Protein 3LM8 (pdb70)

InterPro domains:
  IPR006282 Thiamin pyrophosphokinase [TIGR01378] (4-210)
  IPR006282 Thiamin pyrophosphokinase [cd07995] (4-212)
  IPR007371 Thiamin pyrophosphokinase, catalytic domain [PF04263] (21-128)
  IPR007373 Thiamin pyrophosphokinase, thiamin-binding domain [PF04265] (144-207)
  IPR007373 Thiamin pyrophosphokinase, thiamin-binding domain [SM00983] (142-208)
  IPR036371 Thiamin pyrophosphokinase, thiamin-binding domain superfamily [SSF63862] (133-212)
  IPR036759 Thiamin pyrophosphokinase, catalytic domain superfamily [G3DSA:3.40.50.10240] (1-214)
  IPR036759 Thiamin pyrophosphokinase, catalytic domain superfamily [SSF63999] (1-130)
  IPR053149 Thiamine pyrophosphokinase [PTHR41299] (1-214)

B-factor: mean 39.0, std 17.18, range [3.79, 166.18]

Structure (mmCIF, N/CA/C/O backbone):
data_3LM8
#
_entry.id   3LM8
#
_cell.length_a   48.943
_cell.length_b   62.153
_cell.length_c   84.161
_cell.angle_alpha   82.89
_cell.angle_beta   82.02
_cell.angle_gamma   87.61
#
_symmetry.space_group_name_H-M   'P 1'
#
loop_
_entity.id
_entity.type
_entity.pdbx_description
1 polymer 'Thiamine pyrophosphokinase'
2 non-polymer 3-(4-AMINO-2-METHYL-PYRIMIDIN-5-YLMETHYL)-5-(2-HYDROXY-ETHYL)-4-METHYL-THIAZOL-3-IUM
3 non-polymer 'PHOSPHATE ION'
4 non-polymer 'MAGNESIUM ION'
5 water water
#
loop_
_atom_site.group_PDB
_atom_site.id
_atom_site.type_symbol
_atom_site.label_atom_id
_atom_site.label_alt_id
_atom_site.label_comp_id
_atom_site.label_asym_id
_atom_site.label_entity_id
_atom_site.label_seq_id
_atom_site.pdbx_PDB_ins_code
_atom_site.Cartn_x
_atom_site.Cartn_y
_atom_site.Cartn_z
_atom_site.occupancy
_atom_site.B_iso_or_equiv
_atom_site.auth_seq_id
_atom_site.auth_comp_id
_atom_site.auth_asym_id
_atom_site.auth_atom_id
_atom_site.pdbx_PDB_model_num
ATOM 1 N N . LYS A 1 2 ? -5.891 10.145 -11.241 1.00 37.37 2 LYS A N 1
ATOM 2 C CA . LYS A 1 2 ? -6.656 8.875 -11.304 1.00 38.90 2 LYS A CA 1
ATOM 3 C C . LYS A 1 2 ? -6.115 7.886 -10.272 1.00 32.91 2 LYS A C 1
ATOM 4 O O . LYS A 1 2 ? -5.029 8.083 -9.705 1.00 23.20 2 LYS A O 1
ATOM 10 N N . THR A 1 3 ? -6.878 6.827 -10.022 1.00 28.69 3 THR A N 1
ATOM 11 C CA . THR A 1 3 ? -6.480 5.816 -9.051 1.00 24.79 3 THR A CA 1
ATOM 12 C C . THR A 1 3 ? -6.391 4.414 -9.627 1.00 19.42 3 THR A C 1
ATOM 13 O O . THR A 1 3 ? -7.183 4.029 -10.489 1.00 36.20 3 THR A O 1
ATOM 17 N N . ILE A 1 4 ? -5.425 3.646 -9.149 1.00 19.35 4 ILE A N 1
ATOM 18 C CA . ILE A 1 4 ? -5.304 2.270 -9.594 1.00 17.56 4 ILE A CA 1
ATOM 19 C C . ILE A 1 4 ? -5.355 1.368 -8.362 1.00 19.34 4 ILE A C 1
ATOM 20 O O . ILE A 1 4 ? -4.639 1.608 -7.389 1.00 19.47 4 ILE A O 1
ATOM 25 N N . ASN A 1 5 ? -6.240 0.370 -8.389 1.00 15.93 5 ASN A N 1
ATOM 26 C CA . ASN A 1 5 ? -6.364 -0.572 -7.278 1.00 19.72 5 ASN A CA 1
ATOM 27 C C . ASN A 1 5 ? -5.994 -1.964 -7.750 1.00 28.19 5 ASN A C 1
ATOM 28 O O . ASN A 1 5 ? -6.553 -2.474 -8.731 1.00 13.08 5 ASN A O 1
ATOM 33 N N . ILE A 1 6 ? -5.063 -2.576 -7.024 1.00 27.44 6 ILE A N 1
ATOM 34 C CA . ILE A 1 6 ? -4.573 -3.908 -7.328 1.00 18.16 6 ILE A CA 1
ATOM 35 C C . ILE A 1 6 ? -4.994 -4.853 -6.215 1.00 24.34 6 ILE A C 1
ATOM 36 O O . ILE A 1 6 ? -4.797 -4.559 -5.028 1.00 24.51 6 ILE A O 1
ATOM 41 N N . VAL A 1 7 ? -5.567 -5.990 -6.590 1.00 19.51 7 VAL A N 1
ATOM 42 C CA . VAL A 1 7 ? -5.982 -6.984 -5.605 1.00 16.20 7 VAL A CA 1
ATOM 43 C C . VAL A 1 7 ? -5.130 -8.239 -5.796 1.00 23.57 7 VAL A C 1
ATOM 44 O O . VAL A 1 7 ? -5.318 -8.992 -6.751 1.00 25.97 7 VAL A O 1
ATOM 48 N N . ALA A 1 8 ? -4.171 -8.434 -4.891 1.00 21.72 8 ALA A N 1
ATOM 49 C CA . ALA A 1 8 ? -3.280 -9.588 -4.939 1.00 19.73 8 ALA A CA 1
ATOM 50 C C . ALA A 1 8 ? -4.062 -10.806 -4.479 1.00 21.23 8 ALA A C 1
ATOM 51 O O . ALA A 1 8 ? -5.181 -10.667 -3.998 1.00 21.27 8 ALA A O 1
ATOM 53 N N . GLY A 1 9 ? -3.464 -11.988 -4.589 1.00 25.47 9 GLY A N 1
ATOM 54 C CA . GLY A 1 9 ? -4.169 -13.208 -4.230 1.00 31.77 9 GLY A CA 1
ATOM 55 C C . GLY A 1 9 ? -4.088 -13.741 -2.816 1.00 33.15 9 GLY A C 1
ATOM 56 O O . GLY A 1 9 ? -3.944 -14.952 -2.627 1.00 29.00 9 GLY A O 1
ATOM 57 N N . GLY A 1 10 ? -4.188 -12.856 -1.827 1.00 35.59 10 GLY A N 1
ATOM 58 C CA . GLY A 1 10 ? -4.142 -13.289 -0.441 1.00 36.87 10 GLY A CA 1
ATOM 59 C C . GLY A 1 10 ? -5.514 -13.787 -0.035 1.00 37.92 10 GLY A C 1
ATOM 60 O O . GLY A 1 10 ? -6.444 -13.701 -0.833 1.00 32.91 10 GLY A O 1
ATOM 61 N N . PRO A 1 11 ? -5.681 -14.335 1.178 1.00 40.28 11 PRO A N 1
ATOM 62 C CA . PRO A 1 11 ? -7.004 -14.819 1.596 1.00 28.63 11 PRO A CA 1
ATOM 63 C C . PRO A 1 11 ? -8.050 -13.698 1.634 1.00 28.60 11 PRO A C 1
ATOM 64 O O . PRO A 1 11 ? -7.792 -12.612 2.130 1.00 21.59 11 PRO A O 1
ATOM 68 N N . LYS A 1 12 ? -9.232 -13.977 1.096 1.00 27.91 12 LYS A N 1
ATOM 69 C CA . LYS A 1 12 ? -10.323 -13.007 1.023 1.00 31.26 12 LYS A CA 1
ATOM 70 C C . LYS A 1 12 ? -10.812 -12.417 2.342 1.00 36.00 12 LYS A C 1
ATOM 71 O O . LYS A 1 12 ? -11.297 -11.289 2.374 1.00 26.47 12 LYS A O 1
ATOM 77 N N . ASN A 1 13 ? -10.715 -13.186 3.420 1.00 44.62 13 ASN A N 1
ATOM 78 C CA . ASN A 1 13 ? -11.197 -12.726 4.723 1.00 41.33 13 ASN A CA 1
ATOM 79 C C . ASN A 1 13 ? -10.403 -11.572 5.329 1.00 38.34 13 ASN A C 1
ATOM 80 O O . ASN A 1 13 ? -10.901 -10.861 6.198 1.00 47.65 13 ASN A O 1
ATOM 85 N N . LEU A 1 14 ? -9.171 -11.385 4.875 1.00 23.65 14 LEU A N 1
ATOM 86 C CA . LEU A 1 14 ? -8.352 -10.299 5.391 1.00 25.07 14 LEU A CA 1
ATOM 87 C C . LEU A 1 14 ? -8.528 -9.045 4.545 1.00 28.91 14 LEU A C 1
ATOM 88 O O . LEU A 1 14 ? -7.972 -7.992 4.861 1.00 30.90 14 LEU A O 1
ATOM 93 N N . ILE A 1 15 ? -9.319 -9.167 3.480 1.00 32.33 15 ILE A N 1
ATOM 94 C CA . ILE A 1 15 ? -9.576 -8.068 2.551 1.00 27.39 15 ILE A CA 1
ATOM 95 C C . ILE A 1 15 ? -10.895 -7.340 2.833 1.00 24.64 15 ILE A C 1
ATOM 96 O O . ILE A 1 15 ? -11.921 -7.968 3.104 1.00 26.01 15 ILE A O 1
ATOM 101 N N . PRO A 1 16 ? -10.880 -5.995 2.762 1.00 20.07 16 PRO A N 1
ATOM 102 C CA . PRO A 1 16 ? -12.042 -5.133 3.005 1.00 19.88 16 PRO A CA 1
ATOM 103 C C . PRO A 1 16 ? -13.049 -5.198 1.882 1.00 22.18 16 PRO A C 1
ATOM 104 O O . PRO A 1 16 ? -12.849 -5.882 0.881 1.00 30.34 16 PRO A O 1
ATOM 108 N N . ASP A 1 17 ? -14.130 -4.456 2.057 1.00 18.31 17 ASP A N 1
ATOM 109 C CA . ASP A 1 17 ? -15.158 -4.352 1.043 1.00 26.06 17 ASP A CA 1
ATOM 110 C C . ASP A 1 17 ? -14.500 -3.542 -0.081 1.00 35.64 17 ASP A C 1
ATOM 111 O O . ASP A 1 17 ? -14.032 -2.413 0.129 1.00 35.69 17 ASP A O 1
ATOM 116 N N . LEU A 1 18 ? -14.429 -4.117 -1.270 1.00 40.17 18 LEU A N 1
ATOM 117 C CA . LEU A 1 18 ? -13.822 -3.395 -2.372 1.00 28.31 18 LEU A CA 1
ATOM 118 C C . LEU A 1 18 ? -14.853 -2.437 -2.983 1.00 26.08 18 LEU A C 1
ATOM 119 O O . LEU A 1 18 ? -14.515 -1.324 -3.386 1.00 31.61 18 LEU A O 1
ATOM 124 N N . THR A 1 19 ? -16.109 -2.882 -3.025 1.00 17.50 19 THR A N 1
ATOM 125 C CA . THR A 1 19 ? -17.223 -2.108 -3.571 1.00 23.57 19 THR A CA 1
ATOM 126 C C . THR A 1 19 ? -17.130 -0.606 -3.289 1.00 28.28 19 THR A C 1
ATOM 127 O O . THR A 1 19 ? -17.124 0.209 -4.217 1.00 26.00 19 THR A O 1
ATOM 131 N N . GLY A 1 20 ? -17.048 -0.250 -2.010 1.00 18.96 20 GLY A N 1
ATOM 132 C CA . GLY A 1 20 ? -16.977 1.150 -1.631 1.00 16.38 20 GLY A CA 1
ATOM 133 C C . GLY A 1 20 ? -15.755 1.892 -2.135 1.00 25.34 20 GLY A C 1
ATOM 134 O O . GLY A 1 20 ? -15.661 3.119 -2.000 1.00 23.00 20 GLY A O 1
ATOM 135 N N . TYR A 1 21 ? -14.818 1.150 -2.714 1.00 22.22 21 TYR A N 1
ATOM 136 C CA . TYR A 1 21 ? -13.596 1.732 -3.251 1.00 22.76 21 TYR A CA 1
ATOM 137 C C . TYR A 1 21 ? -13.746 1.982 -4.747 1.00 17.76 21 TYR A C 1
ATOM 138 O O . TYR A 1 21 ? -12.838 2.525 -5.392 1.00 25.72 21 TYR A O 1
ATOM 147 N N . THR A 1 22 ? -14.891 1.586 -5.297 1.00 13.82 22 THR A N 1
ATOM 148 C CA . THR A 1 22 ? -15.155 1.782 -6.723 1.00 25.96 22 THR A CA 1
ATOM 149 C C . THR A 1 22 ? -15.546 3.235 -6.996 1.00 41.07 22 THR A C 1
ATOM 150 O O . THR A 1 22 ? -16.336 3.832 -6.257 1.00 46.55 22 THR A O 1
ATOM 154 N N . ASP A 1 23 ? -14.983 3.793 -8.063 1.00 42.72 23 ASP A N 1
ATOM 155 C CA . ASP A 1 23 ? -15.245 5.174 -8.461 1.00 36.13 23 ASP A CA 1
ATOM 156 C C . ASP A 1 23 ? -14.896 5.329 -9.933 1.00 33.82 23 ASP A C 1
ATOM 157 O O . ASP A 1 23 ? -14.128 4.528 -10.475 1.00 31.85 23 ASP A O 1
ATOM 162 N N . GLU A 1 24 ? -15.435 6.369 -10.567 1.00 39.09 24 GLU A N 1
ATOM 163 C CA . GLU A 1 24 ? -15.199 6.616 -11.988 1.00 37.18 24 GLU A CA 1
ATOM 164 C C . GLU A 1 24 ? -13.733 6.861 -12.356 1.00 32.01 24 GLU A C 1
ATOM 165 O O . GLU A 1 24 ? -13.364 6.737 -13.520 1.00 34.25 24 GLU A O 1
ATOM 171 N N . HIS A 1 25 ? -12.899 7.211 -11.382 1.00 18.05 25 HIS A N 1
ATOM 172 C CA . HIS A 1 25 ? -11.481 7.446 -11.670 1.00 26.91 25 HIS A CA 1
ATOM 173 C C . HIS A 1 25 ? -10.578 6.442 -10.956 1.00 30.77 25 HIS A C 1
ATOM 174 O O . HIS A 1 25 ? -9.477 6.766 -10.502 1.00 27.99 25 HIS A O 1
ATOM 181 N N . THR A 1 26 ? -11.062 5.211 -10.876 1.00 28.18 26 THR A N 1
ATOM 182 C CA . THR A 1 26 ? -10.332 4.140 -10.233 1.00 29.43 26 THR A CA 1
ATOM 183 C C . THR A 1 26 ? -10.388 2.875 -11.095 1.00 33.17 26 THR A C 1
ATOM 184 O O . THR A 1 26 ? -11.440 2.245 -11.217 1.00 31.10 26 THR A O 1
ATOM 188 N N . LEU A 1 27 ? -9.259 2.525 -11.709 1.00 31.21 27 LEU A N 1
ATOM 189 C CA . LEU A 1 27 ? -9.161 1.315 -12.529 1.00 26.14 27 LEU A CA 1
ATOM 190 C C . LEU A 1 27 ? -8.732 0.170 -11.627 1.00 32.97 27 LEU A C 1
ATOM 191 O O . LEU A 1 27 ? -7.996 0.369 -10.644 1.00 24.49 27 LEU A O 1
ATOM 196 N N . TRP A 1 28 ? -9.177 -1.031 -11.968 1.00 22.62 28 TRP A N 1
ATOM 197 C CA . TRP A 1 28 ? -8.815 -2.208 -11.195 1.00 24.46 28 TRP A CA 1
ATOM 198 C C . TRP A 1 28 ? -8.013 -3.230 -11.998 1.00 36.43 28 TRP A C 1
ATOM 199 O O . TRP A 1 28 ? -8.153 -3.343 -13.218 1.00 42.29 28 TRP A O 1
ATOM 210 N N . ILE A 1 29 ? -7.162 -3.971 -11.301 1.00 38.73 29 ILE A N 1
ATOM 211 C CA . ILE A 1 29 ? -6.372 -5.015 -11.934 1.00 39.21 29 ILE A CA 1
ATOM 212 C C . ILE A 1 29 ? -6.274 -6.144 -10.930 1.00 38.84 29 ILE A C 1
ATOM 213 O O . ILE A 1 29 ? -6.176 -5.895 -9.730 1.00 29.04 29 ILE A O 1
ATOM 218 N N . GLY A 1 30 ? -6.329 -7.378 -11.426 1.00 33.08 30 GLY A N 1
ATOM 219 C CA . GLY A 1 30 ? -6.248 -8.535 -10.559 1.00 25.41 30 GLY A CA 1
ATOM 220 C C . GLY A 1 30 ? -4.924 -9.255 -10.685 1.00 19.32 30 GLY A C 1
ATOM 221 O O . GLY A 1 30 ? -4.358 -9.354 -11.776 1.00 14.74 30 GLY A O 1
ATOM 222 N N . VAL A 1 31 ? -4.431 -9.755 -9.557 1.00 17.52 31 VAL A N 1
ATOM 223 C CA . VAL A 1 31 ? -3.162 -10.474 -9.500 1.00 16.11 31 VAL A CA 1
ATOM 224 C C . VAL A 1 31 ? -3.429 -11.797 -8.803 1.00 26.83 31 VAL A C 1
ATOM 225 O O . VAL A 1 31 ? -3.960 -11.820 -7.703 1.00 25.74 31 VAL A O 1
ATOM 229 N N . ASP A 1 32 ? -3.080 -12.898 -9.455 1.00 22.44 32 ASP A N 1
ATOM 230 C CA . ASP A 1 32 ? -3.292 -14.222 -8.879 1.00 25.95 32 ASP A CA 1
ATOM 231 C C . ASP A 1 32 ? -4.756 -14.399 -8.510 1.00 29.10 32 ASP A C 1
ATOM 232 O O . ASP A 1 32 ? -5.622 -13.827 -9.158 1.00 38.01 32 ASP A O 1
ATOM 237 N N . LYS A 1 33 ? -5.021 -15.192 -7.469 1.00 23.98 33 LYS A N 1
ATOM 238 C CA . LYS A 1 33 ? -6.385 -15.444 -6.991 1.00 19.35 33 LYS A CA 1
ATOM 239 C C . LYS A 1 33 ? -7.155 -14.130 -6.893 1.00 22.42 33 LYS A C 1
ATOM 240 O O . LYS A 1 33 ? -8.390 -14.105 -6.956 1.00 20.61 33 LYS A O 1
ATOM 246 N N . GLY A 1 34 ? -6.401 -13.042 -6.747 1.00 15.12 34 GLY A N 1
ATOM 247 C CA . GLY A 1 34 ? -6.985 -11.723 -6.625 1.00 14.45 34 GLY A CA 1
ATOM 248 C C . GLY A 1 34 ? -7.990 -11.386 -7.697 1.00 16.78 34 GLY A C 1
ATOM 249 O O . GLY A 1 34 ? -9.036 -10.810 -7.397 1.00 24.23 34 GLY A O 1
ATOM 250 N N . THR A 1 35 ? -7.690 -11.712 -8.951 1.00 18.79 35 THR A N 1
ATOM 251 C CA . THR A 1 35 ? -8.655 -11.408 -9.991 1.00 27.40 35 THR A CA 1
ATOM 252 C C . THR A 1 35 ? -9.932 -12.203 -9.711 1.00 25.91 35 THR A C 1
ATOM 253 O O . THR A 1 35 ? -11.027 -11.738 -9.996 1.00 28.65 35 THR A O 1
ATOM 257 N N . VAL A 1 36 ? -9.792 -13.390 -9.128 1.00 21.17 36 VAL A N 1
ATOM 258 C CA . VAL A 1 36 ? -10.963 -14.190 -8.776 1.00 28.53 36 VAL A CA 1
ATOM 259 C C . VAL A 1 36 ? -11.773 -13.403 -7.736 1.00 35.59 36 VAL A C 1
ATOM 260 O O . VAL A 1 36 ? -12.993 -13.284 -7.842 1.00 32.69 36 VAL A O 1
ATOM 264 N N . THR A 1 37 ? -11.079 -12.863 -6.737 1.00 24.56 37 THR A N 1
ATOM 265 C CA . THR A 1 37 ? -11.708 -12.078 -5.682 1.00 18.94 37 THR A CA 1
ATOM 266 C C . THR A 1 37 ? -12.495 -10.908 -6.261 1.00 30.75 37 THR A C 1
ATOM 267 O O . THR A 1 37 ? -13.596 -10.579 -5.799 1.00 25.75 37 THR A O 1
ATOM 271 N N . LEU A 1 38 ? -11.920 -10.265 -7.269 1.00 31.81 38 LEU A N 1
ATOM 272 C CA . LEU A 1 38 ? -12.572 -9.126 -7.896 1.00 22.80 38 LEU A CA 1
ATOM 273 C C . LEU A 1 38 ? -13.920 -9.513 -8.508 1.00 31.23 38 LEU A C 1
ATOM 274 O O . LEU A 1 38 ? -14.913 -8.802 -8.364 1.00 42.40 38 LEU A O 1
ATOM 279 N N . LEU A 1 39 ? -13.945 -10.647 -9.194 1.00 34.38 39 LEU A N 1
ATOM 280 C CA . LEU A 1 39 ? -15.160 -11.117 -9.833 1.00 28.89 39 LEU A CA 1
ATOM 281 C C . LEU A 1 39 ? -16.248 -11.415 -8.825 1.00 23.46 39 LEU A C 1
ATOM 282 O O . LEU A 1 39 ? -17.413 -11.108 -9.062 1.00 29.88 39 LEU A O 1
ATOM 287 N N . ASP A 1 40 ? -15.874 -12.003 -7.695 1.00 16.27 40 ASP A N 1
ATOM 288 C CA . ASP A 1 40 ? -16.864 -12.317 -6.678 1.00 20.13 40 ASP A CA 1
ATOM 289 C C . ASP A 1 40 ? -17.529 -11.041 -6.186 1.00 18.28 40 ASP A C 1
ATOM 290 O O . ASP A 1 40 ? -18.740 -11.010 -5.973 1.00 32.44 40 ASP A O 1
ATOM 295 N N . ALA A 1 41 ? -16.737 -9.985 -6.023 1.00 26.42 41 ALA A N 1
ATOM 296 C CA . ALA A 1 41 ? -17.241 -8.701 -5.547 1.00 25.59 41 ALA A CA 1
ATOM 297 C C . ALA A 1 41 ? -18.038 -7.969 -6.611 1.00 23.91 41 ALA A C 1
ATOM 298 O O . ALA A 1 41 ? -18.824 -7.092 -6.296 1.00 23.73 41 ALA A O 1
ATOM 300 N N . GLY A 1 42 ? -17.826 -8.312 -7.873 1.00 21.24 42 GLY A N 1
ATOM 301 C CA . GLY A 1 42 ? -18.580 -7.663 -8.928 1.00 25.07 42 GLY A CA 1
ATOM 302 C C . GLY A 1 42 ? -17.761 -6.687 -9.727 1.00 36.15 42 GLY A C 1
ATOM 303 O O . GLY A 1 42 ? -18.281 -5.974 -10.580 1.00 44.28 42 GLY A O 1
ATOM 304 N N . ILE A 1 43 ? -16.468 -6.651 -9.438 1.00 37.66 43 ILE A N 1
ATOM 305 C CA . ILE A 1 43 ? -15.562 -5.762 -10.141 1.00 29.72 43 ILE A CA 1
ATOM 306 C C . ILE A 1 43 ? -14.795 -6.589 -11.157 1.00 32.17 43 ILE A C 1
ATOM 307 O O . ILE A 1 43 ? -14.343 -7.692 -10.854 1.00 29.64 43 ILE A O 1
ATOM 312 N N . ILE A 1 44 ? -14.667 -6.047 -12.363 1.00 38.14 44 ILE A N 1
ATOM 313 C CA . ILE A 1 44 ? -13.944 -6.700 -13.443 1.00 35.72 44 ILE A CA 1
ATOM 314 C C . ILE A 1 44 ? -12.609 -5.966 -13.625 1.00 27.58 44 ILE A C 1
ATOM 315 O O . ILE A 1 44 ? -12.566 -4.746 -13.741 1.00 31.21 44 ILE A O 1
ATOM 320 N N . PRO A 1 45 ? -11.501 -6.709 -13.642 1.00 24.79 45 PRO A N 1
ATOM 321 C CA . PRO A 1 45 ? -10.176 -6.106 -13.812 1.00 23.45 45 PRO A CA 1
ATOM 322 C C . PRO A 1 45 ? -10.005 -5.627 -15.259 1.00 33.09 45 PRO A C 1
ATOM 323 O O . PRO A 1 45 ? -10.617 -6.191 -16.163 1.00 34.49 45 PRO A O 1
ATOM 327 N N . VAL A 1 46 ? -9.189 -4.596 -15.486 1.00 32.40 46 VAL A N 1
ATOM 328 C CA . VAL A 1 46 ? -8.960 -4.127 -16.849 1.00 27.56 46 VAL A CA 1
ATOM 329 C C . VAL A 1 46 ? -7.879 -5.048 -17.384 1.00 26.71 46 VAL A C 1
ATOM 330 O O . VAL A 1 46 ? -7.898 -5.452 -18.547 1.00 34.90 46 VAL A O 1
ATOM 334 N N . GLU A 1 47 ? -6.938 -5.384 -16.509 1.00 36.29 47 GLU A N 1
ATOM 335 C CA . GLU A 1 47 ? -5.842 -6.282 -16.848 1.00 44.42 47 GLU A CA 1
ATOM 336 C C . GLU A 1 47 ? -5.746 -7.274 -15.688 1.00 38.71 47 GLU A C 1
ATOM 337 O O . GLU A 1 47 ? -6.406 -7.106 -14.664 1.00 37.97 47 GLU A O 1
ATOM 343 N N . ALA A 1 48 ? -4.927 -8.304 -15.857 1.00 31.49 48 ALA A N 1
ATOM 344 C CA . ALA A 1 48 ? -4.720 -9.313 -14.827 1.00 22.19 48 ALA A CA 1
ATOM 345 C C . ALA A 1 48 ? -3.301 -9.843 -14.983 1.00 26.77 48 ALA A C 1
ATOM 346 O O . ALA A 1 48 ? -2.843 -10.092 -16.098 1.00 30.86 48 ALA A O 1
ATOM 348 N N . PHE A 1 49 ? -2.607 -10.002 -13.862 1.00 25.30 49 PHE A N 1
ATOM 349 C CA . PHE A 1 49 ? -1.231 -10.489 -13.870 1.00 20.54 49 PHE A CA 1
ATOM 350 C C . PHE A 1 49 ? -1.050 -11.810 -13.114 1.00 31.13 49 PHE A C 1
ATOM 351 O O . PHE A 1 49 ? -1.707 -12.064 -12.100 1.00 43.60 49 PHE A O 1
ATOM 359 N N . GLY A 1 50 ? -0.140 -12.643 -13.607 1.00 24.80 50 GLY A N 1
ATOM 360 C CA . GLY A 1 50 ? 0.116 -13.921 -12.966 1.00 23.84 50 GLY A CA 1
ATOM 361 C C . GLY A 1 50 ? -0.313 -15.079 -13.838 1.00 24.18 50 GLY A C 1
ATOM 362 O O . GLY A 1 50 ? -0.667 -14.894 -15.003 1.00 33.87 50 GLY A O 1
ATOM 363 N N . ASP A 1 51 ? -0.268 -16.281 -13.282 1.00 15.60 51 ASP A N 1
ATOM 364 C CA . ASP A 1 51 ? -0.676 -17.469 -14.022 1.00 25.99 51 ASP A CA 1
ATOM 365 C C . ASP A 1 51 ? -1.876 -18.084 -13.325 1.00 18.77 51 ASP A C 1
ATOM 366 O O . ASP A 1 51 ? -2.402 -17.518 -12.363 1.00 17.32 51 ASP A O 1
ATOM 371 N N . PHE A 1 52 ? -2.294 -19.250 -13.787 1.00 22.21 52 PHE A N 1
ATOM 372 C CA . PHE A 1 52 ? -3.448 -19.897 -13.196 1.00 27.37 52 PHE A CA 1
ATOM 373 C C . PHE A 1 52 ? -3.130 -21.104 -12.333 1.00 32.67 52 PHE A C 1
ATOM 374 O O . PHE A 1 52 ? -4.050 -21.713 -11.795 1.00 37.77 52 PHE A O 1
ATOM 382 N N . ASP A 1 53 ? -1.858 -21.464 -12.172 1.00 26.55 53 ASP A N 1
ATOM 383 C CA . ASP A 1 53 ? -1.580 -22.661 -11.383 1.00 36.26 53 ASP A CA 1
ATOM 384 C C . ASP A 1 53 ? -2.095 -22.590 -9.962 1.00 33.72 53 ASP A C 1
ATOM 385 O O . ASP A 1 53 ? -2.064 -23.582 -9.235 1.00 40.40 53 ASP A O 1
ATOM 390 N N . SER A 1 54 ? -2.608 -21.428 -9.574 1.00 44.66 54 SER A N 1
ATOM 391 C CA . SER A 1 54 ? -3.151 -21.273 -8.227 1.00 47.34 54 SER A CA 1
ATOM 392 C C . SER A 1 54 ? -4.685 -21.198 -8.242 1.00 44.52 54 SER A C 1
ATOM 393 O O . SER A 1 54 ? -5.332 -21.429 -7.218 1.00 41.08 54 SER A O 1
ATOM 396 N N . ILE A 1 55 ? -5.265 -20.877 -9.398 1.00 41.93 55 ILE A N 1
ATOM 397 C CA . ILE A 1 55 ? -6.721 -20.803 -9.511 1.00 37.44 55 ILE A CA 1
ATOM 398 C C . ILE A 1 55 ? -7.293 -22.160 -9.937 1.00 28.73 55 ILE A C 1
ATOM 399 O O . ILE A 1 55 ? -6.613 -22.958 -10.581 1.00 41.81 55 ILE A O 1
ATOM 404 N N . THR A 1 56 ? -8.547 -22.408 -9.575 1.00 29.98 56 THR A N 1
ATOM 405 C CA . THR A 1 56 ? -9.207 -23.669 -9.898 1.00 38.55 56 THR A CA 1
ATOM 406 C C . THR A 1 56 ? -9.805 -23.789 -11.300 1.00 46.22 56 THR A C 1
ATOM 407 O O . THR A 1 56 ? -10.116 -22.796 -11.965 1.00 44.53 56 THR A O 1
ATOM 411 N N . GLU A 1 57 ? -9.946 -25.040 -11.728 1.00 58.06 57 GLU A N 1
ATOM 412 C CA . GLU A 1 57 ? -10.526 -25.400 -13.016 1.00 59.45 57 GLU A CA 1
ATOM 413 C C . GLU A 1 57 ? -11.782 -24.577 -13.268 1.00 52.25 57 GLU A C 1
ATOM 414 O O . GLU A 1 57 ? -11.860 -23.822 -14.238 1.00 43.18 57 GLU A O 1
ATOM 420 N N . GLN A 1 58 ? -12.763 -24.726 -12.386 1.00 51.83 58 GLN A N 1
ATOM 421 C CA . GLN A 1 58 ? -14.008 -23.986 -12.515 1.00 58.18 58 GLN A CA 1
ATOM 422 C C . GLN A 1 58 ? -13.694 -22.485 -12.498 1.00 48.75 58 GLN A C 1
ATOM 423 O O . GLN A 1 58 ? -14.118 -21.740 -13.381 1.00 51.46 58 GLN A O 1
ATOM 429 N N . GLU A 1 59 ? -12.931 -22.057 -11.496 1.00 35.46 59 GLU A N 1
ATOM 430 C CA . GLU A 1 59 ? -12.556 -20.653 -11.343 1.00 29.26 59 GLU A CA 1
ATOM 431 C C . GLU A 1 59 ? -12.065 -20.024 -12.637 1.00 33.08 59 GLU A C 1
ATOM 432 O O . GLU A 1 59 ? -12.341 -18.853 -12.903 1.00 36.50 59 GLU A O 1
ATOM 438 N N . ARG A 1 60 ? -11.343 -20.794 -13.443 1.00 33.78 60 ARG A N 1
ATOM 439 C CA . ARG A 1 60 ? -10.818 -20.270 -14.700 1.00 42.08 60 ARG A CA 1
ATOM 440 C C . ARG A 1 60 ? -11.987 -20.112 -15.669 1.00 46.08 60 ARG A C 1
ATOM 441 O O . ARG A 1 60 ? -12.141 -19.072 -16.323 1.00 40.32 60 ARG A O 1
ATOM 449 N N . ARG A 1 61 ? -12.820 -21.143 -15.751 1.00 52.16 61 ARG A N 1
ATOM 450 C CA . ARG A 1 61 ? -13.975 -21.085 -16.631 1.00 49.06 61 ARG A CA 1
ATOM 451 C C . ARG A 1 61 ? -14.837 -19.893 -16.248 1.00 48.41 61 ARG A C 1
ATOM 452 O O . ARG A 1 61 ? -15.234 -19.097 -17.100 1.00 52.39 61 ARG A O 1
ATOM 460 N N . ARG A 1 62 ? -15.116 -19.777 -14.955 1.00 39.79 62 ARG A N 1
ATOM 461 C CA . ARG A 1 62 ? -15.926 -18.688 -14.432 1.00 34.59 62 ARG A CA 1
ATOM 462 C C . ARG A 1 62 ? -15.349 -17.335 -14.840 1.00 38.50 62 ARG A C 1
ATOM 463 O O . ARG A 1 62 ? -16.092 -16.415 -15.178 1.00 35.87 62 ARG A O 1
ATOM 471 N N . ILE A 1 63 ? -14.025 -17.209 -14.820 1.00 32.23 63 ILE A N 1
ATOM 472 C CA . ILE A 1 63 ? -13.416 -15.949 -15.217 1.00 30.99 63 ILE A CA 1
ATOM 473 C C . ILE A 1 63 ? -13.668 -15.722 -16.701 1.00 32.63 63 ILE A C 1
ATOM 474 O O . ILE A 1 63 ? -14.167 -14.675 -17.098 1.00 38.56 63 ILE A O 1
ATOM 479 N N . GLU A 1 64 ? -13.332 -16.714 -17.517 1.00 39.36 64 GLU A N 1
ATOM 480 C CA . GLU A 1 64 ? -13.507 -16.602 -18.959 1.00 45.89 64 GLU A CA 1
ATOM 481 C C . GLU A 1 64 ? -14.935 -16.242 -19.360 1.00 43.53 64 GLU A C 1
ATOM 482 O O . GLU A 1 64 ? -15.152 -15.441 -20.266 1.00 41.12 64 GLU A O 1
ATOM 488 N N . LYS A 1 65 ? -15.910 -16.835 -18.686 1.00 40.23 65 LYS A N 1
ATOM 489 C CA . LYS A 1 65 ? -17.302 -16.552 -18.990 1.00 48.14 65 LYS A CA 1
ATOM 490 C C . LYS A 1 65 ? -17.610 -15.085 -18.694 1.00 48.08 65 LYS A C 1
ATOM 491 O O . LYS A 1 65 ? -18.271 -14.405 -19.476 1.00 45.66 65 LYS A O 1
ATOM 497 N N . ALA A 1 66 ? -17.110 -14.602 -17.562 1.00 45.22 66 ALA A N 1
ATOM 498 C CA . ALA A 1 66 ? -17.358 -13.237 -17.130 1.00 35.78 66 ALA A CA 1
ATOM 499 C C . ALA A 1 66 ? -16.432 -12.184 -17.712 1.00 36.88 66 ALA A C 1
ATOM 500 O O . ALA A 1 66 ? -16.745 -10.997 -17.656 1.00 40.93 66 ALA A O 1
ATOM 502 N N . ALA A 1 67 ? -15.297 -12.595 -18.269 1.00 43.02 67 ALA A N 1
ATOM 503 C CA . ALA A 1 67 ? -14.363 -11.630 -18.844 1.00 45.40 67 ALA A CA 1
ATOM 504 C C . ALA A 1 67 ? -13.566 -12.244 -19.979 1.00 43.08 67 ALA A C 1
ATOM 505 O O . ALA A 1 67 ? -12.383 -12.519 -19.833 1.00 36.15 67 ALA A O 1
ATOM 507 N N . PRO A 1 68 ? -14.204 -12.444 -21.138 1.00 46.35 68 PRO A N 1
ATOM 508 C CA . PRO A 1 68 ? -13.584 -13.031 -22.326 1.00 37.64 68 PRO A CA 1
ATOM 509 C C . PRO A 1 68 ? -12.298 -12.358 -22.779 1.00 28.84 68 PRO A C 1
ATOM 510 O O . PRO A 1 68 ? -11.281 -13.024 -22.978 1.00 36.25 68 PRO A O 1
ATOM 514 N N . ALA A 1 69 ? -12.350 -11.041 -22.944 1.00 27.17 69 ALA A N 1
ATOM 515 C CA . ALA A 1 69 ? -11.198 -10.288 -23.426 1.00 27.69 69 ALA A CA 1
ATOM 516 C C . ALA A 1 69 ? -10.216 -9.858 -22.344 1.00 21.94 69 ALA A C 1
ATOM 517 O O . ALA A 1 69 ? -9.392 -8.965 -22.557 1.00 26.48 69 ALA A O 1
ATOM 519 N N . LEU A 1 70 ? -10.308 -10.500 -21.189 1.00 26.84 70 LEU A N 1
ATOM 520 C CA . LEU A 1 70 ? -9.407 -10.204 -20.093 1.00 34.07 70 LEU A CA 1
ATOM 521 C C . LEU A 1 70 ? -7.997 -10.673 -20.433 1.00 36.34 70 LEU A C 1
ATOM 522 O O . LEU A 1 70 ? -7.735 -11.872 -20.511 1.00 31.20 70 LEU A O 1
ATOM 527 N N . HIS A 1 71 ? -7.083 -9.735 -20.647 1.00 34.28 71 HIS A N 1
ATOM 528 C CA . HIS A 1 71 ? -5.718 -10.126 -20.945 1.00 28.86 71 HIS A CA 1
ATOM 529 C C . HIS A 1 71 ? -4.972 -10.419 -19.646 1.00 38.55 71 HIS A C 1
ATOM 530 O O . HIS A 1 71 ? -5.131 -9.701 -18.664 1.00 25.59 71 HIS A O 1
ATOM 537 N N . VAL A 1 72 ? -4.144 -11.459 -19.657 1.00 41.19 72 VAL A N 1
ATOM 538 C CA . VAL A 1 72 ? -3.378 -11.848 -18.478 1.00 25.59 72 VAL A CA 1
ATOM 539 C C . VAL A 1 72 ? -1.879 -11.842 -18.760 1.00 37.25 72 VAL A C 1
ATOM 540 O O . VAL A 1 72 ? -1.406 -12.617 -19.594 1.00 47.55 72 VAL A O 1
ATOM 544 N N . TYR A 1 73 ? -1.139 -10.976 -18.066 1.00 33.72 73 TYR A N 1
ATOM 545 C CA . TYR A 1 73 ? 0.310 -10.887 -18.243 1.00 24.02 73 TYR A CA 1
ATOM 546 C C . TYR A 1 73 ? 1.007 -11.874 -17.319 1.00 18.76 73 TYR A C 1
ATOM 547 O O . TYR A 1 73 ? 0.800 -11.849 -16.113 1.00 12.90 73 TYR A O 1
ATOM 556 N N . GLN A 1 74 ? 1.855 -12.731 -17.876 1.00 32.21 74 GLN A N 1
ATOM 557 C CA . GLN A 1 74 ? 2.532 -13.716 -17.050 1.00 35.46 74 GLN A CA 1
ATOM 558 C C . GLN A 1 74 ? 3.827 -13.181 -16.470 1.00 33.06 74 GLN A C 1
ATOM 559 O O . GLN A 1 74 ? 4.434 -12.259 -17.023 1.00 40.63 74 GLN A O 1
ATOM 565 N N . ALA A 1 75 ? 4.237 -13.766 -15.348 1.00 38.86 75 ALA A N 1
ATOM 566 C CA . ALA A 1 75 ? 5.462 -13.374 -14.659 1.00 58.47 75 ALA A CA 1
ATOM 567 C C . ALA A 1 75 ? 6.661 -14.173 -15.169 1.00 61.33 75 ALA A C 1
ATOM 568 O O . ALA A 1 75 ? 6.505 -15.067 -16.002 1.00 63.17 75 ALA A O 1
ATOM 570 N N . GLU A 1 76 ? 7.851 -13.854 -14.658 1.00 72.69 76 GLU A N 1
ATOM 571 C CA . GLU A 1 76 ? 9.080 -14.539 -15.066 1.00 89.76 76 GLU A CA 1
ATOM 572 C C . GLU A 1 76 ? 9.740 -15.320 -13.922 1.00 92.64 76 GLU A C 1
ATOM 573 O O . GLU A 1 76 ? 10.956 -15.508 -13.927 1.00 95.30 76 GLU A O 1
ATOM 579 N N . LYS A 1 77 ? 8.940 -15.761 -12.951 1.00 89.60 77 LYS A N 1
ATOM 580 C CA . LYS A 1 77 ? 9.421 -16.532 -11.794 1.00 87.67 77 LYS A CA 1
ATOM 581 C C . LYS A 1 77 ? 10.512 -15.831 -10.986 1.00 79.61 77 LYS A C 1
ATOM 582 O O . LYS A 1 77 ? 10.892 -16.307 -9.913 1.00 81.71 77 LYS A O 1
ATOM 588 N N . ASP A 1 78 ? 11.021 -14.717 -11.506 1.00 66.36 78 ASP A N 1
ATOM 589 C CA . ASP A 1 78 ? 12.082 -13.970 -10.842 1.00 60.32 78 ASP A CA 1
ATOM 590 C C . ASP A 1 78 ? 11.525 -12.658 -10.315 1.00 69.29 78 ASP A C 1
ATOM 591 O O . ASP A 1 78 ? 12.197 -11.893 -9.617 1.00 69.09 78 ASP A O 1
ATOM 596 N N . GLN A 1 79 ? 10.272 -12.423 -10.665 1.00 74.68 79 GLN A N 1
ATOM 597 C CA . GLN A 1 79 ? 9.544 -11.239 -10.261 1.00 66.37 79 GLN A CA 1
ATOM 598 C C . GLN A 1 79 ? 8.194 -11.770 -9.823 1.00 59.52 79 GLN A C 1
ATOM 599 O O . GLN A 1 79 ? 7.642 -12.658 -10.471 1.00 63.38 79 GLN A O 1
ATOM 605 N N . THR A 1 80 ? 7.671 -11.258 -8.716 1.00 4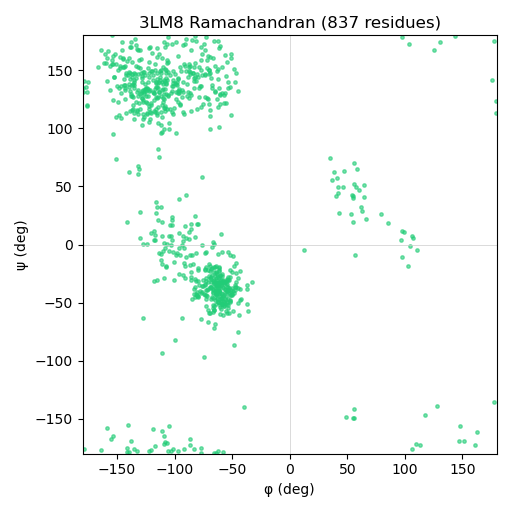9.68 80 THR A N 1
ATOM 606 C CA . THR A 1 80 ? 6.371 -11.709 -8.240 1.00 41.09 80 THR A CA 1
ATOM 607 C C . THR A 1 80 ? 5.284 -11.172 -9.171 1.00 36.53 80 THR A C 1
ATOM 608 O O . THR A 1 80 ? 5.501 -10.196 -9.895 1.00 29.26 80 THR A O 1
ATOM 612 N N . ASP A 1 81 ? 4.123 -11.819 -9.164 1.00 36.87 81 ASP A N 1
ATOM 613 C CA . ASP A 1 81 ? 3.012 -11.386 -10.000 1.00 31.52 81 ASP A CA 1
ATOM 614 C C . ASP A 1 81 ? 2.654 -9.960 -9.598 1.00 31.76 81 ASP A C 1
ATOM 615 O O . ASP A 1 81 ? 2.519 -9.071 -10.441 1.00 25.87 81 ASP A O 1
ATOM 620 N N . LEU A 1 82 ? 2.509 -9.764 -8.290 1.00 32.95 82 LEU A N 1
ATOM 621 C CA . LEU A 1 82 ? 2.175 -8.474 -7.713 1.00 37.69 82 LEU A CA 1
ATOM 622 C C . LEU A 1 82 ? 3.255 -7.470 -8.114 1.00 41.60 82 LEU A C 1
ATOM 623 O O . LEU A 1 82 ? 2.962 -6.391 -8.634 1.00 41.79 82 LEU A O 1
ATOM 628 N N . ASP A 1 83 ? 4.508 -7.845 -7.889 1.00 45.88 83 ASP A N 1
ATOM 629 C CA . ASP A 1 83 ? 5.631 -6.988 -8.224 1.00 42.21 83 ASP A CA 1
ATOM 630 C C . ASP A 1 83 ? 5.562 -6.522 -9.671 1.00 37.08 83 ASP A C 1
ATOM 631 O O . ASP A 1 83 ? 5.906 -5.380 -9.983 1.00 35.44 83 ASP A O 1
ATOM 636 N N . LEU A 1 84 ? 5.108 -7.408 -10.551 1.00 28.84 84 LEU A N 1
ATOM 637 C CA . LEU A 1 84 ? 4.997 -7.086 -11.969 1.00 36.37 84 LEU A CA 1
ATOM 638 C C . LEU A 1 84 ? 3.843 -6.136 -12.249 1.00 42.17 84 LEU A C 1
ATOM 639 O O . LEU A 1 84 ? 3.959 -5.233 -13.080 1.00 44.76 84 LEU A O 1
ATOM 644 N N . ALA A 1 85 ? 2.732 -6.358 -11.554 1.00 43.59 85 ALA A N 1
ATOM 645 C CA . ALA A 1 85 ? 1.538 -5.535 -11.703 1.00 33.47 85 ALA A CA 1
ATOM 646 C C . ALA A 1 85 ? 1.819 -4.096 -11.280 1.00 29.35 85 ALA A C 1
ATOM 647 O O . ALA A 1 85 ? 1.257 -3.151 -11.840 1.00 31.40 85 ALA A O 1
ATOM 649 N N . LEU A 1 86 ? 2.698 -3.936 -10.294 1.00 25.68 86 LEU A N 1
ATOM 650 C CA . LEU A 1 86 ? 3.045 -2.611 -9.802 1.00 33.13 86 LEU A CA 1
ATOM 651 C C . LEU A 1 86 ? 3.787 -1.768 -10.843 1.00 34.13 86 LEU A C 1
ATOM 652 O O . LEU A 1 86 ? 3.544 -0.566 -10.951 1.00 38.33 86 LEU A O 1
ATOM 657 N N . ASP A 1 87 ? 4.682 -2.388 -11.610 1.00 34.16 87 ASP A N 1
ATOM 658 C CA . ASP A 1 87 ? 5.407 -1.666 -12.658 1.00 40.64 87 ASP A CA 1
ATOM 659 C C . ASP A 1 87 ? 4.418 -1.120 -13.685 1.00 33.35 87 ASP A C 1
ATOM 660 O O . ASP A 1 87 ? 4.542 0.007 -14.154 1.00 33.88 87 ASP A O 1
ATOM 665 N N . TRP A 1 88 ? 3.442 -1.945 -14.042 1.00 24.64 88 TRP A N 1
ATOM 666 C CA . TRP A 1 88 ? 2.416 -1.569 -15.009 1.00 22.58 88 TRP A CA 1
ATOM 667 C C . TRP A 1 88 ? 1.649 -0.351 -14.504 1.00 44.29 88 TRP A C 1
ATOM 668 O O . TRP A 1 88 ? 1.338 0.567 -15.269 1.00 52.74 88 TRP A O 1
ATOM 679 N N . ALA A 1 89 ? 1.344 -0.357 -13.208 1.00 44.62 89 ALA A N 1
ATOM 680 C CA . ALA A 1 89 ? 0.604 0.733 -12.583 1.00 31.36 89 ALA A CA 1
ATOM 681 C C . ALA A 1 89 ? 1.446 2.004 -12.377 1.00 32.43 89 ALA A C 1
ATOM 682 O O . ALA A 1 89 ? 0.962 3.113 -12.626 1.00 30.84 89 ALA A O 1
ATOM 684 N N . LEU A 1 90 ? 2.692 1.850 -11.925 1.00 32.72 90 LEU A N 1
ATOM 685 C CA . LEU A 1 90 ? 3.561 3.011 -11.729 1.00 35.76 90 LEU A CA 1
ATOM 686 C C . LEU A 1 90 ? 3.762 3.689 -13.077 1.00 32.78 90 LEU A C 1
ATOM 687 O O . LEU A 1 90 ? 3.795 4.913 -13.179 1.00 31.92 90 LEU A O 1
ATOM 692 N N . GLU A 1 91 ? 3.875 2.890 -14.124 1.00 33.17 91 GLU A N 1
ATOM 693 C CA . GLU A 1 91 ? 4.054 3.451 -15.450 1.00 40.62 91 GLU A CA 1
ATOM 694 C C . GLU A 1 91 ? 2.861 4.362 -15.776 1.00 35.19 91 GLU A C 1
ATOM 695 O O . GLU A 1 91 ? 3.042 5.525 -16.149 1.00 31.61 91 GLU A O 1
ATOM 701 N N . LYS A 1 92 ? 1.643 3.852 -15.607 1.00 33.86 92 LYS A N 1
ATOM 702 C CA . LYS A 1 92 ? 0.448 4.651 -15.889 1.00 31.55 92 LYS A CA 1
ATOM 703 C C . LYS A 1 92 ? 0.485 5.993 -15.164 1.00 30.28 92 LYS A C 1
ATOM 704 O O . LYS A 1 92 ? -0.182 6.940 -15.566 1.00 26.25 92 LYS A O 1
ATOM 710 N N . GLN A 1 93 ? 1.265 6.071 -14.094 1.00 41.43 93 GLN A N 1
ATOM 711 C CA . GLN A 1 93 ? 1.376 7.302 -13.314 1.00 42.37 93 GLN A CA 1
ATOM 712 C C . GLN A 1 93 ? 0.047 7.830 -12.798 1.00 47.29 93 GLN A C 1
ATOM 713 O O . GLN A 1 93 ? -0.462 8.843 -13.274 1.00 52.43 93 GLN A O 1
ATOM 719 N N . PRO A 1 94 ? -0.550 7.126 -11.829 1.00 46.73 94 PRO A N 1
ATOM 720 C CA . PRO A 1 94 ? -1.824 7.546 -11.247 1.00 41.61 94 PRO A CA 1
ATOM 721 C C . PRO A 1 94 ? -1.419 8.281 -9.976 1.00 42.18 94 PRO A C 1
ATOM 722 O O . PRO A 1 94 ? -0.295 8.109 -9.504 1.00 59.64 94 PRO A O 1
ATOM 726 N N . ASP A 1 95 ? -2.306 9.090 -9.415 1.00 29.13 95 ASP A N 1
ATOM 727 C CA . ASP A 1 95 ? -1.962 9.820 -8.201 1.00 31.67 95 ASP A CA 1
ATOM 728 C C . ASP A 1 95 ? -1.854 8.872 -7.014 1.00 28.72 95 ASP A C 1
ATOM 729 O O . ASP A 1 95 ? -1.129 9.128 -6.053 1.00 38.08 95 ASP A O 1
ATOM 734 N N . ILE A 1 96 ? -2.576 7.761 -7.097 1.00 22.44 96 ILE A N 1
ATOM 735 C CA . ILE A 1 96 ? -2.603 6.809 -6.003 1.00 31.39 96 ILE A CA 1
ATOM 736 C C . ILE A 1 96 ? -2.733 5.360 -6.437 1.00 31.93 96 ILE A C 1
ATOM 737 O O . ILE A 1 96 ? -3.517 5.033 -7.319 1.00 35.30 96 ILE A O 1
ATOM 742 N N . ILE A 1 97 ? -1.949 4.495 -5.810 1.00 24.77 97 ILE A N 1
ATOM 743 C CA . ILE A 1 97 ? -2.051 3.077 -6.074 1.00 26.88 97 ILE A CA 1
ATOM 744 C C . ILE A 1 97 ? -2.480 2.503 -4.733 1.00 24.73 97 ILE A C 1
ATOM 745 O O . ILE A 1 97 ? -1.936 2.883 -3.697 1.00 22.99 97 ILE A O 1
ATOM 750 N N . GLN A 1 98 ? -3.475 1.624 -4.750 1.00 8.72 98 GLN A N 1
ATOM 751 C CA . GLN A 1 98 ? -3.949 0.984 -3.532 1.00 19.00 98 GLN A CA 1
ATOM 752 C C . GLN A 1 98 ? -3.972 -0.515 -3.770 1.00 23.68 98 GLN A C 1
ATOM 753 O O . GLN A 1 98 ? -4.571 -0.993 -4.732 1.00 20.16 98 GLN A O 1
ATOM 759 N N . ILE A 1 99 ? -3.304 -1.254 -2.891 1.00 21.14 99 ILE A N 1
ATOM 760 C CA . ILE A 1 99 ? -3.204 -2.700 -3.031 1.00 22.89 99 ILE A CA 1
ATOM 761 C C . ILE A 1 99 ? -3.894 -3.466 -1.915 1.00 20.30 99 ILE A C 1
ATOM 762 O O . ILE A 1 99 ? -3.744 -3.142 -0.731 1.00 24.15 99 ILE A O 1
ATOM 767 N N . PHE A 1 100 ? -4.631 -4.503 -2.306 1.00 13.36 100 PHE A N 1
ATOM 768 C CA . PHE A 1 100 ? -5.362 -5.342 -1.360 1.00 7.87 100 PHE A CA 1
ATOM 769 C C . PHE A 1 100 ? -4.907 -6.797 -1.491 1.00 18.71 100 PHE A C 1
ATOM 770 O O . PHE A 1 100 ? -4.196 -7.144 -2.443 1.00 23.83 100 PHE A O 1
ATOM 778 N N . GLY A 1 101 ? -5.336 -7.642 -0.550 1.00 20.61 101 GLY A N 1
ATOM 779 C CA . GLY A 1 101 ? -4.961 -9.049 -0.589 1.00 31.33 101 GLY A CA 1
ATOM 780 C C . GLY A 1 101 ? -3.466 -9.093 -0.407 1.00 37.40 101 GLY A C 1
ATOM 781 O O . GLY A 1 101 ? -2.748 -9.872 -1.041 1.00 37.80 101 GLY A O 1
ATOM 782 N N . ILE A 1 102 ? -3.015 -8.236 0.495 1.00 21.46 102 ILE A N 1
ATOM 783 C CA . ILE A 1 102 ? -1.615 -8.067 0.786 1.00 20.91 102 ILE A CA 1
ATOM 784 C C . ILE A 1 102 ? -1.142 -8.774 2.055 1.00 21.67 102 ILE A C 1
ATOM 785 O O . ILE A 1 102 ? 0.059 -8.817 2.361 1.00 15.48 102 ILE A O 1
ATOM 790 N N . THR A 1 103 ? -2.089 -9.333 2.796 1.00 26.02 103 THR A N 1
ATOM 791 C CA . THR A 1 103 ? -1.754 -10.051 4.016 1.00 16.04 103 THR A CA 1
ATOM 792 C C . THR A 1 103 ? -2.288 -11.463 3.888 1.00 17.01 103 THR A C 1
ATOM 793 O O . THR A 1 103 ? -3.182 -11.720 3.093 1.00 17.37 103 THR A O 1
ATOM 797 N N . GLY A 1 104 ? -1.712 -12.380 4.648 1.00 17.03 104 GLY A N 1
ATOM 798 C CA . GLY A 1 104 ? -2.144 -13.757 4.584 1.00 27.66 104 GLY A CA 1
ATOM 799 C C . GLY A 1 104 ? -1.360 -14.601 5.560 1.00 31.14 104 GLY A C 1
ATOM 800 O O . GLY A 1 104 ? -0.540 -14.078 6.328 1.00 27.95 104 GLY A O 1
ATOM 801 N N . GLY A 1 105 ? -1.617 -15.909 5.515 1.00 28.59 105 GLY A N 1
ATOM 802 C CA . GLY A 1 105 ? -0.957 -16.860 6.395 1.00 21.73 105 GLY A CA 1
ATOM 803 C C . GLY A 1 105 ? 0.554 -16.850 6.299 1.00 31.34 105 GLY A C 1
ATOM 804 O O . GLY A 1 105 ? 1.244 -16.895 7.322 1.00 34.72 105 GLY A O 1
ATOM 805 N N . ARG A 1 106 ? 1.078 -16.796 5.080 1.00 31.60 106 ARG A N 1
ATOM 806 C CA . ARG A 1 106 ? 2.517 -16.785 4.887 1.00 28.24 106 ARG A CA 1
ATOM 807 C C . ARG A 1 106 ? 3.062 -15.391 5.105 1.00 29.88 106 ARG A C 1
ATOM 808 O O . ARG A 1 106 ? 2.724 -14.470 4.378 1.00 34.64 106 ARG A O 1
ATOM 816 N N . ALA A 1 107 ? 3.907 -15.249 6.118 1.00 27.86 107 ALA A N 1
ATOM 817 C CA . ALA A 1 107 ? 4.503 -13.963 6.466 1.00 32.98 107 ALA A CA 1
ATOM 818 C C . ALA A 1 107 ? 5.353 -13.404 5.335 1.00 32.67 107 ALA A C 1
ATOM 819 O O . ALA A 1 107 ? 5.332 -12.195 5.068 1.00 31.46 107 ALA A O 1
ATOM 821 N N . ASP A 1 108 ? 6.106 -14.282 4.676 1.00 29.09 108 ASP A N 1
ATOM 822 C CA . ASP A 1 108 ? 6.952 -13.849 3.575 1.00 28.90 108 ASP A CA 1
ATOM 823 C C . ASP A 1 108 ? 6.134 -13.001 2.627 1.00 24.39 108 ASP A C 1
ATOM 824 O O . ASP A 1 108 ? 6.609 -11.983 2.127 1.00 31.46 108 ASP A O 1
ATOM 829 N N . HIS A 1 109 ? 4.893 -13.411 2.402 1.00 18.76 109 HIS A N 1
ATOM 830 C CA . HIS A 1 109 ? 4.009 -12.679 1.507 1.00 23.13 109 HIS A CA 1
ATOM 831 C C . HIS A 1 109 ? 3.949 -11.209 1.901 1.00 30.58 109 HIS A C 1
ATOM 832 O O . HIS A 1 109 ? 4.297 -10.338 1.112 1.00 34.34 109 HIS A O 1
ATOM 839 N N . PHE A 1 110 ? 3.525 -10.934 3.129 1.00 25.76 110 PHE A N 1
ATOM 840 C CA . PHE A 1 110 ? 3.430 -9.560 3.585 1.00 23.67 110 PHE A CA 1
ATOM 841 C C . PHE A 1 110 ? 4.798 -8.873 3.561 1.00 18.56 110 PHE A C 1
ATOM 842 O O . PHE A 1 110 ? 4.944 -7.814 2.952 1.00 30.16 110 PHE A O 1
ATOM 850 N N . LEU A 1 111 ? 5.800 -9.472 4.201 1.00 13.58 111 LEU A N 1
ATOM 851 C CA . LEU A 1 111 ? 7.130 -8.867 4.227 1.00 20.50 111 LEU A CA 1
ATOM 852 C C . LEU A 1 111 ? 7.560 -8.429 2.826 1.00 21.54 111 LEU A C 1
ATOM 853 O O . LEU A 1 111 ? 8.230 -7.405 2.651 1.00 24.55 111 LEU A O 1
ATOM 858 N N . GLY A 1 112 ? 7.188 -9.227 1.832 1.00 14.89 112 GLY A N 1
ATOM 859 C CA . GLY A 1 112 ? 7.535 -8.896 0.475 1.00 18.70 112 GLY A CA 1
ATOM 860 C C . GLY A 1 112 ? 6.820 -7.611 0.129 1.00 29.05 112 GLY A C 1
ATOM 861 O O . GLY A 1 112 ? 7.447 -6.561 -0.027 1.00 36.04 112 GLY A O 1
ATOM 862 N N . ASN A 1 113 ? 5.495 -7.685 0.042 1.00 23.67 113 ASN A N 1
ATOM 863 C CA . ASN A 1 113 ? 4.686 -6.521 -0.312 1.00 21.09 113 ASN A CA 1
ATOM 864 C C . ASN A 1 113 ? 5.229 -5.224 0.299 1.00 10.74 113 ASN A C 1
ATOM 865 O O . ASN A 1 113 ? 5.232 -4.176 -0.349 1.00 15.92 113 ASN A O 1
ATOM 870 N N . ILE A 1 114 ? 5.712 -5.310 1.535 1.00 11.24 114 ILE A N 1
ATOM 871 C CA . ILE A 1 114 ? 6.287 -4.156 2.222 1.00 14.14 114 ILE A CA 1
ATOM 872 C C . ILE A 1 114 ? 7.461 -3.566 1.435 1.00 27.21 114 ILE A C 1
ATOM 873 O O . ILE A 1 114 ? 7.579 -2.348 1.288 1.00 39.59 114 ILE A O 1
ATOM 878 N N . GLN A 1 115 ? 8.330 -4.429 0.927 1.00 28.53 115 GLN A N 1
ATOM 879 C CA . GLN A 1 115 ? 9.467 -3.961 0.148 1.00 29.14 115 GLN A CA 1
ATOM 880 C C . GLN A 1 115 ? 8.955 -3.228 -1.088 1.00 31.46 115 GLN A C 1
ATOM 881 O O . GLN A 1 115 ? 9.575 -2.272 -1.552 1.00 30.21 115 GLN A O 1
ATOM 887 N N . LEU A 1 116 ? 7.826 -3.682 -1.625 1.00 23.99 116 LEU A N 1
ATOM 888 C CA . LEU A 1 116 ? 7.236 -3.059 -2.808 1.00 22.67 116 LEU A CA 1
ATOM 889 C C . LEU A 1 116 ? 7.048 -1.557 -2.606 1.00 27.07 116 LEU A C 1
ATOM 890 O O . LEU A 1 116 ? 7.213 -0.777 -3.542 1.00 29.82 116 LEU A O 1
ATOM 895 N N . LEU A 1 117 ? 6.691 -1.158 -1.389 1.00 26.44 117 LEU A N 1
ATOM 896 C CA . LEU A 1 117 ? 6.476 0.251 -1.082 1.00 27.77 117 LEU A CA 1
ATOM 897 C C . LEU A 1 117 ? 7.736 1.097 -1.305 1.00 35.99 117 LEU A C 1
ATOM 898 O O . LEU A 1 117 ? 7.661 2.310 -1.566 1.00 30.33 117 LEU A O 1
ATOM 903 N N . TYR A 1 118 ? 8.887 0.443 -1.180 1.00 40.43 118 TYR A N 1
ATOM 904 C CA . TYR A 1 118 ? 10.174 1.092 -1.352 1.00 32.78 118 TYR A CA 1
ATOM 905 C C . TYR A 1 118 ? 10.299 1.592 -2.779 1.00 40.39 118 TYR A C 1
ATOM 906 O O . TYR A 1 118 ? 10.805 2.683 -3.023 1.00 53.06 118 TYR A O 1
ATOM 915 N N . LYS A 1 119 ? 9.821 0.783 -3.717 1.00 43.10 119 LYS A N 1
ATOM 916 C CA . LYS A 1 119 ? 9.862 1.110 -5.137 1.00 53.43 119 LYS A CA 1
ATOM 917 C C . LYS A 1 119 ? 8.985 2.324 -5.429 1.00 51.29 119 LYS A C 1
ATOM 918 O O . LYS A 1 119 ? 9.140 2.987 -6.450 1.00 60.67 119 LYS A O 1
ATOM 924 N N . GLY A 1 120 ? 8.065 2.614 -4.518 1.00 47.27 120 GLY A N 1
ATOM 925 C CA . GLY A 1 120 ? 7.171 3.741 -4.700 1.00 44.67 120 GLY A CA 1
ATOM 926 C C . GLY A 1 120 ? 7.752 5.084 -4.318 1.00 49.92 120 GLY A C 1
ATOM 927 O O . GLY A 1 120 ? 7.383 6.095 -4.910 1.00 56.33 120 GLY A O 1
ATOM 928 N N . VAL A 1 121 ? 8.642 5.112 -3.328 1.00 50.10 121 VAL A N 1
ATOM 929 C CA . VAL A 1 121 ? 9.255 6.369 -2.910 1.00 46.90 121 VAL A CA 1
ATOM 930 C C . VAL A 1 121 ? 10.250 6.795 -3.974 1.00 54.32 121 VAL A C 1
ATOM 931 O O . VAL A 1 121 ? 10.492 7.985 -4.173 1.00 58.70 121 VAL A O 1
ATOM 935 N N . LYS A 1 122 ? 10.813 5.810 -4.669 1.00 62.60 122 LYS A N 1
ATOM 936 C CA . LYS A 1 122 ? 11.777 6.074 -5.728 1.00 64.67 122 LYS A CA 1
ATOM 937 C C . LYS A 1 122 ? 11.078 6.820 -6.848 1.00 68.06 122 LYS A C 1
ATOM 938 O O . LYS A 1 122 ? 11.678 7.646 -7.533 1.00 70.22 122 LYS A O 1
ATOM 944 N N . THR A 1 123 ? 9.796 6.513 -7.013 1.00 66.96 123 THR A N 1
ATOM 945 C CA . THR A 1 123 ? 8.963 7.104 -8.054 1.00 62.17 123 THR A CA 1
ATOM 946 C C . THR A 1 123 ? 8.034 8.183 -7.506 1.00 61.51 123 THR A C 1
ATOM 947 O O . THR A 1 123 ? 7.170 8.686 -8.222 1.00 62.49 123 THR A O 1
ATOM 951 N N . ASN A 1 124 ? 8.208 8.532 -6.240 1.00 58.45 124 ASN A N 1
ATOM 952 C CA . ASN A 1 124 ? 7.355 9.529 -5.619 1.00 69.46 124 ASN A CA 1
ATOM 953 C C . ASN A 1 124 ? 5.897 9.412 -6.067 1.00 61.82 124 ASN A C 1
ATOM 954 O O . ASN A 1 124 ? 5.341 10.320 -6.685 1.00 54.82 124 ASN A O 1
ATOM 959 N N . ILE A 1 125 ? 5.293 8.271 -5.759 1.00 54.99 125 ILE A N 1
ATOM 960 C CA . ILE A 1 125 ? 3.894 8.017 -6.076 1.00 39.89 125 ILE A CA 1
ATOM 961 C C . ILE A 1 125 ? 3.269 7.361 -4.847 1.00 37.02 125 ILE A C 1
ATOM 962 O O . ILE A 1 125 ? 3.787 6.373 -4.334 1.00 42.02 125 ILE A O 1
ATOM 967 N N . LYS A 1 126 ? 2.162 7.917 -4.369 1.00 36.49 126 LYS A N 1
ATOM 968 C CA . LYS A 1 126 ? 1.493 7.364 -3.204 1.00 38.35 126 LYS A CA 1
ATOM 969 C C . LYS A 1 126 ? 1.045 5.930 -3.456 1.00 35.72 126 LYS A C 1
ATOM 970 O O . LYS A 1 126 ? 0.281 5.647 -4.390 1.00 25.40 126 LYS A O 1
ATOM 976 N N . ILE A 1 127 ? 1.550 5.028 -2.619 1.00 37.74 127 ILE A N 1
ATOM 977 C CA . ILE A 1 127 ? 1.230 3.607 -2.692 1.00 28.77 127 ILE A CA 1
ATOM 978 C C . ILE A 1 127 ? 0.775 3.179 -1.306 1.00 27.32 127 ILE A C 1
ATOM 979 O O . ILE A 1 127 ? 1.571 3.091 -0.375 1.00 29.78 127 ILE A O 1
ATOM 984 N N . ARG A 1 128 ? -0.512 2.923 -1.163 1.00 25.12 128 ARG A N 1
ATOM 985 C CA . ARG A 1 128 ? -1.064 2.533 0.131 1.00 23.45 128 ARG A CA 1
ATOM 986 C C . ARG A 1 128 ? -1.439 1.062 0.117 1.00 25.56 128 ARG A C 1
ATOM 987 O O . ARG A 1 128 ? -2.048 0.600 -0.842 1.00 26.62 128 ARG A O 1
ATOM 995 N N . LEU A 1 129 ? -1.060 0.319 1.154 1.00 31.48 129 LEU A N 1
ATOM 996 C CA . LEU A 1 129 ? -1.420 -1.104 1.217 1.00 30.07 129 LEU A CA 1
ATOM 997 C C . LEU A 1 129 ? -2.626 -1.180 2.127 1.00 34.17 129 LEU A C 1
ATOM 998 O O . LEU A 1 129 ? -2.662 -0.508 3.150 1.00 42.42 129 LEU A O 1
ATOM 1003 N N . ILE A 1 130 ? -3.610 -1.997 1.770 1.00 27.02 130 ILE A N 1
ATOM 1004 C CA . ILE A 1 130 ? -4.817 -2.093 2.589 1.00 22.43 130 ILE A CA 1
ATOM 1005 C C . ILE A 1 130 ? -5.377 -3.491 2.833 1.00 27.75 130 ILE A C 1
ATOM 1006 O O . ILE A 1 130 ? -5.456 -4.317 1.918 1.00 33.89 130 ILE A O 1
ATOM 1011 N N . ASP A 1 131 ? -5.786 -3.733 4.075 1.00 29.15 131 ASP A N 1
ATOM 1012 C CA . ASP A 1 131 ? -6.406 -4.993 4.461 1.00 27.71 131 ASP A CA 1
ATOM 1013 C C . ASP A 1 131 ? -7.541 -4.687 5.446 1.00 28.07 131 ASP A C 1
ATOM 1014 O O . ASP A 1 131 ? -7.830 -3.521 5.739 1.00 28.57 131 ASP A O 1
ATOM 1019 N N . LYS A 1 132 ? -8.195 -5.734 5.931 1.00 32.72 132 LYS A N 1
ATOM 1020 C CA . LYS A 1 132 ? -9.314 -5.598 6.856 1.00 26.01 132 LYS A CA 1
ATOM 1021 C C . LYS A 1 132 ? -9.084 -4.629 8.030 1.00 25.96 132 LYS A C 1
ATOM 1022 O O . LYS A 1 132 ? -10.023 -3.991 8.497 1.00 30.18 132 LYS A O 1
ATOM 1028 N N . GLN A 1 133 ? -7.857 -4.513 8.523 1.00 25.70 133 GLN A N 1
ATOM 1029 C CA . GLN A 1 133 ? -7.641 -3.597 9.636 1.00 18.38 133 GLN A CA 1
ATOM 1030 C C . GLN A 1 133 ? -6.359 -2.784 9.626 1.00 25.67 133 GLN A C 1
ATOM 1031 O O . GLN A 1 133 ? -5.953 -2.258 10.663 1.00 31.96 133 GLN A O 1
ATOM 1037 N N . ASN A 1 134 ? -5.738 -2.653 8.456 1.00 28.31 134 ASN A N 1
ATOM 1038 C CA . ASN A 1 134 ? -4.506 -1.883 8.367 1.00 22.44 134 ASN A CA 1
ATOM 1039 C C . ASN A 1 134 ? -4.332 -1.095 7.069 1.00 20.28 134 ASN A C 1
ATOM 1040 O O . ASN A 1 134 ? -4.861 -1.467 6.021 1.00 20.12 134 ASN A O 1
ATOM 1045 N N . HIS A 1 135 ? -3.584 0.002 7.171 1.00 10.79 135 HIS A N 1
ATOM 1046 C CA . HIS A 1 135 ? -3.255 0.860 6.044 1.00 21.74 135 HIS A CA 1
ATOM 1047 C C . HIS A 1 135 ? -1.769 1.142 6.196 1.00 21.88 135 HIS A C 1
ATOM 1048 O O . HIS A 1 135 ? -1.338 1.799 7.139 1.00 24.22 135 HIS A O 1
ATOM 1055 N N . ILE A 1 136 ? -0.976 0.633 5.273 1.00 13.90 136 ILE A N 1
ATOM 1056 C CA . ILE A 1 136 ? 0.455 0.841 5.357 1.00 15.81 136 ILE A CA 1
ATOM 1057 C C . ILE A 1 136 ? 0.908 1.802 4.281 1.00 14.16 136 ILE A C 1
ATOM 1058 O O . ILE A 1 136 ? 0.417 1.753 3.149 1.00 17.70 136 ILE A O 1
ATOM 1063 N N . GLN A 1 137 ? 1.845 2.674 4.637 1.00 14.48 137 GLN A N 1
ATOM 1064 C CA . GLN A 1 137 ? 2.369 3.652 3.693 1.00 9.01 137 GLN A CA 1
ATOM 1065 C C . GLN A 1 137 ? 3.761 4.085 4.109 1.00 16.30 137 GLN A C 1
ATOM 1066 O O . GLN A 1 137 ? 4.060 4.229 5.295 1.00 27.98 137 GLN A O 1
ATOM 1080 N N . PHE A 1 139 ? 6.998 6.868 3.618 1.00 27.06 139 PHE A N 1
ATOM 1081 C CA . PHE A 1 139 ? 7.238 8.249 3.232 1.00 33.77 139 PHE A CA 1
ATOM 1082 C C . PHE A 1 139 ? 8.699 8.646 3.243 1.00 28.96 139 PHE A C 1
ATOM 1083 O O . PHE A 1 139 ? 9.483 8.225 4.110 1.00 32.50 139 PHE A O 1
ATOM 1091 N N . PRO A 1 140 ? 9.092 9.446 2.251 1.00 27.31 140 PRO A N 1
ATOM 1092 C CA . PRO A 1 140 ? 10.474 9.924 2.171 1.00 31.87 140 PRO A CA 1
ATOM 1093 C C . PRO A 1 140 ? 10.482 11.164 3.073 1.00 31.78 140 PRO A C 1
ATOM 1094 O O . PRO A 1 140 ? 9.443 11.551 3.612 1.00 17.84 140 PRO A O 1
ATOM 1098 N N . PRO A 1 141 ? 11.647 11.788 3.275 1.00 35.02 141 PRO A N 1
ATOM 1099 C CA . PRO A 1 141 ? 11.620 12.977 4.133 1.00 30.72 141 PRO A CA 1
ATOM 1100 C C . PRO A 1 141 ? 10.615 14.025 3.626 1.00 33.59 141 PRO A C 1
ATOM 1101 O O . PRO A 1 141 ? 10.410 14.179 2.426 1.00 38.48 141 PRO A O 1
ATOM 1105 N N . GLY A 1 142 ? 9.975 14.731 4.548 1.00 40.06 142 GLY A N 1
ATOM 1106 C CA . GLY A 1 142 ? 8.996 15.727 4.161 1.00 34.17 142 GLY A CA 1
ATOM 1107 C C . GLY A 1 142 ? 8.120 16.064 5.349 1.00 36.06 142 GLY A C 1
ATOM 1108 O O . GLY A 1 142 ? 8.504 15.791 6.482 1.00 38.40 142 GLY A O 1
ATOM 1109 N N . GLU A 1 143 ? 6.953 16.649 5.097 1.00 40.16 143 GLU A N 1
ATOM 1110 C CA . GLU A 1 143 ? 6.026 17.016 6.160 1.00 38.09 143 GLU A CA 1
ATOM 1111 C C . GLU A 1 143 ? 4.615 16.607 5.735 1.00 34.40 143 GLU A C 1
ATOM 1112 O O . GLU A 1 143 ? 4.075 17.142 4.770 1.00 28.39 143 GLU A O 1
ATOM 1118 N N . TYR A 1 144 ? 4.004 15.689 6.479 1.00 35.77 144 TYR A N 1
ATOM 1119 C CA . TYR A 1 144 ? 2.681 15.182 6.115 1.00 33.71 144 TYR A CA 1
ATOM 1120 C C . TYR A 1 144 ? 1.560 15.349 7.150 1.00 30.91 144 TYR A C 1
ATOM 1121 O O . TYR A 1 144 ? 1.789 15.301 8.362 1.00 34.66 144 TYR A O 1
ATOM 1130 N N . ASP A 1 145 ? 0.341 15.530 6.642 1.00 25.99 145 ASP A N 1
ATOM 1131 C CA . ASP A 1 145 ? -0.857 15.692 7.467 1.00 35.84 145 ASP A CA 1
ATOM 1132 C C . ASP A 1 145 ? -1.719 14.436 7.379 1.00 36.07 145 ASP A C 1
ATOM 1133 O O . ASP A 1 145 ? -1.749 13.774 6.344 1.00 36.24 145 ASP A O 1
ATOM 1138 N N . ILE A 1 146 ? -2.416 14.110 8.466 1.00 37.46 146 ILE A N 1
ATOM 1139 C CA . ILE A 1 146 ? -3.345 12.976 8.483 1.00 24.75 146 ILE A CA 1
ATOM 1140 C C . ILE A 1 146 ? -4.596 13.441 9.202 1.00 30.15 146 ILE A C 1
ATOM 1141 O O . ILE A 1 146 ? -4.566 14.388 9.981 1.00 37.52 146 ILE A O 1
ATOM 1146 N N . GLU A 1 147 ? -5.700 12.765 8.929 1.00 32.06 147 GLU A N 1
ATOM 1147 C CA . GLU A 1 147 ? -6.976 13.086 9.549 1.00 31.95 147 GLU A CA 1
ATOM 1148 C C . GLU A 1 147 ? -7.289 11.935 10.506 1.00 20.79 147 GLU A C 1
ATOM 1149 O O . GLU A 1 147 ? -6.811 10.822 10.308 1.00 20.44 147 GLU A O 1
ATOM 1155 N N . LYS A 1 148 ? -8.054 12.207 11.555 1.00 28.37 148 LYS A N 1
ATOM 1156 C CA . LYS A 1 148 ? -8.406 11.160 12.499 1.00 46.88 148 LYS A CA 1
ATOM 1157 C C . LYS A 1 148 ? -9.216 10.119 11.752 1.00 43.41 148 LYS A C 1
ATOM 1158 O O . LYS A 1 148 ? -10.014 10.458 10.883 1.00 35.99 148 LYS A O 1
ATOM 1164 N N . ASP A 1 149 ? -9.005 8.851 12.076 1.00 48.97 149 ASP A N 1
ATOM 1165 C CA . ASP A 1 149 ? -9.748 7.795 11.412 1.00 48.41 149 ASP A CA 1
ATOM 1166 C C . ASP A 1 149 ? -10.764 7.198 12.372 1.00 45.55 149 ASP A C 1
ATOM 1167 O O . ASP A 1 149 ? -10.408 6.593 13.387 1.00 45.93 149 ASP A O 1
ATOM 1172 N N . GLU A 1 150 ? -12.035 7.379 12.036 1.00 35.96 150 GLU A N 1
ATOM 1173 C CA . GLU A 1 150 ? -13.127 6.888 12.860 1.00 46.20 150 GLU A CA 1
ATOM 1174 C C . GLU A 1 150 ? -13.144 5.384 13.114 1.00 45.68 150 GLU A C 1
ATOM 1175 O O . GLU A 1 150 ? -13.698 4.945 14.115 1.00 46.03 150 GLU A O 1
ATOM 1181 N N . ASN A 1 151 ? -12.547 4.589 12.231 1.00 42.48 151 ASN A N 1
ATOM 1182 C CA . ASN A 1 151 ? -12.569 3.138 12.426 1.00 47.51 151 ASN A CA 1
ATOM 1183 C C . ASN A 1 151 ? -11.263 2.495 12.852 1.00 44.51 151 ASN A C 1
ATOM 1184 O O . ASN A 1 151 ? -11.260 1.369 13.355 1.00 46.77 151 ASN A O 1
ATOM 1189 N N . LYS A 1 152 ? -10.160 3.200 12.646 1.00 39.25 152 LYS A N 1
ATOM 1190 C CA . LYS A 1 152 ? -8.847 2.699 13.027 1.00 32.59 152 LYS A CA 1
ATOM 1191 C C . LYS A 1 152 ? -8.230 3.804 13.862 1.00 27.26 152 LYS A C 1
ATOM 1192 O O . LYS A 1 152 ? -7.921 4.866 13.331 1.00 32.79 152 LYS A O 1
ATOM 1198 N N . ARG A 1 153 ? -8.040 3.549 15.157 1.00 28.99 153 ARG A N 1
ATOM 1199 C CA . ARG A 1 153 ? -7.513 4.562 16.073 1.00 34.13 153 ARG A CA 1
ATOM 1200 C C . ARG A 1 153 ? -6.015 4.617 16.301 1.00 30.14 153 ARG A C 1
ATOM 1201 O O . ARG A 1 153 ? -5.504 5.609 16.831 1.00 21.68 153 ARG A O 1
ATOM 1209 N N . TYR A 1 154 ? -5.310 3.559 15.924 1.00 25.34 154 TYR A N 1
ATOM 1210 C CA . TYR A 1 154 ? -3.867 3.533 16.125 1.00 15.40 154 TYR A CA 1
ATOM 1211 C C . TYR A 1 154 ? -3.093 3.907 14.876 1.00 19.62 154 TYR A C 1
ATOM 1212 O O . TYR A 1 154 ? -3.450 3.530 13.763 1.00 28.51 154 TYR A O 1
ATOM 1221 N N . ILE A 1 155 ? -2.036 4.681 15.087 1.00 9.48 155 ILE A N 1
ATOM 1222 C CA . ILE A 1 155 ? -1.168 5.158 14.022 1.00 5.66 155 ILE A CA 1
ATOM 1223 C C . ILE A 1 155 ? 0.230 4.870 14.519 1.00 25.60 155 ILE A C 1
ATOM 1224 O O . ILE A 1 155 ? 0.654 5.483 15.490 1.00 17.75 155 ILE A O 1
ATOM 1229 N N . SER A 1 156 ? 0.934 3.945 13.872 1.00 27.36 156 SER A N 1
ATOM 1230 C CA . SER A 1 156 ? 2.293 3.602 14.272 1.00 13.96 156 SER A CA 1
ATOM 1231 C C . SER A 1 156 ? 3.301 4.046 13.220 1.00 28.12 156 SER A C 1
ATOM 1232 O O . SER A 1 156 ? 2.993 4.095 12.034 1.00 34.62 156 SER A O 1
ATOM 1235 N N . PHE A 1 157 ? 4.511 4.368 13.655 1.00 25.25 157 PHE A N 1
ATOM 1236 C CA . PHE A 1 157 ? 5.561 4.791 12.731 1.00 24.07 157 PHE A CA 1
ATOM 1237 C C . PHE A 1 157 ? 6.762 3.883 12.917 1.00 27.57 157 PHE A C 1
ATOM 1238 O O . PHE A 1 157 ? 7.164 3.597 14.041 1.00 21.90 157 PHE A O 1
ATOM 1246 N N . ILE A 1 158 ? 7.339 3.424 11.815 1.00 27.90 158 ILE A N 1
ATOM 1247 C CA . ILE A 1 158 ? 8.495 2.548 11.904 1.00 32.27 158 ILE A CA 1
ATOM 1248 C C . ILE A 1 158 ? 9.561 2.920 10.889 1.00 33.76 158 ILE A C 1
ATOM 1249 O O . ILE A 1 158 ? 9.282 3.047 9.697 1.00 39.03 158 ILE A O 1
ATOM 1254 N N . PRO A 1 159 ? 10.802 3.107 11.355 1.00 32.92 159 PRO A N 1
ATOM 1255 C CA . PRO A 1 159 ? 11.931 3.468 10.487 1.00 40.09 159 PRO A CA 1
ATOM 1256 C C . PRO A 1 159 ? 12.159 2.335 9.496 1.00 40.11 159 PRO A C 1
ATOM 1257 O O . PRO A 1 159 ? 11.903 1.177 9.828 1.00 47.71 159 PRO A O 1
ATOM 1261 N N . PHE A 1 160 ? 12.642 2.654 8.295 1.00 43.40 160 PHE A N 1
ATOM 1262 C CA . PHE A 1 160 ? 12.884 1.616 7.296 1.00 52.61 160 PHE A CA 1
ATOM 1263 C C . PHE A 1 160 ? 14.351 1.346 6.960 1.00 54.94 160 PHE A C 1
ATOM 1264 O O . PHE A 1 160 ? 15.001 0.548 7.627 1.00 56.94 160 PHE A O 1
ATOM 1272 N N . SER A 1 161 ? 14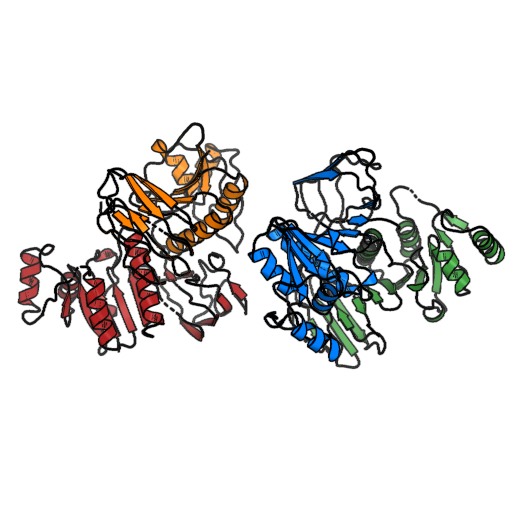.879 1.998 5.932 1.00 58.75 161 SER A N 1
ATOM 1273 C CA . SER A 1 161 ? 16.269 1.754 5.542 1.00 60.81 161 SER A CA 1
ATOM 1274 C C . SER A 1 161 ? 17.306 2.157 6.598 1.00 61.14 161 SER A C 1
ATOM 1275 O O . SER A 1 161 ? 18.182 1.361 6.945 1.00 63.43 161 SER A O 1
ATOM 1278 N N . GLU A 1 162 ? 17.212 3.384 7.105 1.00 56.51 162 GLU A N 1
ATOM 1279 C CA . GLU A 1 162 ? 18.156 3.863 8.110 1.00 57.76 162 GLU A CA 1
ATOM 1280 C C . GLU A 1 162 ? 17.441 4.635 9.211 1.00 49.59 162 GLU A C 1
ATOM 1281 O O . GLU A 1 162 ? 16.211 4.627 9.291 1.00 42.62 162 GLU A O 1
ATOM 1287 N N . ASP A 1 163 ? 18.222 5.306 10.055 1.00 42.17 163 ASP A N 1
ATOM 1288 C CA . ASP A 1 163 ? 17.663 6.103 11.143 1.00 43.64 163 ASP A CA 1
ATOM 1289 C C . ASP A 1 163 ? 16.784 7.250 10.631 1.00 52.26 163 ASP A C 1
ATOM 1290 O O . ASP A 1 163 ? 16.990 7.775 9.533 1.00 55.85 163 ASP A O 1
ATOM 1295 N N . ILE A 1 164 ? 15.799 7.636 11.437 1.00 48.78 164 ILE A N 1
ATOM 1296 C CA . ILE A 1 164 ? 14.917 8.738 11.074 1.00 48.62 164 ILE A CA 1
ATOM 1297 C C . ILE A 1 164 ? 15.442 9.967 11.806 1.00 39.90 164 ILE A C 1
ATOM 1298 O O . ILE A 1 164 ? 15.697 9.911 13.010 1.00 39.34 164 ILE A O 1
ATOM 1303 N N . HIS A 1 165 ? 15.603 11.070 11.081 1.00 39.15 165 HIS A N 1
ATOM 1304 C CA . HIS A 1 165 ? 16.136 12.297 11.667 1.00 39.30 165 HIS A CA 1
ATOM 1305 C C . HIS A 1 165 ? 15.148 13.432 11.806 1.00 39.07 165 HIS A C 1
ATOM 1306 O O . HIS A 1 165 ? 14.413 13.747 10.875 1.00 45.15 165 HIS A O 1
ATOM 1313 N N . GLU A 1 166 ? 15.158 14.047 12.984 1.00 37.42 166 GLU A N 1
ATOM 1314 C CA . GLU A 1 166 ? 14.291 15.178 13.302 1.00 31.20 166 GLU A CA 1
ATOM 1315 C C . GLU A 1 166 ? 12.797 14.910 13.101 1.00 32.55 166 GLU A C 1
ATOM 1316 O O . GLU A 1 166 ? 12.100 15.681 12.439 1.00 37.99 166 GLU A O 1
ATOM 1322 N N . LEU A 1 167 ? 12.315 13.818 13.690 1.00 29.71 167 LEU A N 1
ATOM 1323 C CA . LEU A 1 167 ? 10.911 13.443 13.592 1.00 27.83 167 LEU A CA 1
ATOM 1324 C C . LEU A 1 167 ? 10.080 14.275 14.553 1.00 34.86 167 LEU A C 1
ATOM 1325 O O . LEU A 1 167 ? 10.371 14.330 15.749 1.00 43.74 167 LEU A O 1
ATOM 1330 N N . THR A 1 168 ? 9.045 14.916 14.025 1.00 35.37 168 THR A N 1
ATOM 1331 C CA . THR A 1 168 ? 8.153 15.737 14.828 1.00 39.77 168 THR A CA 1
ATOM 1332 C C . THR A 1 168 ? 6.719 15.271 14.653 1.00 37.91 168 THR A C 1
ATOM 1333 O O . THR A 1 168 ? 6.255 15.060 13.534 1.00 32.86 168 THR A O 1
ATOM 1337 N N . LEU A 1 169 ? 6.022 15.108 15.767 1.00 36.17 169 LEU A N 1
ATOM 1338 C CA . LEU A 1 169 ? 4.634 14.664 15.743 1.00 37.25 169 LEU A CA 1
ATOM 1339 C C . LEU A 1 169 ? 3.745 15.695 16.433 1.00 44.40 169 LEU A C 1
ATOM 1340 O O . LEU A 1 169 ? 4.044 16.147 17.537 1.00 45.85 169 LEU A O 1
ATOM 1345 N N . THR A 1 170 ? 2.647 16.058 15.785 1.00 34.57 170 THR A N 1
ATOM 1346 C CA . THR A 1 170 ? 1.741 17.050 16.340 1.00 29.93 170 THR A CA 1
ATOM 1347 C C . THR A 1 170 ? 0.298 16.652 16.140 1.00 23.62 170 THR A C 1
ATOM 1348 O O . THR A 1 170 ? -0.121 16.374 15.018 1.00 21.17 170 THR A O 1
ATOM 1352 N N . GLY A 1 171 ? -0.465 16.657 17.229 1.00 20.22 171 GLY A N 1
ATOM 1353 C CA . GLY A 1 171 ? -1.863 16.268 17.171 1.00 27.54 171 GLY A CA 1
ATOM 1354 C C . GLY A 1 171 ? -1.945 14.820 17.612 1.00 26.70 171 GLY A C 1
ATOM 1355 O O . GLY A 1 171 ? -2.973 14.148 17.467 1.00 28.75 171 GLY A O 1
ATOM 1356 N N . PHE A 1 172 ? -0.840 14.339 18.168 1.00 14.14 172 PHE A N 1
ATOM 1357 C CA . PHE A 1 172 ? -0.750 12.961 18.621 1.00 29.08 172 PHE A CA 1
ATOM 1358 C C . PHE A 1 172 ? -0.759 12.821 20.143 1.00 37.32 172 PHE A C 1
ATOM 1359 O O . PHE A 1 172 ? -0.300 13.705 20.872 1.00 39.43 172 PHE A O 1
ATOM 1367 N N . LYS A 1 173 ? -1.287 11.695 20.611 1.00 30.13 173 LYS A N 1
ATOM 1368 C CA . LYS A 1 173 ? -1.338 11.413 22.033 1.00 24.45 173 LYS A CA 1
ATOM 1369 C C . LYS A 1 173 ? 0.084 11.441 22.577 1.00 30.41 173 LYS A C 1
ATOM 1370 O O . LYS A 1 173 ? 0.320 11.920 23.678 1.00 26.68 173 LYS A O 1
ATOM 1376 N N . TYR A 1 174 ? 1.028 10.938 21.781 1.00 37.86 174 TYR A N 1
ATOM 1377 C CA . TYR A 1 174 ? 2.440 10.880 22.164 1.00 24.06 174 TYR A CA 1
ATOM 1378 C C . TYR A 1 174 ? 3.306 11.785 21.287 1.00 21.89 174 TYR A C 1
ATOM 1379 O O . TYR A 1 174 ? 3.933 11.329 20.340 1.00 31.14 174 TYR A O 1
ATOM 1388 N N . PRO A 1 175 ? 3.359 13.083 21.610 1.00 26.42 175 PRO A N 1
ATOM 1389 C CA . PRO A 1 175 ? 4.143 14.073 20.863 1.00 35.45 175 PRO A CA 1
ATOM 1390 C C . PRO A 1 175 ? 5.629 13.746 20.745 1.00 34.05 175 PRO A C 1
ATOM 1391 O O . PRO A 1 175 ? 6.167 12.929 21.495 1.00 29.56 175 PRO A O 1
ATOM 1395 N N . LEU A 1 176 ? 6.276 14.422 19.800 1.00 24.45 176 LEU A N 1
ATOM 1396 C CA . LEU A 1 176 ? 7.696 14.252 19.512 1.00 17.41 176 LEU A CA 1
ATOM 1397 C C . LEU A 1 176 ? 8.191 15.534 18.846 1.00 13.77 176 LEU A C 1
ATOM 1398 O O . LEU A 1 176 ? 7.551 16.034 17.920 1.00 34.88 176 LEU A O 1
ATOM 1403 N N . ASN A 1 177 ? 9.322 16.069 19.301 1.00 18.76 177 ASN A N 1
ATOM 1404 C CA . ASN A 1 177 ? 9.858 17.303 18.704 1.00 30.64 177 ASN A CA 1
ATOM 1405 C C . ASN A 1 177 ? 11.294 17.128 18.210 1.00 35.76 177 ASN A C 1
ATOM 1406 O O . ASN A 1 177 ? 12.211 16.949 19.014 1.00 38.49 177 ASN A O 1
ATOM 1411 N N . ASN A 1 178 ? 11.477 17.194 16.888 1.00 50.13 178 ASN A N 1
ATOM 1412 C CA . ASN A 1 178 ? 12.792 17.031 16.245 1.00 59.68 178 ASN A CA 1
ATOM 1413 C C . ASN A 1 178 ? 13.592 15.898 16.884 1.00 54.03 178 ASN A C 1
ATOM 1414 O O . ASN A 1 178 ? 14.768 16.041 17.234 1.00 54.25 178 ASN A O 1
ATOM 1419 N N . CYS A 1 179 ? 12.914 14.762 17.002 1.00 48.20 179 CYS A N 1
ATOM 1420 C CA . CYS A 1 179 ? 13.438 13.547 17.604 1.00 37.20 179 CYS A CA 1
ATOM 1421 C C . CYS A 1 179 ? 14.207 12.689 16.592 1.00 35.94 179 CYS A C 1
ATOM 1422 O O . CYS A 1 179 ? 13.883 12.665 15.405 1.00 42.54 179 CYS A O 1
ATOM 1425 N N . HIS A 1 180 ? 15.238 12.002 17.073 1.00 28.46 180 HIS A N 1
ATOM 1426 C CA . HIS A 1 180 ? 16.043 11.109 16.240 1.00 33.94 180 HIS A CA 1
ATOM 1427 C C . HIS A 1 180 ? 15.606 9.676 16.543 1.00 38.20 180 HIS A C 1
ATOM 1428 O O . HIS A 1 180 ? 15.803 9.188 17.657 1.00 37.09 180 HIS A O 1
ATOM 1435 N N . ILE A 1 181 ? 15.007 9.009 15.562 1.00 42.63 181 ILE A N 1
ATOM 1436 C CA . ILE A 1 181 ? 14.548 7.638 15.757 1.00 46.61 181 ILE A CA 1
ATOM 1437 C C . ILE A 1 181 ? 15.552 6.680 15.135 1.00 46.18 181 ILE A C 1
ATOM 1438 O O . ILE A 1 181 ? 15.793 6.703 13.925 1.00 41.94 181 ILE A O 1
ATOM 1443 N N . THR A 1 182 ? 16.143 5.843 15.977 1.00 51.11 182 THR A N 1
ATOM 1444 C CA . THR A 1 182 ? 17.131 4.883 15.517 1.00 50.12 182 THR A CA 1
ATOM 1445 C C . THR A 1 182 ? 16.464 3.652 14.908 1.00 55.38 182 THR A C 1
ATOM 1446 O O . THR A 1 182 ? 15.385 3.241 15.331 1.00 54.33 182 THR A O 1
ATOM 1450 N N . LEU A 1 183 ? 17.118 3.073 13.908 1.00 49.47 183 LEU A N 1
ATOM 1451 C CA . LEU A 1 183 ? 16.609 1.899 13.210 1.00 30.40 183 LEU A CA 1
ATOM 1452 C C . LEU A 1 183 ? 16.322 0.713 14.132 1.00 29.72 183 LEU A C 1
ATOM 1453 O O . LEU A 1 183 ? 17.165 0.322 14.940 1.00 36.29 183 LEU A O 1
ATOM 1458 N N . GLY A 1 184 ? 15.131 0.137 13.996 1.00 35.92 184 GLY A N 1
ATOM 1459 C CA . GLY A 1 184 ? 14.766 -1.008 14.814 1.00 45.46 184 GLY A CA 1
ATOM 1460 C C . GLY A 1 184 ? 13.934 -0.644 16.027 1.00 43.36 184 GLY A C 1
ATOM 1461 O O . GLY A 1 184 ? 13.383 -1.516 16.701 1.00 34.86 184 GLY A O 1
ATOM 1462 N N . SER A 1 185 ? 13.852 0.654 16.296 1.00 42.52 185 SER A N 1
ATOM 1463 C CA . SER A 1 185 ? 13.097 1.194 17.421 1.00 36.78 185 SER A CA 1
ATOM 1464 C C . SER A 1 185 ? 11.588 1.014 17.294 1.00 33.99 185 SER A C 1
ATOM 1465 O O . SER A 1 185 ? 11.018 1.269 16.231 1.00 24.06 185 SER A O 1
ATOM 1468 N N . THR A 1 186 ? 10.937 0.587 18.375 1.00 39.52 186 THR A N 1
ATOM 1469 C CA . THR A 1 186 ? 9.488 0.427 18.338 1.00 43.88 186 THR A CA 1
ATOM 1470 C C . THR A 1 186 ? 8.828 1.410 19.297 1.00 41.90 186 THR A C 1
ATOM 1471 O O . THR A 1 186 ? 7.781 1.126 19.884 1.00 42.80 186 THR A O 1
ATOM 1475 N N . LEU A 1 187 ? 9.457 2.572 19.448 1.00 40.71 187 LEU A N 1
ATOM 1476 C CA . LEU A 1 187 ? 8.939 3.625 20.311 1.00 40.27 187 LEU A CA 1
ATOM 1477 C C . LEU A 1 187 ? 7.722 4.280 19.682 1.00 38.48 187 LEU A C 1
ATOM 1478 O O . LEU A 1 187 ? 6.719 4.541 20.363 1.00 37.72 187 LEU A O 1
ATOM 1483 N N . CYS A 1 188 ? 7.822 4.540 18.380 1.00 27.03 188 CYS A N 1
ATOM 1484 C CA . CYS A 1 188 ? 6.757 5.210 17.645 1.00 24.83 188 CYS A CA 1
ATOM 1485 C C . CYS A 1 188 ? 5.596 4.326 17.183 1.00 26.71 188 CYS A C 1
ATOM 1486 O O . CYS A 1 188 ? 4.889 4.650 16.227 1.00 40.26 188 CYS A O 1
ATOM 1489 N N . ILE A 1 189 ? 5.390 3.215 17.878 1.00 18.21 189 ILE A N 1
ATOM 1490 C CA . ILE A 1 189 ? 4.302 2.304 17.557 1.00 19.41 189 ILE A CA 1
ATOM 1491 C C . ILE A 1 189 ? 3.178 2.557 18.542 1.00 26.87 189 ILE A C 1
ATOM 1492 O O . ILE A 1 189 ? 3.416 2.947 19.683 1.00 22.62 189 ILE A O 1
ATOM 1497 N N . SER A 1 190 ? 1.952 2.346 18.082 1.00 33.75 190 SER A N 1
ATOM 1498 C CA . SER A 1 190 ? 0.775 2.532 18.914 1.00 29.64 190 SER A CA 1
ATOM 1499 C C . SER A 1 190 ? 0.535 3.972 19.373 1.00 36.43 190 SER A C 1
ATOM 1500 O O . SER A 1 190 ? 0.350 4.233 20.566 1.00 44.12 190 SER A O 1
ATOM 1503 N N . ASN A 1 191 ? 0.546 4.905 18.426 1.00 35.47 191 ASN A N 1
ATOM 1504 C CA . ASN A 1 191 ? 0.284 6.302 18.749 1.00 28.50 191 ASN A CA 1
ATOM 1505 C C . ASN A 1 191 ? -1.183 6.523 18.394 1.00 28.09 191 ASN A C 1
ATOM 1506 O O . ASN A 1 191 ? -1.842 5.638 17.851 1.00 26.69 191 ASN A O 1
ATOM 1511 N N . GLU A 1 192 ? -1.695 7.699 18.709 1.00 31.83 192 GLU A N 1
ATOM 1512 C CA . GLU A 1 192 ? -3.082 8.025 18.418 1.00 26.36 192 GLU A CA 1
ATOM 1513 C C . GLU A 1 192 ? -3.173 9.504 18.113 1.00 20.84 192 GLU A C 1
ATOM 1514 O O . GLU A 1 192 ? -2.274 10.276 18.453 1.00 25.34 192 GLU A O 1
ATOM 1520 N N . LEU A 1 193 ? -4.257 9.900 17.461 1.00 28.28 193 LEU A N 1
ATOM 1521 C CA . LEU A 1 193 ? -4.463 11.308 17.150 1.00 35.08 193 LEU A CA 1
ATOM 1522 C C . LEU A 1 193 ? -5.369 11.878 18.255 1.00 33.73 193 LEU A C 1
ATOM 1523 O O . LEU A 1 193 ? -6.362 11.248 18.627 1.00 26.03 193 LEU A O 1
ATOM 1528 N N . ILE A 1 194 ? -5.025 13.038 18.809 1.00 28.35 194 ILE A N 1
ATOM 1529 C CA . ILE A 1 194 ? -5.885 13.617 19.840 1.00 29.01 194 ILE A CA 1
ATOM 1530 C C . ILE A 1 194 ? -6.681 14.787 19.280 1.00 37.39 194 ILE A C 1
ATOM 1531 O O . ILE A 1 194 ? -7.550 15.346 19.944 1.00 38.04 194 ILE A O 1
ATOM 1536 N N . HIS A 1 195 ? -6.381 15.145 18.041 1.00 36.42 195 HIS A N 1
ATOM 1537 C CA . HIS A 1 195 ? -7.065 16.244 17.378 1.00 35.79 195 HIS A CA 1
ATOM 1538 C C . HIS A 1 195 ? -7.706 15.724 16.092 1.00 35.06 195 HIS A C 1
ATOM 1539 O O . HIS A 1 195 ? -7.635 14.529 15.795 1.00 30.70 195 HIS A O 1
ATOM 1546 N N . SER A 1 196 ? -8.331 16.619 15.333 1.00 26.63 196 SER A N 1
ATOM 1547 C CA . SER A 1 196 ? -8.962 16.232 14.081 1.00 30.47 196 SER A CA 1
ATOM 1548 C C . SER A 1 196 ? -7.886 16.025 13.003 1.00 34.90 196 SER A C 1
ATOM 1549 O O . SER A 1 196 ? -8.025 15.154 12.142 1.00 24.89 196 SER A O 1
ATOM 1552 N N . ARG A 1 197 ? -6.828 16.836 13.045 1.00 32.55 197 ARG A N 1
ATOM 1553 C CA . ARG A 1 197 ? -5.716 16.708 12.095 1.00 22.63 197 ARG A CA 1
ATOM 1554 C C . ARG A 1 197 ? -4.402 16.563 12.854 1.00 32.59 197 ARG A C 1
ATOM 1555 O O . ARG A 1 197 ? -4.211 17.142 13.927 1.00 37.33 197 ARG A O 1
ATOM 1563 N N . GLY A 1 198 ? -3.495 15.781 12.293 1.00 23.89 198 GLY A N 1
ATOM 1564 C CA . GLY A 1 198 ? -2.210 15.591 12.923 1.00 16.56 198 GLY A CA 1
ATOM 1565 C C . GLY A 1 198 ? -1.109 15.787 11.901 1.00 19.78 198 GLY A C 1
ATOM 1566 O O . GLY A 1 198 ? -1.297 15.572 10.699 1.00 23.53 198 GLY A O 1
ATOM 1567 N N . THR A 1 199 ? 0.057 16.194 12.375 1.00 20.35 199 THR A N 1
ATOM 1568 C CA . THR A 1 199 ? 1.174 16.403 11.477 1.00 23.98 199 THR A CA 1
ATOM 1569 C C . THR A 1 199 ? 2.398 15.642 11.975 1.00 26.56 199 THR A C 1
ATOM 1570 O O . THR A 1 199 ? 2.580 15.422 13.174 1.00 34.19 199 THR A O 1
ATOM 1574 N N . PHE A 1 200 ? 3.216 15.206 11.033 1.00 25.06 200 PHE A N 1
ATOM 1575 C CA . PHE A 1 200 ? 4.446 14.523 11.366 1.00 28.20 200 PHE A CA 1
ATOM 1576 C C . PHE A 1 200 ? 5.421 14.903 10.268 1.00 23.19 200 PHE A C 1
ATOM 1577 O O . PHE A 1 200 ? 5.015 15.220 9.152 1.00 29.28 200 PHE A O 1
ATOM 1585 N N . SER A 1 201 ? 6.702 14.915 10.596 1.00 18.89 201 SER A N 1
ATOM 1586 C CA . SER A 1 201 ? 7.724 15.270 9.629 1.00 23.13 201 SER A CA 1
ATOM 1587 C C . SER A 1 201 ? 9.108 14.893 10.142 1.00 31.10 201 SER A C 1
ATOM 1588 O O . SER A 1 201 ? 9.350 14.806 11.348 1.00 30.60 201 SER A O 1
ATOM 1591 N N . PHE A 1 202 ? 10.004 14.648 9.199 1.00 43.70 202 PHE A N 1
ATOM 1592 C CA . PHE A 1 202 ? 11.373 14.255 9.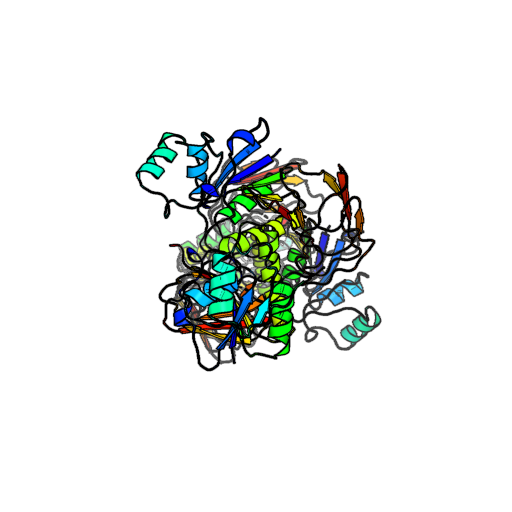490 1.00 41.68 202 PHE A CA 1
ATOM 1593 C C . PHE A 1 202 ? 12.215 14.676 8.287 1.00 38.06 202 PHE A C 1
ATOM 1594 O O . PHE A 1 202 ? 11.705 14.807 7.170 1.00 39.53 202 PHE A O 1
ATOM 1602 N N . VAL A 1 203 ? 13.503 14.886 8.508 1.00 31.76 203 VAL A N 1
ATOM 1603 C CA . VAL A 1 203 ? 14.362 15.339 7.429 1.00 35.22 203 VAL A CA 1
ATOM 1604 C C . VAL A 1 203 ? 15.152 14.282 6.661 1.00 32.20 203 VAL A C 1
ATOM 1605 O O . VAL A 1 203 ? 15.489 14.493 5.495 1.00 40.05 203 VAL A O 1
ATOM 1609 N N . LYS A 1 204 ? 15.434 13.149 7.298 1.00 32.04 204 LYS A N 1
ATOM 1610 C CA . LYS A 1 204 ? 16.204 12.096 6.650 1.00 33.22 204 LYS A CA 1
ATOM 1611 C C . LYS A 1 204 ? 15.690 10.684 6.962 1.00 35.56 204 LYS A C 1
ATOM 1612 O O . LYS A 1 204 ? 15.214 10.413 8.068 1.00 44.79 204 LYS A O 1
ATOM 1618 N N . GLY A 1 205 ? 15.799 9.787 5.981 1.00 35.31 205 GLY A N 1
ATOM 1619 C CA . GLY A 1 205 ? 15.345 8.418 6.167 1.00 25.73 205 GLY A CA 1
ATOM 1620 C C . GLY A 1 205 ? 14.048 8.041 5.461 1.00 29.80 205 GLY A C 1
ATOM 1621 O O . GLY A 1 205 ? 13.459 8.820 4.708 1.00 20.78 205 GLY A O 1
ATOM 1622 N N . ILE A 1 206 ? 13.604 6.816 5.710 1.00 49.07 206 ILE A N 1
ATOM 1623 C CA . ILE A 1 206 ? 12.378 6.289 5.122 1.00 50.34 206 ILE A CA 1
ATOM 1624 C C . ILE A 1 206 ? 11.479 5.883 6.271 1.00 43.47 206 ILE A C 1
ATOM 1625 O O . ILE A 1 206 ? 11.838 5.032 7.079 1.00 37.54 206 ILE A O 1
ATOM 1630 N N . LEU A 1 207 ? 10.308 6.495 6.350 1.00 46.63 207 LEU A N 1
ATOM 1631 C CA . LEU A 1 207 ? 9.393 6.186 7.434 1.00 40.72 207 LEU A CA 1
ATOM 1632 C C . LEU A 1 207 ? 8.199 5.360 6.964 1.00 37.54 207 LEU A C 1
ATOM 1633 O O . LEU A 1 207 ? 7.679 5.566 5.862 1.00 40.03 207 LEU A O 1
ATOM 1638 N N . ILE A 1 208 ? 7.778 4.415 7.799 1.00 33.61 208 ILE A N 1
ATOM 1639 C CA . ILE A 1 208 ? 6.627 3.577 7.481 1.00 24.11 208 ILE A CA 1
ATOM 1640 C C . ILE A 1 208 ? 5.518 4.014 8.418 1.00 26.21 208 ILE A C 1
ATOM 1641 O O . ILE A 1 208 ? 5.782 4.362 9.569 1.00 30.81 208 ILE A O 1
ATOM 1654 N N . ILE A 1 210 ? 1.785 2.770 9.875 1.00 29.11 210 ILE A N 1
ATOM 1655 C CA . ILE A 1 210 ? 0.750 1.762 9.969 1.00 31.65 210 ILE A CA 1
ATOM 1656 C C . ILE A 1 210 ? -0.420 2.342 10.749 1.00 31.68 210 ILE A C 1
ATOM 1657 O O . ILE A 1 210 ? -0.273 2.761 11.897 1.00 42.41 210 ILE A O 1
ATOM 1662 N N . ARG A 1 211 ? -1.577 2.394 10.110 1.00 25.61 211 ARG A N 1
ATOM 1663 C CA . ARG A 1 211 ? -2.773 2.872 10.774 1.00 20.90 211 ARG A CA 1
ATOM 1664 C C . ARG A 1 211 ? -3.576 1.583 10.929 1.00 31.72 211 ARG A C 1
ATOM 1665 O O . ARG A 1 211 ? -3.778 0.845 9.958 1.00 35.87 211 ARG A O 1
ATOM 1673 N N . SER A 1 212 ? -3.978 1.282 12.162 1.00 37.25 212 SER A N 1
ATOM 1674 C CA . SER A 1 212 ? -4.703 0.052 12.430 1.00 31.40 212 SER A CA 1
ATOM 1675 C C . SER A 1 212 ? -5.840 0.126 13.433 1.00 36.32 212 SER A C 1
ATOM 1676 O O . SER A 1 212 ? -6.192 1.196 13.934 1.00 35.13 212 SER A O 1
ATOM 1679 N N . THR A 1 213 ? -6.409 -1.037 13.723 1.00 36.67 213 THR A N 1
ATOM 1680 C CA . THR A 1 213 ? -7.522 -1.137 14.648 1.00 33.65 213 THR A CA 1
ATOM 1681 C C . THR A 1 213 ? -7.500 -2.503 15.309 1.00 41.22 213 THR A C 1
ATOM 1682 O O . THR A 1 213 ? -6.813 -3.407 14.844 1.00 42.68 213 THR A O 1
ATOM 1686 N N . ASP A 1 214 ? -8.240 -2.652 16.401 1.00 51.71 214 ASP A N 1
ATOM 1687 C CA . ASP A 1 214 ? -8.310 -3.935 17.095 1.00 49.56 214 ASP A CA 1
ATOM 1688 C C . ASP A 1 214 ? -9.636 -4.615 16.802 1.00 54.48 214 ASP A C 1
ATOM 1689 O O . ASP A 1 214 ? -9.950 -5.646 17.391 1.00 59.75 214 ASP A O 1
ATOM 1694 N N . LEU A 1 215 ? -10.403 -4.029 15.885 1.00 52.95 215 LEU A N 1
ATOM 1695 C CA . LEU A 1 215 ? -11.713 -4.546 15.495 1.00 63.68 215 LEU A CA 1
ATOM 1696 C C . LEU A 1 215 ? -12.753 -4.243 16.570 1.00 83.20 215 LEU A C 1
ATOM 1697 O O . LEU A 1 215 ? -13.753 -3.560 16.244 1.00 39.05 215 LEU A O 1
ATOM 1702 N N . LYS B 1 2 ? 5.881 31.407 -13.908 1.00 10.30 2 LYS B N 1
ATOM 1703 C CA . LYS B 1 2 ? 7.297 31.358 -13.412 1.00 29.30 2 LYS B CA 1
ATOM 1704 C C . LYS B 1 2 ? 8.164 30.422 -14.270 1.00 29.07 2 LYS B C 1
ATOM 1705 O O . LYS B 1 2 ? 7.749 29.317 -14.639 1.00 26.92 2 LYS B O 1
ATOM 1711 N N . THR B 1 3 ? 9.377 30.877 -14.568 1.00 32.28 3 THR B N 1
ATOM 1712 C CA . THR B 1 3 ? 10.294 30.129 -15.409 1.00 32.79 3 THR B CA 1
ATOM 1713 C C . THR B 1 3 ? 11.559 29.671 -14.694 1.00 40.21 3 THR B C 1
ATOM 1714 O O . THR B 1 3 ? 12.114 30.374 -13.852 1.00 43.94 3 THR B O 1
ATOM 1718 N N . ILE B 1 4 ? 12.005 28.474 -15.042 1.00 43.12 4 ILE B N 1
ATOM 1719 C CA . ILE B 1 4 ? 13.225 27.922 -14.483 1.00 40.02 4 ILE B CA 1
ATOM 1720 C C . ILE B 1 4 ? 14.135 27.571 -15.651 1.00 39.82 4 ILE B C 1
ATOM 1721 O O . ILE B 1 4 ? 13.829 26.679 -16.444 1.00 40.36 4 ILE B O 1
ATOM 1726 N N . ASN B 1 5 ? 15.240 28.300 -15.762 1.00 33.39 5 ASN B N 1
ATOM 1727 C CA . ASN B 1 5 ? 16.202 28.067 -16.823 1.00 30.48 5 ASN B CA 1
ATOM 1728 C C . ASN B 1 5 ? 17.328 27.201 -16.306 1.00 26.26 5 ASN B C 1
ATOM 1729 O O . ASN B 1 5 ? 17.861 27.448 -15.235 1.00 32.49 5 ASN B O 1
ATOM 1734 N N . ILE B 1 6 ? 17.672 26.174 -17.071 1.00 27.38 6 ILE B N 1
ATOM 1735 C CA . ILE B 1 6 ? 18.778 25.293 -16.728 1.00 29.82 6 ILE B CA 1
ATOM 1736 C C . ILE B 1 6 ? 19.806 25.515 -17.824 1.00 28.77 6 ILE B C 1
ATOM 1737 O O . ILE B 1 6 ? 19.461 25.566 -19.010 1.00 32.77 6 ILE B O 1
ATOM 1742 N N . VAL B 1 7 ? 21.062 25.668 -17.430 1.00 20.74 7 VAL B N 1
ATOM 1743 C CA . VAL B 1 7 ? 22.138 25.845 -18.392 1.00 20.72 7 VAL B CA 1
ATOM 1744 C C . VAL B 1 7 ? 23.070 24.674 -18.130 1.00 21.56 7 VAL B C 1
ATOM 1745 O O . VAL B 1 7 ? 23.655 24.571 -17.046 1.00 18.14 7 VAL B O 1
ATOM 1749 N N . ALA B 1 8 ? 23.170 23.767 -19.099 1.00 23.34 8 ALA B N 1
ATOM 1750 C CA . ALA B 1 8 ? 24.039 22.604 -18.957 1.00 23.11 8 ALA B CA 1
ATOM 1751 C C . ALA B 1 8 ? 25.452 22.952 -19.407 1.00 21.25 8 ALA B C 1
ATOM 1752 O O . ALA B 1 8 ? 25.767 24.121 -19.615 1.00 15.57 8 ALA B O 1
ATOM 1754 N N . GLY B 1 9 ? 26.295 21.940 -19.582 1.00 29.98 9 GLY B N 1
ATOM 1755 C CA . GLY B 1 9 ? 27.672 22.205 -19.965 1.00 21.98 9 GLY B CA 1
ATOM 1756 C C . GLY B 1 9 ? 28.059 22.139 -21.428 1.00 32.37 9 GLY B C 1
ATOM 1757 O O . GLY B 1 9 ? 29.148 21.671 -21.753 1.00 31.05 9 GLY B O 1
ATOM 1758 N N . GLY B 1 10 ? 27.197 22.616 -22.317 1.00 44.92 10 GLY B N 1
ATOM 1759 C CA . GLY B 1 10 ? 27.540 22.593 -23.729 1.00 47.19 10 GLY B CA 1
ATOM 1760 C C . GLY B 1 10 ? 28.515 23.695 -24.122 1.00 46.18 10 GLY B C 1
ATOM 1761 O O . GLY B 1 10 ? 28.802 24.594 -23.328 1.00 41.07 10 GLY B O 1
ATOM 1762 N N . PRO B 1 11 ? 29.062 23.649 -25.343 1.00 46.37 11 PRO B N 1
ATOM 1763 C CA . PRO B 1 11 ? 29.998 24.690 -25.769 1.00 30.16 11 PRO B CA 1
ATOM 1764 C C . PRO B 1 11 ? 29.310 26.043 -25.695 1.00 33.52 11 PRO B C 1
ATOM 1765 O O . PRO B 1 11 ? 28.213 26.224 -26.210 1.00 33.21 11 PRO B O 1
ATOM 1769 N N . LYS B 1 12 ? 29.975 26.990 -25.058 1.00 42.80 12 LYS B N 1
ATOM 1770 C CA . LYS B 1 12 ? 29.462 28.338 -24.873 1.00 39.06 12 LYS B CA 1
ATOM 1771 C C . LYS B 1 12 ? 29.045 29.068 -26.166 1.00 41.03 12 LYS B C 1
ATOM 1772 O O . LYS B 1 12 ? 28.130 29.889 -26.134 1.00 37.46 12 LYS B O 1
ATOM 1778 N N . ASN B 1 13 ? 29.686 28.772 -27.297 1.00 39.52 13 ASN B N 1
ATOM 1779 C CA . ASN B 1 13 ? 29.345 29.453 -28.562 1.00 41.61 13 ASN B CA 1
ATOM 1780 C C . ASN B 1 13 ? 27.973 29.131 -29.188 1.00 43.39 13 ASN B C 1
ATOM 1781 O O . ASN B 1 13 ? 27.403 29.965 -29.886 1.00 44.05 13 ASN B O 1
ATOM 1786 N N . LEU B 1 14 ? 27.449 27.933 -28.948 1.00 38.27 14 LEU B N 1
ATOM 1787 C CA . LEU B 1 14 ? 26.145 27.538 -29.487 1.00 36.55 14 LEU B CA 1
ATOM 1788 C C . LEU B 1 14 ? 25.001 28.080 -28.628 1.00 41.72 14 LEU B C 1
ATOM 1789 O O . LEU B 1 14 ? 23.831 27.971 -28.991 1.00 36.71 14 LEU B O 1
ATOM 1794 N N . ILE B 1 15 ? 25.364 28.671 -27.492 1.00 43.69 15 ILE B N 1
ATOM 1795 C CA . ILE B 1 15 ? 24.420 29.230 -26.521 1.00 33.60 15 ILE B CA 1
ATOM 1796 C C . ILE B 1 15 ? 24.112 30.724 -26.717 1.00 36.95 15 ILE B C 1
ATOM 1797 O O . ILE B 1 15 ? 25.026 31.544 -26.860 1.00 47.50 15 ILE B O 1
ATOM 1802 N N . PRO B 1 16 ? 22.818 31.096 -26.721 1.00 38.42 16 PRO B N 1
ATOM 1803 C CA . PRO B 1 16 ? 22.444 32.504 -26.897 1.00 42.52 16 PRO B CA 1
ATOM 1804 C C . PRO B 1 16 ? 22.794 33.318 -25.655 1.00 42.79 16 PRO B C 1
ATOM 1805 O O . PRO B 1 16 ? 23.014 32.756 -24.581 1.00 36.79 16 PRO B O 1
ATOM 1809 N N . ASP B 1 17 ? 22.843 34.638 -25.803 1.00 37.74 17 ASP B N 1
ATOM 1810 C CA . ASP B 1 17 ? 23.160 35.516 -24.682 1.00 35.38 17 ASP B CA 1
ATOM 1811 C C . ASP B 1 17 ? 22.130 35.406 -23.552 1.00 35.14 17 ASP B C 1
ATOM 1812 O O . ASP B 1 17 ? 21.038 35.975 -23.615 1.00 25.09 17 ASP B O 1
ATOM 1817 N N . LEU B 1 18 ? 22.495 34.672 -22.511 1.00 40.10 18 LEU B N 1
ATOM 1818 C CA . LEU B 1 18 ? 21.604 34.460 -21.381 1.00 38.68 18 LEU B CA 1
ATOM 1819 C C . LEU B 1 18 ? 21.040 35.750 -20.775 1.00 38.05 18 LEU B C 1
ATOM 1820 O O . LEU B 1 18 ? 19.917 35.764 -20.256 1.00 33.16 18 LEU B O 1
ATOM 1825 N N . THR B 1 19 ? 21.813 36.831 -20.848 1.00 40.50 19 THR B N 1
ATOM 1826 C CA . THR B 1 19 ? 21.403 38.110 -20.272 1.00 44.34 19 THR B CA 1
ATOM 1827 C C . THR B 1 19 ? 19.990 38.572 -20.661 1.00 41.88 19 THR B C 1
ATOM 1828 O O . THR B 1 19 ? 19.269 39.144 -19.841 1.00 38.75 19 THR B O 1
ATOM 1832 N N . GLY B 1 20 ? 19.587 38.317 -21.902 1.00 30.06 20 GLY B N 1
ATOM 1833 C CA . GLY B 1 20 ? 18.270 38.745 -22.336 1.00 24.80 20 GLY B CA 1
ATOM 1834 C C . GLY B 1 20 ? 17.145 37.783 -22.012 1.00 36.26 20 GLY B C 1
ATOM 1835 O O . GLY B 1 20 ? 16.040 37.921 -22.539 1.00 50.42 20 GLY B O 1
ATOM 1836 N N . TYR B 1 21 ? 17.420 36.807 -21.152 1.00 33.07 21 TYR B N 1
ATOM 1837 C CA . TYR B 1 21 ? 16.422 35.812 -20.755 1.00 27.79 21 TYR B CA 1
ATOM 1838 C C . TYR B 1 21 ? 16.149 35.920 -19.257 1.00 33.62 21 TYR B C 1
ATOM 1839 O O . TYR B 1 21 ? 15.409 35.106 -18.691 1.00 37.70 21 TYR B O 1
ATOM 1848 N N . THR B 1 22 ? 16.769 36.909 -18.614 1.00 24.96 22 THR B N 1
ATOM 1849 C CA . THR B 1 22 ? 16.595 37.110 -17.182 1.00 34.72 22 THR B CA 1
ATOM 1850 C C . THR B 1 22 ? 15.330 37.918 -16.945 1.00 36.38 22 THR B C 1
ATOM 1851 O O . THR B 1 22 ? 14.962 38.763 -17.757 1.00 29.63 22 THR B O 1
ATOM 1855 N N . ASP B 1 23 ? 14.666 37.654 -15.830 1.00 47.38 23 ASP B N 1
ATOM 1856 C CA . ASP B 1 23 ? 13.445 38.364 -15.502 1.00 51.42 23 ASP B CA 1
ATOM 1857 C C . ASP B 1 23 ? 13.103 38.181 -14.037 1.00 49.80 23 ASP B C 1
ATOM 1858 O O . ASP B 1 23 ? 13.666 37.320 -13.360 1.00 44.28 23 ASP B O 1
ATOM 1863 N N . GLU B 1 24 ? 12.166 38.996 -13.565 1.00 53.96 24 GLU B N 1
ATOM 1864 C CA . GLU B 1 24 ? 11.713 38.962 -12.181 1.00 48.90 24 GLU B CA 1
ATOM 1865 C C . GLU B 1 24 ? 11.209 37.577 -11.779 1.00 42.15 24 GLU B C 1
ATOM 1866 O O . GLU B 1 24 ? 11.349 37.179 -10.625 1.00 39.75 24 GLU B O 1
ATOM 1872 N N . HIS B 1 25 ? 10.632 36.845 -12.731 1.00 37.60 25 HIS B N 1
ATOM 1873 C CA . HIS B 1 25 ? 10.097 35.519 -12.444 1.00 41.99 25 HIS B CA 1
ATOM 1874 C C . HIS B 1 25 ? 10.872 34.386 -13.105 1.00 41.80 25 HIS B C 1
ATOM 1875 O O . HIS B 1 25 ? 10.294 33.351 -13.457 1.00 38.76 25 HIS B O 1
ATOM 1882 N N . THR B 1 26 ? 12.179 34.580 -13.258 1.00 39.17 26 THR B N 1
ATOM 1883 C CA . THR B 1 26 ? 13.033 33.572 -13.871 1.00 30.83 26 THR B CA 1
ATOM 1884 C C . THR B 1 26 ? 14.243 33.204 -13.008 1.00 40.75 26 THR B C 1
ATOM 1885 O O . THR B 1 26 ? 15.168 34.003 -12.836 1.00 51.06 26 THR B O 1
ATOM 1889 N N . LEU B 1 27 ? 14.216 31.988 -12.466 1.00 32.80 27 LEU B N 1
ATOM 1890 C CA . LEU B 1 27 ? 15.299 31.464 -11.641 1.00 39.29 27 LEU B CA 1
ATOM 1891 C C . LEU B 1 27 ? 16.269 30.705 -12.546 1.00 41.02 27 LEU B C 1
ATOM 1892 O O . LEU B 1 27 ? 15.882 30.218 -13.611 1.00 40.94 27 LEU B O 1
ATOM 1897 N N . TRP B 1 28 ? 17.525 30.600 -12.121 1.00 31.90 28 TRP B N 1
ATOM 1898 C CA . TRP B 1 28 ? 18.530 29.893 -12.907 1.00 17.07 28 TRP B CA 1
ATOM 1899 C C . TRP B 1 28 ? 19.290 28.849 -12.087 1.00 26.25 28 TRP B C 1
ATOM 1900 O O . TRP B 1 28 ? 19.771 29.135 -10.984 1.00 35.88 28 TRP B O 1
ATOM 1911 N N . ILE B 1 29 ? 19.379 27.631 -12.610 1.00 31.02 29 ILE B N 1
ATOM 1912 C CA . ILE B 1 29 ? 20.149 26.598 -11.940 1.00 33.50 29 ILE B CA 1
ATOM 1913 C C . ILE B 1 29 ? 21.175 26.149 -12.965 1.00 29.45 29 ILE B C 1
ATOM 1914 O O . ILE B 1 29 ? 20.855 25.944 -14.139 1.00 28.81 29 ILE B O 1
ATOM 1919 N N . GLY B 1 30 ? 22.418 26.036 -12.520 1.00 34.80 30 GLY B N 1
ATOM 1920 C CA . GLY B 1 30 ? 23.484 25.642 -13.414 1.00 29.41 30 GLY B CA 1
ATOM 1921 C C . GLY B 1 30 ? 23.746 24.160 -13.383 1.00 17.80 30 GLY B C 1
ATOM 1922 O O . GLY B 1 30 ? 23.555 23.504 -12.358 1.00 9.11 30 GLY B O 1
ATOM 1923 N N . VAL B 1 31 ? 24.189 23.626 -14.512 1.00 16.02 31 VAL B N 1
ATOM 1924 C CA . VAL B 1 31 ? 24.479 22.210 -14.590 1.00 23.10 31 VAL B CA 1
ATOM 1925 C C . VAL B 1 31 ? 25.841 21.986 -15.205 1.00 23.97 31 VAL B C 1
ATOM 1926 O O . VAL B 1 31 ? 26.106 22.409 -16.334 1.00 18.47 31 VAL B O 1
ATOM 1930 N N . ASP B 1 32 ? 26.702 21.315 -14.447 1.00 28.33 32 ASP B N 1
ATOM 1931 C CA . ASP B 1 32 ? 28.058 21.020 -14.888 1.00 28.50 32 ASP B CA 1
ATOM 1932 C C . ASP B 1 32 ? 28.730 22.323 -15.284 1.00 21.41 32 ASP B C 1
ATOM 1933 O O . ASP B 1 32 ? 28.411 23.369 -14.746 1.00 26.64 32 ASP B O 1
ATOM 1938 N N . LYS B 1 33 ? 29.646 22.275 -16.238 1.00 32.31 33 LYS B N 1
ATOM 1939 C CA . LYS B 1 33 ? 30.347 23.490 -16.653 1.00 34.39 33 LYS B CA 1
ATOM 1940 C C . LYS B 1 33 ? 29.407 24.686 -16.875 1.00 30.73 33 LYS B C 1
ATOM 1941 O O . LYS B 1 33 ? 29.857 25.835 -16.910 1.00 34.94 33 LYS B O 1
ATOM 1947 N N . GLY B 1 34 ? 28.107 24.405 -16.996 1.00 22.69 34 GLY B N 1
ATOM 1948 C CA . GLY B 1 34 ? 27.111 25.445 -17.212 1.00 25.37 34 GLY B CA 1
ATOM 1949 C C . GLY B 1 34 ? 27.077 26.528 -16.142 1.00 37.52 34 GLY B C 1
ATOM 1950 O O . GLY B 1 34 ? 26.848 27.704 -16.449 1.00 41.86 34 GLY B O 1
ATOM 1951 N N . THR B 1 35 ? 27.294 26.136 -14.886 1.00 39.46 35 THR B N 1
ATOM 1952 C CA . THR B 1 35 ? 27.301 27.086 -13.779 1.00 35.40 35 THR B CA 1
ATOM 1953 C C . THR B 1 35 ? 28.464 28.082 -13.970 1.00 40.24 35 THR B C 1
ATOM 1954 O O . THR B 1 35 ? 28.482 29.178 -13.396 1.00 40.95 35 THR B O 1
ATOM 1958 N N . VAL B 1 36 ? 29.426 27.703 -14.803 1.00 43.89 36 VAL B N 1
ATOM 1959 C CA . VAL B 1 36 ? 30.551 28.579 -15.095 1.00 35.70 36 VAL B CA 1
ATOM 1960 C C . VAL B 1 36 ? 30.092 29.558 -16.167 1.00 32.21 36 VAL B C 1
ATOM 1961 O O . VAL B 1 36 ? 30.351 30.761 -16.085 1.00 27.76 36 VAL B O 1
ATOM 1965 N N . THR B 1 37 ? 29.412 29.025 -17.178 1.00 29.74 37 THR B N 1
ATOM 1966 C CA . THR B 1 37 ? 28.885 29.842 -18.257 1.00 26.30 37 THR B CA 1
ATOM 1967 C C . THR B 1 37 ? 28.013 30.954 -17.669 1.00 28.13 37 THR B C 1
ATOM 1968 O O . THR B 1 37 ? 28.166 32.127 -18.014 1.00 25.80 37 THR B O 1
ATOM 1972 N N . LEU B 1 38 ? 27.096 30.576 -16.783 1.00 31.09 38 LEU B N 1
ATOM 1973 C CA . LEU B 1 38 ? 26.204 31.532 -16.136 1.00 31.01 38 LEU B CA 1
ATOM 1974 C C . LEU B 1 38 ? 27.003 32.673 -15.508 1.00 31.53 38 LEU B C 1
ATOM 1975 O O . LEU B 1 38 ? 26.678 33.850 -15.687 1.00 26.55 38 LEU B O 1
ATOM 1980 N N . LEU B 1 39 ? 28.045 32.301 -14.767 1.00 42.72 39 LEU B N 1
ATOM 1981 C CA . LEU B 1 39 ? 28.918 33.255 -14.092 1.00 39.80 39 LEU B CA 1
ATOM 1982 C C . LEU B 1 39 ? 29.486 34.276 -15.079 1.00 42.81 39 LEU B C 1
ATOM 1983 O O . LEU B 1 39 ? 29.590 35.461 -14.758 1.00 41.69 39 LEU B O 1
ATOM 1988 N N . ASP B 1 40 ? 29.862 33.814 -16.272 1.00 42.68 40 ASP B N 1
ATOM 1989 C CA . ASP B 1 40 ? 30.406 34.704 -17.298 1.00 41.92 40 ASP B CA 1
ATOM 1990 C C . ASP B 1 40 ? 29.359 35.720 -17.733 1.00 40.92 40 ASP B C 1
ATOM 1991 O O . ASP B 1 40 ? 29.684 36.858 -18.056 1.00 50.73 40 ASP B O 1
ATOM 1996 N N . ALA B 1 41 ? 28.102 35.292 -17.742 1.00 41.75 41 ALA B N 1
ATOM 1997 C CA . ALA B 1 41 ? 26.990 36.149 -18.123 1.00 43.77 41 ALA B CA 1
ATOM 1998 C C . ALA B 1 41 ? 26.482 36.918 -16.905 1.00 44.61 41 ALA B C 1
ATOM 1999 O O . ALA B 1 41 ? 25.420 37.537 -16.942 1.00 49.14 41 ALA B O 1
ATOM 2001 N N . GLY B 1 42 ? 27.247 36.862 -15.822 1.00 44.30 42 GLY B N 1
ATOM 2002 C CA . GLY B 1 42 ? 26.876 37.570 -14.613 1.00 36.47 42 GLY B CA 1
ATOM 2003 C C . GLY B 1 42 ? 25.627 37.084 -13.905 1.00 41.61 42 GLY B C 1
ATOM 2004 O O . GLY B 1 42 ? 25.022 37.841 -13.146 1.00 43.92 42 GLY B O 1
ATOM 2005 N N . ILE B 1 43 ? 25.238 35.835 -14.143 1.00 36.78 43 ILE B N 1
ATOM 2006 C CA . ILE B 1 43 ? 24.056 35.264 -13.499 1.00 24.68 43 ILE B CA 1
ATOM 2007 C C . ILE B 1 43 ? 24.497 34.224 -12.472 1.00 33.38 43 ILE B C 1
ATOM 2008 O O . ILE B 1 43 ? 25.299 33.346 -12.793 1.00 43.74 43 ILE B O 1
ATOM 2013 N N . ILE B 1 44 ? 23.986 34.324 -11.243 1.00 30.38 44 ILE B N 1
ATOM 2014 C CA . ILE B 1 44 ? 24.331 33.371 -10.184 1.00 29.59 44 ILE B CA 1
ATOM 2015 C C . ILE B 1 44 ? 23.196 32.352 -10.024 1.00 34.73 44 ILE B C 1
ATOM 2016 O O . ILE B 1 44 ? 22.104 32.683 -9.564 1.00 31.76 44 ILE B O 1
ATOM 2021 N N . PRO B 1 45 ? 23.454 31.086 -10.380 1.00 31.67 45 PRO B N 1
ATOM 2022 C CA . PRO B 1 45 ? 22.401 30.073 -10.259 1.00 21.63 45 PRO B CA 1
ATOM 2023 C C . PRO B 1 45 ? 21.894 29.940 -8.842 1.00 30.04 45 PRO B C 1
ATOM 2024 O O . PRO B 1 45 ? 22.619 30.215 -7.892 1.00 37.43 45 PRO B O 1
ATOM 2028 N N . VAL B 1 46 ? 20.644 29.525 -8.698 1.00 30.85 46 VAL B N 1
ATOM 2029 C CA . VAL B 1 46 ? 20.095 29.334 -7.368 1.00 34.94 46 VAL B CA 1
ATOM 2030 C C . VAL B 1 46 ? 20.599 27.987 -6.859 1.00 34.00 46 VAL B C 1
ATOM 2031 O O . VAL B 1 46 ? 20.803 27.797 -5.666 1.00 32.31 46 VAL B O 1
ATOM 2035 N N . GLU B 1 47 ? 20.806 27.059 -7.787 1.00 41.83 47 GLU B N 1
ATOM 2036 C CA . GLU B 1 47 ? 21.300 25.721 -7.474 1.00 32.30 47 GLU B CA 1
ATOM 2037 C C . GLU B 1 47 ? 22.197 25.283 -8.638 1.00 33.15 47 GLU B C 1
ATOM 2038 O O . GLU B 1 47 ? 22.195 25.909 -9.694 1.00 27.70 47 GLU B O 1
ATOM 2044 N N . ALA B 1 48 ? 22.958 24.209 -8.434 1.00 34.18 48 ALA B N 1
ATOM 2045 C CA . ALA B 1 48 ? 23.848 23.662 -9.460 1.00 19.36 48 ALA B CA 1
ATOM 2046 C C . ALA B 1 48 ? 23.919 22.146 -9.298 1.00 28.77 48 ALA B C 1
ATOM 2047 O O . ALA B 1 48 ? 23.722 21.617 -8.196 1.00 32.63 48 ALA B O 1
ATOM 2049 N N . PHE B 1 49 ? 24.200 21.441 -10.388 1.00 25.99 49 PHE B N 1
ATOM 2050 C CA . PHE B 1 49 ? 24.270 19.991 -10.315 1.00 22.88 49 PHE B CA 1
ATOM 2051 C C . PHE B 1 49 ? 25.468 19.382 -11.046 1.00 29.99 49 PHE B C 1
ATOM 2052 O O . PHE B 1 49 ? 25.836 19.810 -12.150 1.00 23.06 49 PHE B O 1
ATOM 2060 N N . GLY B 1 50 ? 26.060 18.369 -10.420 1.00 39.20 50 GLY B N 1
ATOM 2061 C CA . GLY B 1 50 ? 27.204 17.692 -11.001 1.00 41.96 50 GLY B CA 1
ATOM 2062 C C . GLY B 1 50 ? 28.467 17.807 -10.172 1.00 34.36 50 GLY B C 1
ATOM 2063 O O . GLY B 1 50 ? 28.430 17.847 -8.943 1.00 34.98 50 GLY B O 1
ATOM 2064 N N . ASP B 1 51 ? 29.597 17.857 -10.860 1.00 29.67 51 ASP B N 1
ATOM 2065 C CA . ASP B 1 51 ? 30.888 17.965 -10.203 1.00 34.36 51 ASP B CA 1
ATOM 2066 C C . ASP B 1 51 ? 31.797 18.919 -10.967 1.00 40.87 51 ASP B C 1
ATOM 2067 O O . ASP B 1 51 ? 31.403 19.500 -11.978 1.00 47.54 51 ASP B O 1
ATOM 2072 N N . PHE B 1 52 ? 33.019 19.065 -10.477 1.00 44.12 52 PHE B N 1
ATOM 2073 C CA . PHE B 1 52 ? 33.996 19.955 -11.084 1.00 42.95 52 PHE B CA 1
ATOM 2074 C C . PHE B 1 52 ? 35.036 19.186 -11.881 1.00 39.88 52 PHE B C 1
ATOM 2075 O O . PHE B 1 52 ? 36.096 19.721 -12.199 1.00 44.95 52 PHE B O 1
ATOM 2083 N N . ASP B 1 53 ? 34.736 17.929 -12.194 1.00 35.89 53 ASP B N 1
ATOM 2084 C CA . ASP B 1 53 ? 35.668 17.106 -12.946 1.00 33.64 53 ASP B CA 1
ATOM 2085 C C . ASP B 1 53 ? 36.103 17.846 -14.187 1.00 37.84 53 ASP B C 1
ATOM 2086 O O . ASP B 1 53 ? 37.271 17.796 -14.574 1.00 40.38 53 ASP B O 1
ATOM 2091 N N . SER B 1 54 ? 35.156 18.544 -14.801 1.00 37.90 54 SER B N 1
ATOM 2092 C CA . SER B 1 54 ? 35.426 19.287 -16.022 1.00 36.35 54 SER B CA 1
ATOM 2093 C C . SER B 1 54 ? 35.578 20.793 -15.806 1.00 32.90 54 SER B C 1
ATOM 2094 O O . SER B 1 54 ? 35.390 21.587 -16.735 1.00 37.50 54 SER B O 1
ATOM 2097 N N . ILE B 1 55 ? 35.925 21.176 -14.581 1.00 35.16 55 ILE B N 1
ATOM 2098 C CA . ILE B 1 55 ? 36.113 22.579 -14.237 1.00 37.97 55 ILE B CA 1
ATOM 2099 C C . ILE B 1 55 ? 37.489 22.781 -13.604 1.00 32.35 55 ILE B C 1
ATOM 2100 O O . ILE B 1 55 ? 37.866 22.067 -12.675 1.00 43.56 55 ILE B O 1
ATOM 2105 N N . THR B 1 56 ? 38.230 23.760 -14.117 1.00 34.06 56 THR B N 1
ATOM 2106 C CA . THR B 1 56 ? 39.582 24.077 -13.634 1.00 34.06 56 THR B CA 1
ATOM 2107 C C . THR B 1 56 ? 39.630 24.530 -12.167 1.00 47.15 56 THR B C 1
ATOM 2108 O O . THR B 1 56 ? 38.606 24.576 -11.484 1.00 50.18 56 THR B O 1
ATOM 2112 N N . GLU B 1 57 ? 40.828 24.870 -11.692 1.00 49.44 57 GLU B N 1
ATOM 2113 C CA . GLU B 1 57 ? 40.995 25.325 -10.320 1.00 53.18 57 GLU B CA 1
ATOM 2114 C C . GLU B 1 57 ? 40.602 26.795 -10.196 1.00 45.94 57 GLU B C 1
ATOM 2115 O O . GLU B 1 57 ? 39.909 27.178 -9.252 1.00 47.87 57 GLU B O 1
ATOM 2121 N N . GLN B 1 58 ? 41.041 27.623 -11.142 1.00 35.20 58 GLN B N 1
ATOM 2122 C CA . GLN B 1 58 ? 40.701 29.043 -11.092 1.00 39.99 58 GLN B CA 1
ATOM 2123 C C . GLN B 1 58 ? 39.190 29.168 -11.177 1.00 34.57 58 GLN B C 1
ATOM 2124 O O . GLN B 1 58 ? 38.584 30.041 -10.550 1.00 29.18 58 GLN B O 1
ATOM 2130 N N . GLU B 1 59 ? 38.585 28.277 -11.955 1.00 33.11 59 GLU B N 1
ATOM 2131 C CA . GLU B 1 59 ? 37.141 28.270 -12.133 1.00 38.77 59 GLU B CA 1
ATOM 2132 C C . GLU B 1 59 ? 36.420 27.914 -10.842 1.00 33.78 59 GLU B C 1
ATOM 2133 O O . GLU B 1 59 ? 35.462 28.585 -10.460 1.00 35.64 59 GLU B O 1
ATOM 2139 N N . ARG B 1 60 ? 36.888 26.869 -10.164 1.00 21.54 60 ARG B N 1
ATOM 2140 C CA . ARG B 1 60 ? 36.262 26.438 -8.919 1.00 23.07 60 ARG B CA 1
ATOM 2141 C C . ARG B 1 60 ? 36.438 27.504 -7.846 1.00 29.88 60 ARG B C 1
ATOM 2142 O O . ARG B 1 60 ? 35.678 27.561 -6.881 1.00 27.38 60 ARG B O 1
ATOM 2150 N N . ARG B 1 61 ? 37.459 28.336 -8.015 1.00 45.86 61 ARG B N 1
ATOM 2151 C CA . ARG B 1 61 ? 37.731 29.400 -7.063 1.00 44.54 61 ARG B CA 1
ATOM 2152 C C . ARG B 1 61 ? 36.738 30.505 -7.343 1.00 47.03 61 ARG B C 1
ATOM 2153 O O . ARG B 1 61 ? 36.195 31.120 -6.423 1.00 47.56 61 ARG B O 1
ATOM 2161 N N . ARG B 1 62 ? 36.498 30.748 -8.626 1.00 42.80 62 ARG B N 1
ATOM 2162 C CA . ARG B 1 62 ? 35.555 31.779 -9.029 1.00 34.68 62 ARG B CA 1
ATOM 2163 C C . ARG B 1 62 ? 34.139 31.474 -8.541 1.00 37.08 62 ARG B C 1
ATOM 2164 O O . ARG B 1 62 ? 33.480 32.340 -7.951 1.00 29.84 62 ARG B O 1
ATOM 2172 N N . ILE B 1 63 ? 33.665 30.251 -8.776 1.00 28.35 63 ILE B N 1
ATOM 2173 C CA . ILE B 1 63 ? 32.319 29.898 -8.336 1.00 34.29 63 ILE B CA 1
ATOM 2174 C C . ILE B 1 63 ? 32.178 30.045 -6.821 1.00 44.45 63 ILE B C 1
ATOM 2175 O O . ILE B 1 63 ? 31.216 30.642 -6.344 1.00 60.94 63 ILE B O 1
ATOM 2180 N N . GLU B 1 64 ? 33.142 29.518 -6.072 1.00 42.40 64 GLU B N 1
ATOM 2181 C CA . GLU B 1 64 ? 33.123 29.597 -4.610 1.00 47.34 64 GLU B CA 1
ATOM 2182 C C . GLU B 1 64 ? 33.348 31.020 -4.100 1.00 42.35 64 GLU B C 1
ATOM 2183 O O . GLU B 1 64 ? 32.959 31.357 -2.980 1.00 45.58 64 GLU B O 1
ATOM 2189 N N . LYS B 1 65 ? 33.969 31.853 -4.930 1.00 32.20 65 LYS B N 1
ATOM 2190 C CA . LYS B 1 65 ? 34.230 33.238 -4.568 1.00 34.81 65 LYS B CA 1
ATOM 2191 C C . LYS B 1 65 ? 32.986 34.091 -4.808 1.00 37.68 65 LYS B C 1
ATOM 2192 O O . LYS B 1 65 ? 32.635 34.925 -3.976 1.00 47.37 65 LYS B O 1
ATOM 2198 N N . ALA B 1 66 ? 32.311 33.866 -5.933 1.00 23.90 66 ALA B N 1
ATOM 2199 C CA . ALA B 1 66 ? 31.098 34.618 -6.275 1.00 24.08 66 ALA B CA 1
ATOM 2200 C C . ALA B 1 66 ? 29.826 34.026 -5.660 1.00 36.23 66 ALA B C 1
ATOM 2201 O O . ALA B 1 66 ? 28.857 34.744 -5.407 1.00 38.78 66 ALA B O 1
ATOM 2203 N N . ALA B 1 67 ? 29.825 32.718 -5.424 1.00 33.35 67 ALA B N 1
ATOM 2204 C CA . ALA B 1 67 ? 28.655 32.062 -4.853 1.00 30.84 67 ALA B CA 1
ATOM 2205 C C . ALA B 1 67 ? 29.014 31.163 -3.669 1.00 33.87 67 ALA B C 1
ATOM 2206 O O . ALA B 1 67 ? 28.821 29.948 -3.714 1.00 40.70 67 ALA B O 1
ATOM 2208 N N . PRO B 1 68 ? 29.507 31.767 -2.578 1.00 36.33 68 PRO B N 1
ATOM 2209 C CA . PRO B 1 68 ? 29.921 31.098 -1.334 1.00 30.62 68 PRO B CA 1
ATOM 2210 C C . PRO B 1 68 ? 28.910 30.085 -0.809 1.00 44.69 68 PRO B C 1
ATOM 2211 O O . PRO B 1 68 ? 29.282 29.055 -0.236 1.00 46.70 68 PRO B O 1
ATOM 2215 N N . ALA B 1 69 ? 27.630 30.389 -1.011 1.00 48.85 69 ALA B N 1
ATOM 2216 C CA . ALA B 1 69 ? 26.554 29.535 -0.528 1.00 38.70 69 ALA B CA 1
ATOM 2217 C C . ALA B 1 69 ? 25.911 28.683 -1.597 1.00 28.93 69 ALA B C 1
ATOM 2218 O O . ALA B 1 69 ? 24.977 27.929 -1.298 1.00 32.41 69 ALA B O 1
ATOM 2220 N N . LEU B 1 70 ? 26.378 28.800 -2.837 1.00 26.40 70 LEU B N 1
ATOM 2221 C CA . LEU B 1 70 ? 25.779 27.999 -3.892 1.00 37.82 70 LEU B CA 1
ATOM 2222 C C . LEU B 1 70 ? 25.809 26.547 -3.455 1.00 26.36 70 LEU B C 1
ATOM 2223 O O . LEU B 1 70 ? 26.816 26.074 -2.944 1.00 22.17 70 LEU B O 1
ATOM 2228 N N . HIS B 1 71 ? 24.709 25.834 -3.628 1.00 32.56 71 HIS B N 1
ATOM 2229 C CA . HIS B 1 71 ? 24.731 24.442 -3.237 1.00 28.19 71 HIS B CA 1
ATOM 2230 C C . HIS B 1 71 ? 24.903 23.556 -4.467 1.00 30.57 71 HIS B C 1
ATOM 2231 O O . HIS B 1 71 ? 24.278 23.778 -5.510 1.00 28.56 71 HIS B O 1
ATOM 2238 N N . VAL B 1 72 ? 25.766 22.557 -4.351 1.00 28.77 72 VAL B N 1
ATOM 2239 C CA . VAL B 1 72 ? 26.006 21.659 -5.465 1.00 27.50 72 VAL B CA 1
ATOM 2240 C C . VAL B 1 72 ? 25.565 20.247 -5.149 1.00 35.80 72 VAL B C 1
ATOM 2241 O O . VAL B 1 72 ? 26.153 19.600 -4.285 1.00 42.39 72 VAL B O 1
ATOM 2245 N N . TYR B 1 73 ? 24.530 19.771 -5.836 1.00 34.44 73 TYR B N 1
ATOM 2246 C CA . TYR B 1 73 ? 24.058 18.406 -5.617 1.00 37.89 73 TYR B CA 1
ATOM 2247 C C . TYR B 1 73 ? 24.921 17.473 -6.457 1.00 47.46 73 TYR B C 1
ATOM 2248 O O . TYR B 1 73 ? 25.336 17.828 -7.561 1.00 42.33 73 TYR B O 1
ATOM 2257 N N . GLN B 1 74 ? 25.208 16.291 -5.920 1.00 56.41 74 GLN B N 1
ATOM 2258 C CA . GLN B 1 74 ? 26.022 15.316 -6.632 1.00 56.90 74 GLN B CA 1
ATOM 2259 C C . GLN B 1 74 ? 25.150 14.437 -7.501 1.00 60.31 74 GLN B C 1
ATOM 2260 O O . GLN B 1 74 ? 24.130 13.908 -7.049 1.00 55.78 74 GLN B O 1
ATOM 2266 N N . ALA B 1 75 ? 25.546 14.292 -8.757 1.00 65.30 75 ALA B N 1
ATOM 2267 C CA . ALA B 1 75 ? 24.804 13.449 -9.675 1.00 69.46 75 ALA B CA 1
ATOM 2268 C C . ALA B 1 75 ? 25.343 12.035 -9.503 1.00 62.43 75 ALA B C 1
ATOM 2269 O O . ALA B 1 75 ? 26.561 11.825 -9.519 1.00 39.91 75 ALA B O 1
ATOM 2271 N N . GLU B 1 76 ? 24.445 11.071 -9.319 1.00 70.97 76 GLU B N 1
ATOM 2272 C CA . GLU B 1 76 ? 24.863 9.683 -9.158 1.00 73.96 76 GLU B CA 1
ATOM 2273 C C . GLU B 1 76 ? 25.505 9.159 -10.441 1.00 61.45 76 GLU B C 1
ATOM 2274 O O . GLU B 1 76 ? 25.635 9.873 -11.441 1.00 36.93 76 GLU B O 1
ATOM 2280 N N . LYS B 1 77 ? 25.908 7.899 -10.404 1.00 73.27 77 LYS B N 1
ATOM 2281 C CA . LYS B 1 77 ? 26.529 7.273 -11.560 1.00 76.34 77 LYS B CA 1
ATOM 2282 C C . LYS B 1 77 ? 25.463 6.840 -12.565 1.00 69.42 77 LYS B C 1
ATOM 2283 O O . LYS B 1 77 ? 25.756 6.697 -13.751 1.00 63.39 77 LYS B O 1
ATOM 2289 N N . ASP B 1 78 ? 24.226 6.659 -12.099 1.00 60.14 78 ASP B N 1
ATOM 2290 C CA . ASP B 1 78 ? 23.149 6.208 -12.975 1.00 51.46 78 ASP B CA 1
ATOM 2291 C C . ASP B 1 78 ? 22.316 7.256 -13.696 1.00 56.04 78 ASP B C 1
ATOM 2292 O O . ASP B 1 78 ? 21.333 6.916 -14.358 1.00 58.30 78 ASP B O 1
ATOM 2297 N N . GLN B 1 79 ? 22.690 8.525 -13.584 1.00 57.01 79 GLN B N 1
ATOM 2298 C CA . GLN B 1 79 ? 21.933 9.559 -14.274 1.00 48.54 79 GLN B CA 1
ATOM 2299 C C . GLN B 1 79 ? 22.737 10.817 -14.545 1.00 34.42 79 GLN B C 1
ATOM 2300 O O . GLN B 1 79 ? 23.698 11.126 -13.836 1.00 44.01 79 GLN B O 1
ATOM 2306 N N . THR B 1 80 ? 22.325 11.531 -15.588 1.00 23.30 80 THR B N 1
ATOM 2307 C CA . THR B 1 80 ? 22.961 12.775 -16.003 1.00 44.12 80 THR B CA 1
ATOM 2308 C C . THR B 1 80 ? 22.702 13.895 -15.000 1.00 39.48 80 THR B C 1
ATOM 2309 O O . THR B 1 80 ? 21.669 13.909 -14.322 1.00 39.69 80 THR B O 1
ATOM 2313 N N . ASP B 1 81 ? 23.657 14.821 -14.921 1.00 34.55 81 ASP B N 1
ATOM 2314 C CA . ASP B 1 81 ? 23.585 15.966 -14.023 1.00 37.92 81 ASP B CA 1
ATOM 2315 C C . ASP B 1 81 ? 22.282 16.699 -14.290 1.00 39.17 81 ASP B C 1
ATOM 2316 O O . ASP B 1 81 ? 21.515 17.003 -13.377 1.00 37.47 81 ASP B O 1
ATOM 2321 N N . LEU B 1 82 ? 22.064 16.983 -15.567 1.00 32.18 82 LEU B N 1
ATOM 2322 C CA . LEU B 1 82 ? 20.890 17.680 -16.039 1.00 27.79 82 LEU B CA 1
ATOM 2323 C C . LEU B 1 82 ? 19.623 16.955 -15.587 1.00 34.45 82 LEU B C 1
ATOM 2324 O O . LEU B 1 82 ? 18.765 17.540 -14.919 1.00 42.23 82 LEU B O 1
ATOM 2329 N N . ASP B 1 83 ? 19.509 15.683 -15.962 1.00 29.90 83 ASP B N 1
ATOM 2330 C CA . ASP B 1 83 ? 18.349 14.885 -15.598 1.00 31.60 83 ASP B CA 1
ATOM 2331 C C . ASP B 1 83 ? 17.997 15.101 -14.139 1.00 36.75 83 ASP B C 1
ATOM 2332 O O . ASP B 1 83 ? 16.817 15.150 -13.790 1.00 44.50 83 ASP B O 1
ATOM 2337 N N . LEU B 1 84 ? 19.008 15.237 -13.283 1.00 32.70 84 LEU B N 1
ATOM 2338 C CA . LEU B 1 84 ? 18.733 15.485 -11.871 1.00 40.51 84 LEU B CA 1
ATOM 2339 C C . LEU B 1 84 ? 18.222 16.921 -11.699 1.00 38.50 84 LEU B C 1
ATOM 2340 O O . LEU B 1 84 ? 17.316 17.181 -10.902 1.00 43.00 84 LEU B O 1
ATOM 2345 N N . ALA B 1 85 ? 18.814 17.851 -12.442 1.00 26.15 85 ALA B N 1
ATOM 2346 C CA . ALA B 1 85 ? 18.400 19.241 -12.362 1.00 27.09 85 ALA B CA 1
ATOM 2347 C C . ALA B 1 85 ? 16.957 19.323 -12.859 1.00 25.87 85 ALA B C 1
ATOM 2348 O O . ALA B 1 85 ? 16.138 20.057 -12.305 1.00 30.66 85 ALA B O 1
ATOM 2350 N N . LEU B 1 86 ? 16.652 18.552 -13.899 1.00 23.11 86 LEU B N 1
ATOM 2351 C CA . LEU B 1 86 ? 15.310 18.539 -14.458 1.00 34.43 86 LEU B CA 1
ATOM 2352 C C . LEU B 1 86 ? 14.313 18.122 -13.377 1.00 34.14 86 LEU B C 1
ATOM 2353 O O . LEU B 1 86 ? 13.232 18.709 -13.255 1.00 36.13 86 LEU B O 1
ATOM 2358 N N . ASP B 1 87 ? 14.688 17.105 -12.597 1.00 33.55 87 ASP B N 1
ATOM 2359 C CA . ASP B 1 87 ? 13.851 16.604 -11.508 1.00 31.42 87 ASP B CA 1
ATOM 2360 C C . ASP B 1 87 ? 13.540 17.742 -10.543 1.00 25.31 87 ASP B C 1
ATOM 2361 O O . ASP B 1 87 ? 12.390 17.972 -10.175 1.00 30.13 87 ASP B O 1
ATOM 2366 N N . TRP B 1 88 ? 14.584 18.456 -10.147 1.00 35.57 88 TRP B N 1
ATOM 2367 C CA . TRP B 1 88 ? 14.471 19.574 -9.222 1.00 41.00 88 TRP B CA 1
ATOM 2368 C C . TRP B 1 88 ? 13.470 20.607 -9.743 1.00 41.82 88 TRP B C 1
ATOM 2369 O O . TRP B 1 88 ? 12.594 21.064 -9.004 1.00 40.79 88 TRP B O 1
ATOM 2380 N N . ALA B 1 89 ? 13.609 20.964 -11.019 1.00 34.61 89 ALA B N 1
ATOM 2381 C CA . ALA B 1 89 ? 12.739 21.944 -11.660 1.00 32.92 89 ALA B CA 1
ATOM 2382 C C . ALA B 1 89 ? 11.322 21.416 -11.830 1.00 31.06 89 ALA B C 1
ATOM 2383 O O . ALA B 1 89 ? 10.357 22.169 -11.709 1.00 25.09 89 ALA B O 1
ATOM 2385 N N . LEU B 1 90 ? 11.184 20.129 -12.117 1.00 37.95 90 LEU B N 1
ATOM 2386 C CA . LEU B 1 90 ? 9.852 19.565 -12.283 1.00 43.78 90 LEU B CA 1
ATOM 2387 C C . LEU B 1 90 ? 9.069 19.595 -10.969 1.00 45.95 90 LEU B C 1
ATOM 2388 O O . LEU B 1 90 ? 7.852 19.793 -10.965 1.00 33.12 90 LEU B O 1
ATOM 2393 N N . GLU B 1 91 ? 9.772 19.417 -9.855 1.00 52.13 91 GLU B N 1
ATOM 2394 C CA . GLU B 1 91 ? 9.142 19.424 -8.536 1.00 48.29 91 GLU B CA 1
ATOM 2395 C C . GLU B 1 91 ? 8.537 20.794 -8.204 1.00 36.60 91 GLU B C 1
ATOM 2396 O O . GLU B 1 91 ? 7.426 20.884 -7.677 1.00 41.12 91 GLU B O 1
ATOM 2402 N N . LYS B 1 92 ? 9.268 21.860 -8.516 1.00 36.72 92 LYS B N 1
ATOM 2403 C CA . LYS B 1 92 ? 8.784 23.207 -8.250 1.00 30.14 92 LYS B CA 1
ATOM 2404 C C . LYS B 1 92 ? 7.573 23.547 -9.129 1.00 32.49 92 LYS B C 1
ATOM 2405 O O . LYS B 1 92 ? 6.989 24.625 -9.025 1.00 31.22 92 LYS B O 1
ATOM 2411 N N . GLN B 1 93 ? 7.206 22.603 -9.989 1.00 40.28 93 GLN B N 1
ATOM 2412 C CA . GLN B 1 93 ? 6.071 22.742 -10.897 1.00 41.75 93 GLN B CA 1
ATOM 2413 C C . GLN B 1 93 ? 5.923 24.098 -11.573 1.00 48.34 93 GLN B C 1
ATOM 2414 O O . GLN B 1 93 ? 4.816 24.633 -11.650 1.00 63.72 93 GLN B O 1
ATOM 2420 N N . PRO B 1 94 ? 7.028 24.671 -12.081 1.00 35.96 94 PRO B N 1
ATOM 2421 C CA . PRO B 1 94 ? 6.952 25.973 -12.750 1.00 26.72 94 PRO B CA 1
ATOM 2422 C C . PRO B 1 94 ? 6.055 25.886 -13.984 1.00 29.24 94 PRO B C 1
ATOM 2423 O O . PRO B 1 94 ? 5.584 24.800 -14.340 1.00 36.38 94 PRO B O 1
ATOM 2427 N N . ASP B 1 95 ? 5.811 27.022 -14.631 1.00 30.13 95 ASP B N 1
ATOM 2428 C CA . ASP B 1 95 ? 4.968 27.030 -15.822 1.00 42.78 95 ASP B CA 1
ATOM 2429 C C . ASP B 1 95 ? 5.788 26.581 -17.018 1.00 35.28 95 ASP B C 1
ATOM 2430 O O . ASP B 1 95 ? 5.334 25.775 -17.832 1.00 47.56 95 ASP B O 1
ATOM 2435 N N . ILE B 1 96 ? 7.010 27.088 -17.109 1.00 29.19 96 ILE B N 1
ATOM 2436 C CA . ILE B 1 96 ? 7.888 26.727 -18.202 1.00 36.33 96 ILE B CA 1
ATOM 2437 C C . ILE B 1 96 ? 9.332 26.525 -17.751 1.00 40.06 96 ILE B C 1
ATOM 2438 O O . ILE B 1 96 ? 9.853 27.291 -16.934 1.00 41.66 96 ILE B O 1
ATOM 2443 N N . ILE B 1 97 ? 9.962 25.476 -18.283 1.00 28.12 97 ILE B N 1
ATOM 2444 C CA . ILE B 1 97 ? 11.358 25.166 -17.984 1.00 32.75 97 ILE B CA 1
ATOM 2445 C C . ILE B 1 97 ? 12.154 25.253 -19.280 1.00 36.99 97 ILE B C 1
ATOM 2446 O O . ILE B 1 97 ? 11.767 24.663 -20.294 1.00 37.11 97 ILE B O 1
ATOM 2451 N N . GLN B 1 98 ? 13.271 25.975 -19.235 1.00 34.27 98 GLN B N 1
ATOM 2452 C CA . GLN B 1 98 ? 14.130 26.130 -20.398 1.00 30.31 98 GLN B CA 1
ATOM 2453 C C . GLN B 1 98 ? 15.534 25.581 -20.116 1.00 35.95 98 GLN B C 1
ATOM 2454 O O . GLN B 1 98 ? 15.990 25.590 -18.964 1.00 40.37 98 GLN B O 1
ATOM 2460 N N . ILE B 1 99 ? 16.196 25.080 -21.165 1.00 27.13 99 ILE B N 1
ATOM 2461 C CA . ILE B 1 99 ? 17.536 24.499 -21.051 1.00 25.35 99 ILE B CA 1
ATOM 2462 C C . ILE B 1 99 ? 18.493 24.936 -22.174 1.00 21.31 99 ILE B C 1
ATOM 2463 O O . ILE B 1 99 ? 18.239 24.680 -23.353 1.00 18.22 99 ILE B O 1
ATOM 2468 N N . PHE B 1 100 ? 19.596 25.583 -21.805 1.00 16.99 100 PHE B N 1
ATOM 2469 C CA . PHE B 1 100 ? 20.590 26.033 -22.779 1.00 30.00 100 PHE B CA 1
ATOM 2470 C C . PHE B 1 100 ? 21.826 25.119 -22.689 1.00 31.48 100 PHE B C 1
ATOM 2471 O O . PHE B 1 100 ? 21.850 24.211 -21.856 1.00 33.21 100 PHE B O 1
ATOM 2479 N N . GLY B 1 101 ? 22.840 25.360 -23.530 1.00 29.38 101 GLY B N 1
ATOM 2480 C CA . GLY B 1 101 ? 24.055 24.543 -23.514 1.00 32.18 101 GLY B CA 1
ATOM 2481 C C . GLY B 1 101 ? 23.718 23.073 -23.677 1.00 26.75 101 GLY B C 1
ATOM 2482 O O . GLY B 1 101 ? 24.312 22.181 -23.075 1.00 25.66 101 GLY B O 1
ATOM 2483 N N . ILE B 1 102 ? 22.762 22.831 -24.551 1.00 15.99 102 ILE B N 1
ATOM 2484 C CA . ILE B 1 102 ? 22.241 21.502 -24.776 1.00 23.38 102 ILE B CA 1
ATOM 2485 C C . ILE B 1 102 ? 22.681 20.930 -26.136 1.00 36.19 102 ILE B C 1
ATOM 2486 O O . ILE B 1 102 ? 22.375 19.782 -26.484 1.00 31.32 102 ILE B O 1
ATOM 2491 N N . THR B 1 103 ? 23.407 21.754 -26.889 1.00 40.63 103 THR B N 1
ATOM 2492 C CA . THR B 1 103 ? 23.927 21.395 -28.203 1.00 34.45 103 THR B CA 1
ATOM 2493 C C . THR B 1 103 ? 25.440 21.350 -28.073 1.00 34.73 103 THR B C 1
ATOM 2494 O O . THR B 1 103 ? 25.992 21.864 -27.099 1.00 35.19 103 THR B O 1
ATOM 2498 N N . GLY B 1 104 ? 26.112 20.738 -29.044 1.00 41.89 104 GLY B N 1
ATOM 2499 C CA . GLY B 1 104 ? 27.557 20.665 -28.977 1.00 47.15 104 GLY B CA 1
ATOM 2500 C C . GLY B 1 104 ? 28.184 19.431 -29.590 1.00 59.25 104 GLY B C 1
ATOM 2501 O O . GLY B 1 104 ? 27.607 18.768 -30.454 1.00 61.19 104 GLY B O 1
ATOM 2502 N N . GLY B 1 105 ? 29.384 19.122 -29.117 1.00 63.33 105 GLY B N 1
ATOM 2503 C CA . GLY B 1 105 ? 30.129 17.990 -29.631 1.00 61.34 105 GLY B CA 1
ATOM 2504 C C . GLY B 1 105 ? 29.436 16.649 -29.762 1.00 52.19 105 GLY B C 1
ATOM 2505 O O . GLY B 1 105 ? 28.916 16.309 -30.824 1.00 46.19 105 GLY B O 1
ATOM 2506 N N . ARG B 1 106 ? 29.439 15.884 -28.676 1.00 39.22 106 ARG B N 1
ATOM 2507 C CA . ARG B 1 106 ? 28.863 14.543 -28.667 1.00 30.04 106 ARG B CA 1
ATOM 2508 C C . ARG B 1 106 ? 27.369 14.471 -28.948 1.00 30.64 106 ARG B C 1
ATOM 2509 O O . ARG B 1 106 ? 26.551 15.015 -28.215 1.00 32.77 106 ARG B O 1
ATOM 2517 N N . ALA B 1 107 ? 27.028 13.786 -30.031 1.00 29.70 107 ALA B N 1
ATOM 2518 C CA . ALA B 1 107 ? 25.644 13.618 -30.440 1.00 29.60 107 ALA B CA 1
ATOM 2519 C C . ALA B 1 107 ? 24.829 12.896 -29.374 1.00 33.68 107 ALA B C 1
ATOM 2520 O O . ALA B 1 107 ? 23.627 13.137 -29.230 1.00 30.19 107 ALA B O 1
ATOM 2522 N N . ASP B 1 108 ? 25.472 12.010 -28.623 1.00 27.47 108 ASP B N 1
ATOM 2523 C CA . ASP B 1 108 ? 24.739 11.296 -27.593 1.00 30.68 108 ASP B CA 1
ATOM 2524 C C . ASP B 1 108 ? 24.250 12.254 -26.513 1.00 28.01 108 ASP B C 1
ATOM 2525 O O . ASP B 1 108 ? 23.245 11.997 -25.858 1.00 26.19 108 ASP B O 1
ATOM 2530 N N . HIS B 1 109 ? 24.953 13.362 -26.324 1.00 24.13 109 HIS B N 1
ATOM 2531 C CA . HIS B 1 109 ? 24.521 14.327 -25.326 1.00 30.78 109 HIS B CA 1
ATOM 2532 C C . HIS B 1 109 ? 23.255 15.025 -25.795 1.00 26.95 109 HIS B C 1
ATOM 2533 O O . HIS B 1 109 ? 22.240 14.990 -25.104 1.00 25.80 109 HIS B O 1
ATOM 2540 N N . PHE B 1 110 ? 23.307 15.642 -26.972 1.00 27.67 110 PHE B N 1
ATOM 2541 C CA . PHE B 1 110 ? 22.143 16.329 -27.538 1.00 27.34 110 PHE B CA 1
ATOM 2542 C C . PHE B 1 110 ? 20.954 15.381 -27.642 1.00 32.86 110 PHE B C 1
ATOM 2543 O O . PHE B 1 110 ? 19.835 15.725 -27.271 1.00 43.36 110 PHE B O 1
ATOM 2551 N N . LEU B 1 111 ? 21.216 14.187 -28.160 1.00 28.06 111 LEU B N 1
ATOM 2552 C CA . LEU B 1 111 ? 20.198 13.166 -28.348 1.00 19.75 111 LEU B CA 1
ATOM 2553 C C . LEU B 1 111 ? 19.674 12.725 -26.993 1.00 26.03 111 LEU B C 1
ATOM 2554 O O . LEU B 1 111 ? 18.480 12.472 -26.831 1.00 16.72 111 LEU B O 1
ATOM 2559 N N . GLY B 1 112 ? 20.576 12.652 -26.019 1.00 34.23 112 GLY B N 1
ATOM 2560 C CA . GLY B 1 112 ? 20.192 12.241 -24.685 1.00 28.89 112 GLY B CA 1
ATOM 2561 C C . GLY B 1 112 ? 19.328 13.297 -24.047 1.00 33.79 112 GLY B C 1
ATOM 2562 O O . GLY B 1 112 ? 18.438 12.999 -23.255 1.00 44.59 112 GLY B O 1
ATOM 2563 N N . ASN B 1 113 ? 19.594 14.547 -24.392 1.00 36.42 113 ASN B N 1
ATOM 2564 C CA . ASN B 1 113 ? 18.816 15.646 -23.850 1.00 32.65 113 ASN B CA 1
ATOM 2565 C C . ASN B 1 113 ? 17.385 15.571 -24.399 1.00 38.71 113 ASN B C 1
ATOM 2566 O O . ASN B 1 113 ? 16.419 15.706 -23.651 1.00 46.99 113 ASN B O 1
ATOM 2571 N N . ILE B 1 114 ? 17.253 15.342 -25.703 1.00 28.51 114 ILE B N 1
ATOM 2572 C CA . ILE B 1 114 ? 15.944 15.232 -26.337 1.00 22.84 114 ILE B CA 1
ATOM 2573 C C . ILE B 1 114 ? 15.024 14.297 -25.544 1.00 25.54 114 ILE B C 1
ATOM 2574 O O . ILE B 1 114 ? 13.828 14.563 -25.399 1.00 32.64 114 ILE B O 1
ATOM 2579 N N . GLN B 1 115 ? 15.590 13.207 -25.030 1.00 29.54 115 GLN B N 1
ATOM 2580 C CA . GLN B 1 115 ? 14.825 12.234 -24.245 1.00 33.57 115 GLN B CA 1
ATOM 2581 C C . GLN B 1 115 ? 14.231 12.835 -22.973 1.00 36.45 115 GLN B C 1
ATOM 2582 O O . GLN B 1 115 ? 13.191 12.381 -22.498 1.00 38.97 115 GLN B O 1
ATOM 2588 N N . LEU B 1 116 ? 14.894 13.848 -22.424 1.00 23.45 116 LEU B N 1
ATOM 2589 C CA . LEU B 1 116 ? 14.424 14.504 -21.214 1.00 22.93 116 LEU B CA 1
ATOM 2590 C C . LEU B 1 116 ? 13.134 15.266 -21.448 1.00 30.16 116 LEU B C 1
ATOM 2591 O O . LEU B 1 116 ? 12.367 15.474 -20.520 1.00 34.39 116 LEU B O 1
ATOM 2596 N N . LEU B 1 117 ? 12.895 15.696 -22.682 1.00 35.69 117 LEU B N 1
ATOM 2597 C CA . LEU B 1 117 ? 11.669 16.421 -22.991 1.00 30.74 117 LEU B CA 1
ATOM 2598 C C . LEU B 1 117 ? 10.488 15.487 -22.773 1.00 33.53 117 LEU B C 1
ATOM 2599 O O . LEU B 1 117 ? 9.363 15.938 -22.550 1.00 32.00 117 LEU B O 1
ATOM 2604 N N . TYR B 1 118 ? 10.759 14.185 -22.843 1.00 26.26 118 TYR B N 1
ATOM 2605 C CA . TYR B 1 118 ? 9.736 13.159 -22.659 1.00 30.25 118 TYR B CA 1
ATOM 2606 C C . TYR B 1 118 ? 9.138 13.202 -21.259 1.00 43.95 118 TYR B C 1
ATOM 2607 O O . TYR B 1 118 ? 7.950 12.951 -21.077 1.00 45.37 118 TYR B O 1
ATOM 2616 N N . LYS B 1 119 ? 9.970 13.516 -20.275 1.00 45.28 119 LYS B N 1
ATOM 2617 C CA . LYS B 1 119 ? 9.528 13.611 -18.888 1.00 50.13 119 LYS B CA 1
ATOM 2618 C C . LYS B 1 119 ? 8.589 14.807 -18.690 1.00 52.90 119 LYS B C 1
ATOM 2619 O O . LYS B 1 119 ? 7.817 14.853 -17.734 1.00 59.23 119 LYS B O 1
ATOM 2625 N N . GLY B 1 120 ? 8.665 15.775 -19.596 1.00 50.70 120 GLY B N 1
ATOM 2626 C CA . GLY B 1 120 ? 7.822 16.952 -19.492 1.00 47.13 120 GLY B CA 1
ATOM 2627 C C . GLY B 1 120 ? 6.365 16.685 -19.817 1.00 46.66 120 GLY B C 1
ATOM 2628 O O . GLY B 1 120 ? 5.470 17.150 -19.113 1.00 49.68 120 GLY B O 1
ATOM 2629 N N . VAL B 1 121 ? 6.120 15.938 -20.887 1.00 43.26 121 VAL B N 1
ATOM 2630 C CA . VAL B 1 121 ? 4.758 15.632 -21.282 1.00 47.69 121 VAL B CA 1
ATOM 2631 C C . VAL B 1 121 ? 4.093 14.833 -20.168 1.00 55.22 121 VAL B C 1
ATOM 2632 O O . VAL B 1 121 ? 2.892 14.967 -19.921 1.00 58.11 121 VAL B O 1
ATOM 2636 N N . LYS B 1 122 ? 4.895 14.018 -19.486 1.00 58.83 122 LYS B N 1
ATOM 2637 C CA . LYS B 1 122 ? 4.417 13.172 -18.396 1.00 62.68 122 LYS B CA 1
ATOM 2638 C C . LYS B 1 122 ? 3.956 13.972 -17.182 1.00 63.25 122 LYS B C 1
ATOM 2639 O O . LYS B 1 122 ? 2.967 13.619 -16.538 1.00 62.98 122 LYS B O 1
ATOM 2645 N N . THR B 1 123 ? 4.672 15.049 -16.873 1.00 62.48 123 THR B N 1
ATOM 2646 C CA . THR B 1 123 ? 4.319 15.894 -15.739 1.00 55.72 123 THR B CA 1
ATOM 2647 C C . THR B 1 123 ? 3.606 17.158 -16.218 1.00 55.49 123 THR B C 1
ATOM 2648 O O . THR B 1 123 ? 3.553 18.159 -15.507 1.00 61.02 123 THR B O 1
ATOM 2652 N N . ASN B 1 124 ? 3.057 17.095 -17.428 1.00 49.18 124 ASN B N 1
ATOM 2653 C CA . ASN B 1 124 ? 2.330 18.208 -18.036 1.00 46.24 124 ASN B CA 1
ATOM 2654 C C . ASN B 1 124 ? 2.976 19.574 -17.794 1.00 40.62 124 ASN B C 1
ATOM 2655 O O . ASN B 1 124 ? 2.290 20.563 -17.523 1.00 46.65 124 ASN B O 1
ATOM 2660 N N . ILE B 1 125 ? 4.300 19.630 -17.892 1.00 33.58 125 ILE B N 1
ATOM 2661 C CA . ILE B 1 125 ? 5.017 20.887 -17.694 1.00 39.22 125 ILE B CA 1
ATOM 2662 C C . ILE B 1 125 ? 5.814 21.251 -18.948 1.00 38.86 125 ILE B C 1
ATOM 2663 O O . ILE B 1 125 ? 6.655 20.475 -19.394 1.00 37.53 125 ILE B O 1
ATOM 2668 N N . LYS B 1 126 ? 5.539 22.428 -19.512 1.00 38.98 126 LYS B N 1
ATOM 2669 C CA . LYS B 1 126 ? 6.220 22.901 -20.719 1.00 37.60 126 LYS B CA 1
ATOM 2670 C C . LYS B 1 126 ? 7.744 22.973 -20.607 1.00 38.32 126 LYS B C 1
ATOM 2671 O O . LYS B 1 126 ? 8.274 23.666 -19.739 1.00 43.83 126 LYS B O 1
ATOM 2677 N N . ILE B 1 127 ? 8.438 22.255 -21.493 1.00 32.10 127 ILE B N 1
ATOM 2678 C CA . ILE B 1 127 ? 9.898 22.236 -21.513 1.00 25.53 127 ILE B CA 1
ATOM 2679 C C . ILE B 1 127 ? 10.415 22.611 -22.895 1.00 32.49 127 ILE B C 1
ATOM 2680 O O . ILE B 1 127 ? 9.949 22.083 -23.905 1.00 29.11 127 ILE B O 1
ATOM 2685 N N . ARG B 1 128 ? 11.393 23.510 -22.940 1.00 33.98 128 ARG B N 1
ATOM 2686 C CA . ARG B 1 128 ? 11.931 23.967 -24.215 1.00 36.05 128 ARG B CA 1
ATOM 2687 C C . ARG B 1 128 ? 13.453 23.996 -24.313 1.00 39.74 128 ARG B C 1
ATOM 2688 O O . ARG B 1 128 ? 14.110 24.754 -23.605 1.00 49.34 128 ARG B O 1
ATOM 2696 N N . LEU B 1 129 ? 14.012 23.179 -25.198 1.00 36.56 129 LEU B N 1
ATOM 2697 C CA . LEU B 1 129 ? 15.457 23.165 -25.394 1.00 25.13 129 LEU B CA 1
ATOM 2698 C C . LEU B 1 129 ? 15.812 24.385 -26.237 1.00 21.92 129 LEU B C 1
ATOM 2699 O O . LEU B 1 129 ? 15.123 24.687 -27.212 1.00 29.94 129 LEU B O 1
ATOM 2704 N N . ILE B 1 130 ? 16.879 25.091 -25.871 1.00 17.66 130 ILE B N 1
ATOM 2705 C CA . ILE B 1 130 ? 17.247 26.279 -26.617 1.00 19.40 130 ILE B CA 1
ATOM 2706 C C . ILE B 1 130 ? 18.727 26.405 -26.919 1.00 24.70 130 ILE B C 1
ATOM 2707 O O . ILE B 1 130 ? 19.581 26.193 -26.056 1.00 32.74 130 ILE B O 1
ATOM 2712 N N . ASP B 1 131 ? 19.007 26.763 -28.167 1.00 17.22 131 ASP B N 1
ATOM 2713 C CA . ASP B 1 131 ? 20.361 26.966 -28.673 1.00 28.64 131 ASP B CA 1
ATOM 2714 C C . ASP B 1 131 ? 20.297 28.157 -29.650 1.00 26.90 131 ASP B C 1
ATOM 2715 O O . ASP B 1 131 ? 19.234 28.434 -30.213 1.00 21.48 131 ASP B O 1
ATOM 2720 N N . LYS B 1 132 ? 21.409 28.873 -29.829 1.00 23.19 132 LYS B N 1
ATOM 2721 C CA . LYS B 1 132 ? 21.453 30.024 -30.741 1.00 29.97 132 LYS B CA 1
ATOM 2722 C C . LYS B 1 132 ? 20.559 29.930 -31.988 1.00 39.13 132 LYS B C 1
ATOM 2723 O O . LYS B 1 132 ? 20.072 30.951 -32.479 1.00 40.55 132 LYS B O 1
ATOM 2729 N N . GLN B 1 133 ? 20.347 28.726 -32.516 1.00 33.65 133 GLN B N 1
ATOM 2730 C CA . GLN B 1 133 ? 19.500 28.603 -33.700 1.00 36.66 133 GLN B CA 1
ATOM 2731 C C . GLN B 1 133 ? 18.350 27.614 -33.641 1.00 27.96 133 GLN B C 1
ATOM 2732 O O . GLN B 1 133 ? 17.612 27.483 -34.611 1.00 28.47 133 GLN B O 1
ATOM 2738 N N . ASN B 1 134 ? 18.173 26.929 -32.518 1.00 13.90 134 ASN B N 1
ATOM 2739 C CA . ASN B 1 134 ? 17.079 25.967 -32.423 1.00 8.42 134 ASN B CA 1
ATOM 2740 C C . ASN B 1 134 ? 16.274 26.082 -31.129 1.00 19.03 134 ASN B C 1
ATOM 2741 O O . ASN B 1 134 ? 16.775 26.528 -30.094 1.00 25.39 134 ASN B O 1
ATOM 2746 N N . HIS B 1 135 ? 15.016 25.659 -31.219 1.00 22.07 135 HIS B N 1
ATOM 2747 C CA . HIS B 1 135 ? 14.080 25.615 -30.097 1.00 27.19 135 HIS B CA 1
ATOM 2748 C C . HIS B 1 135 ? 13.462 24.238 -30.242 1.00 35.92 135 HIS B C 1
ATOM 2749 O O . HIS B 1 135 ? 12.901 23.930 -31.293 1.00 44.22 135 HIS B O 1
ATOM 2756 N N . ILE B 1 136 ? 13.562 23.396 -29.225 1.00 28.43 136 ILE B N 1
ATOM 2757 C CA . ILE B 1 136 ? 12.933 22.088 -29.343 1.00 25.43 136 ILE B CA 1
ATOM 2758 C C . ILE B 1 136 ? 11.909 21.887 -28.227 1.00 23.18 136 ILE B C 1
ATOM 2759 O O . ILE B 1 136 ? 12.181 22.177 -27.061 1.00 29.98 136 ILE B O 1
ATOM 2764 N N . GLN B 1 137 ? 10.726 21.411 -28.597 1.00 12.54 137 GLN B N 1
ATOM 2765 C CA . GLN B 1 137 ? 9.657 21.127 -27.633 1.00 25.16 137 GLN B CA 1
ATOM 2766 C C . GLN B 1 137 ? 8.941 19.856 -28.032 1.00 27.89 137 GLN B C 1
ATOM 2767 O O . GLN B 1 137 ? 9.027 19.406 -29.176 1.00 31.07 137 GLN B O 1
ATOM 2781 N N . PHE B 1 139 ? 5.044 17.804 -27.588 1.00 37.23 139 PHE B N 1
ATOM 2782 C CA . PHE B 1 139 ? 3.664 18.066 -27.211 1.00 33.15 139 PHE B CA 1
ATOM 2783 C C . PHE B 1 139 ? 2.780 16.846 -27.274 1.00 29.32 139 PHE B C 1
ATOM 2784 O O . PHE B 1 139 ? 2.795 16.115 -28.261 1.00 31.62 139 PHE B O 1
ATOM 2792 N N . PRO B 1 140 ? 2.006 16.601 -26.210 1.00 34.32 140 PRO B N 1
ATOM 2793 C CA . PRO B 1 140 ? 1.096 15.451 -26.186 1.00 29.66 140 PRO B CA 1
ATOM 2794 C C . PRO B 1 140 ? -0.100 15.880 -27.052 1.00 26.24 140 PRO B C 1
ATOM 2795 O O . PRO B 1 140 ? -0.127 16.998 -27.569 1.00 30.86 140 PRO B O 1
ATOM 2799 N N . PRO B 1 141 ? -1.110 15.018 -27.208 1.00 21.12 141 PRO B N 1
ATOM 2800 C CA . PRO B 1 141 ? -2.258 15.418 -28.031 1.00 25.08 141 PRO B CA 1
ATOM 2801 C C . PRO B 1 141 ? -2.798 16.782 -27.601 1.00 33.88 141 PRO B C 1
ATOM 2802 O O . PRO B 1 141 ? -2.481 17.265 -26.515 1.00 31.01 141 PRO B O 1
ATOM 2806 N N . GLY B 1 142 ? -3.610 17.396 -28.455 1.00 35.90 142 GLY B N 1
ATOM 2807 C CA . GLY B 1 142 ? -4.164 18.703 -28.145 1.00 22.45 142 GLY B CA 1
ATOM 2808 C C . GLY B 1 142 ? -3.982 19.686 -29.285 1.00 33.36 142 GLY B C 1
ATOM 2809 O O . GLY B 1 142 ? -3.338 19.372 -30.279 1.00 41.97 142 GLY B O 1
ATOM 2810 N N . GLU B 1 143 ? -4.555 20.879 -29.143 1.00 31.13 143 GLU B N 1
ATOM 2811 C CA . GLU B 1 143 ? -4.447 21.914 -30.172 1.00 31.17 143 GLU B CA 1
ATOM 2812 C C . GLU B 1 143 ? -3.576 23.068 -29.672 1.00 37.27 143 GLU B C 1
ATOM 2813 O O . GLU B 1 143 ? -3.751 23.550 -28.557 1.00 41.82 143 GLU B O 1
ATOM 2819 N N . TYR B 1 144 ? -2.643 23.509 -30.509 1.00 26.70 144 TYR B N 1
ATOM 2820 C CA . TYR B 1 144 ? -1.730 24.570 -30.125 1.00 30.18 144 TYR B CA 1
ATOM 2821 C C . TYR B 1 144 ? -1.561 25.721 -31.129 1.00 33.34 144 TYR B C 1
ATOM 2822 O O . TYR B 1 144 ? -1.622 25.533 -32.350 1.00 32.14 144 TYR B O 1
ATOM 2831 N N . ASP B 1 145 ? -1.341 26.919 -30.601 1.00 26.22 145 ASP B N 1
ATOM 2832 C CA . ASP B 1 145 ? -1.121 28.084 -31.442 1.00 29.11 145 ASP B CA 1
ATOM 2833 C C . ASP B 1 145 ? 0.356 28.402 -31.380 1.00 27.84 145 ASP B C 1
ATOM 2834 O O . ASP B 1 145 ? 1.010 28.125 -30.377 1.00 29.78 145 ASP B O 1
ATOM 2839 N N . ILE B 1 146 ? 0.878 28.946 -32.472 1.00 33.54 146 ILE B N 1
ATOM 2840 C CA . ILE B 1 146 ? 2.278 29.346 -32.561 1.00 36.79 146 ILE B CA 1
ATOM 2841 C C . ILE B 1 146 ? 2.277 30.658 -33.312 1.00 32.54 146 ILE B C 1
ATOM 2842 O O . ILE B 1 146 ? 1.315 30.974 -34.006 1.00 26.30 146 ILE B O 1
ATOM 2847 N N . GLU B 1 147 ? 3.346 31.425 -33.181 1.00 28.76 147 GLU B N 1
ATOM 2848 C CA . GLU B 1 147 ? 3.409 32.702 -33.862 1.00 40.50 147 GLU B CA 1
ATOM 2849 C C . GLU B 1 147 ? 4.710 32.805 -34.647 1.00 44.02 147 GLU B C 1
ATOM 2850 O O . GLU B 1 147 ? 5.749 32.351 -34.181 1.00 31.61 147 GLU B O 1
ATOM 2856 N N . LYS B 1 148 ? 4.644 33.371 -35.852 1.00 48.50 148 LYS B N 1
ATOM 2857 C CA . LYS B 1 148 ? 5.837 33.499 -36.681 1.00 51.46 148 LYS B CA 1
ATOM 2858 C C . LYS B 1 148 ? 6.998 34.053 -35.868 1.00 45.38 148 LYS B C 1
ATOM 2859 O O . LYS B 1 148 ? 6.820 34.937 -35.032 1.00 32.05 148 LYS B O 1
ATOM 2865 N N . ASP B 1 149 ? 8.186 33.510 -36.112 1.00 54.60 149 ASP B N 1
ATOM 2866 C CA . ASP B 1 149 ? 9.381 33.939 -35.404 1.00 46.30 149 ASP B CA 1
ATOM 2867 C C . ASP B 1 149 ? 10.302 34.643 -36.393 1.00 42.12 149 ASP B C 1
ATOM 2868 O O . ASP B 1 149 ? 10.969 34.000 -37.204 1.00 37.35 149 ASP B O 1
ATOM 2873 N N . GLU B 1 150 ? 10.325 35.971 -36.325 1.00 47.55 150 GLU B N 1
ATOM 2874 C CA . GLU B 1 150 ? 11.148 36.783 -37.214 1.00 50.11 150 GLU B CA 1
ATOM 2875 C C . GLU B 1 150 ? 12.582 36.281 -37.299 1.00 49.75 150 GLU B C 1
ATOM 2876 O O . GLU B 1 150 ? 13.304 36.612 -38.238 1.00 52.78 150 GLU B O 1
ATOM 2882 N N . ASN B 1 151 ? 12.986 35.473 -36.325 1.00 46.76 151 ASN B N 1
ATOM 2883 C CA . ASN B 1 151 ? 14.349 34.955 -36.276 1.00 46.12 151 ASN B CA 1
ATOM 2884 C C . ASN B 1 151 ? 14.500 33.451 -36.525 1.00 50.38 151 ASN B C 1
ATOM 2885 O O . ASN B 1 151 ? 15.594 32.905 -36.379 1.00 60.66 151 ASN B O 1
ATOM 2890 N N . LYS B 1 152 ? 13.411 32.787 -36.903 1.00 35.72 152 LYS B N 1
ATOM 2891 C CA . LYS B 1 152 ? 13.430 31.349 -37.163 1.00 29.03 152 LYS B CA 1
ATOM 2892 C C . LYS B 1 152 ? 12.333 30.994 -38.143 1.00 32.27 152 LYS B C 1
ATOM 2893 O O . LYS B 1 152 ? 11.183 30.781 -37.758 1.00 31.47 152 LYS B O 1
ATOM 2899 N N . ARG B 1 153 ? 12.708 30.926 -39.410 1.00 36.72 153 ARG B N 1
ATOM 2900 C CA . ARG B 1 153 ? 11.789 30.604 -40.485 1.00 37.77 153 ARG B CA 1
ATOM 2901 C C . ARG B 1 153 ? 11.145 29.222 -40.369 1.00 44.32 153 ARG B C 1
ATOM 2902 O O . ARG B 1 153 ? 9.922 29.085 -40.466 1.00 44.36 153 ARG B O 1
ATOM 2910 N N . TYR B 1 154 ? 11.969 28.206 -40.140 1.00 37.67 154 TYR B N 1
ATOM 2911 C CA . TYR B 1 154 ? 11.486 26.830 -40.098 1.00 29.36 154 TYR B CA 1
ATOM 2912 C C . TYR B 1 154 ? 10.835 26.271 -38.843 1.00 29.82 154 TYR B C 1
ATOM 2913 O O . TYR B 1 154 ? 11.250 26.523 -37.710 1.00 27.84 154 TYR B O 1
ATOM 2922 N N . ILE B 1 155 ? 9.801 25.480 -39.084 1.00 26.45 155 ILE B N 1
ATOM 2923 C CA . ILE B 1 155 ? 9.052 24.828 -38.027 1.00 22.22 155 ILE B CA 1
ATOM 2924 C C . ILE B 1 155 ? 8.976 23.369 -38.458 1.00 24.34 155 ILE B C 1
ATOM 2925 O O . ILE B 1 155 ? 8.403 23.045 -39.494 1.00 32.01 155 ILE B O 1
ATOM 2930 N N . SER B 1 156 ? 9.572 22.485 -37.676 1.00 30.31 156 SER B N 1
ATOM 2931 C CA . SER B 1 156 ? 9.562 21.081 -38.032 1.00 30.95 156 SER B CA 1
ATOM 2932 C C . SER B 1 156 ? 8.826 20.205 -37.036 1.00 29.25 156 SER B C 1
ATOM 2933 O O . SER B 1 156 ? 8.942 20.383 -35.826 1.00 31.29 156 SER B O 1
ATOM 2936 N N . PHE B 1 157 ? 8.068 19.253 -37.564 1.00 26.76 157 PHE B N 1
ATOM 2937 C CA . PHE B 1 157 ? 7.313 18.328 -36.741 1.00 28.64 157 PHE B CA 1
ATOM 2938 C C . PHE B 1 157 ? 7.809 16.913 -37.009 1.00 48.86 157 PHE B C 1
ATOM 2939 O O . PHE B 1 157 ? 7.823 16.451 -38.150 1.00 59.71 157 PHE B O 1
ATOM 2947 N N . ILE B 1 158 ? 8.218 16.233 -35.946 1.00 50.06 158 ILE B N 1
ATOM 2948 C CA . ILE B 1 158 ? 8.711 14.874 -36.044 1.00 40.95 158 ILE B CA 1
ATOM 2949 C C . ILE B 1 158 ? 8.023 14.047 -34.980 1.00 39.74 158 ILE B C 1
ATOM 2950 O O . ILE B 1 158 ? 7.946 14.460 -33.827 1.00 45.64 158 ILE B O 1
ATOM 2955 N N . PRO B 1 159 ? 7.523 12.878 -35.369 1.00 38.47 159 PRO B N 1
ATOM 2956 C CA . PRO B 1 159 ? 6.833 11.986 -34.432 1.00 35.85 159 PRO B CA 1
ATOM 2957 C C . PRO B 1 159 ? 7.808 11.299 -33.482 1.00 39.81 159 PRO B C 1
ATOM 2958 O O . PRO B 1 159 ? 8.770 10.675 -33.930 1.00 31.11 159 PRO B O 1
ATOM 2962 N N . PHE B 1 160 ? 7.556 11.416 -32.182 1.00 50.10 160 PHE B N 1
ATOM 2963 C CA . PHE B 1 160 ? 8.416 10.803 -31.177 1.00 56.39 160 PHE B CA 1
ATOM 2964 C C . PHE B 1 160 ? 8.204 9.294 -31.115 1.00 66.97 160 PHE B C 1
ATOM 2965 O O . PHE B 1 160 ? 8.542 8.572 -32.053 1.00 72.22 160 PHE B O 1
ATOM 2973 N N . SER B 1 161 ? 7.429 8.860 -30.246 1.00 67.92 161 SER B N 1
ATOM 2974 C CA . SER B 1 161 ? 7.460 7.471 -30.230 1.00 72.34 161 SER B CA 1
ATOM 2975 C C . SER B 1 161 ? 6.637 6.672 -31.090 1.00 66.39 161 SER B C 1
ATOM 2976 O O . SER B 1 161 ? 6.929 5.627 -31.149 1.00 62.19 161 SER B O 1
ATOM 2979 N N . GLU B 1 162 ? 5.685 7.184 -31.815 1.00 61.72 162 GLU B N 1
ATOM 2980 C CA . GLU B 1 162 ? 4.544 6.488 -32.238 1.00 59.25 162 GLU B CA 1
ATOM 2981 C C . GLU B 1 162 ? 3.980 7.296 -33.312 1.00 50.80 162 GLU B C 1
ATOM 2982 O O . GLU B 1 162 ? 4.503 8.237 -33.638 1.00 57.29 162 GLU B O 1
ATOM 2988 N N . ASP B 1 163 ? 2.881 6.953 -33.878 1.00 37.18 163 ASP B N 1
ATOM 2989 C CA . ASP B 1 163 ? 2.435 7.667 -34.931 1.00 40.46 163 ASP B CA 1
ATOM 2990 C C . ASP B 1 163 ? 1.695 8.747 -34.376 1.00 42.78 163 ASP B C 1
ATOM 2991 O O . ASP B 1 163 ? 1.540 8.791 -33.392 1.00 43.50 163 ASP B O 1
ATOM 2996 N N . ILE B 1 164 ? 1.339 9.723 -35.082 1.00 42.15 164 ILE B N 1
ATOM 2997 C CA . ILE B 1 164 ? 0.538 10.727 -34.610 1.00 42.11 164 ILE B CA 1
ATOM 2998 C C . ILE B 1 164 ? -0.608 10.842 -35.478 1.00 48.31 164 ILE B C 1
ATOM 2999 O O . ILE B 1 164 ? -0.493 10.756 -36.546 1.00 53.85 164 ILE B O 1
ATOM 3004 N N . HIS B 1 165 ? -1.774 10.946 -34.900 1.00 42.14 165 HIS B N 1
ATOM 3005 C CA . HIS B 1 165 ? -2.993 10.850 -35.555 1.00 33.38 165 HIS B CA 1
ATOM 3006 C C . HIS B 1 165 ? -3.569 12.080 -35.606 1.00 35.80 165 HIS B C 1
ATOM 3007 O O . HIS B 1 165 ? -3.425 12.784 -34.790 1.00 32.43 165 HIS B O 1
ATOM 3014 N N . GLU B 1 166 ? -4.331 12.220 -36.636 1.00 32.79 166 GLU B N 1
ATOM 3015 C CA . GLU B 1 166 ? -5.065 13.290 -37.027 1.00 22.13 166 GLU B CA 1
ATOM 3016 C C . GLU B 1 166 ? -4.420 14.546 -36.873 1.00 23.36 166 GLU B C 1
ATOM 3017 O O . GLU B 1 166 ? -4.884 15.294 -36.353 1.00 24.03 166 GLU B O 1
ATOM 3023 N N . LEU B 1 167 ? -3.302 14.767 -37.435 1.00 29.44 167 LEU B N 1
ATOM 3024 C CA . LEU B 1 167 ? -2.565 16.043 -37.528 1.00 30.24 167 LEU B CA 1
ATOM 3025 C C . LEU B 1 167 ? -2.934 17.086 -38.446 1.00 29.67 167 LEU B C 1
ATOM 3026 O O . LEU B 1 167 ? -2.941 17.031 -39.503 1.00 33.53 167 LEU B O 1
ATOM 3031 N N . THR B 1 168 ? -3.254 18.135 -37.904 1.00 31.68 168 THR B N 1
ATOM 3032 C CA . THR B 1 168 ? -3.781 19.230 -38.709 1.00 20.04 168 THR B CA 1
ATOM 3033 C C . THR B 1 168 ? -3.024 20.529 -38.451 1.00 30.10 168 THR B C 1
ATOM 3034 O O . THR B 1 168 ? -2.952 21.003 -37.318 1.00 31.43 168 THR B O 1
ATOM 3038 N N . LEU B 1 169 ? -2.462 21.100 -39.512 1.00 29.80 169 LEU B N 1
ATOM 3039 C CA . LEU B 1 169 ? -1.724 22.352 -39.410 1.00 32.74 169 LEU B CA 1
ATOM 3040 C C . LEU B 1 169 ? -2.526 23.405 -40.170 1.00 43.24 169 LEU B C 1
ATOM 3041 O O . LEU B 1 169 ? -3.218 23.084 -41.138 1.00 45.56 169 LEU B O 1
ATOM 3046 N N . THR B 1 170 ? -2.436 24.654 -39.721 1.00 41.73 170 THR B N 1
ATOM 3047 C CA . THR B 1 170 ? -3.147 25.769 -40.339 1.00 30.55 170 THR B CA 1
ATOM 3048 C C . THR B 1 170 ? -2.263 26.993 -40.263 1.00 25.64 170 THR B C 1
ATOM 3049 O O . THR B 1 170 ? -1.653 27.254 -39.230 1.00 22.57 170 THR B O 1
ATOM 3053 N N . GLY B 1 171 ? -2.205 27.756 -41.344 1.00 28.01 171 GLY B N 1
ATOM 3054 C CA . GLY B 1 171 ? -1.382 28.951 -41.338 1.00 27.46 171 GLY B CA 1
ATOM 3055 C C . GLY B 1 171 ? 0.049 28.618 -41.701 1.00 24.44 171 GLY B C 1
ATOM 3056 O O . GLY B 1 171 ? 0.982 29.388 -41.449 1.00 19.89 171 GLY B O 1
ATOM 3057 N N . PHE B 1 172 ? 0.216 27.453 -42.310 1.00 28.84 172 PHE B N 1
ATOM 3058 C CA . PHE B 1 172 ? 1.525 26.993 -42.727 1.00 27.87 172 PHE B CA 1
ATOM 3059 C C . PHE B 1 172 ? 1.661 26.967 -44.246 1.00 24.51 172 PHE B C 1
ATOM 3060 O O . PHE B 1 172 ? 0.667 26.971 -44.972 1.00 26.82 172 PHE B O 1
ATOM 3068 N N . LYS B 1 173 ? 2.908 26.958 -44.706 1.00 26.48 173 LYS B N 1
ATOM 3069 C CA . LYS B 1 173 ? 3.222 26.904 -46.123 1.00 35.37 173 LYS B CA 1
ATOM 3070 C C . LYS B 1 173 ? 2.703 25.572 -46.655 1.00 34.22 173 LYS B C 1
ATOM 3071 O O . LYS B 1 173 ? 2.114 25.506 -47.733 1.00 40.92 173 LYS B O 1
ATOM 3077 N N . TYR B 1 174 ? 2.921 24.517 -45.879 1.00 24.50 174 TYR B N 1
ATOM 3078 C CA . TYR B 1 174 ? 2.475 23.182 -46.259 1.00 32.21 174 TYR B CA 1
ATOM 3079 C C . TYR B 1 174 ? 1.358 22.739 -45.328 1.00 33.01 174 TYR B C 1
ATOM 3080 O O . TYR B 1 174 ? 1.612 22.231 -44.234 1.00 33.71 174 TYR B O 1
ATOM 3089 N N . PRO B 1 175 ? 0.101 22.939 -45.749 1.00 31.32 175 PRO B N 1
ATOM 3090 C CA . PRO B 1 175 ? -1.070 22.566 -44.958 1.00 34.86 175 PRO B CA 1
ATOM 3091 C C . PRO B 1 175 ? -1.103 21.098 -44.608 1.00 36.14 175 PRO B C 1
ATOM 3092 O O . PRO B 1 175 ? -0.200 20.341 -44.962 1.00 51.65 175 PRO B O 1
ATOM 3096 N N . LEU B 1 176 ? -2.162 20.699 -43.915 1.00 26.76 176 LEU B N 1
ATOM 3097 C CA . LEU B 1 176 ? -2.321 19.313 -43.516 1.00 16.45 176 LEU B CA 1
ATOM 3098 C C . LEU B 1 176 ? -3.626 19.236 -42.741 1.00 17.50 176 LEU B C 1
ATOM 3099 O O . LEU B 1 176 ? -3.817 19.954 -41.756 1.00 31.36 176 LEU B O 1
ATOM 3104 N N . A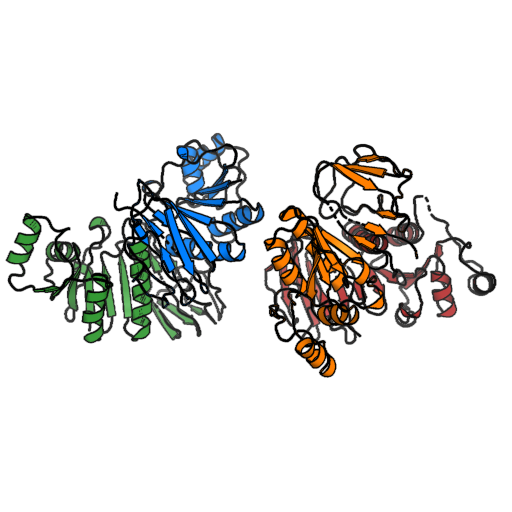SN B 1 177 ? -4.535 18.376 -43.191 1.00 24.36 177 ASN B N 1
ATOM 3105 C CA . ASN B 1 177 ? -5.813 18.260 -42.514 1.00 29.02 177 ASN B CA 1
ATOM 3106 C C . ASN B 1 177 ? -6.118 16.849 -42.027 1.00 37.57 177 ASN B C 1
ATOM 3107 O O . ASN B 1 177 ? -6.452 15.970 -42.820 1.00 27.35 177 ASN B O 1
ATOM 3112 N N . ASN B 1 178 ? -5.996 16.654 -40.712 1.00 39.51 178 ASN B N 1
ATOM 3113 C CA . ASN B 1 178 ? -6.253 15.368 -40.054 1.00 44.76 178 ASN B CA 1
ATOM 3114 C C . ASN B 1 178 ? -5.439 14.257 -40.692 1.00 45.99 178 ASN B C 1
ATOM 3115 O O . ASN B 1 178 ? -5.952 13.148 -40.903 1.00 43.57 178 ASN B O 1
ATOM 3120 N N . CYS B 1 179 ? -4.170 14.552 -40.984 1.00 37.75 179 CYS B N 1
ATOM 3121 C CA . CYS B 1 179 ? -3.288 13.583 -41.631 1.00 27.10 179 CYS B CA 1
ATOM 3122 C C . CYS B 1 179 ? -2.625 12.596 -40.684 1.00 31.85 179 CYS B C 1
ATOM 3123 O O . CYS B 1 179 ? -2.323 12.914 -39.536 1.00 34.33 179 CYS B O 1
ATOM 3126 N N . HIS B 1 180 ? -2.401 11.386 -41.177 1.00 26.76 180 HIS B N 1
ATOM 3127 C CA . HIS B 1 180 ? -1.754 10.372 -40.365 1.00 24.45 180 HIS B CA 1
ATOM 3128 C C . HIS B 1 180 ? -0.263 10.364 -40.677 1.00 26.81 180 HIS B C 1
ATOM 3129 O O . HIS B 1 180 ? 0.130 10.163 -41.821 1.00 31.80 180 HIS B O 1
ATOM 3136 N N . ILE B 1 181 ? 0.558 10.604 -39.659 1.00 30.55 181 ILE B N 1
ATOM 3137 C CA . ILE B 1 181 ? 2.006 10.601 -39.821 1.00 27.18 181 ILE B CA 1
ATOM 3138 C C . ILE B 1 181 ? 2.538 9.395 -39.057 1.00 31.92 181 ILE B C 1
ATOM 3139 O O . ILE B 1 181 ? 2.450 9.339 -37.828 1.00 29.83 181 ILE B O 1
ATOM 3144 N N . THR B 1 182 ? 3.088 8.427 -39.780 1.00 38.95 182 THR B N 1
ATOM 3145 C CA . THR B 1 182 ? 3.618 7.224 -39.145 1.00 42.34 182 THR B CA 1
ATOM 3146 C C . THR B 1 182 ? 5.083 7.400 -38.713 1.00 38.35 182 THR B C 1
ATOM 3147 O O . THR B 1 182 ? 5.841 8.141 -39.346 1.00 34.71 182 THR B O 1
ATOM 3151 N N . LEU B 1 183 ? 5.462 6.712 -37.634 1.00 42.95 183 LEU B N 1
ATOM 3152 C CA . LEU B 1 183 ? 6.814 6.788 -37.073 1.00 43.30 183 LEU B CA 1
ATOM 3153 C C . LEU B 1 183 ? 7.930 6.704 -38.104 1.00 42.96 183 LEU B C 1
ATOM 3154 O O . LEU B 1 183 ? 7.924 5.825 -38.961 1.00 47.24 183 LEU B O 1
ATOM 3159 N N . GLY B 1 184 ? 8.888 7.624 -38.007 1.00 38.28 184 GLY B N 1
ATOM 3160 C CA . GLY B 1 184 ? 10.013 7.636 -38.928 1.00 37.11 184 GLY B CA 1
ATOM 3161 C C . GLY B 1 184 ? 9.900 8.696 -40.007 1.00 37.75 184 GLY B C 1
ATOM 3162 O O . GLY B 1 184 ? 10.890 9.063 -40.640 1.00 35.81 184 GLY B O 1
ATOM 3163 N N . SER B 1 185 ? 8.687 9.192 -40.213 1.00 38.47 185 SER B N 1
ATOM 3164 C CA . SER B 1 185 ? 8.419 10.210 -41.226 1.00 36.43 185 SER B CA 1
ATOM 3165 C C . SER B 1 185 ? 9.300 11.455 -41.127 1.00 31.56 185 SER B C 1
ATOM 3166 O O . SER B 1 185 ? 9.600 11.935 -40.034 1.00 42.66 185 SER B O 1
ATOM 3169 N N . THR B 1 186 ? 9.729 11.967 -42.275 1.00 32.53 186 THR B N 1
ATOM 3170 C CA . THR B 1 186 ? 10.544 13.185 -42.303 1.00 35.65 186 THR B CA 1
ATOM 3171 C C . THR B 1 186 ? 9.766 14.203 -43.126 1.00 32.77 186 THR B C 1
ATOM 3172 O O . THR B 1 186 ? 10.271 15.269 -43.477 1.00 33.17 186 THR B O 1
ATOM 3176 N N . LEU B 1 187 ? 8.520 13.836 -43.416 1.00 32.42 187 LEU B N 1
ATOM 3177 C CA . LEU B 1 187 ? 7.578 14.636 -44.194 1.00 30.72 187 LEU B CA 1
ATOM 3178 C C . LEU B 1 187 ? 7.371 16.058 -43.696 1.00 32.04 187 LEU B C 1
ATOM 3179 O O . LEU B 1 187 ? 7.522 17.025 -44.452 1.00 26.18 187 LEU B O 1
ATOM 3184 N N . CYS B 1 188 ? 7.014 16.158 -42.418 1.00 28.47 188 CYS B N 1
ATOM 3185 C CA . CYS B 1 188 ? 6.712 17.421 -41.773 1.00 32.59 188 CYS B CA 1
ATOM 3186 C C . CYS B 1 188 ? 7.891 18.265 -41.323 1.00 33.45 188 CYS B C 1
ATOM 3187 O O . CYS B 1 188 ? 7.722 19.164 -40.499 1.00 30.18 188 CYS B O 1
ATOM 3190 N N . ILE B 1 189 ? 9.078 17.980 -41.851 1.00 34.87 189 ILE B N 1
ATOM 3191 C CA . ILE B 1 189 ? 10.273 18.761 -41.519 1.00 25.75 189 ILE B CA 1
ATOM 3192 C C . ILE B 1 189 ? 10.380 19.959 -42.460 1.00 29.45 189 ILE B C 1
ATOM 3193 O O . ILE B 1 189 ? 9.900 19.922 -43.594 1.00 29.40 189 ILE B O 1
ATOM 3198 N N . SER B 1 190 ? 11.019 21.018 -41.975 1.00 37.20 190 SER B N 1
ATOM 3199 C CA . SER B 1 190 ? 11.233 22.233 -42.751 1.00 36.24 190 SER B CA 1
ATOM 3200 C C . SER B 1 190 ? 9.980 22.990 -43.177 1.00 37.94 190 SER B C 1
ATOM 3201 O O . SER B 1 190 ? 9.979 23.662 -44.205 1.00 47.18 190 SER B O 1
ATOM 3204 N N . ASN B 1 191 ? 8.909 22.887 -42.402 1.00 34.39 191 ASN B N 1
ATOM 3205 C CA . ASN B 1 191 ? 7.705 23.625 -42.751 1.00 32.55 191 ASN B CA 1
ATOM 3206 C C . ASN B 1 191 ? 7.965 25.069 -42.357 1.00 35.99 191 ASN B C 1
ATOM 3207 O O . ASN B 1 191 ? 8.898 25.364 -41.601 1.00 38.99 191 ASN B O 1
ATOM 3212 N N . GLU B 1 192 ? 7.150 25.971 -42.884 1.00 38.93 192 GLU B N 1
ATOM 3213 C CA . GLU B 1 192 ? 7.287 27.385 -42.575 1.00 37.87 192 GLU B CA 1
ATOM 3214 C C . GLU B 1 192 ? 5.913 27.892 -42.182 1.00 49.59 192 GLU B C 1
ATOM 3215 O O . GLU B 1 192 ? 4.911 27.206 -42.377 1.00 57.35 192 GLU B O 1
ATOM 3221 N N . LEU B 1 193 ? 5.867 29.089 -41.618 1.00 47.63 193 LEU B N 1
ATOM 3222 C CA . LEU B 1 193 ? 4.598 29.678 -41.219 1.00 42.10 193 LEU B CA 1
ATOM 3223 C C . LEU B 1 193 ? 4.304 30.763 -42.252 1.00 32.69 193 LEU B C 1
ATOM 3224 O O . LEU B 1 193 ? 5.166 31.605 -42.531 1.00 22.01 193 LEU B O 1
ATOM 3229 N N . ILE B 1 194 ? 3.109 30.731 -42.838 1.00 27.44 194 ILE B N 1
ATOM 3230 C CA . ILE B 1 194 ? 2.756 31.728 -43.840 1.00 32.10 194 ILE B CA 1
ATOM 3231 C C . ILE B 1 194 ? 2.041 32.927 -43.246 1.00 35.72 194 ILE B C 1
ATOM 3232 O O . ILE B 1 194 ? 2.091 34.015 -43.808 1.00 50.42 194 ILE B O 1
ATOM 3237 N N . HIS B 1 195 ? 1.374 32.732 -42.117 1.00 27.34 195 HIS B N 1
ATOM 3238 C CA . HIS B 1 195 ? 0.683 33.840 -41.467 1.00 35.20 195 HIS B CA 1
ATOM 3239 C C . HIS B 1 195 ? 1.418 34.231 -40.186 1.00 36.98 195 HIS B C 1
ATOM 3240 O O . HIS B 1 195 ? 2.378 33.569 -39.792 1.00 26.56 195 HIS B O 1
ATOM 3247 N N . SER B 1 196 ? 0.971 35.314 -39.552 1.00 42.05 196 SER B N 1
ATOM 3248 C CA . SER B 1 196 ? 1.592 35.807 -38.324 1.00 39.98 196 SER B CA 1
ATOM 3249 C C . SER B 1 196 ? 1.445 34.784 -37.205 1.00 32.26 196 SER B C 1
ATOM 3250 O O . SER B 1 196 ? 2.293 34.675 -36.316 1.00 33.17 196 SER B O 1
ATOM 3253 N N . ARG B 1 197 ? 0.358 34.032 -37.263 1.00 22.84 197 ARG B N 1
ATOM 3254 C CA . ARG B 1 197 ? 0.095 33.017 -36.268 1.00 27.50 197 ARG B CA 1
ATOM 3255 C C . ARG B 1 197 ? -0.545 31.823 -36.949 1.00 31.16 197 ARG B C 1
ATOM 3256 O O . ARG B 1 197 ? -1.443 31.972 -37.769 1.00 31.72 197 ARG B O 1
ATOM 3264 N N . GLY B 1 198 ? -0.067 30.636 -36.623 1.00 29.28 198 GLY B N 1
ATOM 3265 C CA . GLY B 1 198 ? -0.642 29.439 -37.203 1.00 26.92 198 GLY B CA 1
ATOM 3266 C C . GLY B 1 198 ? -1.189 28.607 -36.065 1.00 30.06 198 GLY B C 1
ATOM 3267 O O . GLY B 1 198 ? -1.445 29.124 -34.979 1.00 42.90 198 GLY B O 1
ATOM 3268 N N . THR B 1 199 ? -1.368 27.317 -36.298 1.00 27.77 199 THR B N 1
ATOM 3269 C CA . THR B 1 199 ? -1.879 26.435 -35.255 1.00 33.56 199 THR B CA 1
ATOM 3270 C C . THR B 1 199 ? -1.931 24.987 -35.706 1.00 26.98 199 THR B C 1
ATOM 3271 O O . THR B 1 199 ? -2.350 24.690 -36.821 1.00 26.13 199 THR B O 1
ATOM 3275 N N . PHE B 1 200 ? -1.486 24.093 -34.832 1.00 23.16 200 PHE B N 1
ATOM 3276 C CA . PHE B 1 200 ? -1.501 22.675 -35.122 1.00 21.26 200 PHE B CA 1
ATOM 3277 C C . PHE B 1 200 ? -2.308 21.904 -34.077 1.00 28.64 200 PHE B C 1
ATOM 3278 O O . PHE B 1 200 ? -2.686 22.455 -33.046 1.00 39.71 200 PHE B O 1
ATOM 3286 N N . SER B 1 201 ? -2.586 20.634 -34.356 1.00 31.89 201 SER B N 1
ATOM 3287 C CA . SER B 1 201 ? -3.346 19.799 -33.428 1.00 28.79 201 SER B CA 1
ATOM 3288 C C . SER B 1 201 ? -3.434 18.369 -33.924 1.00 26.78 201 SER B C 1
ATOM 3289 O O . SER B 1 201 ? -3.611 18.125 -35.118 1.00 26.86 201 SER B O 1
ATOM 3292 N N . PHE B 1 202 ? -3.312 17.430 -32.993 1.00 33.78 202 PHE B N 1
ATOM 3293 C CA . PHE B 1 202 ? -3.384 16.006 -33.299 1.00 37.56 202 PHE B CA 1
ATOM 3294 C C . PHE B 1 202 ? -4.069 15.306 -32.134 1.00 35.75 202 PHE B C 1
ATOM 3295 O O . PHE B 1 202 ? -4.102 15.832 -31.021 1.00 44.83 202 PHE B O 1
ATOM 3303 N N . VAL B 1 203 ? -4.604 14.117 -32.379 1.00 29.21 203 VAL B N 1
ATOM 3304 C CA . VAL B 1 203 ? -5.331 13.415 -31.325 1.00 35.54 203 VAL B CA 1
ATOM 3305 C C . VAL B 1 203 ? -4.618 12.294 -30.572 1.00 33.59 203 VAL B C 1
ATOM 3306 O O . VAL B 1 203 ? -5.092 11.876 -29.517 1.00 35.33 203 VAL B O 1
ATOM 3310 N N . LYS B 1 204 ? -3.494 11.804 -31.088 1.00 26.00 204 LYS B N 1
ATOM 3311 C CA . LYS B 1 204 ? -2.779 10.741 -30.384 1.00 23.74 204 LYS B CA 1
ATOM 3312 C C . LYS B 1 204 ? -1.297 10.601 -30.755 1.00 28.42 204 LYS B C 1
ATOM 3313 O O . LYS B 1 204 ? -0.921 10.732 -31.921 1.00 27.43 204 LYS B O 1
ATOM 3319 N N . GLY B 1 205 ? -0.466 10.323 -29.749 1.00 30.20 205 GLY B N 1
ATOM 3320 C CA . GLY B 1 205 ? 0.968 10.183 -29.963 1.00 22.27 205 GLY B CA 1
ATOM 3321 C C . GLY B 1 205 ? 1.723 11.410 -29.483 1.00 30.40 205 GLY B C 1
ATOM 3322 O O . GLY B 1 205 ? 1.119 12.409 -29.103 1.00 25.69 205 GLY B O 1
ATOM 3323 N N . ILE B 1 206 ? 3.047 11.357 -29.486 1.00 38.11 206 ILE B N 1
ATOM 3324 C CA . ILE B 1 206 ? 3.808 12.518 -29.042 1.00 34.65 206 ILE B CA 1
ATOM 3325 C C . ILE B 1 206 ? 4.475 13.209 -30.211 1.00 32.57 206 ILE B C 1
ATOM 3326 O O . ILE B 1 206 ? 5.012 12.563 -31.105 1.00 44.62 206 ILE B O 1
ATOM 3331 N N . LEU B 1 207 ? 4.437 14.533 -30.203 1.00 30.80 207 LEU B N 1
ATOM 3332 C CA . LEU B 1 207 ? 5.026 15.310 -31.282 1.00 24.43 207 LEU B CA 1
ATOM 3333 C C . LEU B 1 207 ? 6.210 16.137 -30.806 1.00 19.84 207 LEU B C 1
ATOM 3334 O O . LEU B 1 207 ? 6.184 16.707 -29.717 1.00 21.04 207 LEU B O 1
ATOM 3339 N N . ILE B 1 208 ? 7.257 16.189 -31.615 1.00 15.70 208 ILE B N 1
ATOM 3340 C CA . ILE B 1 208 ? 8.437 16.984 -31.286 1.00 22.82 208 ILE B CA 1
ATOM 3341 C C . ILE B 1 208 ? 8.421 18.147 -32.259 1.00 21.74 208 ILE B C 1
ATOM 3342 O O . ILE B 1 208 ? 8.235 17.952 -33.453 1.00 21.51 208 ILE B O 1
ATOM 3355 N N . ILE B 1 210 ? 10.517 21.478 -33.779 1.00 27.40 210 ILE B N 1
ATOM 3356 C CA . ILE B 1 210 ? 11.790 22.157 -33.841 1.00 31.60 210 ILE B CA 1
ATOM 3357 C C . ILE B 1 210 ? 11.595 23.453 -34.597 1.00 28.17 210 ILE B C 1
ATOM 3358 O O . ILE B 1 210 ? 11.178 23.446 -35.754 1.00 41.14 210 ILE B O 1
ATOM 3363 N N . ARG B 1 211 ? 11.864 24.568 -33.941 1.00 18.55 211 ARG B N 1
ATOM 3364 C CA . ARG B 1 211 ? 11.774 25.851 -34.619 1.00 24.30 211 ARG B CA 1
ATOM 3365 C C . ARG B 1 211 ? 13.232 26.167 -34.898 1.00 28.89 211 ARG B C 1
ATOM 3366 O O . ARG B 1 211 ? 14.089 26.016 -34.016 1.00 24.47 211 ARG B O 1
ATOM 3374 N N . SER B 1 212 ? 13.534 26.563 -36.128 1.00 28.28 212 SER B N 1
ATOM 3375 C CA . SER B 1 212 ? 14.921 26.841 -36.461 1.00 35.79 212 SER B CA 1
ATOM 3376 C C . SER B 1 212 ? 15.182 27.821 -37.596 1.00 32.91 212 SER B C 1
ATOM 3377 O O . SER B 1 212 ? 14.262 28.354 -38.220 1.00 32.90 212 SER B O 1
ATOM 3380 N N . THR B 1 213 ? 16.467 28.036 -37.851 1.00 36.02 213 THR B N 1
ATOM 3381 C CA . THR B 1 213 ? 16.932 28.952 -38.880 1.00 41.64 213 THR B CA 1
ATOM 3382 C C . THR B 1 213 ? 18.200 28.409 -39.533 1.00 48.93 213 THR B C 1
ATOM 3383 O O . THR B 1 213 ? 18.884 27.551 -38.973 1.00 41.85 213 THR B O 1
ATOM 3387 N N . ASP B 1 214 ? 18.514 28.910 -40.721 1.00 55.34 214 ASP B N 1
ATOM 3388 C CA . ASP B 1 214 ? 19.710 28.469 -41.420 1.00 58.40 214 ASP B CA 1
ATOM 3389 C C . ASP B 1 214 ? 20.941 29.118 -40.818 1.00 55.54 214 ASP B C 1
ATOM 3390 O O . ASP B 1 214 ? 21.962 28.458 -40.633 1.00 55.56 214 ASP B O 1
ATOM 3395 N N . LEU B 1 215 ? 20.823 30.409 -40.510 1.00 59.96 215 LEU B N 1
ATOM 3396 C CA . LEU B 1 215 ? 21.906 31.218 -39.940 1.00 64.66 215 LEU B CA 1
ATOM 3397 C C . LEU B 1 215 ? 22.632 31.922 -41.087 1.00 69.10 215 LEU B C 1
ATOM 3398 O O . LEU B 1 215 ? 22.415 33.142 -41.264 1.00 39.05 215 LEU B O 1
ATOM 3403 N N . LYS C 1 2 ? 20.138 -21.297 28.165 1.00 47.33 2 LYS C N 1
ATOM 3404 C CA . LYS C 1 2 ? 20.471 -21.866 26.828 1.00 48.75 2 LYS C CA 1
ATOM 3405 C C . LYS C 1 2 ? 19.327 -21.628 25.829 1.00 51.25 2 LYS C C 1
ATOM 3406 O O . LYS C 1 2 ? 19.562 -21.285 24.672 1.00 59.59 2 LYS C O 1
ATOM 3412 N N . THR C 1 3 ? 18.090 -21.790 26.281 1.00 40.54 3 THR C N 1
ATOM 3413 C CA . THR C 1 3 ? 16.934 -21.572 25.420 1.00 42.25 3 THR C CA 1
ATOM 3414 C C . THR C 1 3 ? 15.764 -20.913 26.160 1.00 34.97 3 THR C C 1
ATOM 3415 O O . THR C 1 3 ? 15.163 -21.513 27.066 1.00 23.02 3 THR C O 1
ATOM 3419 N N . ILE C 1 4 ? 15.450 -19.677 25.771 1.00 36.25 4 ILE C N 1
ATOM 3420 C CA . ILE C 1 4 ? 14.349 -18.937 26.383 1.00 31.38 4 ILE C CA 1
ATOM 3421 C C . ILE C 1 4 ? 13.243 -18.664 25.381 1.00 36.40 4 ILE C C 1
ATOM 3422 O O . ILE C 1 4 ? 13.486 -18.099 24.313 1.00 34.52 4 ILE C O 1
ATOM 3427 N N . ASN C 1 5 ? 12.027 -19.061 25.738 1.00 35.39 5 ASN C N 1
ATOM 3428 C CA . ASN C 1 5 ? 10.871 -18.853 24.880 1.00 20.78 5 ASN C CA 1
ATOM 3429 C C . ASN C 1 5 ? 9.922 -17.800 25.424 1.00 31.50 5 ASN C C 1
ATOM 3430 O O . ASN C 1 5 ? 9.684 -17.727 26.633 1.00 31.20 5 ASN C O 1
ATOM 3435 N N . ILE C 1 6 ? 9.375 -16.992 24.521 1.00 29.55 6 ILE C N 1
ATOM 3436 C CA . ILE C 1 6 ? 8.449 -15.941 24.910 1.00 22.43 6 ILE C CA 1
ATOM 3437 C C . ILE C 1 6 ? 7.118 -16.062 24.157 1.00 17.92 6 ILE C C 1
ATOM 3438 O O . ILE C 1 6 ? 7.080 -16.158 22.933 1.00 22.28 6 ILE C O 1
ATOM 3443 N N . VAL C 1 7 ? 6.029 -16.071 24.906 1.00 23.43 7 VAL C N 1
ATOM 3444 C CA . VAL C 1 7 ? 4.706 -16.161 24.318 1.00 19.79 7 VAL C CA 1
ATOM 3445 C C . VAL C 1 7 ? 3.982 -14.854 24.621 1.00 22.84 7 VAL C C 1
ATOM 3446 O O . VAL C 1 7 ? 3.758 -14.510 25.780 1.00 24.78 7 VAL C O 1
ATOM 3450 N N . ALA C 1 8 ? 3.618 -14.128 23.571 1.00 18.39 8 ALA C N 1
ATOM 3451 C CA . ALA C 1 8 ? 2.951 -12.843 23.727 1.00 18.63 8 ALA C CA 1
ATOM 3452 C C . ALA C 1 8 ? 1.449 -12.876 23.471 1.00 25.48 8 ALA C C 1
ATOM 3453 O O . ALA C 1 8 ? 0.869 -13.932 23.187 1.00 29.34 8 ALA C O 1
ATOM 3455 N N . GLY C 1 9 ? 0.836 -11.697 23.559 1.00 22.67 9 GLY C N 1
ATOM 3456 C CA . GLY C 1 9 ? -0.604 -11.566 23.405 1.00 31.57 9 GLY C CA 1
ATOM 3457 C C . GLY C 1 9 ? -1.283 -11.861 22.080 1.00 33.79 9 GLY C C 1
ATOM 3458 O O . GLY C 1 9 ? -2.501 -11.741 21.978 1.00 39.47 9 GLY C O 1
ATOM 3459 N N . GLY C 1 10 ? -0.527 -12.246 21.064 1.00 28.61 10 GLY C N 1
ATOM 3460 C CA . GLY C 1 10 ? -1.157 -12.520 19.787 1.00 30.30 10 GLY C CA 1
ATOM 3461 C C . GLY C 1 10 ? -2.342 -13.467 19.891 1.00 28.54 10 GLY C C 1
ATOM 3462 O O . GLY C 1 10 ? -2.481 -14.173 20.886 1.00 35.34 10 GLY C O 1
ATOM 3463 N N . PRO C 1 11 ? -3.233 -13.479 18.885 1.00 23.74 11 PRO C N 1
ATOM 3464 C CA . PRO C 1 11 ? -4.412 -14.349 18.848 1.00 17.68 11 PRO C CA 1
ATOM 3465 C C . PRO C 1 11 ? -3.990 -15.797 19.092 1.00 27.56 11 PRO C C 1
ATOM 3466 O O . PRO C 1 11 ? -3.019 -16.280 18.511 1.00 33.35 11 PRO C O 1
ATOM 3470 N N . LYS C 1 12 ? -4.741 -16.490 19.939 1.00 34.23 12 LYS C N 1
ATOM 3471 C CA . LYS C 1 12 ? -4.434 -17.870 20.293 1.00 36.96 12 LYS C CA 1
ATOM 3472 C C . LYS C 1 12 ? -4.500 -18.896 19.168 1.00 37.03 12 LYS C C 1
ATOM 3473 O O . LYS C 1 12 ? -3.796 -19.910 19.209 1.00 37.06 12 LYS C O 1
ATOM 3479 N N . ASN C 1 13 ? -5.345 -18.659 18.170 1.00 34.52 13 ASN C N 1
ATOM 3480 C CA . ASN C 1 13 ? -5.454 -19.629 17.090 1.00 37.25 13 ASN C CA 1
ATOM 3481 C C . ASN C 1 13 ? -4.230 -19.613 16.187 1.00 35.43 13 ASN C C 1
ATOM 3482 O O . ASN C 1 13 ? -3.967 -20.575 15.482 1.00 33.25 13 ASN C O 1
ATOM 3487 N N . LEU C 1 14 ? -3.466 -18.531 16.231 1.00 34.40 14 LEU C N 1
ATOM 3488 C CA . LEU C 1 14 ? -2.268 -18.415 15.402 1.00 35.59 14 LEU C CA 1
ATOM 3489 C C . LEU C 1 14 ? -1.028 -19.060 16.023 1.00 39.24 14 LEU C C 1
ATOM 3490 O O . LEU C 1 14 ? 0.003 -19.193 15.364 1.00 26.13 14 LEU C O 1
ATOM 3495 N N . ILE C 1 15 ? -1.128 -19.464 17.285 1.00 47.93 15 ILE C N 1
ATOM 3496 C CA . ILE C 1 15 ? 0.000 -20.081 17.980 1.00 40.04 15 ILE C CA 1
ATOM 3497 C C . ILE C 1 15 ? -0.027 -21.606 17.896 1.00 37.53 15 ILE C C 1
ATOM 3498 O O . ILE C 1 15 ? -1.055 -22.237 18.133 1.00 35.66 15 ILE C O 1
ATOM 3503 N N . PRO C 1 16 ? 1.115 -22.216 17.556 1.00 36.42 16 PRO C N 1
ATOM 3504 C CA . PRO C 1 16 ? 1.223 -23.672 17.446 1.00 24.47 16 PRO C CA 1
ATOM 3505 C C . PRO C 1 16 ? 1.305 -24.294 18.836 1.00 34.12 16 PRO C C 1
ATOM 3506 O O . PRO C 1 16 ? 1.669 -23.625 19.797 1.00 47.00 16 PRO C O 1
ATOM 3510 N N . ASP C 1 17 ? 0.974 -25.572 18.947 1.00 28.57 17 ASP C N 1
ATOM 3511 C CA . ASP C 1 17 ? 1.065 -26.249 20.230 1.00 25.89 17 ASP C CA 1
ATOM 3512 C C . ASP C 1 17 ? 2.458 -26.013 20.818 1.00 32.84 17 ASP C C 1
ATOM 3513 O O . ASP C 1 17 ? 3.468 -26.508 20.306 1.00 28.68 17 ASP C O 1
ATOM 3518 N N . LEU C 1 18 ? 2.501 -25.241 21.894 1.00 32.29 18 LEU C N 1
ATOM 3519 C CA . LEU C 1 18 ? 3.753 -24.916 22.552 1.00 32.26 18 LEU C CA 1
ATOM 3520 C C . LEU C 1 18 ? 4.489 -26.126 23.099 1.00 34.07 18 LEU C C 1
ATOM 3521 O O . LEU C 1 18 ? 5.693 -26.059 23.350 1.00 37.60 18 LEU C O 1
ATOM 3526 N N . THR C 1 19 ? 3.765 -27.223 23.294 1.00 37.37 19 THR C N 1
ATOM 3527 C CA . THR C 1 19 ? 4.354 -28.444 23.833 1.00 50.85 19 THR C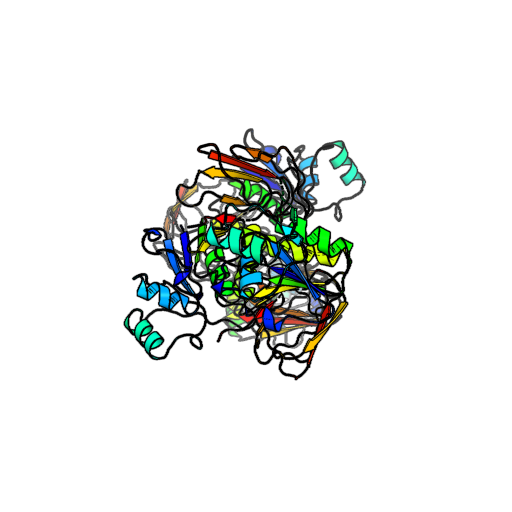 CA 1
ATOM 3528 C C . THR C 1 19 ? 5.483 -28.950 22.955 1.00 50.79 19 THR C C 1
ATOM 3529 O O . THR C 1 19 ? 6.457 -29.517 23.449 1.00 35.84 19 THR C O 1
ATOM 3533 N N . GLY C 1 20 ? 5.349 -28.724 21.653 1.00 55.19 20 GLY C N 1
ATOM 3534 C CA . GLY C 1 20 ? 6.350 -29.176 20.705 1.00 54.50 20 GLY C CA 1
ATOM 3535 C C . GLY C 1 20 ? 7.635 -28.371 20.632 1.00 53.32 20 GLY C C 1
ATOM 3536 O O . GLY C 1 20 ? 8.527 -28.699 19.851 1.00 56.14 20 GLY C O 1
ATOM 3537 N N . TYR C 1 21 ? 7.743 -27.319 21.434 1.00 45.40 21 TYR C N 1
ATOM 3538 C CA . TYR C 1 21 ? 8.945 -26.497 21.423 1.00 41.13 21 TYR C CA 1
ATOM 3539 C C . TYR C 1 21 ? 9.620 -26.538 22.787 1.00 47.65 21 TYR C C 1
ATOM 3540 O O . TYR C 1 21 ? 10.626 -25.867 23.015 1.00 52.53 21 TYR C O 1
ATOM 3549 N N . THR C 1 22 ? 9.057 -27.346 23.683 1.00 50.85 22 THR C N 1
ATOM 3550 C CA . THR C 1 22 ? 9.580 -27.504 25.036 1.00 62.17 22 THR C CA 1
ATOM 3551 C C . THR C 1 22 ? 10.954 -28.155 25.017 1.00 62.84 22 THR C C 1
ATOM 3552 O O . THR C 1 22 ? 11.429 -28.585 23.969 1.00 55.79 22 THR C O 1
ATOM 3556 N N . ASP C 1 23 ? 11.579 -28.257 26.186 1.00 64.72 23 ASP C N 1
ATOM 3557 C CA . ASP C 1 23 ? 12.912 -28.835 26.280 1.00 63.04 23 ASP C CA 1
ATOM 3558 C C . ASP C 1 23 ? 13.410 -28.773 27.726 1.00 64.85 23 ASP C C 1
ATOM 3559 O O . ASP C 1 23 ? 12.742 -28.212 28.593 1.00 60.18 23 ASP C O 1
ATOM 3564 N N . GLU C 1 24 ? 14.577 -29.357 27.984 1.00 71.21 24 GLU C N 1
ATOM 3565 C CA . GLU C 1 24 ? 15.157 -29.355 29.326 1.00 71.02 24 GLU C CA 1
ATOM 3566 C C . GLU C 1 24 ? 15.644 -27.953 29.669 1.00 82.31 24 GLU C C 1
ATOM 3567 O O . GLU C 1 24 ? 15.103 -27.297 30.561 1.00 87.90 24 GLU C O 1
ATOM 3573 N N . HIS C 1 25 ? 16.670 -27.504 28.952 1.00 84.45 25 HIS C N 1
ATOM 3574 C CA . HIS C 1 25 ? 17.240 -26.175 29.160 1.00 85.29 25 HIS C CA 1
ATOM 3575 C C . HIS C 1 25 ? 16.305 -25.147 28.521 1.00 71.76 25 HIS C C 1
ATOM 3576 O O . HIS C 1 25 ? 16.717 -24.386 27.644 1.00 70.13 25 HIS C O 1
ATOM 3583 N N . THR C 1 26 ? 15.048 -25.126 28.954 1.00 56.46 26 THR C N 1
ATOM 3584 C CA . THR C 1 26 ? 14.096 -24.185 28.383 1.00 50.31 26 THR C CA 1
ATOM 3585 C C . THR C 1 26 ? 13.152 -23.521 29.378 1.00 46.18 26 THR C C 1
ATOM 3586 O O . THR C 1 26 ? 12.311 -24.170 29.992 1.00 43.73 26 THR C O 1
ATOM 3590 N N . LEU C 1 27 ? 13.304 -22.208 29.517 1.00 51.06 27 LEU C N 1
ATOM 3591 C CA . LEU C 1 27 ? 12.482 -21.409 30.416 1.00 43.15 27 LEU C CA 1
ATOM 3592 C C . LEU C 1 27 ? 11.479 -20.655 29.562 1.00 33.22 27 LEU C C 1
ATOM 3593 O O . LEU C 1 27 ? 11.795 -20.259 28.444 1.00 25.70 27 LEU C O 1
ATOM 3598 N N . TRP C 1 28 ? 10.279 -20.447 30.091 1.00 28.77 28 TRP C N 1
ATOM 3599 C CA . TRP C 1 28 ? 9.232 -19.730 29.365 1.00 27.17 28 TRP C CA 1
ATOM 3600 C C . TRP C 1 28 ? 8.823 -18.425 30.049 1.00 33.04 28 TRP C C 1
ATOM 3601 O O . TRP C 1 28 ? 8.725 -18.354 31.282 1.00 29.93 28 TRP C O 1
ATOM 3612 N N . ILE C 1 29 ? 8.590 -17.385 29.259 1.00 28.45 29 ILE C N 1
ATOM 3613 C CA . ILE C 1 29 ? 8.135 -16.144 29.851 1.00 26.44 29 ILE C CA 1
ATOM 3614 C C . ILE C 1 29 ? 6.899 -15.742 29.090 1.00 25.28 29 ILE C C 1
ATOM 3615 O O . ILE C 1 29 ? 6.788 -16.000 27.903 1.00 26.53 29 ILE C O 1
ATOM 3620 N N . GLY C 1 30 ? 5.948 -15.150 29.798 1.00 32.46 30 GLY C N 1
ATOM 3621 C CA . GLY C 1 30 ? 4.706 -14.738 29.178 1.00 37.44 30 GLY C CA 1
ATOM 3622 C C . GLY C 1 30 ? 4.620 -13.238 29.006 1.00 37.31 30 GLY C C 1
ATOM 3623 O O . GLY C 1 30 ? 5.281 -12.479 29.719 1.00 39.49 30 GLY C O 1
ATOM 3624 N N . VAL C 1 31 ? 3.801 -12.819 28.048 1.00 31.51 31 VAL C N 1
ATOM 3625 C CA . VAL C 1 31 ? 3.605 -11.413 27.754 1.00 27.49 31 VAL C CA 1
ATOM 3626 C C . VAL C 1 31 ? 2.133 -11.238 27.401 1.00 37.16 31 VAL C C 1
ATOM 3627 O O . VAL C 1 31 ? 1.624 -11.925 26.520 1.00 33.52 31 VAL C O 1
ATOM 3631 N N . ASP C 1 32 ? 1.455 -10.329 28.097 1.00 36.36 32 ASP C N 1
ATOM 3632 C CA . ASP C 1 32 ? 0.032 -10.082 27.870 1.00 35.99 32 ASP C CA 1
ATOM 3633 C C . ASP C 1 32 ? -0.731 -11.385 28.024 1.00 26.72 32 ASP C C 1
ATOM 3634 O O . ASP C 1 32 ? -0.416 -12.187 28.902 1.00 35.52 32 ASP C O 1
ATOM 3639 N N . LYS C 1 33 ? -1.731 -11.581 27.163 1.00 21.14 33 LYS C N 1
ATOM 3640 C CA . LYS C 1 33 ? -2.564 -12.780 27.163 1.00 28.59 33 LYS C CA 1
ATOM 3641 C C . LYS C 1 33 ? -1.638 -13.981 27.083 1.00 32.15 33 LYS C C 1
ATOM 3642 O O . LYS C 1 33 ? -1.957 -15.077 27.549 1.00 23.11 33 LYS C O 1
ATOM 3648 N N . GLY C 1 34 ? -0.484 -13.749 26.472 1.00 29.58 34 GLY C N 1
ATOM 3649 C CA . GLY C 1 34 ? 0.496 -14.798 26.296 1.00 22.54 34 GLY C CA 1
ATOM 3650 C C . GLY C 1 34 ? 0.643 -15.780 27.433 1.00 23.43 34 GLY C C 1
ATOM 3651 O O . GLY C 1 34 ? 0.614 -16.996 27.211 1.00 32.55 34 GLY C O 1
ATOM 3652 N N . THR C 1 35 ? 0.816 -15.272 28.648 1.00 15.45 35 THR C N 1
ATOM 3653 C CA . THR C 1 35 ? 0.976 -16.166 29.784 1.00 33.79 35 THR C CA 1
ATOM 3654 C C . THR C 1 35 ? -0.223 -17.123 29.921 1.00 41.61 35 THR C C 1
ATOM 3655 O O . THR C 1 35 ? -0.060 -18.272 30.334 1.00 48.50 35 THR C O 1
ATOM 3659 N N . VAL C 1 36 ? -1.415 -16.659 29.545 1.00 34.30 36 VAL C N 1
ATOM 3660 C CA . VAL C 1 36 ? -2.617 -17.495 29.592 1.00 28.28 36 VAL C CA 1
ATOM 3661 C C . VAL C 1 36 ? -2.443 -18.664 28.623 1.00 25.83 36 VAL C C 1
ATOM 3662 O O . VAL C 1 36 ? -2.725 -19.817 28.949 1.00 31.21 36 VAL C O 1
ATOM 3666 N N . THR C 1 37 ? -1.986 -18.350 27.420 1.00 18.94 37 THR C N 1
ATOM 3667 C CA . THR C 1 37 ? -1.768 -19.365 26.401 1.00 19.91 37 THR C CA 1
ATOM 3668 C C . THR C 1 37 ? -0.816 -20.431 26.947 1.00 22.23 37 THR C C 1
ATOM 3669 O O . THR C 1 37 ? -0.994 -21.619 26.690 1.00 28.28 37 THR C O 1
ATOM 3673 N N . LEU C 1 38 ? 0.181 -19.996 27.715 1.00 25.37 38 LEU C N 1
ATOM 3674 C CA . LEU C 1 38 ? 1.151 -20.903 28.324 1.00 25.22 38 LEU C CA 1
ATOM 3675 C C . LEU C 1 38 ? 0.434 -21.911 29.203 1.00 36.01 38 LEU C C 1
ATOM 3676 O O . LEU C 1 38 ? 0.513 -23.123 28.982 1.00 46.90 38 LEU C O 1
ATOM 3681 N N . LEU C 1 39 ? -0.261 -21.403 30.212 1.00 30.99 39 LEU C N 1
ATOM 3682 C CA . LEU C 1 39 ? -1.010 -22.262 31.109 1.00 31.91 39 LEU C CA 1
ATOM 3683 C C . LEU C 1 39 ? -1.964 -23.136 30.304 1.00 38.48 39 LEU C C 1
ATOM 3684 O O . LEU C 1 39 ? -2.280 -24.250 30.714 1.00 41.18 39 LEU C O 1
ATOM 3689 N N . ASP C 1 40 ? -2.419 -22.634 29.161 1.00 33.55 40 ASP C N 1
ATOM 3690 C CA . ASP C 1 40 ? -3.318 -23.405 28.312 1.00 27.54 40 ASP C CA 1
ATOM 3691 C C . ASP C 1 40 ? -2.561 -24.607 27.792 1.00 30.86 40 ASP C C 1
ATOM 3692 O O . ASP C 1 40 ? -3.136 -25.668 27.553 1.00 36.57 40 ASP C O 1
ATOM 3697 N N . ALA C 1 41 ? -1.258 -24.432 27.631 1.00 34.41 41 ALA C N 1
ATOM 3698 C CA . ALA C 1 41 ? -0.400 -25.491 27.135 1.00 35.95 41 ALA C CA 1
ATOM 3699 C C . ALA C 1 41 ? 0.084 -26.396 28.265 1.00 39.43 41 ALA C C 1
ATOM 3700 O O . ALA C 1 41 ? 0.541 -27.517 28.024 1.00 48.11 41 ALA C O 1
ATOM 3702 N N . GLY C 1 42 ? -0.022 -25.906 29.497 1.00 31.54 42 GLY C N 1
ATOM 3703 C CA . GLY C 1 42 ? 0.421 -26.681 30.641 1.00 25.65 42 GLY C CA 1
ATOM 3704 C C . GLY C 1 42 ? 1.801 -26.250 31.116 1.00 28.93 42 GLY C C 1
ATOM 3705 O O . GLY C 1 42 ? 2.422 -26.914 31.948 1.00 24.36 42 GLY C O 1
ATOM 3706 N N . ILE C 1 43 ? 2.287 -25.132 30.590 1.00 34.39 43 ILE C N 1
ATOM 3707 C CA . ILE C 1 43 ? 3.595 -24.624 30.977 1.00 32.72 43 ILE C CA 1
ATOM 3708 C C . ILE C 1 43 ? 3.461 -23.497 31.998 1.00 35.57 43 ILE C C 1
ATOM 3709 O O . ILE C 1 43 ? 2.499 -22.730 31.969 1.00 42.40 43 ILE C O 1
ATOM 3714 N N . ILE C 1 44 ? 4.422 -23.406 32.910 1.00 28.05 44 ILE C N 1
ATOM 3715 C CA . ILE C 1 44 ? 4.410 -22.356 33.928 1.00 23.05 44 ILE C CA 1
ATOM 3716 C C . ILE C 1 44 ? 5.524 -21.383 33.584 1.00 23.24 44 ILE C C 1
ATOM 3717 O O . ILE C 1 44 ? 6.697 -21.761 33.578 1.00 31.83 44 ILE C O 1
ATOM 3722 N N . PRO C 1 45 ? 5.183 -20.121 33.292 1.00 27.28 45 PRO C N 1
ATOM 3723 C CA . PRO C 1 45 ? 6.244 -19.162 32.959 1.00 26.13 45 PRO C CA 1
ATOM 3724 C C . PRO C 1 45 ? 7.139 -18.890 34.151 1.00 25.58 45 PRO C C 1
ATOM 3725 O O . PRO C 1 45 ? 6.755 -19.138 35.287 1.00 29.77 45 PRO C O 1
ATOM 3729 N N . VAL C 1 46 ? 8.332 -18.377 33.891 1.00 33.89 46 VAL C N 1
ATOM 3730 C CA . VAL C 1 46 ? 9.271 -18.065 34.959 1.00 39.66 46 VAL C CA 1
ATOM 3731 C C . VAL C 1 46 ? 9.067 -16.618 35.406 1.00 46.72 46 VAL C C 1
ATOM 3732 O O . VAL C 1 46 ? 9.312 -16.267 36.559 1.00 53.03 46 VAL C O 1
ATOM 3736 N N . GLU C 1 47 ? 8.610 -15.786 34.480 1.00 45.72 47 GLU C N 1
ATOM 3737 C CA . GLU C 1 47 ? 8.337 -14.380 34.743 1.00 37.53 47 GLU C CA 1
ATOM 3738 C C . GLU C 1 47 ? 7.284 -14.018 33.725 1.00 40.03 47 GLU C C 1
ATOM 3739 O O . GLU C 1 47 ? 7.185 -14.664 32.682 1.00 36.90 47 GLU C O 1
ATOM 3745 N N . ALA C 1 48 ? 6.497 -12.993 34.018 1.00 32.82 48 ALA C N 1
ATOM 3746 C CA . ALA C 1 48 ? 5.462 -12.565 33.093 1.00 16.10 48 ALA C CA 1
ATOM 3747 C C . ALA C 1 48 ? 5.580 -11.066 32.870 1.00 32.25 48 ALA C C 1
ATOM 3748 O O . ALA C 1 48 ? 6.189 -10.356 33.674 1.00 34.00 48 ALA C O 1
ATOM 3750 N N . PHE C 1 49 ? 5.008 -10.583 31.776 1.00 30.62 49 PHE C N 1
ATOM 3751 C CA . PHE C 1 49 ? 5.081 -9.166 31.468 1.00 30.16 49 PHE C CA 1
ATOM 3752 C C . PHE C 1 49 ? 3.771 -8.607 30.929 1.00 40.10 49 PHE C C 1
ATOM 3753 O O . PHE C 1 49 ? 3.023 -9.295 30.236 1.00 43.95 49 PHE C O 1
ATOM 3761 N N . GLY C 1 50 ? 3.508 -7.345 31.246 1.00 41.61 50 GLY C N 1
ATOM 3762 C CA . GLY C 1 50 ? 2.293 -6.702 30.779 1.00 39.05 50 GLY C CA 1
ATOM 3763 C C . GLY C 1 50 ? 1.306 -6.463 31.901 1.00 37.61 50 GLY C C 1
ATOM 3764 O O . GLY C 1 50 ? 1.630 -6.641 33.074 1.00 45.29 50 GLY C O 1
ATOM 3765 N N . ASP C 1 51 ? 0.102 -6.036 31.545 1.00 41.46 51 ASP C N 1
ATOM 3766 C CA . ASP C 1 51 ? -0.932 -5.805 32.538 1.00 48.40 51 ASP C CA 1
ATOM 3767 C C . ASP C 1 51 ? -1.936 -6.955 32.445 1.00 61.89 51 ASP C C 1
ATOM 3768 O O . ASP C 1 51 ? -1.590 -8.044 31.976 1.00 65.84 51 ASP C O 1
ATOM 3773 N N . PHE C 1 52 ? -3.170 -6.725 32.882 1.00 74.37 52 PHE C N 1
ATOM 3774 C CA . PHE C 1 52 ? -4.185 -7.775 32.854 1.00 81.86 52 PHE C CA 1
ATOM 3775 C C . PHE C 1 52 ? -5.416 -7.330 32.075 1.00 80.62 52 PHE C C 1
ATOM 3776 O O . PHE C 1 52 ? -6.383 -8.078 31.945 1.00 81.79 52 PHE C O 1
ATOM 3784 N N . ASP C 1 53 ? -5.370 -6.108 31.559 1.00 77.79 53 ASP C N 1
ATOM 3785 C CA . ASP C 1 53 ? -6.481 -5.542 30.805 1.00 80.10 53 ASP C CA 1
ATOM 3786 C C . ASP C 1 53 ? -6.998 -6.474 29.718 1.00 76.68 53 ASP C C 1
ATOM 3787 O O . ASP C 1 53 ? -8.042 -6.224 29.115 1.00 73.27 53 ASP C O 1
ATOM 3792 N N . SER C 1 54 ? -6.262 -7.550 29.471 1.00 70.57 54 SER C N 1
ATOM 3793 C CA . SER C 1 54 ? -6.644 -8.515 28.456 1.00 67.73 54 SER C CA 1
ATOM 3794 C C . SER C 1 54 ? -7.061 -9.821 29.107 1.00 58.41 54 SER C C 1
ATOM 3795 O O . SER C 1 54 ? -7.701 -10.657 28.482 1.00 44.52 54 SER C O 1
ATOM 3798 N N . ILE C 1 55 ? -6.696 -9.989 30.371 1.00 60.64 55 ILE C N 1
ATOM 3799 C CA . ILE C 1 55 ? -7.016 -11.204 31.110 1.00 64.37 55 ILE C CA 1
ATOM 3800 C C . ILE C 1 55 ? -8.367 -11.114 31.818 1.00 65.65 55 ILE C C 1
ATOM 3801 O O . ILE C 1 55 ? -8.637 -10.169 32.556 1.00 62.25 55 ILE C O 1
ATOM 3806 N N . THR C 1 56 ? -9.219 -12.103 31.589 1.00 65.00 56 THR C N 1
ATOM 3807 C CA . THR C 1 56 ? -10.525 -12.108 32.219 1.00 64.41 56 THR C CA 1
ATOM 3808 C C . THR C 1 56 ? -10.403 -12.543 33.671 1.00 70.81 56 THR C C 1
ATOM 3809 O O . THR C 1 56 ? -9.299 -12.753 34.176 1.00 71.23 56 THR C O 1
ATOM 3813 N N . GLU C 1 57 ? -11.548 -12.679 34.332 1.00 70.69 57 GLU C N 1
ATOM 3814 C CA . GLU C 1 57 ? -11.604 -13.074 35.735 1.00 70.19 57 GLU C CA 1
ATOM 3815 C C . GLU C 1 57 ? -11.103 -14.500 35.978 1.00 58.69 57 GLU C C 1
ATOM 3816 O O . GLU C 1 57 ? -10.188 -14.707 36.778 1.00 57.59 57 GLU C O 1
ATOM 3822 N N . GLN C 1 58 ? -11.701 -15.481 35.300 1.00 46.44 58 GLN C N 1
ATOM 3823 C CA . GLN C 1 58 ? -11.281 -16.870 35.471 1.00 55.70 58 GLN C CA 1
ATOM 3824 C C . GLN C 1 58 ? -9.796 -17.009 35.195 1.00 62.65 58 GLN C C 1
ATOM 3825 O O . GLN C 1 58 ? -9.075 -17.675 35.931 1.00 69.38 58 GLN C O 1
ATOM 3831 N N . GLU C 1 59 ? -9.348 -16.377 34.120 1.00 56.71 59 GLU C N 1
ATOM 3832 C CA . GLU C 1 59 ? -7.947 -16.433 33.732 1.00 59.65 59 GLU C CA 1
ATOM 3833 C C . GLU C 1 59 ? -6.992 -15.960 34.828 1.00 45.94 59 GLU C C 1
ATOM 3834 O O . GLU C 1 59 ? -6.040 -16.655 35.158 1.00 48.99 59 GLU C O 1
ATOM 3840 N N . ARG C 1 60 ? -7.253 -14.782 35.387 1.00 48.56 60 ARG C N 1
ATOM 3841 C CA . ARG C 1 60 ? -6.413 -14.224 36.446 1.00 41.00 60 ARG C CA 1
ATOM 3842 C C . ARG C 1 60 ? -6.358 -15.184 37.627 1.00 44.91 60 ARG C C 1
ATOM 3843 O O . ARG C 1 60 ? -5.356 -15.247 38.336 1.00 52.81 60 ARG C O 1
ATOM 3851 N N . ARG C 1 61 ? -7.440 -15.930 37.832 1.00 44.65 61 ARG C N 1
ATOM 3852 C CA . ARG C 1 61 ? -7.505 -16.909 38.915 1.00 46.48 61 ARG C CA 1
ATOM 3853 C C . ARG C 1 61 ? -6.640 -18.134 38.599 1.00 45.33 61 ARG C C 1
ATOM 3854 O O . ARG C 1 61 ? -5.803 -18.532 39.409 1.00 54.38 61 ARG C O 1
ATOM 3862 N N . ARG C 1 62 ? -6.850 -18.734 37.427 1.00 40.73 62 ARG C N 1
ATOM 3863 C CA . ARG C 1 62 ? -6.091 -19.914 37.020 1.00 38.59 62 ARG C CA 1
ATOM 3864 C C . ARG C 1 62 ? -4.598 -19.655 37.181 1.00 44.28 62 ARG C C 1
ATOM 3865 O O . ARG C 1 62 ? -3.843 -20.521 37.628 1.00 44.23 62 ARG C O 1
ATOM 3873 N N . ILE C 1 63 ? -4.187 -18.449 36.806 1.00 42.07 63 ILE C N 1
ATOM 3874 C CA . ILE C 1 63 ? -2.800 -18.023 36.897 1.00 43.72 63 ILE C CA 1
ATOM 3875 C C . ILE C 1 63 ? -2.330 -18.061 38.354 1.00 54.31 63 ILE C C 1
ATOM 3876 O O . ILE C 1 63 ? -1.310 -18.674 38.678 1.00 53.02 63 ILE C O 1
ATOM 3881 N N . GLU C 1 64 ? -3.092 -17.414 39.231 1.00 57.99 64 GLU C N 1
ATOM 3882 C CA . GLU C 1 64 ? -2.755 -17.370 40.647 1.00 58.10 64 GLU C CA 1
ATOM 3883 C C . GLU C 1 64 ? -2.756 -18.766 41.245 1.00 50.35 64 GLU C C 1
ATOM 3884 O O . GLU C 1 64 ? -2.035 -19.037 42.208 1.00 47.00 64 GLU C O 1
ATOM 3890 N N . LYS C 1 65 ? -3.557 -19.657 40.672 1.00 46.60 65 LYS C N 1
ATOM 3891 C CA . LYS C 1 65 ? -3.644 -21.011 41.197 1.00 52.05 65 LYS C CA 1
ATOM 3892 C C . LYS C 1 65 ? -2.492 -21.886 40.736 1.00 47.20 65 LYS C C 1
ATOM 3893 O O . LYS C 1 65 ? -1.937 -22.655 41.521 1.00 49.93 65 LYS C O 1
ATOM 3899 N N . ALA C 1 66 ? -2.127 -21.750 39.468 1.00 36.50 66 ALA C N 1
ATOM 3900 C CA . ALA C 1 66 ? -1.051 -22.538 38.881 1.00 35.39 66 ALA C CA 1
ATOM 3901 C C . ALA C 1 66 ? 0.344 -21.945 39.097 1.00 38.03 66 ALA C C 1
ATOM 3902 O O . ALA C 1 66 ? 1.346 -22.662 39.042 1.00 47.67 66 ALA C O 1
ATOM 3904 N N . ALA C 1 67 ? 0.412 -20.638 39.327 1.00 32.12 67 ALA C N 1
ATOM 3905 C CA . ALA C 1 67 ? 1.692 -19.981 39.561 1.00 31.91 67 ALA C CA 1
ATOM 3906 C C . ALA C 1 67 ? 1.536 -18.951 40.679 1.00 33.80 67 ALA C C 1
ATOM 3907 O O . ALA C 1 67 ? 1.729 -17.743 40.481 1.00 28.20 67 ALA C O 1
ATOM 3909 N N . PRO C 1 68 ? 1.189 -19.433 41.882 1.00 38.65 68 PRO C N 1
ATOM 3910 C CA . PRO C 1 68 ? 0.994 -18.594 43.063 1.00 34.85 68 PRO C CA 1
ATOM 3911 C C . PRO C 1 68 ? 2.065 -17.527 43.222 1.00 32.95 68 PRO C C 1
ATOM 3912 O O . PRO C 1 68 ? 1.761 -16.396 43.599 1.00 32.01 68 PRO C O 1
ATOM 3916 N N . ALA C 1 69 ? 3.308 -17.888 42.910 1.00 17.74 69 ALA C N 1
ATOM 3917 C CA . ALA C 1 69 ? 4.433 -16.974 43.096 1.00 15.83 69 ALA C CA 1
ATOM 3918 C C . ALA C 1 69 ? 4.977 -16.286 41.849 1.00 32.46 69 ALA C C 1
ATOM 3919 O O . ALA C 1 69 ? 6.095 -15.756 41.853 1.00 33.44 69 ALA C O 1
ATOM 3921 N N . LEU C 1 70 ? 4.186 -16.295 40.783 1.00 36.16 70 LEU C N 1
ATOM 3922 C CA . LEU C 1 70 ? 4.579 -15.635 39.554 1.00 27.68 70 LEU C CA 1
ATOM 3923 C C . LEU C 1 70 ? 4.527 -14.119 39.748 1.00 28.11 70 LEU C C 1
ATOM 3924 O O . LEU C 1 70 ? 3.505 -13.565 40.158 1.00 30.50 70 LEU C O 1
ATOM 3929 N N . HIS C 1 71 ? 5.636 -13.447 39.476 1.00 27.65 71 HIS C N 1
ATOM 3930 C CA . HIS C 1 71 ? 5.651 -11.996 39.588 1.00 27.53 71 HIS C CA 1
ATOM 3931 C C . HIS C 1 71 ? 5.367 -11.470 38.185 1.00 40.14 71 HIS C C 1
ATOM 3932 O O . HIS C 1 71 ? 5.670 -12.139 37.196 1.00 54.41 71 HIS C O 1
ATOM 3939 N N . VAL C 1 72 ? 4.786 -10.279 38.093 1.00 40.61 72 VAL C N 1
ATOM 3940 C CA . VAL C 1 72 ? 4.482 -9.693 36.797 1.00 32.71 72 VAL C CA 1
ATOM 3941 C C . VAL C 1 72 ? 5.100 -8.312 36.708 1.00 35.66 72 VAL C C 1
ATOM 3942 O O . VAL C 1 72 ? 4.993 -7.515 37.641 1.00 47.23 72 VAL C O 1
ATOM 3946 N N . TYR C 1 73 ? 5.752 -8.030 35.588 1.00 31.71 73 TYR C N 1
ATOM 3947 C CA . TYR C 1 73 ? 6.384 -6.729 35.399 1.00 32.52 73 TYR C CA 1
ATOM 3948 C C . TYR C 1 73 ? 5.569 -5.945 34.396 1.00 35.06 73 TYR C C 1
ATOM 3949 O O . TYR C 1 73 ? 5.093 -6.513 33.419 1.00 29.03 73 TYR C O 1
ATOM 3958 N N . GLN C 1 74 ? 5.383 -4.652 34.634 1.00 41.84 74 GLN C N 1
ATOM 3959 C CA . GLN C 1 74 ? 4.625 -3.848 33.688 1.00 42.34 74 GLN C CA 1
ATOM 3960 C C . GLN C 1 74 ? 5.509 -2.785 33.059 1.00 51.71 74 GLN C C 1
ATOM 3961 O O . GLN C 1 74 ? 6.581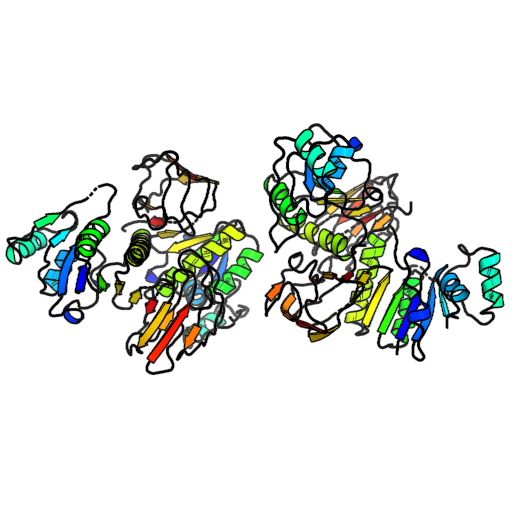 -2.475 33.580 1.00 47.47 74 GLN C O 1
ATOM 3967 N N . ALA C 1 75 ? 5.057 -2.255 31.924 1.00 62.36 75 ALA C N 1
ATOM 3968 C CA . ALA C 1 75 ? 5.772 -1.228 31.166 1.00 66.69 75 ALA C CA 1
ATOM 3969 C C . ALA C 1 75 ? 6.434 -0.163 32.038 1.00 65.93 75 ALA C C 1
ATOM 3970 O O . ALA C 1 75 ? 7.378 0.511 31.614 1.00 64.88 75 ALA C O 1
ATOM 3972 N N . LYS C 1 77 ? 5.221 2.082 29.394 1.00 47.59 77 LYS C N 1
ATOM 3973 C CA . LYS C 1 77 ? 5.950 3.323 29.166 1.00 58.51 77 LYS C CA 1
ATOM 3974 C C . LYS C 1 77 ? 6.315 3.440 27.695 1.00 61.16 77 LYS C C 1
ATOM 3975 O O . LYS C 1 77 ? 5.504 3.132 26.817 1.00 59.16 77 LYS C O 1
ATOM 3981 N N . ASP C 1 78 ? 7.532 3.900 27.426 1.00 61.23 78 ASP C N 1
ATOM 3982 C CA . ASP C 1 78 ? 7.988 4.022 26.052 1.00 65.24 78 ASP C CA 1
ATOM 3983 C C . ASP C 1 78 ? 8.478 2.655 25.589 1.00 66.58 78 ASP C C 1
ATOM 3984 O O . ASP C 1 78 ? 9.034 2.519 24.497 1.00 57.98 78 ASP C O 1
ATOM 3989 N N . GLN C 1 79 ? 8.265 1.649 26.439 1.00 71.19 79 GLN C N 1
ATOM 3990 C CA . GLN C 1 79 ? 8.657 0.272 26.147 1.00 69.21 79 GLN C CA 1
ATOM 3991 C C . GLN C 1 79 ? 7.452 -0.636 25.983 1.00 70.63 79 GLN C C 1
ATOM 3992 O O . GLN C 1 79 ? 6.479 -0.534 26.727 1.00 72.31 79 GLN C O 1
ATOM 3998 N N . THR C 1 80 ? 7.521 -1.532 25.008 1.00 69.56 80 THR C N 1
ATOM 3999 C CA . THR C 1 80 ? 6.438 -2.478 24.783 1.00 62.98 80 THR C CA 1
ATOM 4000 C C . THR C 1 80 ? 6.700 -3.672 25.698 1.00 53.60 80 THR C C 1
ATOM 4001 O O . THR C 1 80 ? 7.853 -4.003 25.987 1.00 45.24 80 THR C O 1
ATOM 4005 N N . ASP C 1 81 ? 5.631 -4.308 26.161 1.00 49.39 81 ASP C N 1
ATOM 4006 C CA . ASP C 1 81 ? 5.755 -5.460 27.043 1.00 54.11 81 ASP C CA 1
ATOM 4007 C C . ASP C 1 81 ? 6.723 -6.498 26.473 1.00 56.22 81 ASP C C 1
ATOM 4008 O O . ASP C 1 81 ? 7.564 -7.041 27.195 1.00 56.67 81 ASP C O 1
ATOM 4013 N N . LEU C 1 82 ? 6.619 -6.763 25.176 1.00 47.29 82 LEU C N 1
ATOM 4014 C CA . LEU C 1 82 ? 7.495 -7.737 24.553 1.00 33.86 82 LEU C CA 1
ATOM 4015 C C . LEU C 1 82 ? 8.959 -7.362 24.731 1.00 31.95 82 LEU C C 1
ATOM 4016 O O . LEU C 1 82 ? 9.764 -8.180 25.176 1.00 41.94 82 LEU C O 1
ATOM 4021 N N . ASP C 1 83 ? 9.302 -6.124 24.387 1.00 24.58 83 ASP C N 1
ATOM 4022 C CA . ASP C 1 83 ? 10.684 -5.658 24.486 1.00 33.66 83 ASP C CA 1
ATOM 4023 C C . ASP C 1 83 ? 11.233 -5.736 25.919 1.00 36.61 83 ASP C C 1
ATOM 4024 O O . ASP C 1 83 ? 12.418 -6.028 26.134 1.00 34.88 83 ASP C O 1
ATOM 4029 N N . LEU C 1 84 ? 10.370 -5.489 26.899 1.00 46.50 84 LEU C N 1
ATOM 4030 C CA . LEU C 1 84 ? 10.772 -5.570 28.299 1.00 43.62 84 LEU C CA 1
ATOM 4031 C C . LEU C 1 84 ? 11.053 -7.035 28.647 1.00 47.13 84 LEU C C 1
ATOM 4032 O O . LEU C 1 84 ? 11.850 -7.339 29.530 1.00 49.89 84 LEU C O 1
ATOM 4037 N N . ALA C 1 85 ? 10.385 -7.941 27.943 1.00 40.93 85 ALA C N 1
ATOM 4038 C CA . ALA C 1 85 ? 10.570 -9.362 28.165 1.00 38.60 85 ALA C CA 1
ATOM 4039 C C . ALA C 1 85 ? 11.801 -9.840 27.402 1.00 44.27 85 ALA C C 1
ATOM 4040 O O . ALA C 1 85 ? 12.479 -10.787 27.807 1.00 40.22 85 ALA C O 1
ATOM 4042 N N . LEU C 1 86 ? 12.086 -9.174 26.291 1.00 46.64 86 LEU C N 1
ATOM 4043 C CA . LEU C 1 86 ? 13.230 -9.528 25.467 1.00 47.60 86 LEU C CA 1
ATOM 4044 C C . LEU C 1 86 ? 14.536 -9.141 26.166 1.00 45.85 86 LEU C C 1
ATOM 4045 O O . LEU C 1 86 ? 15.524 -9.865 26.086 1.00 33.92 86 LEU C O 1
ATOM 4050 N N . ASP C 1 87 ? 14.544 -7.998 26.846 1.00 53.46 87 ASP C N 1
ATOM 4051 C CA . ASP C 1 87 ? 15.746 -7.560 27.556 1.00 58.43 87 ASP C CA 1
ATOM 4052 C C . ASP C 1 87 ? 16.121 -8.552 28.660 1.00 58.89 87 ASP C C 1
ATOM 4053 O O . ASP C 1 87 ? 17.273 -8.976 28.764 1.00 61.15 87 ASP C O 1
ATOM 4058 N N . TRP C 1 88 ? 15.134 -8.911 29.478 1.00 55.92 88 TRP C N 1
ATOM 4059 C CA . TRP C 1 88 ? 15.305 -9.862 30.576 1.00 50.63 88 TRP C CA 1
ATOM 4060 C C . TRP C 1 88 ? 15.934 -11.141 30.038 1.00 50.49 88 TRP C C 1
ATOM 4061 O O . TRP C 1 88 ? 16.816 -11.730 30.663 1.00 52.65 88 TRP C O 1
ATOM 4072 N N . ALA C 1 89 ? 15.461 -11.559 28.869 1.00 44.65 89 ALA C N 1
ATOM 4073 C CA . ALA C 1 89 ? 15.950 -12.763 28.214 1.00 39.57 89 ALA C CA 1
ATOM 4074 C C . ALA C 1 89 ? 17.348 -12.580 27.612 1.00 36.33 89 ALA C C 1
ATOM 4075 O O . ALA C 1 89 ? 18.151 -13.514 27.598 1.00 37.72 89 ALA C O 1
ATOM 4077 N N . LEU C 1 90 ? 17.640 -11.382 27.118 1.00 31.55 90 LEU C N 1
ATOM 4078 C CA . LEU C 1 90 ? 18.946 -11.109 26.521 1.00 37.59 90 LEU C CA 1
ATOM 4079 C C . LEU C 1 90 ? 20.062 -11.005 27.567 1.00 44.59 90 LEU C C 1
ATOM 4080 O O . LEU C 1 90 ? 21.214 -11.357 27.292 1.00 44.79 90 LEU C O 1
ATOM 4085 N N . GLU C 1 91 ? 19.720 -10.527 28.761 1.00 48.43 91 GLU C N 1
ATOM 4086 C CA . GLU C 1 91 ? 20.701 -10.394 29.832 1.00 53.39 91 GLU C CA 1
ATOM 4087 C C . GLU C 1 91 ? 21.254 -11.766 30.171 1.00 52.04 91 GLU C C 1
ATOM 4088 O O . GLU C 1 91 ? 22.451 -11.930 30.414 1.00 57.65 91 GLU C O 1
ATOM 4094 N N . LYS C 1 92 ? 20.363 -12.747 30.192 1.00 46.52 92 LYS C N 1
ATOM 4095 C CA . LYS C 1 92 ? 20.730 -14.115 30.504 1.00 53.24 92 LYS C CA 1
ATOM 4096 C C . LYS C 1 92 ? 21.507 -14.751 29.357 1.00 49.95 92 LYS C C 1
ATOM 4097 O O . LYS C 1 92 ? 22.015 -15.869 29.468 1.00 43.46 92 LYS C O 1
ATOM 4103 N N . GLN C 1 93 ? 21.590 -14.019 28.255 1.00 49.09 93 GLN C N 1
ATOM 4104 C CA . GLN C 1 93 ? 22.319 -14.461 27.078 1.00 50.58 93 GLN C CA 1
ATOM 4105 C C . GLN C 1 93 ? 22.264 -15.953 26.795 1.00 49.61 93 GLN C C 1
ATOM 4106 O O . GLN C 1 93 ? 23.230 -16.673 27.025 1.00 52.58 93 GLN C O 1
ATOM 4112 N N . PRO C 1 94 ? 21.121 -16.437 26.299 1.00 47.52 94 PRO C N 1
ATOM 4113 C CA . PRO C 1 94 ? 20.949 -17.856 25.975 1.00 47.28 94 PRO C CA 1
ATOM 4114 C C . PRO C 1 94 ? 21.436 -18.108 24.544 1.00 43.22 94 PRO C C 1
ATOM 4115 O O . PRO C 1 94 ? 22.006 -17.215 23.922 1.00 43.76 94 PRO C O 1
ATOM 4119 N N . ASP C 1 95 ? 21.213 -19.312 24.024 1.00 40.16 95 ASP C N 1
ATOM 4120 C CA . ASP C 1 95 ? 21.629 -19.646 22.660 1.00 50.66 95 ASP C CA 1
ATOM 4121 C C . ASP C 1 95 ? 20.636 -19.120 21.602 1.00 47.22 95 ASP C C 1
ATOM 4122 O O . ASP C 1 95 ? 21.037 -18.560 20.569 1.00 38.97 95 ASP C O 1
ATOM 4127 N N . ILE C 1 96 ? 19.346 -19.313 21.868 1.00 42.82 96 ILE C N 1
ATOM 4128 C CA . ILE C 1 96 ? 18.284 -18.853 20.982 1.00 42.99 96 ILE C CA 1
ATOM 4129 C C . ILE C 1 96 ? 17.156 -18.251 21.796 1.00 45.17 96 ILE C C 1
ATOM 4130 O O . ILE C 1 96 ? 17.123 -18.361 23.014 1.00 42.54 96 ILE C O 1
ATOM 4135 N N . ILE C 1 97 ? 16.224 -17.615 21.106 1.00 44.41 97 ILE C N 1
ATOM 4136 C CA . ILE C 1 97 ? 15.073 -17.024 21.758 1.00 36.90 97 ILE C CA 1
ATOM 4137 C C . ILE C 1 97 ? 13.917 -17.145 20.797 1.00 34.26 97 ILE C C 1
ATOM 4138 O O . ILE C 1 97 ? 13.882 -16.462 19.771 1.00 35.34 97 ILE C O 1
ATOM 4143 N N . GLN C 1 98 ? 12.979 -18.026 21.119 1.00 23.61 98 GLN C N 1
ATOM 4144 C CA . GLN C 1 98 ? 11.815 -18.209 20.268 1.00 26.51 98 GLN C CA 1
ATOM 4145 C C . GLN C 1 98 ? 10.655 -17.370 20.814 1.00 28.12 98 GLN C C 1
ATOM 4146 O O . GLN C 1 98 ? 10.365 -17.401 22.014 1.00 34.05 98 GLN C O 1
ATOM 4152 N N . ILE C 1 99 ? 10.000 -16.620 19.931 1.00 20.02 99 ILE C N 1
ATOM 4153 C CA . ILE C 1 99 ? 8.876 -15.775 20.324 1.00 23.60 99 ILE C CA 1
ATOM 4154 C C . ILE C 1 99 ? 7.582 -16.189 19.629 1.00 19.57 99 ILE C C 1
ATOM 4155 O O . ILE C 1 99 ? 7.471 -16.074 18.411 1.00 22.89 99 ILE C O 1
ATOM 4160 N N . PHE C 1 100 ? 6.603 -16.652 20.404 1.00 11.03 100 PHE C N 1
ATOM 4161 C CA . PHE C 1 100 ? 5.298 -17.056 19.848 1.00 16.12 100 PHE C CA 1
ATOM 4162 C C . PHE C 1 100 ? 4.252 -15.964 20.111 1.00 24.02 100 PHE C C 1
ATOM 4163 O O . PHE C 1 100 ? 4.512 -15.003 20.846 1.00 22.47 100 PHE C O 1
ATOM 4171 N N . GLY C 1 101 ? 3.070 -16.138 19.514 1.00 27.85 101 GLY C N 1
ATOM 4172 C CA . GLY C 1 101 ? 1.984 -15.182 19.666 1.00 29.22 101 GLY C CA 1
ATOM 4173 C C . GLY C 1 101 ? 2.508 -13.848 19.201 1.00 24.17 101 GLY C C 1
ATOM 4174 O O . GLY C 1 101 ? 2.358 -12.835 19.875 1.00 21.77 101 GLY C O 1
ATOM 4175 N N . ILE C 1 102 ? 3.108 -13.855 18.020 1.00 25.79 102 ILE C N 1
ATOM 4176 C CA . ILE C 1 102 ? 3.722 -12.657 17.475 1.00 31.92 102 ILE C CA 1
ATOM 4177 C C . ILE C 1 102 ? 3.148 -12.115 16.157 1.00 32.63 102 ILE C C 1
ATOM 4178 O O . ILE C 1 102 ? 3.739 -11.235 15.516 1.00 22.30 102 ILE C O 1
ATOM 4183 N N . THR C 1 103 ? 1.993 -12.644 15.769 1.00 31.34 103 THR C N 1
ATOM 4184 C CA . THR C 1 103 ? 1.317 -12.225 14.552 1.00 24.86 103 THR C CA 1
ATOM 4185 C C . THR C 1 103 ? -0.162 -12.222 14.878 1.00 31.57 103 THR C C 1
ATOM 4186 O O . THR C 1 103 ? -0.587 -12.892 15.821 1.00 34.90 103 THR C O 1
ATOM 4190 N N . GLY C 1 104 ? -0.936 -11.466 14.105 1.00 35.36 104 GLY C N 1
ATOM 4191 C CA . GLY C 1 104 ? -2.364 -11.381 14.336 1.00 44.00 104 GLY C CA 1
ATOM 4192 C C . GLY C 1 104 ? -3.007 -10.417 13.362 1.00 45.59 104 GLY C C 1
ATOM 4193 O O . GLY C 1 104 ? -2.707 -10.445 12.170 1.00 34.83 104 GLY C O 1
ATOM 4194 N N . GLY C 1 105 ? -3.889 -9.560 13.867 1.00 44.50 105 GLY C N 1
ATOM 4195 C CA . GLY C 1 105 ? -4.562 -8.600 13.013 1.00 25.00 105 GLY C CA 1
ATOM 4196 C C . GLY C 1 105 ? -3.742 -7.346 12.807 1.00 30.33 105 GLY C C 1
ATOM 4197 O O . GLY C 1 105 ? -3.575 -6.890 11.681 1.00 38.45 105 GLY C O 1
ATOM 4198 N N . ARG C 1 106 ? -3.209 -6.795 13.888 1.00 33.23 106 ARG C N 1
ATOM 4199 C CA . ARG C 1 106 ? -2.423 -5.563 13.803 1.00 29.51 106 ARG C CA 1
ATOM 4200 C C . ARG C 1 106 ? -1.076 -5.708 13.105 1.00 23.73 106 ARG C C 1
ATOM 4201 O O . ARG C 1 106 ? -0.183 -6.407 13.575 1.00 32.89 106 ARG C O 1
ATOM 4209 N N . ALA C 1 107 ? -0.935 -5.029 11.976 1.00 23.39 107 ALA C N 1
ATOM 4210 C CA . ALA C 1 107 ? 0.297 -5.078 11.215 1.00 22.69 107 ALA C CA 1
ATOM 4211 C C . ALA C 1 107 ? 1.424 -4.360 11.951 1.00 34.96 107 ALA C C 1
ATOM 4212 O O . ALA C 1 107 ? 2.573 -4.796 11.907 1.00 45.97 107 ALA C O 1
ATOM 4214 N N . ASP C 1 108 ? 1.105 -3.260 12.625 1.00 38.59 108 ASP C N 1
ATOM 4215 C CA . ASP C 1 108 ? 2.143 -2.534 13.344 1.00 35.39 108 ASP C CA 1
ATOM 4216 C C . ASP C 1 108 ? 2.789 -3.381 14.447 1.00 31.44 108 ASP C C 1
ATOM 4217 O O . ASP C 1 108 ? 3.919 -3.127 14.862 1.00 31.23 108 ASP C O 1
ATOM 4222 N N . HIS C 1 109 ? 2.082 -4.398 14.915 1.00 24.04 109 HIS C N 1
ATOM 4223 C CA . HIS C 1 109 ? 2.646 -5.250 15.941 1.00 20.79 109 HIS C CA 1
ATOM 4224 C C . HIS C 1 109 ? 3.594 -6.241 15.275 1.00 23.31 109 HIS C C 1
ATOM 4225 O O . HIS C 1 109 ? 4.723 -6.457 15.737 1.00 22.59 109 HIS C O 1
ATOM 4232 N N . PHE C 1 110 ? 3.137 -6.830 14.172 1.00 22.83 110 PHE C N 1
ATOM 4233 C CA . PHE C 1 110 ? 3.962 -7.775 13.446 1.00 24.31 110 PHE C CA 1
ATOM 4234 C C . PHE C 1 110 ? 5.263 -7.082 13.058 1.00 25.60 110 PHE C C 1
ATOM 4235 O O . PHE C 1 110 ? 6.346 -7.586 13.345 1.00 27.45 110 PHE C O 1
ATOM 4243 N N . LEU C 1 111 ? 5.154 -5.923 12.414 1.00 14.51 111 LEU C N 1
ATOM 4244 C CA . LEU C 1 111 ? 6.331 -5.195 11.981 1.00 20.68 111 LEU C CA 1
ATOM 4245 C C . LEU C 1 111 ? 7.179 -4.824 13.169 1.00 20.44 111 LEU C C 1
ATOM 4246 O O . LEU C 1 111 ? 8.410 -4.794 13.083 1.00 24.67 111 LEU C O 1
ATOM 4251 N N . GLY C 1 112 ? 6.518 -4.561 14.286 1.00 8.42 112 GLY C N 1
ATOM 4252 C CA . GLY C 1 112 ? 7.240 -4.198 15.489 1.00 18.03 112 GLY C CA 1
ATOM 4253 C C . GLY C 1 112 ? 8.049 -5.381 15.973 1.00 22.47 112 GLY C C 1
ATOM 4254 O O . GLY C 1 112 ? 9.205 -5.247 16.392 1.00 23.21 112 GLY C O 1
ATOM 4255 N N . ASN C 1 113 ? 7.434 -6.556 15.901 1.00 24.00 113 ASN C N 1
ATOM 4256 C CA . ASN C 1 113 ? 8.087 -7.781 16.327 1.00 28.92 113 ASN C CA 1
ATOM 4257 C C . ASN C 1 113 ? 9.278 -8.139 15.433 1.00 34.27 113 ASN C C 1
ATOM 4258 O O . ASN C 1 113 ? 10.257 -8.721 15.896 1.00 42.02 113 ASN C O 1
ATOM 4263 N N . ILE C 1 114 ? 9.197 -7.781 14.157 1.00 34.18 114 ILE C N 1
ATOM 4264 C CA . ILE C 1 114 ? 10.274 -8.064 13.215 1.00 35.00 114 ILE C CA 1
ATOM 4265 C C . ILE C 1 114 ? 11.455 -7.194 13.623 1.00 40.69 114 ILE C C 1
ATOM 4266 O O . ILE C 1 114 ? 12.607 -7.621 13.535 1.00 48.52 114 ILE C O 1
ATOM 4271 N N . GLN C 1 115 ? 11.153 -5.980 14.084 1.00 33.17 115 GLN C N 1
ATOM 4272 C CA . GLN C 1 115 ? 12.181 -5.030 14.516 1.00 26.28 115 GLN C CA 1
ATOM 4273 C C . GLN C 1 115 ? 12.990 -5.604 15.673 1.00 29.76 115 GLN C C 1
ATOM 4274 O O . GLN C 1 115 ? 14.147 -5.231 15.886 1.00 38.42 115 GLN C O 1
ATOM 4280 N N . LEU C 1 116 ? 12.372 -6.498 16.433 1.00 22.17 116 LEU C N 1
ATOM 4281 C CA . LEU C 1 116 ? 13.053 -7.105 17.566 1.00 29.43 116 LEU C CA 1
ATOM 4282 C C . LEU C 1 116 ? 14.127 -8.073 17.084 1.00 29.46 116 LEU C C 1
ATOM 4283 O O . LEU C 1 116 ? 15.075 -8.369 17.800 1.00 30.75 116 LEU C O 1
ATOM 4288 N N . LEU C 1 117 ? 13.986 -8.556 15.858 1.00 27.15 117 LEU C N 1
ATOM 4289 C CA . LEU C 1 117 ? 14.969 -9.480 15.325 1.00 22.83 117 LEU C CA 1
ATOM 4290 C C . LEU C 1 117 ? 16.302 -8.758 15.084 1.00 26.88 117 LEU C C 1
ATOM 4291 O O . LEU C 1 117 ? 17.385 -9.323 15.290 1.00 35.90 117 LEU C O 1
ATOM 4296 N N . TYR C 1 118 ? 16.213 -7.503 14.655 1.00 26.01 118 TYR C N 1
ATOM 4297 C CA . TYR C 1 118 ? 17.393 -6.686 14.389 1.00 22.02 118 TYR C CA 1
ATOM 4298 C C . TYR C 1 118 ? 18.146 -6.499 15.701 1.00 27.65 118 TYR C C 1
ATOM 4299 O O . TYR C 1 118 ? 19.380 -6.450 15.735 1.00 31.67 118 TYR C O 1
ATOM 4308 N N . LYS C 1 119 ? 17.375 -6.396 16.778 1.00 31.95 119 LYS C N 1
ATOM 4309 C CA . LYS C 1 119 ? 17.914 -6.200 18.115 1.00 41.44 119 LYS C CA 1
ATOM 4310 C C . LYS C 1 119 ? 18.796 -7.385 18.499 1.00 42.52 119 LYS C C 1
ATOM 4311 O O . LYS C 1 119 ? 19.859 -7.215 19.108 1.00 42.87 119 LYS C O 1
ATOM 4317 N N . GLY C 1 120 ? 18.357 -8.581 18.118 1.00 39.74 120 GLY C N 1
ATOM 4318 C CA . GLY C 1 120 ? 19.111 -9.782 18.425 1.00 36.24 120 GLY C CA 1
ATOM 4319 C C . GLY C 1 120 ? 20.423 -9.906 17.678 1.00 37.93 120 GLY C C 1
ATOM 4320 O O . GLY C 1 120 ? 21.360 -10.526 18.180 1.00 42.11 120 GLY C O 1
ATOM 4321 N N . VAL C 1 121 ? 20.499 -9.335 16.477 1.00 32.85 121 VAL C N 1
ATOM 4322 C CA . VAL C 1 121 ? 21.731 -9.407 15.701 1.00 36.23 121 VAL C CA 1
ATOM 4323 C C . VAL C 1 121 ? 22.737 -8.474 16.350 1.00 37.56 121 VAL C C 1
ATOM 4324 O O . VAL C 1 121 ? 23.948 -8.618 16.185 1.00 34.12 121 VAL C O 1
ATOM 4328 N N . LYS C 1 122 ? 22.212 -7.522 17.107 1.00 45.74 122 LYS C N 1
ATOM 4329 C CA . LYS C 1 122 ? 23.023 -6.545 17.817 1.00 50.43 122 LYS C CA 1
ATOM 4330 C C . LYS C 1 122 ? 23.800 -7.189 18.959 1.00 57.55 122 LYS C C 1
ATOM 4331 O O . LYS C 1 122 ? 24.780 -6.626 19.447 1.00 63.06 122 LYS C O 1
ATOM 4337 N N . THR C 1 123 ? 23.360 -8.370 19.379 1.00 54.18 123 THR C N 1
ATOM 4338 C CA . THR C 1 123 ? 23.985 -9.066 20.497 1.00 54.66 123 THR C CA 1
ATOM 4339 C C . THR C 1 123 ? 24.328 -10.532 20.220 1.00 57.54 123 THR C C 1
ATOM 4340 O O . THR C 1 123 ? 24.383 -11.351 21.137 1.00 64.41 123 THR C O 1
ATOM 4344 N N . ASN C 1 124 ? 24.574 -10.851 18.958 1.00 50.67 124 ASN C N 1
ATOM 4345 C CA . ASN C 1 124 ? 24.909 -12.211 18.549 1.00 50.04 124 ASN C CA 1
ATOM 4346 C C . ASN C 1 124 ? 24.055 -13.296 19.228 1.00 52.91 124 ASN C C 1
ATOM 4347 O O . ASN C 1 124 ? 24.498 -14.441 19.392 1.00 52.34 124 ASN C O 1
ATOM 4352 N N . ILE C 1 125 ? 22.836 -12.938 19.625 1.00 42.69 125 ILE C N 1
ATOM 4353 C CA . ILE C 1 125 ? 21.937 -13.907 20.239 1.00 42.54 125 ILE C CA 1
ATOM 4354 C C . ILE C 1 125 ? 20.812 -14.162 19.246 1.00 47.23 125 ILE C C 1
ATOM 4355 O O . ILE C 1 125 ? 20.120 -13.233 18.831 1.00 48.56 125 ILE C O 1
ATOM 4360 N N . LYS C 1 126 ? 20.639 -15.422 18.857 1.00 48.73 126 LYS C N 1
ATOM 4361 C CA . LYS C 1 126 ? 19.599 -15.789 17.900 1.00 40.88 126 LYS C CA 1
ATOM 4362 C C . LYS C 1 126 ? 18.204 -15.543 18.445 1.00 44.02 126 LYS C C 1
ATOM 4363 O O . LYS C 1 126 ? 17.888 -15.927 19.570 1.00 56.49 126 LYS C O 1
ATOM 4369 N N . ILE C 1 127 ? 17.381 -14.885 17.637 1.00 35.86 127 ILE C N 1
ATOM 4370 C CA . ILE C 1 127 ? 15.998 -14.596 17.984 1.00 34.03 127 ILE C CA 1
ATOM 4371 C C . ILE C 1 127 ? 15.166 -15.080 16.805 1.00 31.66 127 ILE C C 1
ATOM 4372 O O . ILE C 1 127 ? 15.421 -14.682 15.663 1.00 34.55 127 ILE C O 1
ATOM 4377 N N . ARG C 1 128 ? 14.180 -15.934 17.074 1.00 28.14 128 ARG C N 1
ATOM 4378 C CA . ARG C 1 128 ? 13.333 -16.483 16.015 1.00 28.20 128 ARG C CA 1
ATOM 4379 C C . ARG C 1 128 ? 11.845 -16.394 16.338 1.00 31.48 128 ARG C C 1
ATOM 4380 O O . ARG C 1 128 ? 11.411 -16.843 17.400 1.00 31.13 128 ARG C O 1
ATOM 4388 N N . LEU C 1 129 ? 11.067 -15.827 15.415 1.00 25.19 129 LEU C N 1
ATOM 4389 C CA . LEU C 1 129 ? 9.622 -15.689 15.596 1.00 18.10 129 LEU C CA 1
ATOM 4390 C C . LEU C 1 129 ? 8.935 -16.947 15.073 1.00 19.46 129 LEU C C 1
ATOM 4391 O O . LEU C 1 129 ? 9.364 -17.518 14.072 1.00 24.49 129 LEU C O 1
ATOM 4396 N N . ILE C 1 130 ? 7.864 -17.371 15.734 1.00 16.88 130 ILE C N 1
ATOM 4397 C CA . ILE C 1 130 ? 7.181 -18.608 15.333 1.00 22.94 130 ILE C CA 1
ATOM 4398 C C . ILE C 1 130 ? 5.657 -18.549 15.296 1.00 24.89 130 ILE C C 1
ATOM 4399 O O . ILE C 1 130 ? 5.026 -17.997 16.186 1.00 27.22 130 ILE C O 1
ATOM 4404 N N . ASP C 1 131 ? 5.082 -19.146 14.259 1.00 34.64 131 ASP C N 1
ATOM 4405 C CA . ASP C 1 131 ? 3.639 -19.181 14.066 1.00 27.43 131 ASP C CA 1
ATOM 4406 C C . ASP C 1 131 ? 3.243 -20.568 13.598 1.00 33.53 131 ASP C C 1
ATOM 4407 O O . ASP C 1 131 ? 4.098 -21.413 13.336 1.00 52.12 131 ASP C O 1
ATOM 4412 N N . LYS C 1 132 ? 1.943 -20.799 13.486 1.00 24.08 132 LYS C N 1
ATOM 4413 C CA . LYS C 1 132 ? 1.441 -22.086 13.018 1.00 15.16 132 LYS C CA 1
ATOM 4414 C C . LYS C 1 132 ? 2.115 -22.379 11.680 1.00 20.30 132 LYS C C 1
ATOM 4415 O O . LYS C 1 132 ? 2.610 -23.471 11.458 1.00 19.05 132 LYS C O 1
ATOM 4421 N N . GLN C 1 133 ? 2.147 -21.396 10.790 1.00 24.68 133 GLN C N 1
ATOM 4422 C CA . GLN C 1 133 ? 2.766 -21.614 9.494 1.00 31.76 133 GLN C CA 1
ATOM 4423 C C . GLN C 1 133 ? 4.026 -20.805 9.207 1.00 35.58 133 GLN C C 1
ATOM 4424 O O . GLN C 1 133 ? 4.406 -20.652 8.047 1.00 45.79 133 GLN C O 1
ATOM 4430 N N . ASN C 1 134 ? 4.702 -20.319 10.248 1.00 28.63 134 ASN C N 1
ATOM 4431 C CA . ASN C 1 134 ? 5.906 -19.513 10.025 1.00 29.35 134 ASN C CA 1
ATOM 4432 C C . ASN C 1 134 ? 7.018 -19.556 11.064 1.00 32.53 134 ASN C C 1
ATOM 4433 O O . ASN C 1 134 ? 6.791 -19.720 12.259 1.00 30.12 134 ASN C O 1
ATOM 4438 N N . HIS C 1 135 ? 8.231 -19.366 10.564 1.00 32.66 135 HIS C N 1
ATOM 4439 C CA . HIS C 1 135 ? 9.447 -19.288 11.361 1.00 23.99 135 HIS C CA 1
ATOM 4440 C C . HIS C 1 135 ? 10.163 -18.120 10.698 1.00 14.01 135 HIS C C 1
ATOM 4441 O O . HIS C 1 135 ? 10.495 -18.181 9.515 1.00 22.09 135 HIS C O 1
ATOM 4448 N N . ILE C 1 136 ? 10.352 -17.037 11.437 1.00 17.26 136 ILE C N 1
ATOM 4449 C CA . ILE C 1 136 ? 11.006 -15.860 10.879 1.00 19.41 136 ILE C CA 1
ATOM 4450 C C . ILE C 1 136 ? 12.304 -15.627 11.636 1.00 27.90 136 ILE C C 1
ATOM 4451 O O . ILE C 1 136 ? 12.326 -15.725 12.868 1.00 35.11 136 ILE C O 1
ATOM 4456 N N . GLN C 1 137 ? 13.384 -15.347 10.909 1.00 20.93 137 GLN C N 1
ATOM 4457 C CA . GLN C 1 137 ? 14.673 -15.095 11.552 1.00 15.51 137 GLN C CA 1
ATOM 4458 C C . GLN C 1 137 ? 15.588 -14.199 10.721 1.00 15.84 137 GLN C C 1
ATOM 4459 O O . GLN C 1 137 ? 15.509 -14.175 9.493 1.00 36.45 137 GLN C O 1
ATOM 4473 N N . PHE C 1 139 ? 19.687 -12.632 9.984 1.00 34.35 139 PHE C N 1
ATOM 4474 C CA . PHE C 1 139 ? 21.080 -13.049 10.026 1.00 26.35 139 PHE C CA 1
ATOM 4475 C C . PHE C 1 139 ? 21.998 -11.953 9.529 1.00 21.16 139 PHE C C 1
ATOM 4476 O O . PHE C 1 139 ? 21.664 -11.230 8.581 1.00 27.66 139 PHE C O 1
ATOM 4484 N N . PRO C 1 140 ? 23.164 -11.808 10.180 1.00 20.18 140 PRO C N 1
ATOM 4485 C CA . PRO C 1 140 ? 24.184 -10.816 9.816 1.00 23.28 140 PRO C CA 1
ATOM 4486 C C . PRO C 1 140 ? 25.061 -11.596 8.830 1.00 29.79 140 PRO C C 1
ATOM 4487 O O . PRO C 1 140 ? 24.895 -12.803 8.669 1.00 24.49 140 PRO C O 1
ATOM 4491 N N . PRO C 1 141 ? 26.010 -10.932 8.173 1.00 29.93 141 PRO C N 1
ATOM 4492 C CA . PRO C 1 141 ? 26.838 -11.692 7.237 1.00 22.89 141 PRO C CA 1
ATOM 4493 C C . PRO C 1 141 ? 27.378 -12.975 7.859 1.00 27.20 141 PRO C C 1
ATOM 4494 O O . PRO C 1 141 ? 27.584 -13.054 9.060 1.00 30.51 141 PRO C O 1
ATOM 4498 N N . GLY C 1 142 ? 27.600 -13.976 7.018 1.00 37.24 142 GLY C N 1
ATOM 4499 C CA . GLY C 1 142 ? 28.123 -15.246 7.478 1.00 30.86 142 GLY C CA 1
ATOM 4500 C C . GLY C 1 142 ? 27.643 -16.366 6.577 1.00 31.33 142 GLY C C 1
ATOM 4501 O O . GLY C 1 142 ? 27.098 -16.122 5.494 1.00 30.93 142 GLY C O 1
ATOM 4502 N N . GLU C 1 143 ? 27.864 -17.603 7.004 1.00 27.25 143 GLU C N 1
ATOM 4503 C CA . GLU C 1 143 ? 27.402 -18.739 6.230 1.00 30.04 143 GLU C CA 1
ATOM 4504 C C . GLU C 1 143 ? 26.566 -19.569 7.185 1.00 27.34 143 GLU C C 1
ATOM 4505 O O . GLU C 1 143 ? 26.928 -19.747 8.352 1.00 42.25 143 GLU C O 1
ATOM 4511 N N . TYR C 1 144 ? 25.439 -20.069 6.692 1.00 19.61 144 TYR C N 1
ATOM 4512 C CA . TYR C 1 144 ? 24.532 -20.838 7.530 1.00 20.27 144 TYR C CA 1
ATOM 4513 C C . TYR C 1 144 ? 23.958 -22.032 6.813 1.00 19.74 144 TYR C C 1
ATOM 4514 O O . TYR C 1 144 ? 23.740 -22.013 5.596 1.00 20.18 144 TYR C O 1
ATOM 4523 N N . ASP C 1 145 ? 23.698 -23.069 7.596 1.00 21.07 145 ASP C N 1
ATOM 4524 C CA . ASP C 1 145 ? 23.144 -24.306 7.087 1.00 29.00 145 ASP C CA 1
ATOM 4525 C C . ASP C 1 145 ? 21.719 -24.475 7.575 1.00 37.22 145 ASP C C 1
ATOM 4526 O O . ASP C 1 145 ? 21.409 -24.138 8.716 1.00 42.05 145 ASP C O 1
ATOM 4531 N N . ILE C 1 146 ? 20.840 -24.957 6.705 1.00 44.40 146 ILE C N 1
ATOM 4532 C CA . ILE C 1 146 ? 19.472 -25.226 7.124 1.00 43.71 146 ILE C CA 1
ATOM 4533 C C . ILE C 1 146 ? 19.148 -26.623 6.653 1.00 38.48 146 ILE C C 1
ATOM 4534 O O . ILE C 1 146 ? 19.808 -27.149 5.759 1.00 34.76 146 ILE C O 1
ATOM 4539 N N . GLU C 1 147 ? 18.149 -27.231 7.273 1.00 42.55 147 GLU C N 1
ATOM 4540 C CA . GLU C 1 147 ? 17.746 -28.582 6.927 1.00 41.38 147 GLU C CA 1
ATOM 4541 C C . GLU C 1 147 ? 16.334 -28.516 6.367 1.00 37.63 147 GLU C C 1
ATOM 4542 O O . GLU C 1 147 ? 15.544 -27.669 6.770 1.00 37.21 147 GLU C O 1
ATOM 4548 N N . LYS C 1 148 ? 16.022 -29.395 5.425 1.00 31.57 148 LYS C N 1
ATOM 4549 C CA . LYS C 1 148 ? 14.698 -29.407 4.821 1.00 35.85 148 LYS C CA 1
ATOM 4550 C C . LYS C 1 148 ? 13.667 -29.663 5.897 1.00 33.93 148 LYS C C 1
ATOM 4551 O O . LYS C 1 148 ? 13.810 -30.595 6.681 1.00 35.84 148 LYS C O 1
ATOM 4557 N N . ASP C 1 149 ? 12.644 -28.814 5.939 1.00 42.66 149 ASP C N 1
ATOM 4558 C CA . ASP C 1 149 ? 11.560 -28.923 6.914 1.00 50.71 149 ASP C CA 1
ATOM 4559 C C . ASP C 1 149 ? 10.321 -29.469 6.194 1.00 52.20 149 ASP C C 1
ATOM 4560 O O . ASP C 1 149 ? 9.596 -28.736 5.518 1.00 50.24 149 ASP C O 1
ATOM 4565 N N . GLU C 1 150 ? 10.099 -30.770 6.346 1.00 46.53 150 GLU C N 1
ATOM 4566 C CA . GLU C 1 150 ? 8.982 -31.457 5.710 1.00 44.02 150 GLU C CA 1
ATOM 4567 C C . GLU C 1 150 ? 7.661 -30.713 5.816 1.00 45.70 150 GLU C C 1
ATOM 4568 O O . GLU C 1 150 ? 6.799 -30.842 4.942 1.00 37.95 150 GLU C O 1
ATOM 4574 N N . ASN C 1 151 ? 7.504 -29.932 6.882 1.00 50.59 151 ASN C N 1
ATOM 4575 C CA . ASN C 1 151 ? 6.272 -29.183 7.106 1.00 48.19 151 ASN C CA 1
ATOM 4576 C C . ASN C 1 151 ? 6.344 -27.729 6.658 1.00 51.68 151 ASN C C 1
ATOM 4577 O O . ASN C 1 151 ? 5.331 -27.024 6.669 1.00 49.84 151 ASN C O 1
ATOM 4582 N N . LYS C 1 152 ? 7.534 -27.278 6.266 1.00 50.22 152 LYS C N 1
ATOM 4583 C CA . LYS C 1 152 ? 7.703 -25.902 5.802 1.00 38.38 152 LYS C CA 1
ATOM 4584 C C . LYS C 1 152 ? 8.483 -25.806 4.499 1.00 34.94 152 LYS C C 1
ATOM 4585 O O . LYS C 1 152 ? 9.603 -25.286 4.445 1.00 40.55 152 LYS C O 1
ATOM 4591 N N . ARG C 1 153 ? 7.851 -26.317 3.452 1.00 32.72 153 ARG C N 1
ATOM 4592 C CA . ARG C 1 153 ? 8.381 -26.327 2.096 1.00 33.66 153 ARG C CA 1
ATOM 4593 C C . ARG C 1 153 ? 9.056 -25.033 1.630 1.00 29.47 153 ARG C C 1
ATOM 4594 O O . ARG C 1 153 ? 10.161 -25.062 1.090 1.00 25.78 153 ARG C O 1
ATOM 4602 N N . TYR C 1 154 ? 8.400 -23.899 1.845 1.00 29.39 154 TYR C N 1
ATOM 4603 C CA . TYR C 1 154 ? 8.936 -22.622 1.381 1.00 22.29 154 TYR C CA 1
ATOM 4604 C C . TYR C 1 154 ? 10.048 -21.980 2.209 1.00 20.67 154 TYR C C 1
ATOM 4605 O O . TYR C 1 154 ? 10.155 -22.194 3.414 1.00 36.95 154 TYR C O 1
ATOM 4614 N N . ILE C 1 155 ? 10.879 -21.193 1.534 1.00 13.97 155 ILE C N 1
ATOM 4615 C CA . ILE C 1 155 ? 11.984 -20.490 2.178 1.00 21.38 155 ILE C CA 1
ATOM 4616 C C . ILE C 1 155 ? 12.284 -19.182 1.421 1.00 24.05 155 ILE C C 1
ATOM 4617 O O . ILE C 1 155 ? 12.790 -19.201 0.302 1.00 25.02 155 ILE C O 1
ATOM 4622 N N . SER C 1 156 ? 11.966 -18.052 2.051 1.00 26.86 156 SER C N 1
ATOM 4623 C CA . SER C 1 156 ? 12.167 -16.743 1.443 1.00 25.36 156 SER C CA 1
ATOM 4624 C C . SER C 1 156 ? 13.254 -15.917 2.109 1.00 21.98 156 SER C C 1
ATOM 4625 O O . SER C 1 156 ? 13.456 -16.017 3.317 1.00 31.65 156 SER C O 1
ATOM 4628 N N . PHE C 1 157 ? 13.952 -15.101 1.319 1.00 12.71 157 PHE C N 1
ATOM 4629 C CA . PHE C 1 157 ? 15.008 -14.208 1.848 1.00 10.95 157 PHE C CA 1
ATOM 4630 C C . PHE C 1 157 ? 14.692 -12.788 1.460 1.00 21.99 157 PHE C C 1
ATOM 4631 O O . PHE C 1 157 ? 14.566 -12.469 0.285 1.00 30.30 157 PHE C O 1
ATOM 4639 N N . ILE C 1 158 ? 14.557 -11.934 2.459 1.00 26.09 158 ILE C N 1
ATOM 4640 C CA . ILE C 1 158 ? 14.249 -10.538 2.220 1.00 18.69 158 ILE C CA 1
ATOM 4641 C C . ILE C 1 158 ? 15.267 -9.667 2.913 1.00 16.06 158 ILE C C 1
ATOM 4642 O O . ILE C 1 158 ? 15.569 -9.876 4.083 1.00 24.00 158 ILE C O 1
ATOM 4647 N N . PRO C 1 159 ? 15.823 -8.680 2.200 1.00 22.41 159 PRO C N 1
ATOM 4648 C CA . PRO C 1 159 ? 16.814 -7.795 2.831 1.00 24.24 159 PRO C CA 1
ATOM 4649 C C . PRO C 1 159 ? 16.077 -6.933 3.854 1.00 38.22 159 PRO C C 1
ATOM 4650 O O . PRO C 1 159 ? 14.911 -6.582 3.656 1.00 30.54 159 PRO C O 1
ATOM 4654 N N . PHE C 1 160 ? 16.753 -6.581 4.937 1.00 36.19 160 PHE C N 1
ATOM 4655 C CA . PHE C 1 160 ? 16.126 -5.775 5.970 1.00 30.49 160 PHE C CA 1
ATOM 4656 C C . PHE C 1 160 ? 16.353 -4.264 5.834 1.00 43.11 160 PHE C C 1
ATOM 4657 O O . PHE C 1 160 ? 15.396 -3.514 5.631 1.00 40.89 160 PHE C O 1
ATOM 4665 N N . SER C 1 161 ? 17.607 -3.819 5.926 1.00 47.65 161 SER C N 1
ATOM 4666 C CA . SER C 1 161 ? 17.915 -2.385 5.854 1.00 43.03 161 SER C CA 1
ATOM 4667 C C . SER C 1 161 ? 18.747 -1.935 4.666 1.00 40.21 161 SER C C 1
ATOM 4668 O O . SER C 1 161 ? 18.618 -0.803 4.221 1.00 33.50 161 SER C O 1
ATOM 4671 N N . GLU C 1 162 ? 19.613 -2.807 4.167 1.00 42.21 162 GLU C N 1
ATOM 4672 C CA . GLU C 1 162 ? 20.456 -2.449 3.034 1.00 42.54 162 GLU C CA 1
ATOM 4673 C C . GLU C 1 162 ? 20.473 -3.575 2.019 1.00 40.31 162 GLU C C 1
ATOM 4674 O O . GLU C 1 162 ? 19.774 -4.574 2.183 1.00 44.61 162 GLU C O 1
ATOM 4680 N N . ASP C 1 163 ? 21.268 -3.413 0.967 1.00 29.84 163 ASP C N 1
ATOM 4681 C CA . ASP C 1 163 ? 21.374 -4.445 -0.054 1.00 36.60 163 ASP C CA 1
ATOM 4682 C C . ASP C 1 163 ? 22.097 -5.642 0.543 1.00 31.87 163 ASP C C 1
ATOM 4683 O O . ASP C 1 163 ? 22.775 -5.541 1.557 1.00 27.12 163 ASP C O 1
ATOM 4688 N N . ILE C 1 164 ? 21.947 -6.783 -0.101 1.00 26.25 164 ILE C N 1
ATOM 4689 C CA . ILE C 1 164 ? 22.602 -7.992 0.355 1.00 28.39 164 ILE C CA 1
ATOM 4690 C C . ILE C 1 164 ? 23.712 -8.292 -0.640 1.00 28.48 164 ILE C C 1
ATOM 4691 O O . ILE C 1 164 ? 23.458 -8.502 -1.823 1.00 39.61 164 ILE C O 1
ATOM 4696 N N . HIS C 1 165 ? 24.946 -8.303 -0.159 1.00 13.49 165 HIS C N 1
ATOM 4697 C CA . HIS C 1 165 ? 26.084 -8.583 -1.020 1.00 17.64 165 HIS C CA 1
ATOM 4698 C C . HIS C 1 165 ? 26.505 -10.036 -1.060 1.00 26.55 165 HIS C C 1
ATOM 4699 O O . HIS C 1 165 ? 26.520 -10.727 -0.034 1.00 26.76 165 HIS C O 1
ATOM 4706 N N . GLU C 1 166 ? 26.846 -10.482 -2.266 1.00 31.60 166 GLU C N 1
ATOM 4707 C CA . GLU C 1 166 ? 27.294 -11.846 -2.523 1.00 26.88 166 GLU C CA 1
ATOM 4708 C C . GLU C 1 166 ? 26.459 -12.946 -1.877 1.00 22.64 166 GLU C C 1
ATOM 4709 O O . GLU C 1 166 ? 27.011 -13.834 -1.223 1.00 26.33 166 GLU C O 1
ATOM 4715 N N . LEU C 1 167 ? 25.138 -12.895 -2.044 1.00 24.02 167 LEU C N 1
ATOM 4716 C CA . LEU C 1 167 ? 24.288 -13.941 -1.487 1.00 21.50 167 LEU C CA 1
ATOM 4717 C C . LEU C 1 167 ? 24.497 -15.189 -2.318 1.00 27.23 167 LEU C C 1
ATOM 4718 O O . LEU C 1 167 ? 24.355 -15.163 -3.545 1.00 24.83 167 LEU C O 1
ATOM 4723 N N . THR C 1 168 ? 24.833 -16.281 -1.642 1.00 32.10 168 THR C N 1
ATOM 4724 C CA . THR C 1 168 ? 25.061 -17.560 -2.302 1.00 23.90 168 THR C CA 1
ATOM 4725 C C . THR C 1 168 ? 24.128 -18.605 -1.708 1.00 18.73 168 THR C C 1
ATOM 4726 O O . THR C 1 168 ? 23.879 -18.640 -0.507 1.00 30.54 168 THR C O 1
ATOM 4730 N N . LEU C 1 169 ? 23.586 -19.452 -2.553 1.00 26.73 169 LEU C N 1
ATOM 4731 C CA . LEU C 1 169 ? 22.682 -20.470 -2.056 1.00 30.04 169 LEU C CA 1
ATOM 4732 C C . LEU C 1 169 ? 23.111 -21.808 -2.591 1.00 33.52 169 LEU C C 1
ATOM 4733 O O . LEU C 1 169 ? 23.655 -21.908 -3.685 1.00 45.91 169 LEU C O 1
ATOM 4738 N N . THR C 1 170 ? 22.882 -22.840 -1.802 1.00 28.83 170 THR C N 1
ATOM 4739 C CA . THR C 1 170 ? 23.249 -24.170 -2.222 1.00 18.95 170 THR C CA 1
ATOM 4740 C C . THR C 1 170 ? 22.186 -25.147 -1.738 1.00 21.96 170 THR C C 1
ATOM 4741 O O . THR C 1 170 ? 21.693 -25.042 -0.605 1.00 22.25 170 THR C O 1
ATOM 4745 N N . GLY C 1 171 ? 21.823 -26.076 -2.620 1.00 21.75 171 GLY C N 1
ATOM 4746 C CA . GLY C 1 171 ? 20.818 -27.074 -2.301 1.00 25.94 171 GLY C CA 1
ATOM 4747 C C . GLY C 1 171 ? 19.429 -26.494 -2.421 1.00 27.11 171 GLY C C 1
ATOM 4748 O O . GLY C 1 171 ? 18.495 -26.958 -1.761 1.00 29.08 171 GLY C O 1
ATOM 4749 N N . PHE C 1 172 ? 19.291 -25.468 -3.254 1.00 15.14 172 PHE C N 1
ATOM 4750 C CA . PHE C 1 172 ? 17.993 -24.832 -3.452 1.00 30.35 172 PHE C CA 1
ATOM 4751 C C . PHE C 1 172 ? 17.509 -24.981 -4.891 1.00 37.04 172 PHE C C 1
ATOM 4752 O O . PHE C 1 172 ? 18.310 -25.149 -5.823 1.00 40.35 172 PHE C O 1
ATOM 4760 N N . LYS C 1 173 ? 16.189 -24.917 -5.052 1.00 33.61 173 LYS C N 1
ATOM 4761 C CA . LYS C 1 173 ? 15.540 -25.020 -6.349 1.00 28.72 173 LYS C CA 1
ATOM 4762 C C . LYS C 1 173 ? 15.900 -23.823 -7.210 1.00 32.26 173 LYS C C 1
ATOM 4763 O O . LYS C 1 173 ? 16.013 -23.944 -8.423 1.00 41.50 173 LYS C O 1
ATOM 4769 N N . TYR C 1 174 ? 16.083 -22.668 -6.580 1.00 38.31 174 TYR C N 1
ATOM 4770 C CA . TYR C 1 174 ? 16.449 -21.448 -7.296 1.00 35.33 174 TYR C CA 1
ATOM 4771 C C . TYR C 1 174 ? 17.854 -21.016 -6.882 1.00 36.27 174 TYR C C 1
ATOM 4772 O O . TYR C 1 174 ? 18.022 -20.075 -6.118 1.00 37.70 174 TYR C O 1
ATOM 4781 N N . PRO C 1 175 ? 18.882 -21.712 -7.390 1.00 47.22 175 PRO C N 1
ATOM 4782 C CA . PRO C 1 175 ? 20.300 -21.457 -7.114 1.00 45.01 175 PRO C CA 1
ATOM 4783 C C . PRO C 1 175 ? 20.697 -19.995 -7.214 1.00 33.91 175 PRO C C 1
ATOM 4784 O O . PRO C 1 175 ? 20.154 -19.247 -8.022 1.00 38.75 175 PRO C O 1
ATOM 4788 N N . LEU C 1 176 ? 21.664 -19.597 -6.398 1.00 21.65 176 LEU C N 1
ATOM 4789 C CA . LEU C 1 176 ? 22.143 -18.221 -6.405 1.00 24.60 176 LEU C CA 1
ATOM 4790 C C . LEU C 1 176 ? 23.650 -18.218 -6.090 1.00 28.22 176 LEU C C 1
ATOM 4791 O O . LEU C 1 176 ? 24.094 -18.852 -5.121 1.00 23.35 176 LEU C O 1
ATOM 4796 N N . ASN C 1 177 ? 24.446 -17.516 -6.893 1.00 31.65 177 ASN C N 1
ATOM 4797 C CA . ASN C 1 177 ? 25.887 -17.508 -6.633 1.00 25.01 177 ASN C CA 1
ATOM 4798 C C . ASN C 1 177 ? 26.545 -16.128 -6.540 1.00 22.18 177 ASN C C 1
ATOM 4799 O O . ASN C 1 177 ? 26.807 -15.477 -7.551 1.00 20.45 177 ASN C O 1
ATOM 4804 N N . ASN C 1 178 ? 26.830 -15.698 -5.314 1.00 24.89 178 ASN C N 1
ATOM 4805 C CA . ASN C 1 178 ? 27.453 -14.397 -5.090 1.00 26.67 178 ASN C CA 1
ATOM 4806 C C . ASN C 1 178 ? 26.612 -13.311 -5.750 1.00 34.87 178 ASN C C 1
ATOM 4807 O O . ASN C 1 178 ? 27.131 -12.381 -6.366 1.00 34.27 178 ASN C O 1
ATOM 4812 N N . CYS C 1 179 ? 25.299 -13.439 -5.614 1.00 41.62 179 CYS C N 1
ATOM 4813 C CA . CYS C 1 179 ? 24.397 -12.472 -6.203 1.00 35.06 179 CYS C CA 1
ATOM 4814 C C . CYS C 1 179 ? 24.240 -11.270 -5.290 1.00 30.80 179 CYS C C 1
ATOM 4815 O O . CYS C 1 179 ? 24.396 -11.367 -4.076 1.00 36.44 179 CYS C O 1
ATOM 4818 N N . HIS C 1 180 ? 23.941 -10.131 -5.894 1.00 26.69 180 HIS C N 1
ATOM 4819 C CA . HIS C 1 180 ? 23.761 -8.891 -5.161 1.00 28.93 180 HIS C CA 1
ATOM 4820 C C . HIS C 1 180 ? 22.265 -8.575 -5.097 1.00 19.88 180 HIS C C 1
ATOM 4821 O O . HIS C 1 180 ? 21.689 -8.149 -6.084 1.00 23.23 180 HIS C O 1
ATOM 4828 N N . ILE C 1 181 ? 21.644 -8.783 -3.940 1.00 24.17 181 ILE C N 1
ATOM 4829 C CA . ILE C 1 181 ? 20.210 -8.532 -3.775 1.00 24.15 181 ILE C CA 1
ATOM 4830 C C . ILE C 1 181 ? 19.916 -7.119 -3.260 1.00 20.23 181 ILE C C 1
ATOM 4831 O O . ILE C 1 181 ? 20.251 -6.783 -2.131 1.00 30.02 181 ILE C O 1
ATOM 4836 N N . THR C 1 182 ? 19.272 -6.301 -4.085 1.00 16.50 182 THR C N 1
ATOM 4837 C CA . THR C 1 182 ? 18.932 -4.926 -3.690 1.00 27.30 182 THR C CA 1
ATOM 4838 C C . THR C 1 182 ? 17.735 -4.855 -2.742 1.00 28.40 182 THR C C 1
ATOM 4839 O O . THR C 1 182 ? 16.833 -5.697 -2.801 1.00 20.82 182 THR C O 1
ATOM 4843 N N . LEU C 1 183 ? 17.733 -3.837 -1.884 1.00 36.83 183 LEU C N 1
ATOM 4844 C CA . LEU C 1 183 ? 16.649 -3.596 -0.928 1.00 30.15 183 LEU C CA 1
ATOM 4845 C C . LEU C 1 183 ? 15.387 -3.302 -1.732 1.00 38.36 183 LEU C C 1
ATOM 4846 O O . LEU C 1 183 ? 15.373 -2.402 -2.582 1.00 41.76 183 LEU C O 1
ATOM 4851 N N . GLY C 1 184 ? 14.329 -4.060 -1.471 1.00 29.11 184 GLY C N 1
ATOM 4852 C CA . GLY C 1 184 ? 13.113 -3.841 -2.212 1.00 24.80 184 GLY C CA 1
ATOM 4853 C C . GLY C 1 184 ? 12.940 -4.936 -3.238 1.00 39.05 184 GLY C C 1
ATOM 4854 O O . GLY C 1 184 ? 11.951 -4.964 -3.985 1.00 45.76 184 GLY C O 1
ATOM 4855 N N . SER C 1 185 ? 13.904 -5.848 -3.284 1.00 38.37 185 SER C N 1
ATOM 4856 C CA . SER C 1 185 ? 13.817 -6.955 -4.225 1.00 41.33 185 SER C CA 1
ATOM 4857 C C . SER C 1 185 ? 12.942 -8.067 -3.673 1.00 34.84 185 SER C C 1
ATOM 4858 O O . SER C 1 185 ? 12.932 -8.332 -2.468 1.00 31.00 185 SER C O 1
ATOM 4861 N N . THR C 1 186 ? 12.198 -8.711 -4.561 1.00 34.73 186 THR C N 1
ATOM 4862 C CA . THR C 1 186 ? 11.353 -9.818 -4.164 1.00 35.45 186 THR C CA 1
ATOM 4863 C C . THR C 1 186 ? 11.888 -11.044 -4.895 1.00 21.84 186 THR C C 1
ATOM 4864 O O . THR C 1 186 ? 11.282 -12.114 -4.869 1.00 20.51 186 THR C O 1
ATOM 4868 N N . LEU C 1 187 ? 13.034 -10.885 -5.543 1.00 26.94 187 LEU C N 1
ATOM 4869 C CA . LEU C 1 187 ? 13.624 -11.983 -6.278 1.00 28.78 187 LEU C CA 1
ATOM 4870 C C . LEU C 1 187 ? 13.733 -13.274 -5.480 1.00 21.70 187 LEU C C 1
ATOM 4871 O O . LEU C 1 187 ? 13.441 -14.343 -6.006 1.00 14.61 187 LEU C O 1
ATOM 4876 N N . CYS C 1 188 ? 14.149 -13.171 -4.220 1.00 25.48 188 CYS C N 1
ATOM 4877 C CA . CYS C 1 188 ? 14.357 -14.347 -3.378 1.00 30.96 188 CYS C CA 1
ATOM 4878 C C . CYS C 1 188 ? 13.193 -14.835 -2.533 1.00 28.19 188 CYS C C 1
ATOM 4879 O O . CYS C 1 188 ? 13.392 -15.606 -1.596 1.00 27.23 188 CYS C O 1
ATOM 4882 N N . ILE C 1 189 ? 11.986 -14.393 -2.837 1.00 30.55 189 ILE C N 1
ATOM 4883 C CA . ILE C 1 189 ? 10.852 -14.864 -2.067 1.00 26.17 189 ILE C CA 1
ATOM 4884 C C . ILE C 1 189 ? 10.423 -16.249 -2.543 1.00 19.69 189 ILE C C 1
ATOM 4885 O O . ILE C 1 189 ? 10.489 -16.546 -3.728 1.00 15.12 189 ILE C O 1
ATOM 4890 N N . SER C 1 190 ? 9.995 -17.072 -1.589 1.00 18.03 190 SER C N 1
ATOM 4891 C CA . SER C 1 190 ? 9.531 -18.455 -1.777 1.00 21.62 190 SER C CA 1
ATOM 4892 C C . SER C 1 190 ? 10.396 -19.364 -2.643 1.00 26.90 190 SER C C 1
ATOM 4893 O O . SER C 1 190 ? 9.999 -19.849 -3.706 1.00 18.23 190 SER C O 1
ATOM 4896 N N . ASN C 1 191 ? 11.602 -19.588 -2.150 1.00 33.08 191 ASN C N 1
ATOM 4897 C CA . ASN C 1 191 ? 12.543 -20.470 -2.795 1.00 31.01 191 ASN C CA 1
ATOM 4898 C C . ASN C 1 191 ? 12.227 -21.782 -2.084 1.00 26.36 191 ASN C C 1
ATOM 4899 O O . ASN C 1 191 ? 11.446 -21.798 -1.135 1.00 41.73 191 ASN C O 1
ATOM 4904 N N . GLU C 1 192 ? 12.805 -22.878 -2.552 1.00 21.23 192 GLU C N 1
ATOM 4905 C CA . GLU C 1 192 ? 12.586 -24.180 -1.927 1.00 17.88 192 GLU C CA 1
ATOM 4906 C C . GLU C 1 192 ? 13.928 -24.863 -1.739 1.00 20.84 192 GLU C C 1
ATOM 4907 O O . GLU C 1 192 ? 14.942 -24.405 -2.259 1.00 36.53 192 GLU C O 1
ATOM 4913 N N . LEU C 1 193 ? 13.936 -25.946 -0.979 1.00 20.64 193 LEU C N 1
ATOM 4914 C CA . LEU C 1 193 ? 15.161 -26.683 -0.731 1.00 26.55 193 LEU C CA 1
ATOM 4915 C C . LEU C 1 193 ? 15.049 -27.965 -1.561 1.00 33.02 193 LEU C C 1
ATOM 4916 O O . LEU C 1 193 ? 14.140 -28.763 -1.330 1.00 39.76 193 LEU C O 1
ATOM 4921 N N . ILE C 1 194 ? 15.925 -28.162 -2.546 1.00 31.91 194 ILE C N 1
ATOM 4922 C CA . ILE C 1 194 ? 15.826 -29.384 -3.342 1.00 39.01 194 ILE C CA 1
ATOM 4923 C C . ILE C 1 194 ? 16.648 -30.531 -2.777 1.00 44.81 194 ILE C C 1
ATOM 4924 O O . ILE C 1 194 ? 16.511 -31.669 -3.218 1.00 52.14 194 ILE C O 1
ATOM 4929 N N . HIS C 1 195 ? 17.497 -30.236 -1.799 1.00 39.19 195 HIS C N 1
ATOM 4930 C CA . HIS C 1 195 ? 18.291 -31.274 -1.156 1.00 31.04 195 HIS C CA 1
ATOM 4931 C C . HIS C 1 195 ? 17.876 -31.398 0.298 1.00 31.92 195 HIS C C 1
ATOM 4932 O O . HIS C 1 195 ? 17.153 -30.553 0.818 1.00 33.88 195 HIS C O 1
ATOM 4939 N N . SER C 1 196 ? 18.346 -32.455 0.952 1.00 38.06 196 SER C N 1
ATOM 4940 C CA . SER C 1 196 ? 18.018 -32.707 2.351 1.00 35.62 196 SER C CA 1
ATOM 4941 C C . SER C 1 196 ? 18.576 -31.614 3.238 1.00 28.12 196 SER C C 1
ATOM 4942 O O . SER C 1 196 ? 18.094 -31.391 4.343 1.00 17.77 196 SER C O 1
ATOM 4945 N N . ARG C 1 197 ? 19.615 -30.950 2.754 1.00 28.93 197 ARG C N 1
ATOM 4946 C CA . ARG C 1 197 ? 20.245 -29.890 3.517 1.00 25.53 197 ARG C CA 1
ATOM 4947 C C . ARG C 1 197 ? 20.652 -28.790 2.564 1.00 23.33 197 ARG C C 1
ATOM 4948 O O . ARG C 1 197 ? 20.979 -29.057 1.405 1.00 30.50 197 ARG C O 1
ATOM 4956 N N . GLY C 1 198 ? 20.608 -27.551 3.031 1.00 32.75 198 GLY C N 1
ATOM 4957 C CA . GLY C 1 198 ? 20.991 -26.445 2.171 1.00 26.19 198 GLY C CA 1
ATOM 4958 C C . GLY C 1 198 ? 21.895 -25.478 2.904 1.00 24.42 198 GLY C C 1
ATOM 4959 O O . GLY C 1 198 ? 22.184 -25.663 4.093 1.00 23.07 198 GLY C O 1
ATOM 4960 N N . THR C 1 199 ? 22.371 -24.452 2.208 1.00 22.28 199 THR C N 1
ATOM 4961 C CA . THR C 1 199 ? 23.218 -23.469 2.868 1.00 31.44 199 THR C CA 1
ATOM 4962 C C . THR C 1 199 ? 23.076 -22.139 2.167 1.00 28.41 199 THR C C 1
ATOM 4963 O O . THR C 1 199 ? 22.931 -22.095 0.946 1.00 21.16 199 THR C O 1
ATOM 4967 N N . PHE C 1 200 ? 23.117 -21.067 2.954 1.00 27.16 200 PHE C N 1
ATOM 4968 C CA . PHE C 1 200 ? 23.070 -19.713 2.432 1.00 27.04 200 PHE C CA 1
ATOM 4969 C C . PHE C 1 200 ? 24.148 -18.888 3.130 1.00 27.26 200 PHE C C 1
ATOM 4970 O O . PHE C 1 200 ? 24.466 -19.123 4.296 1.00 34.27 200 PHE C O 1
ATOM 4978 N N . SER C 1 201 ? 24.712 -17.931 2.398 1.00 20.97 201 SER C N 1
ATOM 4979 C CA . SER C 1 201 ? 25.749 -17.046 2.919 1.00 20.60 201 SER C CA 1
ATOM 4980 C C . SER C 1 201 ? 25.720 -15.748 2.142 1.00 18.92 201 SER C C 1
ATOM 4981 O O . SER C 1 201 ? 25.224 -15.692 1.013 1.00 20.50 201 SER C O 1
ATOM 4984 N N . PHE C 1 202 ? 26.270 -14.706 2.746 1.00 31.42 202 PHE C N 1
ATOM 4985 C CA . PHE C 1 202 ? 26.364 -13.397 2.117 1.00 29.84 202 PHE C CA 1
ATOM 4986 C C . PHE C 1 202 ? 27.454 -12.668 2.877 1.00 25.86 202 PHE C C 1
ATOM 4987 O O . PHE C 1 202 ? 27.836 -13.083 3.972 1.00 29.07 202 PHE C O 1
ATOM 4995 N N . VAL C 1 203 ? 27.962 -11.584 2.314 1.00 19.54 203 VAL C N 1
ATOM 4996 C CA . VAL C 1 203 ? 29.042 -10.891 2.987 1.00 16.68 203 VAL C CA 1
ATOM 4997 C C . VAL C 1 203 ? 28.694 -9.513 3.479 1.00 32.64 203 VAL C C 1
ATOM 4998 O O . VAL C 1 203 ? 29.493 -8.885 4.175 1.00 39.03 203 VAL C O 1
ATOM 5002 N N . LYS C 1 204 ? 27.507 -9.038 3.124 1.00 33.54 204 LYS C N 1
ATOM 5003 C CA . LYS C 1 204 ? 27.099 -7.709 3.548 1.00 35.81 204 LYS C CA 1
ATOM 5004 C C . LYS C 1 204 ? 25.590 -7.584 3.653 1.00 43.96 204 LYS C C 1
ATOM 5005 O O . LYS C 1 204 ? 24.848 -8.165 2.859 1.00 37.48 204 LYS C O 1
ATOM 5011 N N . GLY C 1 205 ? 25.147 -6.815 4.643 1.00 49.11 205 GLY C N 1
ATOM 5012 C CA . GLY C 1 205 ? 23.727 -6.618 4.854 1.00 35.89 205 GLY C CA 1
ATOM 5013 C C . GLY C 1 205 ? 23.161 -7.539 5.919 1.00 29.83 205 GLY C C 1
ATOM 5014 O O . GLY C 1 205 ? 23.858 -8.366 6.504 1.00 29.51 205 GLY C O 1
ATOM 5015 N N . ILE C 1 206 ? 21.875 -7.380 6.174 1.00 34.48 206 ILE C N 1
ATOM 5016 C CA . ILE C 1 206 ? 21.174 -8.173 7.163 1.00 41.82 206 ILE C CA 1
ATOM 5017 C C . ILE C 1 206 ? 20.053 -8.900 6.431 1.00 39.90 206 ILE C C 1
ATOM 5018 O O . ILE C 1 206 ? 19.175 -8.277 5.813 1.00 25.91 206 ILE C O 1
ATOM 5023 N N . LEU C 1 207 ? 20.094 -10.227 6.486 1.00 22.58 207 LEU C N 1
ATOM 5024 C CA . LEU C 1 207 ? 19.095 -11.023 5.785 1.00 26.80 207 LEU C CA 1
ATOM 5025 C C . LEU C 1 207 ? 17.997 -11.572 6.668 1.00 19.18 207 LEU C C 1
ATOM 5026 O O . LEU C 1 207 ? 18.227 -12.022 7.783 1.00 16.31 207 LEU C O 1
ATOM 5031 N N . ILE C 1 208 ? 16.782 -11.535 6.163 1.00 22.44 208 ILE C N 1
ATOM 5032 C CA . ILE C 1 208 ? 15.673 -12.068 6.924 1.00 15.04 208 ILE C CA 1
ATOM 5033 C C . ILE C 1 208 ? 15.260 -13.350 6.256 1.00 11.57 208 ILE C C 1
ATOM 5034 O O . ILE C 1 208 ? 15.139 -13.419 5.032 1.00 24.46 208 ILE C O 1
ATOM 5047 N N . ILE C 1 210 ? 12.360 -16.304 6.145 1.00 18.53 210 ILE C N 1
ATOM 5048 C CA . ILE C 1 210 ? 11.015 -16.706 6.534 1.00 13.05 210 ILE C CA 1
ATOM 5049 C C . ILE C 1 210 ? 10.806 -18.089 5.967 1.00 24.62 210 ILE C C 1
ATOM 5050 O O . ILE C 1 210 ? 10.802 -18.263 4.752 1.00 27.30 210 ILE C O 1
ATOM 5055 N N . ARG C 1 211 ? 10.691 -19.078 6.837 1.00 21.98 211 ARG C N 1
ATOM 5056 C CA . ARG C 1 211 ? 10.401 -20.428 6.382 1.00 24.03 211 ARG C CA 1
ATOM 5057 C C . ARG C 1 211 ? 8.899 -20.496 6.618 1.00 27.12 211 ARG C C 1
ATOM 5058 O O . ARG C 1 211 ? 8.421 -20.209 7.721 1.00 22.10 211 ARG C O 1
ATOM 5066 N N . SER C 1 212 ? 8.153 -20.833 5.575 1.00 22.88 212 SER C N 1
ATOM 5067 C CA . SER C 1 212 ? 6.698 -20.891 5.679 1.00 20.33 212 SER C CA 1
ATOM 5068 C C . SER C 1 212 ? 6.087 -22.069 4.961 1.00 24.19 212 SER C C 1
ATOM 5069 O O . SER C 1 212 ? 6.759 -22.768 4.203 1.00 24.10 212 SER C O 1
ATOM 5072 N N . THR C 1 213 ? 4.795 -22.270 5.200 1.00 39.24 213 THR C N 1
ATOM 5073 C CA . THR C 1 213 ? 4.039 -23.347 4.572 1.00 39.37 213 THR C CA 1
ATOM 5074 C C . THR C 1 213 ? 2.721 -22.811 4.032 1.00 59.80 213 THR C C 1
ATOM 5075 O O . THR C 1 213 ? 2.445 -21.617 4.114 1.00 60.09 213 THR C O 1
ATOM 5079 N N . ASP C 1 214 ? 1.904 -23.700 3.481 1.00 79.69 214 ASP C N 1
ATOM 5080 C CA . ASP C 1 214 ? 0.619 -23.302 2.935 1.00 89.07 214 ASP C CA 1
ATOM 5081 C C . ASP C 1 214 ? -0.477 -24.173 3.523 1.00 92.87 214 ASP C C 1
ATOM 5082 O O . ASP C 1 214 ? -1.359 -23.684 4.226 1.00 100.57 214 ASP C O 1
ATOM 5087 N N . LEU C 1 215 ? -0.400 -25.469 3.226 1.00 92.76 215 LEU C N 1
ATOM 5088 C CA . LEU C 1 215 ? -1.372 -26.458 3.692 1.00 99.20 215 LEU C CA 1
ATOM 5089 C C . LEU C 1 215 ? -2.805 -25.915 3.628 1.00 106.25 215 LEU C C 1
ATOM 5090 O O . LEU C 1 215 ? -3.519 -25.980 4.652 1.00 39.05 215 LEU C O 1
ATOM 5095 N N . LYS D 1 2 ? 29.221 -5.511 -49.159 1.00 48.99 2 LYS D N 1
ATOM 5096 C CA . LYS D 1 2 ? 29.122 -4.355 -50.100 1.00 55.77 2 LYS D CA 1
ATOM 5097 C C . LYS D 1 2 ? 28.743 -3.084 -49.338 1.00 51.51 2 LYS D C 1
ATOM 5098 O O . LYS D 1 2 ? 27.790 -3.074 -48.556 1.00 41.85 2 LYS D O 1
ATOM 5104 N N . THR D 1 3 ? 29.475 -2.006 -49.599 1.00 42.60 3 THR D N 1
ATOM 5105 C CA . THR D 1 3 ? 29.258 -0.755 -48.890 1.00 38.81 3 THR D CA 1
ATOM 5106 C C . THR D 1 3 ? 29.073 0.483 -49.751 1.00 41.10 3 THR D C 1
ATOM 5107 O O . THR D 1 3 ? 29.861 0.737 -50.659 1.00 39.48 3 THR D O 1
ATOM 5111 N N . ILE D 1 4 ? 28.041 1.265 -49.446 1.00 40.16 4 ILE D N 1
ATOM 5112 C CA . ILE D 1 4 ? 27.810 2.506 -50.168 1.00 35.51 4 ILE D CA 1
ATOM 5113 C C . ILE D 1 4 ? 27.954 3.709 -49.238 1.00 31.36 4 ILE D C 1
ATOM 5114 O O . ILE D 1 4 ? 27.148 3.918 -48.335 1.00 34.16 4 ILE D O 1
ATOM 5119 N N . ASN D 1 5 ? 29.002 4.489 -49.478 1.00 24.44 5 ASN D N 1
ATOM 5120 C CA . ASN D 1 5 ? 29.295 5.673 -48.697 1.00 22.67 5 ASN D CA 1
ATOM 5121 C C . ASN D 1 5 ? 28.738 6.911 -49.376 1.00 26.74 5 ASN D C 1
ATOM 5122 O O . ASN D 1 5 ? 28.964 7.120 -50.570 1.00 28.13 5 ASN D O 1
ATOM 5127 N N . ILE D 1 6 ? 28.019 7.729 -48.611 1.00 27.55 6 ILE D N 1
ATOM 5128 C CA . ILE D 1 6 ? 27.433 8.965 -49.134 1.00 25.33 6 ILE D CA 1
ATOM 5129 C C . ILE D 1 6 ? 28.034 10.189 -48.450 1.00 25.13 6 ILE D C 1
ATOM 5130 O O . ILE D 1 6 ? 27.877 10.376 -47.249 1.00 31.38 6 ILE D O 1
ATOM 5135 N N . VAL D 1 7 ? 28.718 11.021 -49.220 1.00 16.88 7 VAL D N 1
ATOM 5136 C CA . VAL D 1 7 ? 29.317 12.230 -48.672 1.00 17.36 7 VAL D CA 1
ATOM 5137 C C . VAL D 1 7 ? 28.493 13.462 -49.069 1.00 26.48 7 VAL D C 1
ATOM 5138 O O . VAL D 1 7 ? 28.365 13.774 -50.254 1.00 33.18 7 VAL D O 1
ATOM 5142 N N . ALA D 1 8 ? 27.926 14.140 -48.073 1.00 20.88 8 ALA D N 1
ATOM 5143 C CA . ALA D 1 8 ? 27.145 15.352 -48.298 1.00 20.31 8 ALA D CA 1
ATOM 5144 C C . ALA D 1 8 ? 28.073 16.573 -48.189 1.00 23.35 8 ALA D C 1
ATOM 5145 O O . ALA D 1 8 ? 29.285 16.430 -47.977 1.00 14.34 8 ALA D O 1
ATOM 5147 N N . GLY D 1 9 ? 27.493 17.766 -48.294 1.00 14.90 9 GLY D N 1
ATOM 5148 C CA . GLY D 1 9 ? 28.282 18.990 -48.287 1.00 25.15 9 GLY D CA 1
ATOM 5149 C C . GLY D 1 9 ? 28.806 19.636 -47.017 1.00 33.51 9 GLY D C 1
ATOM 5150 O O . GLY D 1 9 ? 29.192 20.824 -47.039 1.00 26.07 9 GLY D O 1
ATOM 5151 N N . GLY D 1 10 ? 28.840 18.883 -45.921 1.00 32.43 10 GLY D N 1
ATOM 5152 C CA . GLY D 1 10 ? 29.337 19.438 -44.674 1.00 36.84 10 GLY D CA 1
ATOM 5153 C C . GLY D 1 10 ? 30.787 19.886 -44.776 1.00 48.20 10 GLY D C 1
ATOM 5154 O O . GLY D 1 10 ? 31.454 19.625 -45.777 1.00 52.87 10 GLY D O 1
ATOM 5155 N N . PRO D 1 11 ? 31.302 20.585 -43.753 1.00 44.43 11 PRO D N 1
ATOM 5156 C CA . PRO D 1 11 ? 32.689 21.061 -43.748 1.00 34.01 11 PRO D CA 1
ATOM 5157 C C . PRO D 1 11 ? 33.686 19.903 -43.656 1.00 32.08 11 PRO D C 1
ATOM 5158 O O . PRO D 1 11 ? 33.502 18.958 -42.879 1.00 17.82 11 PRO D O 1
ATOM 5162 N N . LYS D 1 12 ? 34.744 19.995 -44.453 1.00 42.51 12 LYS D N 1
ATOM 5163 C CA . LYS D 1 12 ? 35.799 18.981 -44.499 1.00 38.51 12 LYS D CA 1
ATOM 5164 C C . LYS D 1 12 ? 36.424 18.685 -43.128 1.00 31.86 12 LYS D C 1
ATOM 5165 O O . LYS D 1 12 ? 36.762 17.535 -42.824 1.00 33.62 12 LYS D O 1
ATOM 5171 N N . ASN D 1 13 ? 36.571 19.724 -42.305 1.00 23.43 13 ASN D N 1
ATOM 5172 C CA . ASN D 1 13 ? 37.187 19.580 -40.988 1.00 29.44 13 ASN D CA 1
ATOM 5173 C C . ASN D 1 13 ? 36.393 18.721 -40.014 1.00 31.09 13 ASN D C 1
ATOM 5174 O O . ASN D 1 13 ? 36.927 18.223 -39.021 1.00 39.68 13 ASN D O 1
ATOM 5179 N N . LEU D 1 14 ? 35.115 18.542 -40.308 1.00 38.45 14 LEU D N 1
ATOM 5180 C CA . LEU D 1 14 ? 34.258 17.740 -39.458 1.00 33.79 14 LEU D CA 1
ATOM 5181 C C . LEU D 1 14 ? 34.045 16.362 -40.074 1.00 37.09 14 LEU D C 1
ATOM 5182 O O . LEU D 1 14 ? 33.290 15.548 -39.542 1.00 31.96 14 LEU D O 1
ATOM 5187 N N . ILE D 1 15 ? 34.718 16.117 -41.199 1.00 35.89 15 ILE D N 1
ATOM 5188 C CA . ILE D 1 15 ? 34.624 14.850 -41.919 1.00 23.03 15 ILE D CA 1
ATOM 5189 C C . ILE D 1 15 ? 35.917 14.060 -41.729 1.00 26.97 15 ILE D C 1
ATOM 5190 O O . ILE D 1 15 ? 37.013 14.585 -41.934 1.00 21.95 15 ILE D O 1
ATOM 5195 N N . PRO D 1 16 ? 35.809 12.783 -41.329 1.00 27.25 16 PRO D N 1
ATOM 5196 C CA . PRO D 1 16 ? 37.044 12.015 -41.142 1.00 30.91 16 PRO D CA 1
ATOM 5197 C C . PRO D 1 16 ? 37.825 11.904 -42.451 1.00 33.15 16 PRO D C 1
ATOM 5198 O O . PRO D 1 16 ? 37.307 12.256 -43.514 1.00 30.58 16 PRO D O 1
ATOM 5202 N N . ASP D 1 17 ? 39.066 11.429 -42.368 1.00 33.92 17 ASP D N 1
ATOM 5203 C CA . ASP D 1 17 ? 39.891 11.263 -43.560 1.00 39.04 17 ASP D CA 1
ATOM 5204 C C . ASP D 1 17 ? 39.309 10.137 -44.396 1.00 32.93 17 ASP D C 1
ATOM 5205 O O . ASP D 1 17 ? 39.548 8.960 -44.121 1.00 31.95 17 ASP D O 1
ATOM 5210 N N . LEU D 1 18 ? 38.550 10.521 -45.420 1.00 39.90 18 LEU D N 1
ATOM 5211 C CA . LEU D 1 18 ? 37.883 9.587 -46.318 1.00 37.87 18 LEU D CA 1
ATOM 5212 C C . LEU D 1 18 ? 38.793 8.548 -46.954 1.00 39.17 18 LEU D C 1
ATOM 5213 O O . LEU D 1 18 ? 38.355 7.444 -47.253 1.00 45.26 18 LEU D O 1
ATOM 5218 N N . THR D 1 19 ? 40.053 8.897 -47.166 1.00 37.83 19 THR D N 1
ATOM 5219 C CA . THR D 1 19 ? 40.999 7.971 -47.787 1.00 37.81 19 THR D CA 1
ATOM 5220 C C . THR D 1 19 ? 41.057 6.650 -47.041 1.00 37.72 19 THR D C 1
ATOM 5221 O O . THR D 1 19 ? 41.234 5.594 -47.648 1.00 42.37 19 THR D O 1
ATOM 5225 N N . GLY D 1 20 ? 40.901 6.719 -45.723 1.00 37.51 20 GLY D N 1
ATOM 5226 C CA . GLY D 1 20 ? 40.947 5.524 -44.896 1.00 41.01 20 GLY D CA 1
ATOM 5227 C C . GLY D 1 20 ? 39.750 4.609 -45.071 1.00 51.22 20 GLY D C 1
ATOM 5228 O O . GLY D 1 20 ? 39.800 3.440 -44.688 1.00 53.49 20 GLY D O 1
ATOM 5229 N N . TYR D 1 21 ? 38.677 5.144 -45.652 1.00 56.26 21 TYR D N 1
ATOM 5230 C CA . TYR D 1 21 ? 37.447 4.385 -45.890 1.00 53.61 21 TYR D CA 1
ATOM 5231 C C . TYR D 1 21 ? 37.381 3.782 -47.295 1.00 57.70 21 TYR D C 1
ATOM 5232 O O . TYR D 1 21 ? 36.480 2.993 -47.592 1.00 63.32 21 TYR D O 1
ATOM 5241 N N . THR D 1 22 ? 38.323 4.158 -48.158 1.00 54.94 22 THR D N 1
ATOM 5242 C CA . THR D 1 22 ? 38.346 3.643 -49.528 1.00 62.04 22 THR D CA 1
ATOM 5243 C C . THR D 1 22 ? 38.506 2.128 -49.526 1.00 66.69 22 THR D C 1
ATOM 5244 O O . THR D 1 22 ? 39.405 1.582 -48.880 1.00 70.22 22 THR D O 1
ATOM 5248 N N . ASP D 1 23 ? 37.625 1.453 -50.254 1.00 65.33 23 ASP D N 1
ATOM 5249 C CA . ASP D 1 23 ? 37.671 0.003 -50.328 1.00 67.27 23 ASP D CA 1
ATOM 5250 C C . ASP D 1 23 ? 37.137 -0.544 -51.644 1.00 73.60 23 ASP D C 1
ATOM 5251 O O . ASP D 1 23 ? 36.319 0.082 -52.316 1.00 78.42 23 ASP D O 1
ATOM 5256 N N . GLU D 1 24 ? 37.605 -1.736 -51.987 1.00 74.03 24 GLU D N 1
ATOM 5257 C CA . GLU D 1 24 ? 37.222 -2.413 -53.216 1.00 77.16 24 GLU D CA 1
ATOM 5258 C C . GLU D 1 24 ? 35.722 -2.663 -53.336 1.00 70.05 24 GLU D C 1
ATOM 5259 O O . GLU D 1 24 ? 35.186 -2.748 -54.439 1.00 65.43 24 GLU D O 1
ATOM 5265 N N . HIS D 1 25 ? 35.042 -2.775 -52.205 1.00 68.77 25 HIS D N 1
ATOM 5266 C CA . HIS D 1 25 ? 33.609 -3.043 -52.227 1.00 70.58 25 HIS D CA 1
ATOM 5267 C C . HIS D 1 25 ? 32.809 -1.836 -51.755 1.00 56.54 25 HIS D C 1
ATOM 5268 O O . HIS D 1 25 ? 31.636 -1.946 -51.382 1.00 38.24 25 HIS D O 1
ATOM 5275 N N . THR D 1 26 ? 33.455 -0.676 -51.802 1.00 53.79 26 THR D N 1
ATOM 5276 C CA . THR D 1 26 ? 32.831 0.562 -51.378 1.00 38.60 26 THR D CA 1
ATOM 5277 C C . THR D 1 26 ? 32.545 1.523 -52.529 1.00 31.78 26 THR D C 1
ATOM 5278 O O . THR D 1 26 ? 33.456 1.950 -53.233 1.00 31.89 26 THR D O 1
ATOM 5282 N N . LEU D 1 27 ? 31.271 1.857 -52.708 1.00 38.80 27 LEU D N 1
ATOM 5283 C CA . LEU D 1 27 ? 30.853 2.790 -53.751 1.00 43.14 27 LEU D CA 1
ATOM 5284 C C . LEU D 1 27 ? 30.663 4.146 -53.087 1.00 44.32 27 LEU D C 1
ATOM 5285 O O . LEU D 1 27 ? 30.111 4.236 -51.990 1.00 42.17 27 LEU D O 1
ATOM 5290 N N . TRP D 1 28 ? 31.116 5.200 -53.749 1.00 35.97 28 TRP D N 1
ATOM 5291 C CA . TRP D 1 28 ? 30.983 6.534 -53.190 1.00 11.61 28 TRP D CA 1
ATOM 5292 C C . TRP D 1 28 ? 30.040 7.403 -53.996 1.00 23.61 28 TRP D C 1
ATOM 5293 O O . TRP D 1 28 ? 30.142 7.467 -55.221 1.00 31.47 28 TRP D O 1
ATOM 5304 N N . ILE D 1 29 ? 29.101 8.062 -53.329 1.00 24.09 29 ILE D N 1
ATOM 5305 C CA . ILE D 1 29 ? 28.214 8.957 -54.052 1.00 21.40 29 ILE D CA 1
ATOM 5306 C C . ILE D 1 29 ? 28.237 10.285 -53.337 1.00 20.59 29 ILE D C 1
ATOM 5307 O O . ILE D 1 29 ? 28.329 10.341 -52.112 1.00 35.80 29 ILE D O 1
ATOM 5312 N N . GLY D 1 30 ? 28.181 11.361 -54.106 1.00 15.79 30 GLY D N 1
ATOM 5313 C CA . GLY D 1 30 ? 28.228 12.681 -53.512 1.00 18.47 30 GLY D CA 1
ATOM 5314 C C . GLY D 1 30 ? 26.911 13.418 -53.519 1.00 28.58 30 GLY D C 1
ATOM 5315 O O . GLY D 1 30 ? 26.013 13.098 -54.301 1.00 34.34 30 GLY D O 1
ATOM 5316 N N . VAL D 1 31 ? 26.806 14.397 -52.622 1.00 42.12 31 VAL D N 1
ATOM 5317 C CA . VAL D 1 31 ? 25.627 15.246 -52.486 1.00 45.53 31 VAL D CA 1
ATOM 5318 C C . VAL D 1 31 ? 26.142 16.660 -52.280 1.00 42.56 31 VAL D C 1
ATOM 5319 O O . VAL D 1 31 ? 26.985 16.896 -51.413 1.00 31.91 31 VAL D O 1
ATOM 5323 N N . ASP D 1 32 ? 25.626 17.598 -53.070 1.00 51.18 32 ASP D N 1
ATOM 5324 C CA . ASP D 1 32 ? 26.068 18.981 -52.997 1.00 57.78 32 ASP D CA 1
ATOM 5325 C C . ASP D 1 32 ? 27.588 19.019 -53.024 1.00 53.63 32 ASP D C 1
ATOM 5326 O O . ASP D 1 32 ? 28.217 18.155 -53.635 1.00 60.46 32 ASP D O 1
ATOM 5331 N N . LYS D 1 33 ? 28.181 20.009 -52.361 1.00 51.59 33 LYS D N 1
ATOM 5332 C CA . LYS D 1 33 ? 29.637 20.139 -52.340 1.00 50.74 33 LYS D CA 1
ATOM 5333 C C . LYS D 1 33 ? 30.316 18.840 -51.925 1.00 38.59 33 LYS D C 1
ATOM 5334 O O . LYS D 1 33 ? 31.543 18.710 -52.019 1.00 31.19 33 LYS D O 1
ATOM 5340 N N . GLY D 1 34 ? 29.500 17.886 -51.473 1.00 40.23 34 GLY D N 1
ATOM 5341 C CA . GLY D 1 34 ? 29.995 16.593 -51.035 1.00 38.35 34 GLY D CA 1
ATOM 5342 C C . GLY D 1 34 ? 30.817 15.869 -52.079 1.00 38.42 34 GLY D C 1
ATOM 5343 O O . GLY D 1 34 ? 31.752 15.135 -51.745 1.00 38.80 34 GLY D O 1
ATOM 5344 N N . THR D 1 35 ? 30.473 16.064 -53.347 1.00 28.93 35 THR D N 1
ATOM 5345 C CA . THR D 1 35 ? 31.220 15.409 -54.406 1.00 29.16 35 THR D CA 1
ATOM 5346 C C . THR D 1 35 ? 32.537 16.155 -54.551 1.00 29.47 35 THR D C 1
ATOM 5347 O O . THR D 1 35 ? 33.575 15.555 -54.820 1.00 37.05 35 THR D O 1
ATOM 5351 N N . VAL D 1 36 ? 32.486 17.470 -54.369 1.00 26.00 36 VAL D N 1
ATOM 5352 C CA . VAL D 1 36 ? 33.681 18.294 -54.458 1.00 29.75 36 VAL D CA 1
ATOM 5353 C C . VAL D 1 36 ? 34.685 17.864 -53.377 1.00 40.05 36 VAL D C 1
ATOM 5354 O O . VAL D 1 36 ? 35.893 17.934 -53.606 1.00 42.53 36 VAL D O 1
ATOM 5358 N N . THR D 1 37 ? 34.191 17.423 -52.214 1.00 35.29 37 THR D N 1
ATOM 5359 C CA . THR D 1 37 ? 35.075 16.959 -51.128 1.00 33.01 37 THR D CA 1
ATOM 5360 C C . THR D 1 37 ? 35.630 15.579 -51.453 1.00 31.32 37 THR D C 1
ATOM 5361 O O . THR D 1 37 ? 36.729 15.220 -51.033 1.00 40.98 37 THR D O 1
ATOM 5365 N N . LEU D 1 38 ? 34.843 14.799 -52.180 1.00 20.93 38 LEU D N 1
ATOM 5366 C CA . LEU D 1 38 ? 35.266 13.475 -52.602 1.00 22.07 38 LEU D CA 1
ATOM 5367 C C . LEU D 1 38 ? 36.424 13.660 -53.575 1.00 26.89 38 LEU D C 1
ATOM 5368 O O . LEU D 1 38 ? 37.531 13.159 -53.346 1.00 25.07 38 LEU D O 1
ATOM 5373 N N . LEU D 1 39 ? 36.161 14.400 -54.654 1.00 23.80 39 LEU D N 1
ATOM 5374 C CA . LEU D 1 39 ? 37.167 14.648 -55.682 1.00 29.69 39 LEU D CA 1
ATOM 5375 C C . LEU D 1 39 ? 38.543 15.011 -55.143 1.00 35.50 39 LEU D C 1
ATOM 5376 O O . LEU D 1 39 ? 39.446 14.183 -55.163 1.00 34.45 39 LEU D O 1
ATOM 5381 N N . ASP D 1 40 ? 38.702 16.236 -54.656 1.00 44.88 40 ASP D N 1
ATOM 5382 C CA . ASP D 1 40 ? 39.989 16.676 -54.127 1.00 53.92 40 ASP D CA 1
ATOM 5383 C C . ASP D 1 40 ? 40.563 15.753 -53.046 1.00 42.50 40 ASP D C 1
ATOM 5384 O O . ASP D 1 40 ? 41.700 15.942 -52.591 1.00 41.06 40 ASP D O 1
ATOM 5389 N N . ALA D 1 41 ? 39.780 14.757 -52.637 1.00 26.30 41 ALA D N 1
ATOM 5390 C CA . ALA D 1 41 ? 40.246 13.793 -51.646 1.00 36.62 41 ALA D CA 1
ATOM 5391 C C . ALA D 1 41 ? 40.893 12.642 -52.416 1.00 37.53 41 ALA D C 1
ATOM 5392 O O . ALA D 1 41 ? 41.663 11.852 -51.865 1.00 28.52 41 ALA D O 1
ATOM 5394 N N . GLY D 1 42 ? 40.565 12.564 -53.703 1.00 35.88 42 GLY D N 1
ATOM 5395 C CA . GLY D 1 42 ? 41.110 11.530 -54.561 1.00 26.09 42 GLY D CA 1
ATOM 5396 C C . GLY D 1 42 ? 40.085 10.498 -54.993 1.00 31.72 42 GLY D C 1
ATOM 5397 O O . GLY D 1 42 ? 40.382 9.623 -55.803 1.00 31.18 42 GLY D O 1
ATOM 5398 N N . ILE D 1 43 ? 38.872 10.610 -54.472 1.00 33.83 43 ILE D N 1
ATOM 5399 C CA . ILE D 1 43 ? 37.824 9.650 -54.787 1.00 42.15 43 ILE D CA 1
ATOM 5400 C C . ILE D 1 43 ? 36.789 10.152 -55.786 1.00 41.45 43 ILE D C 1
ATOM 5401 O O . ILE D 1 43 ? 36.238 11.237 -55.626 1.00 47.67 43 ILE D O 1
ATOM 5406 N N . ILE D 1 44 ? 36.516 9.352 -56.810 1.00 37.02 44 ILE D N 1
ATOM 5407 C CA . ILE D 1 44 ? 35.524 9.720 -57.818 1.00 31.78 44 ILE D CA 1
ATOM 5408 C C . ILE D 1 44 ? 34.204 9.041 -57.470 1.00 35.73 44 ILE D C 1
ATOM 5409 O O . ILE D 1 44 ? 34.152 7.818 -57.385 1.00 28.22 44 ILE D O 1
ATOM 5414 N N . PRO D 1 45 ? 33.120 9.818 -57.288 1.00 32.63 45 PRO D N 1
ATOM 5415 C CA . PRO D 1 45 ? 31.808 9.244 -56.950 1.00 18.20 45 PRO D CA 1
ATOM 5416 C C . PRO D 1 45 ? 31.229 8.493 -58.146 1.00 22.09 45 PRO D C 1
ATOM 5417 O O . PRO D 1 45 ? 31.506 8.862 -59.280 1.00 25.62 45 PRO D O 1
ATOM 5421 N N . VAL D 1 46 ? 30.424 7.459 -57.905 1.00 16.37 46 VAL D N 1
ATOM 5422 C CA . VAL D 1 46 ? 29.799 6.720 -59.012 1.00 23.66 46 VAL D CA 1
ATOM 5423 C C . VAL D 1 46 ? 28.594 7.506 -59.523 1.00 28.24 46 VAL D C 1
ATOM 5424 O O . VAL D 1 46 ? 28.142 7.310 -60.648 1.00 44.66 46 VAL D O 1
ATOM 5428 N N . GLU D 1 47 ? 28.091 8.407 -58.686 1.00 37.21 47 GLU D N 1
ATOM 5429 C CA . GLU D 1 47 ? 26.938 9.240 -59.022 1.00 36.44 47 GLU D CA 1
ATOM 5430 C C . GLU D 1 47 ? 26.911 10.458 -58.084 1.00 31.42 47 GLU D C 1
ATOM 5431 O O . GLU D 1 47 ? 27.461 10.417 -56.984 1.00 29.02 47 GLU D O 1
ATOM 5437 N N . ALA D 1 48 ? 26.272 11.540 -58.513 1.00 33.72 48 ALA D N 1
ATOM 5438 C CA . ALA D 1 48 ? 26.173 12.735 -57.670 1.00 36.25 48 ALA D CA 1
ATOM 5439 C C . ALA D 1 48 ? 24.728 13.213 -57.598 1.00 45.82 48 ALA D C 1
ATOM 5440 O O . ALA D 1 48 ? 23.942 12.994 -58.525 1.00 48.24 48 ALA D O 1
ATOM 5442 N N . PHE D 1 49 ? 24.380 13.862 -56.489 1.00 44.93 49 PHE D N 1
ATOM 5443 C CA . PHE D 1 49 ? 23.032 14.387 -56.300 1.00 34.55 49 PHE D CA 1
ATOM 5444 C C . PHE D 1 49 ? 23.105 15.815 -55.803 1.00 41.49 49 PHE D C 1
ATOM 5445 O O . PHE D 1 49 ? 23.847 16.112 -54.869 1.00 49.63 49 PHE D O 1
ATOM 5453 N N . GLY D 1 50 ? 22.348 16.701 -56.445 1.00 49.27 50 GLY D N 1
ATOM 5454 C CA . GLY D 1 50 ? 22.350 18.099 -56.049 1.00 53.57 50 GLY D CA 1
ATOM 5455 C C . GLY D 1 50 ? 22.143 19.084 -57.185 1.00 56.09 50 GLY D C 1
ATOM 5456 O O . GLY D 1 50 ? 21.775 18.707 -58.297 1.00 56.50 50 GLY D O 1
ATOM 5457 N N . ASP D 1 51 ? 22.372 20.359 -56.891 1.00 67.64 51 ASP D N 1
ATOM 5458 C CA . ASP D 1 51 ? 22.222 21.422 -57.873 1.00 80.59 51 ASP D CA 1
ATOM 5459 C C . ASP D 1 51 ? 23.574 22.092 -58.008 1.00 85.79 51 ASP D C 1
ATOM 5460 O O . ASP D 1 51 ? 24.450 21.898 -57.169 1.00 88.27 51 ASP D O 1
ATOM 5465 N N . PHE D 1 52 ? 23.747 22.873 -59.066 1.00 89.20 52 PHE D N 1
ATOM 5466 C CA . PHE D 1 52 ? 24.999 23.584 -59.268 1.00 93.26 52 PHE D CA 1
ATOM 5467 C C . PHE D 1 52 ? 24.863 24.982 -58.674 1.00 90.75 52 PHE D C 1
ATOM 5468 O O . PHE D 1 52 ? 25.797 25.785 -58.711 1.00 89.49 52 PHE D O 1
ATOM 5476 N N . ASP D 1 53 ? 23.688 25.261 -58.118 1.00 89.57 53 ASP D N 1
ATOM 5477 C CA . ASP D 1 53 ? 23.415 26.552 -57.504 1.00 88.98 53 ASP D CA 1
ATOM 5478 C C . ASP D 1 53 ? 24.498 26.913 -56.492 1.00 79.22 53 ASP D C 1
ATOM 5479 O O . ASP D 1 53 ? 24.964 28.048 -56.452 1.00 69.88 53 ASP D O 1
ATOM 5484 N N . SER D 1 54 ? 24.898 25.931 -55.687 1.00 82.81 54 SER D N 1
ATOM 5485 C CA . SER D 1 54 ? 25.904 26.123 -54.646 1.00 86.36 54 SER D CA 1
ATOM 5486 C C . SER D 1 54 ? 27.353 25.819 -55.038 1.00 92.71 54 SER D C 1
ATOM 5487 O O . SER D 1 54 ? 28.237 25.811 -54.176 1.00 91.51 54 SER D O 1
ATOM 5490 N N . ILE D 1 55 ? 27.606 25.558 -56.318 1.00 88.60 55 ILE D N 1
ATOM 5491 C CA . ILE D 1 55 ? 28.970 25.279 -56.754 1.00 80.64 55 ILE D CA 1
ATOM 5492 C C . ILE D 1 55 ? 29.514 26.417 -57.608 1.00 77.32 55 ILE D C 1
ATOM 5493 O O . ILE D 1 55 ? 28.818 26.966 -58.468 1.00 76.21 55 ILE D O 1
ATOM 5498 N N . THR D 1 56 ? 30.771 26.759 -57.356 1.00 68.56 56 THR D N 1
ATOM 5499 C CA . THR D 1 56 ? 31.452 27.841 -58.055 1.00 52.26 56 THR D CA 1
ATOM 5500 C C . THR D 1 56 ? 32.032 27.428 -59.406 1.00 47.95 56 THR D C 1
ATOM 5501 O O . THR D 1 56 ? 31.841 26.297 -59.861 1.00 47.11 56 THR D O 1
ATOM 5505 N N . GLU D 1 57 ? 32.743 28.352 -60.047 1.00 45.86 57 GLU D N 1
ATOM 5506 C CA . GLU D 1 57 ? 33.358 28.054 -61.329 1.00 39.85 57 GLU D CA 1
ATOM 5507 C C . GLU D 1 57 ? 34.438 26.989 -61.131 1.00 42.76 57 GLU D C 1
ATOM 5508 O O . GLU D 1 57 ? 34.387 25.927 -61.758 1.00 42.56 57 GLU D O 1
ATOM 5514 N N . GLN D 1 58 ? 35.398 27.267 -60.249 1.00 36.56 58 GLN D N 1
ATOM 5515 C CA . GLN D 1 58 ? 36.473 26.316 -59.953 1.00 30.99 58 GLN D CA 1
ATOM 5516 C C . GLN D 1 58 ? 35.876 24.929 -59.656 1.00 28.16 58 GLN D C 1
ATOM 5517 O O . GLN D 1 58 ? 36.202 23.947 -60.323 1.00 25.25 58 GLN D O 1
ATOM 5523 N N . GLU D 1 59 ? 34.996 24.855 -58.660 1.00 33.99 59 GLU D N 1
ATOM 5524 C CA . GLU D 1 59 ? 34.356 23.588 -58.306 1.00 38.25 59 GLU D CA 1
ATOM 5525 C C . GLU D 1 59 ? 33.744 22.933 -59.540 1.00 42.91 59 GLU D C 1
ATOM 5526 O O . GLU D 1 59 ? 33.958 21.746 -59.802 1.00 33.55 59 GLU D O 1
ATOM 5532 N N . ARG D 1 60 ? 32.985 23.712 -60.300 1.00 41.77 60 ARG D N 1
ATOM 5533 C CA . ARG D 1 60 ? 32.362 23.190 -61.508 1.00 34.64 60 ARG D CA 1
ATOM 5534 C C . ARG D 1 60 ? 33.459 22.727 -62.477 1.00 37.07 60 ARG D C 1
ATOM 5535 O O . ARG D 1 60 ? 33.301 21.728 -63.183 1.00 35.27 60 ARG D O 1
ATOM 5543 N N . ARG D 1 61 ? 34.580 23.446 -62.489 1.00 34.45 61 ARG D N 1
ATOM 5544 C CA . ARG D 1 61 ? 35.688 23.106 -63.371 1.00 34.83 61 ARG D CA 1
ATOM 5545 C C . ARG D 1 61 ? 36.371 21.806 -62.931 1.00 43.77 61 ARG D C 1
ATOM 5546 O O . ARG D 1 61 ? 36.447 20.846 -63.701 1.00 45.60 61 ARG D O 1
ATOM 5554 N N . ARG D 1 62 ? 36.875 21.785 -61.699 1.00 38.96 62 ARG D N 1
ATOM 5555 C CA . ARG D 1 62 ? 37.538 20.603 -61.172 1.00 29.68 62 ARG D CA 1
ATOM 5556 C C . ARG D 1 62 ? 36.670 19.367 -61.339 1.00 26.75 62 ARG D C 1
ATOM 5557 O O . ARG D 1 62 ? 37.183 18.246 -61.446 1.00 30.06 62 ARG D O 1
ATOM 5565 N N . ILE D 1 63 ? 35.355 19.565 -61.350 1.00 30.94 63 ILE D N 1
ATOM 5566 C CA . ILE D 1 63 ? 34.442 18.442 -61.529 1.00 37.30 63 ILE D CA 1
ATOM 5567 C C . ILE D 1 63 ? 34.607 17.856 -62.929 1.00 44.43 63 ILE D C 1
ATOM 5568 O O . ILE D 1 63 ? 35.162 16.771 -63.087 1.00 54.42 63 ILE D O 1
ATOM 5573 N N . GLU D 1 64 ? 34.139 18.581 -63.938 1.00 38.94 64 GLU D N 1
ATOM 5574 C CA . GLU D 1 64 ? 34.240 18.140 -65.328 1.00 43.23 64 GLU D CA 1
ATOM 5575 C C . GLU D 1 64 ? 35.615 17.526 -65.603 1.00 40.89 64 GLU D C 1
ATOM 5576 O O . GLU D 1 64 ? 35.734 16.450 -66.188 1.00 43.11 64 GLU D O 1
ATOM 5582 N N . LYS D 1 65 ? 36.647 18.226 -65.151 1.00 41.04 65 LYS D N 1
ATOM 5583 C CA . LYS D 1 65 ? 38.036 17.825 -65.340 1.00 37.17 65 LYS D CA 1
ATOM 5584 C C . LYS D 1 65 ? 38.439 16.485 -64.722 1.00 35.65 65 LYS D C 1
ATOM 5585 O O . LYS D 1 65 ? 39.418 15.873 -65.149 1.00 26.19 65 LYS D O 1
ATOM 5591 N N . ALA D 1 66 ? 37.690 16.018 -63.729 1.00 30.55 66 ALA D N 1
ATOM 5592 C CA . ALA D 1 66 ? 38.037 14.765 -63.078 1.00 24.01 66 ALA D CA 1
ATOM 5593 C C . ALA D 1 66 ? 36.969 13.691 -63.226 1.00 25.11 66 ALA D C 1
ATOM 5594 O O . ALA D 1 66 ? 37.272 12.498 -63.256 1.00 27.87 66 ALA D O 1
ATOM 5596 N N . ALA D 1 67 ? 35.719 14.122 -63.302 1.00 25.17 67 ALA D N 1
ATOM 5597 C CA . ALA D 1 67 ? 34.598 13.207 -63.447 1.00 26.74 67 ALA D CA 1
ATOM 5598 C C . ALA D 1 67 ? 33.692 13.714 -64.575 1.00 35.97 67 ALA D C 1
ATOM 5599 O O . ALA D 1 67 ? 32.515 14.014 -64.372 1.00 45.69 67 ALA D O 1
ATOM 5601 N N . PRO D 1 68 ? 34.241 13.799 -65.789 1.00 30.82 68 PRO D N 1
ATOM 5602 C CA . PRO D 1 68 ? 33.514 14.273 -66.970 1.00 30.66 68 PRO D CA 1
ATOM 5603 C C . PRO D 1 68 ? 32.269 13.468 -67.312 1.00 31.15 68 PRO D C 1
ATOM 5604 O O . PRO D 1 68 ? 31.295 14.023 -67.810 1.00 31.82 68 PRO D O 1
ATOM 5608 N N . ALA D 1 69 ? 32.296 12.168 -67.032 1.00 34.22 69 ALA D N 1
ATOM 5609 C CA . ALA D 1 69 ? 31.152 11.305 -67.338 1.00 35.93 69 ALA D CA 1
ATOM 5610 C C . ALA D 1 69 ? 30.177 11.149 -66.175 1.00 35.49 69 ALA D C 1
ATOM 5611 O O . ALA D 1 69 ? 29.185 10.411 -66.273 1.00 22.31 69 ALA D O 1
ATOM 5613 N N . LEU D 1 70 ? 30.456 11.850 -65.079 1.00 52.51 70 LEU D N 1
ATOM 5614 C CA . LEU D 1 70 ? 29.608 11.795 -63.891 1.00 47.71 70 LEU D CA 1
ATOM 5615 C C . LEU D 1 70 ? 28.228 12.367 -64.156 1.00 31.34 70 LEU D C 1
ATOM 5616 O O . LEU D 1 70 ? 28.106 13.445 -64.720 1.00 23.79 70 LEU D O 1
ATOM 5621 N N . HIS D 1 71 ? 27.190 11.646 -63.749 1.00 27.73 71 HIS D N 1
ATOM 5622 C CA . HIS D 1 71 ? 25.829 12.138 -63.937 1.00 24.92 71 HIS D CA 1
ATOM 5623 C C . HIS D 1 71 ? 25.391 12.797 -62.643 1.00 32.57 71 HIS D C 1
ATOM 5624 O O . HIS D 1 71 ? 25.734 12.328 -61.562 1.00 24.76 71 HIS D O 1
ATOM 5631 N N . VAL D 1 72 ? 24.630 13.882 -62.750 1.00 35.52 72 VAL D N 1
ATOM 5632 C CA . VAL D 1 72 ? 24.147 14.581 -61.566 1.00 34.52 72 VAL D CA 1
ATOM 5633 C C . VAL D 1 72 ? 22.626 14.636 -61.539 1.00 37.56 72 VAL D C 1
ATOM 5634 O O . VAL D 1 72 ? 22.005 15.360 -62.319 1.00 33.53 72 VAL D O 1
ATOM 5638 N N . TYR D 1 73 ? 22.044 13.852 -60.633 1.00 46.90 73 TYR D N 1
ATOM 5639 C CA . TYR D 1 73 ? 20.599 13.765 -60.451 1.00 55.48 73 TYR D CA 1
ATOM 5640 C C . TYR D 1 73 ? 20.109 14.907 -59.562 1.00 63.89 73 TYR D C 1
ATOM 5641 O O . TYR D 1 73 ? 20.707 15.196 -58.527 1.00 63.99 73 TYR D O 1
ATOM 5650 N N . GLN D 1 74 ? 19.019 15.550 -59.971 1.00 74.89 74 GLN D N 1
ATOM 5651 C CA . GLN D 1 74 ? 18.441 16.651 -59.203 1.00 77.21 74 GLN D CA 1
ATOM 5652 C C . GLN D 1 74 ? 17.285 16.176 -58.325 1.00 78.03 74 GLN D C 1
ATOM 5653 O O . GLN D 1 74 ? 16.498 15.316 -58.721 1.00 80.62 74 GLN D O 1
ATOM 5659 N N . ALA D 1 75 ? 17.187 16.743 -57.129 1.00 71.41 75 ALA D N 1
ATOM 5660 C CA . ALA D 1 75 ? 16.124 16.379 -56.208 1.00 58.40 75 ALA D CA 1
ATOM 5661 C C . ALA D 1 75 ? 15.038 17.445 -56.245 1.00 56.07 75 ALA D C 1
ATOM 5662 O O . ALA D 1 75 ? 14.426 17.683 -57.285 1.00 51.98 75 ALA D O 1
ATOM 5664 N N . ASP D 1 78 ? 10.194 18.506 -53.499 1.00 44.16 78 ASP D N 1
ATOM 5665 C CA . ASP D 1 78 ? 9.542 17.808 -52.394 1.00 58.66 78 ASP D CA 1
ATOM 5666 C C . ASP D 1 78 ? 10.485 16.796 -51.750 1.00 70.63 78 ASP D C 1
ATOM 5667 O O . ASP D 1 78 ? 10.159 16.158 -50.738 1.00 61.61 78 ASP D O 1
ATOM 5672 N N . GLN D 1 79 ? 11.662 16.661 -52.345 1.00 75.84 79 GLN D N 1
ATOM 5673 C CA . GLN D 1 79 ? 12.663 15.727 -51.860 1.00 74.75 79 GLN D CA 1
ATOM 5674 C C . GLN D 1 79 ? 14.018 16.423 -51.909 1.00 76.17 79 GLN D C 1
ATOM 5675 O O . GLN D 1 79 ? 14.269 17.233 -52.804 1.00 73.81 79 GLN D O 1
ATOM 5681 N N . THR D 1 80 ? 14.879 16.140 -50.934 1.00 74.91 80 THR D N 1
ATOM 5682 C CA . THR D 1 80 ? 16.202 16.753 -50.925 1.00 65.68 80 THR D CA 1
ATOM 5683 C C . THR D 1 80 ? 17.188 15.790 -51.532 1.00 53.41 80 THR D C 1
ATOM 5684 O O . THR D 1 80 ? 16.839 14.688 -51.959 1.00 42.53 80 THR D O 1
ATOM 5688 N N . ASP D 1 81 ? 18.438 16.217 -51.531 1.00 48.52 81 ASP D N 1
ATOM 5689 C CA . ASP D 1 81 ? 19.518 15.437 -52.083 1.00 41.80 81 ASP D CA 1
ATOM 5690 C C . ASP D 1 81 ? 19.789 14.140 -51.314 1.00 36.86 81 ASP D C 1
ATOM 5691 O O . ASP D 1 81 ? 19.800 13.059 -51.897 1.00 46.11 81 ASP D O 1
ATOM 5696 N N . LEU D 1 82 ? 19.989 14.242 -50.006 1.00 24.11 82 LEU D N 1
ATOM 5697 C CA . LEU D 1 82 ? 20.273 13.066 -49.193 1.00 22.61 82 LEU D CA 1
ATOM 5698 C C . LEU D 1 82 ? 19.090 12.100 -49.224 1.00 37.65 82 LEU D C 1
ATOM 5699 O O . LEU D 1 82 ? 19.258 10.893 -49.023 1.00 52.31 82 LEU D O 1
ATOM 5704 N N . ASP D 1 83 ? 17.897 12.635 -49.485 1.00 42.56 83 ASP D N 1
ATOM 5705 C CA . ASP D 1 83 ? 16.685 11.817 -49.576 1.00 50.25 83 ASP D CA 1
ATOM 5706 C C . ASP D 1 83 ? 16.822 10.926 -50.803 1.00 42.16 83 ASP D C 1
ATOM 5707 O O . ASP D 1 83 ? 16.700 9.703 -50.726 1.00 38.71 83 ASP D O 1
ATOM 5712 N N . LEU D 1 84 ? 17.074 11.569 -51.937 1.00 41.78 84 LEU D N 1
ATOM 5713 C CA . LEU D 1 84 ? 17.232 10.878 -53.212 1.00 46.31 84 LEU D CA 1
ATOM 5714 C C . LEU D 1 84 ? 18.412 9.901 -53.165 1.00 48.14 84 LEU D C 1
ATOM 5715 O O . LEU D 1 84 ? 18.242 8.695 -53.360 1.00 43.92 84 LEU D O 1
ATOM 5720 N N . ALA D 1 85 ? 19.600 10.439 -52.901 1.00 43.12 85 ALA D N 1
ATOM 5721 C CA . ALA D 1 85 ? 20.814 9.644 -52.809 1.00 33.18 85 ALA D CA 1
ATOM 5722 C C . ALA D 1 85 ? 20.647 8.438 -51.897 1.00 34.26 85 ALA D C 1
ATOM 5723 O O . ALA D 1 85 ? 21.378 7.461 -52.025 1.00 44.34 85 ALA D O 1
ATOM 5725 N N . LEU D 1 86 ? 19.708 8.490 -50.964 1.00 40.29 86 LEU D N 1
ATOM 5726 C CA . LEU D 1 86 ? 19.525 7.335 -50.098 1.00 48.03 86 LEU D CA 1
ATOM 5727 C C . LEU D 1 86 ? 18.597 6.329 -50.766 1.00 37.30 86 LEU D C 1
ATOM 5728 O O . LEU D 1 86 ? 18.725 5.120 -50.549 1.00 41.57 86 LEU D O 1
ATOM 5733 N N . ASP D 1 87 ? 17.668 6.818 -51.584 1.00 38.48 87 ASP D N 1
ATOM 5734 C CA . ASP D 1 87 ? 16.755 5.919 -52.288 1.00 47.29 87 ASP D CA 1
ATOM 5735 C C . ASP D 1 87 ? 17.600 5.077 -53.243 1.00 54.72 87 ASP D C 1
ATOM 5736 O O . ASP D 1 87 ? 17.477 3.850 -53.295 1.00 54.73 87 ASP D O 1
ATOM 5741 N N . TRP D 1 88 ? 18.467 5.755 -53.990 1.00 54.70 88 TRP D N 1
ATOM 5742 C CA . TRP D 1 88 ? 19.350 5.100 -54.949 1.00 57.03 88 TRP D CA 1
ATOM 5743 C C . TRP D 1 88 ? 20.183 4.066 -54.215 1.00 52.66 88 TRP D C 1
ATOM 5744 O O . TRP D 1 88 ? 20.232 2.892 -54.602 1.00 51.53 88 TRP D O 1
ATOM 5755 N N . ALA D 1 89 ? 20.836 4.529 -53.151 1.00 48.52 89 ALA D N 1
ATOM 5756 C CA . ALA D 1 89 ? 21.691 3.690 -52.321 1.00 38.44 89 ALA D CA 1
ATOM 5757 C C . ALA D 1 89 ? 20.929 2.470 -51.828 1.00 45.67 89 ALA D C 1
ATOM 5758 O O . ALA D 1 89 ? 21.329 1.335 -52.096 1.00 39.72 89 ALA D O 1
ATOM 5760 N N . LEU D 1 90 ? 19.833 2.715 -51.109 1.00 57.87 90 LEU D N 1
ATOM 5761 C CA . LEU D 1 90 ? 18.990 1.647 -50.568 1.00 58.33 90 LEU D CA 1
ATOM 5762 C C . LEU D 1 90 ? 18.603 0.657 -51.665 1.00 51.60 90 LEU D C 1
ATOM 5763 O O . LEU D 1 90 ? 18.745 -0.562 -51.508 1.00 53.47 90 LEU D O 1
ATOM 5768 N N . GLU D 1 91 ? 18.121 1.202 -52.778 1.00 38.05 91 GLU D N 1
ATOM 5769 C CA . GLU D 1 91 ? 17.708 0.406 -53.924 1.00 51.02 91 GLU D CA 1
ATOM 5770 C C . GLU D 1 91 ? 18.741 -0.679 -54.248 1.00 51.64 91 GLU D C 1
ATOM 5771 O O . GLU D 1 91 ? 18.397 -1.854 -54.383 1.00 51.38 91 GLU D O 1
ATOM 5777 N N . LYS D 1 92 ? 20.005 -0.287 -54.360 1.00 49.48 92 LYS D N 1
ATOM 5778 C CA . LYS D 1 92 ? 21.080 -1.233 -54.652 1.00 52.73 92 LYS D CA 1
ATOM 5779 C C . LYS D 1 92 ? 21.195 -2.327 -53.579 1.00 57.67 92 LYS D C 1
ATOM 5780 O O . LYS D 1 92 ? 22.157 -3.094 -53.581 1.00 59.32 92 LYS D O 1
ATOM 5786 N N . GLN D 1 93 ? 20.224 -2.393 -52.667 1.00 54.98 93 GLN D N 1
ATOM 5787 C CA . GLN D 1 93 ? 20.235 -3.386 -51.590 1.00 57.18 93 GLN D CA 1
ATOM 5788 C C . GLN D 1 93 ? 21.645 -3.662 -51.058 1.00 56.16 93 GLN D C 1
ATOM 5789 O O . GLN D 1 93 ? 22.110 -4.808 -51.033 1.00 46.65 93 GLN D O 1
ATOM 5795 N N . PRO D 1 94 ? 22.344 -2.610 -50.621 1.00 49.97 94 PRO D N 1
ATOM 5796 C CA . PRO D 1 94 ? 23.704 -2.741 -50.090 1.00 39.36 94 PRO D CA 1
ATOM 5797 C C . PRO D 1 94 ? 23.650 -3.373 -48.712 1.00 45.94 94 PRO D C 1
ATOM 5798 O O . PRO D 1 94 ? 22.574 -3.470 -48.121 1.00 59.61 94 PRO D O 1
ATOM 5802 N N . ASP D 1 95 ? 24.796 -3.804 -48.193 1.00 36.31 95 ASP D N 1
ATOM 5803 C CA . ASP D 1 95 ? 24.818 -4.378 -46.852 1.00 51.12 95 ASP D CA 1
ATOM 5804 C C . ASP D 1 95 ? 24.896 -3.238 -45.834 1.00 55.39 95 ASP D C 1
ATOM 5805 O O . ASP D 1 95 ? 24.212 -3.242 -44.812 1.00 52.16 95 ASP D O 1
ATOM 5810 N N . ILE D 1 96 ? 25.734 -2.255 -46.139 1.00 56.88 96 ILE D N 1
ATOM 5811 C CA . ILE D 1 96 ? 25.931 -1.102 -45.275 1.00 48.62 96 ILE D CA 1
ATOM 5812 C C . ILE D 1 96 ? 25.946 0.203 -46.071 1.00 49.57 96 ILE D C 1
ATOM 5813 O O . ILE D 1 96 ? 26.380 0.237 -47.224 1.00 51.80 96 ILE D O 1
ATOM 5818 N N . ILE D 1 97 ? 25.461 1.272 -45.448 1.00 43.41 97 ILE D N 1
ATOM 5819 C CA . ILE D 1 97 ? 25.454 2.597 -46.057 1.00 40.10 97 ILE D CA 1
ATOM 5820 C C . ILE D 1 97 ? 26.064 3.539 -45.023 1.00 39.12 97 ILE D C 1
ATOM 5821 O O . ILE D 1 97 ? 25.663 3.528 -43.857 1.00 31.50 97 ILE D O 1
ATOM 5826 N N . GLN D 1 98 ? 27.043 4.338 -45.437 1.00 31.61 98 GLN D N 1
ATOM 5827 C CA . GLN D 1 98 ? 27.673 5.261 -44.510 1.00 22.65 98 GLN D CA 1
ATOM 5828 C C . GLN D 1 98 ? 27.615 6.686 -45.009 1.00 25.59 98 GLN D C 1
ATOM 5829 O O . GLN D 1 98 ? 28.101 6.991 -46.095 1.00 27.33 98 GLN D O 1
ATOM 5835 N N . ILE D 1 99 ? 27.017 7.554 -44.193 1.00 29.62 99 ILE D N 1
ATOM 5836 C CA . ILE D 1 99 ? 26.835 8.961 -44.542 1.00 22.40 99 ILE D CA 1
ATOM 5837 C C . ILE D 1 99 ? 27.699 9.954 -43.776 1.00 15.79 99 ILE D C 1
ATOM 5838 O O . ILE D 1 99 ? 27.564 10.096 -42.556 1.00 19.27 99 ILE D O 1
ATOM 5843 N N . PHE D 1 100 ? 28.554 10.660 -44.519 1.00 21.44 100 PHE D N 1
ATOM 5844 C CA . PHE D 1 100 ? 29.482 11.670 -43.985 1.00 17.24 100 PHE D CA 1
ATOM 5845 C C . PHE D 1 100 ? 29.055 13.102 -44.355 1.00 25.26 100 PHE D C 1
ATOM 5846 O O . PHE D 1 100 ? 28.159 13.297 -45.184 1.00 19.07 100 PHE D O 1
ATOM 5854 N N . GLY D 1 101 ? 29.707 14.093 -43.742 1.00 32.89 101 GLY D N 1
ATOM 5855 C CA . GLY D 1 101 ? 29.408 15.502 -44.009 1.00 28.34 101 GLY D CA 1
ATOM 5856 C C . GLY D 1 101 ? 27.946 15.911 -43.865 1.00 29.33 101 GLY D C 1
ATOM 5857 O O . GLY D 1 101 ? 27.493 16.873 -44.475 1.00 28.56 101 GLY D O 1
ATOM 5858 N N . ILE D 1 102 ? 27.207 15.179 -43.042 1.00 24.01 102 ILE D N 1
ATOM 5859 C CA . ILE D 1 102 ? 25.790 15.436 -42.822 1.00 12.09 102 ILE D CA 1
ATOM 5860 C C . ILE D 1 102 ? 25.617 16.305 -41.558 1.00 54.37 102 ILE D C 1
ATOM 5861 O O . ILE D 1 102 ? 24.500 16.507 -41.078 1.00 48.43 102 ILE D O 1
ATOM 5866 N N . THR D 1 103 ? 26.730 16.820 -41.029 1.00 57.40 103 THR D N 1
ATOM 5867 C CA . THR D 1 103 ? 26.692 17.671 -39.836 1.00 61.52 103 THR D CA 1
ATOM 5868 C C . THR D 1 103 ? 25.922 18.959 -40.115 1.00 58.58 103 THR D C 1
ATOM 5869 O O . THR D 1 103 ? 25.427 19.162 -41.226 1.00 66.18 103 THR D O 1
ATOM 5873 N N . GLY D 1 104 ? 25.825 19.829 -39.110 1.00 48.68 104 GLY D N 1
ATOM 5874 C CA . GLY D 1 104 ? 25.102 21.079 -39.289 1.00 45.17 104 GLY D CA 1
ATOM 5875 C C . GLY D 1 104 ? 24.679 21.762 -38.000 1.00 43.86 104 GLY D C 1
ATOM 5876 O O . GLY D 1 104 ? 25.052 21.336 -36.908 1.00 34.04 104 GLY D O 1
ATOM 5877 N N . GLY D 1 105 ? 23.889 22.826 -38.123 1.00 50.62 105 GLY D N 1
ATOM 5878 C CA . GLY D 1 105 ? 23.449 23.553 -36.945 1.00 35.87 105 GLY D CA 1
ATOM 5879 C C . GLY D 1 105 ? 21.964 23.436 -36.662 1.00 32.48 105 GLY D C 1
ATOM 5880 O O . GLY D 1 105 ? 21.502 23.801 -35.578 1.00 34.64 105 GLY D O 1
ATOM 5881 N N . ARG D 1 106 ? 21.207 22.938 -37.633 1.00 29.45 106 ARG D N 1
ATOM 5882 C CA . ARG D 1 106 ? 19.771 22.785 -37.453 1.00 31.30 106 ARG D CA 1
ATOM 5883 C C . ARG D 1 106 ? 19.473 21.457 -36.781 1.00 27.25 106 ARG D C 1
ATOM 5884 O O . ARG D 1 106 ? 19.946 20.408 -37.210 1.00 34.49 106 ARG D O 1
ATOM 5892 N N . ALA D 1 107 ? 18.693 21.513 -35.711 1.00 27.40 107 ALA D N 1
ATOM 5893 C CA . ALA D 1 107 ? 18.331 20.317 -34.975 1.00 30.87 107 ALA D CA 1
ATOM 5894 C C . ALA D 1 107 ? 17.410 19.434 -35.800 1.00 37.89 107 ALA D C 1
ATOM 5895 O O . ALA D 1 107 ? 17.620 18.228 -35.893 1.00 49.63 107 ALA D O 1
ATOM 5897 N N . ASP D 1 108 ? 16.391 20.042 -36.401 1.00 36.79 108 ASP D N 1
ATOM 5898 C CA . ASP D 1 108 ? 15.426 19.298 -37.204 1.00 31.34 108 ASP D CA 1
ATOM 5899 C C . ASP D 1 108 ? 16.093 18.449 -38.288 1.00 34.46 108 ASP D C 1
ATOM 5900 O O . ASP D 1 108 ? 15.665 17.325 -38.553 1.00 36.40 108 ASP D O 1
ATOM 5905 N N . HIS D 1 109 ? 17.135 18.972 -38.921 1.00 26.44 109 HIS D N 1
ATOM 5906 C CA . HIS D 1 109 ? 17.813 18.182 -39.930 1.00 33.76 109 HIS D CA 1
ATOM 5907 C C . HIS D 1 109 ? 18.421 16.974 -39.236 1.00 28.10 109 HIS D C 1
ATOM 5908 O O . HIS D 1 109 ? 18.345 15.852 -39.738 1.00 31.06 109 HIS D O 1
ATOM 5915 N N . PHE D 1 110 ? 19.002 17.208 -38.064 1.00 22.43 110 PHE D N 1
ATOM 5916 C CA . PHE D 1 110 ? 19.619 16.139 -37.302 1.00 22.19 110 PHE D CA 1
ATOM 5917 C C . PHE D 1 110 ? 18.634 15.025 -36.937 1.00 28.93 110 PHE D C 1
ATOM 5918 O O . PHE D 1 110 ? 18.892 13.859 -37.230 1.00 30.69 110 PHE D O 1
ATOM 5926 N N . LEU D 1 111 ? 17.522 15.357 -36.284 1.00 31.60 111 LEU D N 1
ATOM 5927 C CA . LEU D 1 111 ? 16.566 14.314 -35.933 1.00 23.88 111 LEU D CA 1
ATOM 5928 C C . LEU D 1 111 ? 16.121 13.667 -37.228 1.00 26.41 111 LEU D C 1
ATOM 5929 O O . LEU D 1 111 ? 15.796 12.472 -37.270 1.00 30.59 111 LEU D O 1
ATOM 5934 N N . GLY D 1 112 ? 16.115 14.463 -38.294 1.00 15.70 112 GLY D N 1
ATOM 5935 C CA . GLY D 1 112 ? 15.714 13.931 -39.580 1.00 21.76 112 GLY D CA 1
ATOM 5936 C C . GLY D 1 112 ? 16.620 12.775 -39.949 1.00 30.68 112 GLY D C 1
ATOM 5937 O O . GLY D 1 112 ? 16.161 11.711 -40.369 1.00 48.24 112 GLY D O 1
ATOM 5938 N N . ASN D 1 113 ? 17.921 12.980 -39.781 1.00 18.13 113 ASN D N 1
ATOM 5939 C CA . ASN D 1 113 ? 18.880 11.945 -40.108 1.00 25.72 113 ASN D CA 1
ATOM 5940 C C . ASN D 1 113 ? 18.713 10.714 -39.213 1.00 32.47 113 ASN D C 1
ATOM 5941 O O . ASN D 1 113 ? 18.883 9.583 -39.664 1.00 34.54 113 ASN D O 1
ATOM 5946 N N . ILE D 1 114 ? 18.370 10.929 -37.949 1.00 30.52 114 ILE D N 1
ATOM 5947 C CA . ILE D 1 114 ? 18.174 9.811 -37.034 1.00 31.06 114 ILE D CA 1
ATOM 5948 C C . ILE D 1 114 ? 17.008 9.003 -37.569 1.00 36.39 114 ILE D C 1
ATOM 5949 O O . ILE D 1 114 ? 17.053 7.771 -37.586 1.00 34.43 114 ILE D O 1
ATOM 5954 N N . GLN D 1 115 ? 15.976 9.710 -38.030 1.00 39.81 115 GLN D N 1
ATOM 5955 C CA . GLN D 1 115 ? 14.791 9.071 -38.597 1.00 34.39 115 GLN D CA 1
ATOM 5956 C C . GLN D 1 115 ? 15.203 8.184 -39.764 1.00 37.06 115 GLN D C 1
ATOM 5957 O O . GLN D 1 115 ? 14.589 7.142 -40.012 1.00 35.78 115 GLN D O 1
ATOM 5963 N N . LEU D 1 116 ? 16.237 8.614 -40.483 1.00 29.88 116 LEU D N 1
ATOM 5964 C CA . LEU D 1 116 ? 16.756 7.862 -41.623 1.00 30.13 116 LEU D CA 1
ATOM 5965 C C . LEU D 1 116 ? 17.207 6.477 -41.164 1.00 37.27 116 LEU D C 1
ATOM 5966 O O . LEU D 1 116 ? 16.906 5.470 -41.799 1.00 48.07 116 LEU D O 1
ATOM 5971 N N . LEU D 1 117 ? 17.939 6.444 -40.056 1.00 36.36 117 LEU D N 1
ATOM 5972 C CA . LEU D 1 117 ? 18.438 5.204 -39.485 1.00 32.59 117 LEU D CA 1
ATOM 5973 C C . LEU D 1 117 ? 17.295 4.212 -39.266 1.00 36.22 117 LEU D C 1
ATOM 5974 O O . LEU D 1 117 ? 17.448 3.010 -39.482 1.00 45.14 117 LEU D O 1
ATOM 5979 N N . TYR D 1 118 ? 16.153 4.725 -38.828 1.00 36.26 118 TYR D N 1
ATOM 5980 C CA . TYR D 1 118 ? 14.977 3.898 -38.581 1.00 41.61 118 TYR D CA 1
ATOM 5981 C C . TYR D 1 118 ? 14.488 3.343 -39.918 1.00 50.98 118 TYR D C 1
ATOM 5982 O O . TYR D 1 118 ? 14.101 2.177 -40.027 1.00 49.13 118 TYR D O 1
ATOM 5991 N N . LYS D 1 119 ? 14.510 4.202 -40.932 1.00 57.39 119 LYS D N 1
ATOM 5992 C CA . LYS D 1 119 ? 14.099 3.840 -42.281 1.00 62.96 119 LYS D CA 1
ATOM 5993 C C . LYS D 1 119 ? 15.103 2.820 -42.814 1.00 65.04 119 LYS D C 1
ATOM 5994 O O . LYS D 1 119 ? 15.009 2.376 -43.956 1.00 70.12 119 LYS D O 1
ATOM 6000 N N . GLY D 1 120 ? 16.063 2.451 -41.969 1.00 55.38 120 GLY D N 1
ATOM 6001 C CA . GLY D 1 120 ? 17.073 1.487 -42.362 1.00 38.13 120 GLY D CA 1
ATOM 6002 C C . GLY D 1 120 ? 16.906 0.149 -41.664 1.00 33.25 120 GLY D C 1
ATOM 6003 O O . GLY D 1 120 ? 17.289 -0.895 -42.195 1.00 31.32 120 GLY D O 1
ATOM 6004 N N . VAL D 1 121 ? 16.339 0.170 -40.465 1.00 37.74 121 VAL D N 1
ATOM 6005 C CA . VAL D 1 121 ? 16.133 -1.056 -39.713 1.00 43.74 121 VAL D CA 1
ATOM 6006 C C . VAL D 1 121 ? 14.987 -1.831 -40.333 1.00 45.79 121 VAL D C 1
ATOM 6007 O O . VAL D 1 121 ? 15.002 -3.060 -40.359 1.00 51.42 121 VAL D O 1
ATOM 6011 N N . LYS D 1 122 ? 14.000 -1.102 -40.844 1.00 56.18 122 LYS D N 1
ATOM 6012 C CA . LYS D 1 122 ? 12.836 -1.716 -41.476 1.00 59.06 122 LYS D CA 1
ATOM 6013 C C . LYS D 1 122 ? 13.189 -2.216 -42.869 1.00 61.50 122 LYS D C 1
ATOM 6014 O O . LYS D 1 122 ? 12.761 -3.296 -43.275 1.00 69.09 122 LYS D O 1
ATOM 6020 N N . THR D 1 123 ? 13.969 -1.427 -43.599 1.00 58.90 123 THR D N 1
ATOM 6021 C CA . THR D 1 123 ? 14.407 -1.819 -44.933 1.00 54.89 123 THR D CA 1
ATOM 6022 C C . THR D 1 123 ? 15.471 -2.894 -44.743 1.00 49.66 123 THR D C 1
ATOM 6023 O O . THR D 1 123 ? 15.951 -3.498 -45.702 1.00 46.20 123 THR D O 1
ATOM 6027 N N . ASN D 1 124 ? 15.845 -3.097 -43.484 1.00 41.37 124 ASN D N 1
ATOM 6028 C CA . ASN D 1 124 ? 16.824 -4.097 -43.093 1.00 37.84 124 ASN D CA 1
ATOM 6029 C C . ASN D 1 124 ? 18.228 -3.894 -43.674 1.00 47.47 124 ASN D C 1
ATOM 6030 O O . ASN D 1 124 ? 18.946 -4.853 -43.947 1.00 52.64 124 ASN D O 1
ATOM 6035 N N . ILE D 1 125 ? 18.612 -2.638 -43.863 1.00 50.47 125 ILE D N 1
ATOM 6036 C CA . ILE D 1 125 ? 19.944 -2.306 -44.364 1.00 45.65 125 ILE D CA 1
ATOM 6037 C C . ILE D 1 125 ? 20.596 -1.481 -43.260 1.00 38.54 125 ILE D C 1
ATOM 6038 O O . ILE D 1 125 ? 19.928 -0.673 -42.613 1.00 29.46 125 ILE D O 1
ATOM 6043 N N . LYS D 1 126 ? 21.888 -1.685 -43.035 1.00 33.69 126 LYS D N 1
ATOM 6044 C CA . LYS D 1 126 ? 22.582 -0.961 -41.975 1.00 39.52 126 LYS D CA 1
ATOM 6045 C C . LYS D 1 126 ? 23.105 0.403 -42.404 1.00 41.11 126 LYS D C 1
ATOM 6046 O O . LYS D 1 126 ? 23.987 0.499 -43.253 1.00 54.03 126 LYS D O 1
ATOM 6052 N N . ILE D 1 127 ? 22.561 1.454 -41.798 1.00 26.23 127 ILE D N 1
ATOM 6053 C CA . ILE D 1 127 ? 22.954 2.823 -42.109 1.00 21.53 127 ILE D CA 1
ATOM 6054 C C . ILE D 1 127 ? 23.715 3.411 -40.936 1.00 20.96 127 ILE D C 1
ATOM 6055 O O . ILE D 1 127 ? 23.221 3.417 -39.813 1.00 37.15 127 ILE D O 1
ATOM 6060 N N . ARG D 1 128 ? 24.912 3.918 -41.195 1.00 24.01 128 ARG D N 1
ATOM 6061 C CA . ARG D 1 128 ? 25.736 4.487 -40.137 1.00 24.03 128 ARG D CA 1
ATOM 6062 C C . ARG D 1 128 ? 26.097 5.966 -40.413 1.00 21.35 128 ARG D C 1
ATOM 6063 O O . ARG D 1 128 ? 26.813 6.257 -41.370 1.00 19.62 128 ARG D O 1
ATOM 6071 N N . LEU D 1 129 ? 25.593 6.894 -39.589 1.00 27.04 129 LEU D N 1
ATOM 6072 C CA . LEU D 1 129 ? 25.903 8.321 -39.766 1.00 27.63 129 LEU D CA 1
ATOM 6073 C C . LEU D 1 129 ? 27.302 8.555 -39.196 1.00 29.41 129 LEU D C 1
ATOM 6074 O O . LEU D 1 129 ? 27.604 8.078 -38.101 1.00 40.41 129 LEU D O 1
ATOM 6079 N N . ILE D 1 130 ? 28.150 9.284 -39.926 1.00 20.75 130 ILE D N 1
ATOM 6080 C CA . ILE D 1 130 ? 29.532 9.498 -39.485 1.00 14.08 130 ILE D CA 1
ATOM 6081 C C . ILE D 1 130 ? 30.083 10.931 -39.565 1.00 20.88 130 ILE D C 1
ATOM 6082 O O . ILE D 1 130 ? 29.792 11.685 -40.505 1.00 27.78 130 ILE D O 1
ATOM 6087 N N . ASP D 1 131 ? 30.896 11.286 -38.569 1.00 12.59 131 ASP D N 1
ATOM 6088 C CA . ASP D 1 131 ? 31.544 12.586 -38.505 1.00 13.92 131 ASP D CA 1
ATOM 6089 C C . ASP D 1 131 ? 32.770 12.459 -37.607 1.00 19.47 131 ASP D C 1
ATOM 6090 O O . ASP D 1 131 ? 32.927 11.462 -36.897 1.00 11.87 131 ASP D O 1
ATOM 6095 N N . LYS D 1 132 ? 33.638 13.468 -37.644 1.00 26.25 132 LYS D N 1
ATOM 6096 C CA . LYS D 1 132 ? 34.883 13.485 -36.866 1.00 31.13 132 LYS D CA 1
ATOM 6097 C C . LYS D 1 132 ? 34.846 12.871 -35.447 1.00 30.05 132 LYS D C 1
ATOM 6098 O O . LYS D 1 132 ? 35.827 12.276 -35.007 1.00 29.28 132 LYS D O 1
ATOM 6104 N N . GLN D 1 133 ? 33.736 12.997 -34.727 1.00 38.25 133 GLN D N 1
ATOM 6105 C CA . GLN D 1 133 ? 33.689 12.436 -33.379 1.00 29.31 133 GLN D CA 1
ATOM 6106 C C . GLN D 1 133 ? 32.483 11.570 -33.055 1.00 27.23 133 GLN D C 1
ATOM 6107 O O . GLN D 1 133 ? 32.331 11.121 -31.922 1.00 25.18 133 GLN D O 1
ATOM 6113 N N . ASN D 1 134 ? 31.641 11.312 -34.047 1.00 30.27 134 ASN D N 1
ATOM 6114 C CA . ASN D 1 134 ? 30.449 10.517 -33.808 1.00 14.12 134 ASN D CA 1
ATOM 6115 C C . ASN D 1 134 ? 30.105 9.511 -34.889 1.00 16.98 134 ASN D C 1
ATOM 6116 O O . ASN D 1 134 ? 30.262 9.769 -36.083 1.00 21.21 134 ASN D O 1
ATOM 6121 N N . HIS D 1 135 ? 29.629 8.358 -34.429 1.00 16.68 135 HIS D N 1
ATOM 6122 C CA . HIS D 1 135 ? 29.155 7.260 -35.269 1.00 22.36 135 HIS D CA 1
ATOM 6123 C C . HIS D 1 135 ? 27.787 7.005 -34.682 1.00 16.66 135 HIS D C 1
ATOM 6124 O O . HIS D 1 135 ? 27.640 6.923 -33.465 1.00 26.46 135 HIS D O 1
ATOM 6131 N N . ILE D 1 136 ? 26.781 6.887 -35.531 1.00 19.22 136 ILE D N 1
ATOM 6132 C CA . ILE D 1 136 ? 25.432 6.652 -35.035 1.00 14.36 136 ILE D CA 1
ATOM 6133 C C . ILE D 1 136 ? 24.733 5.631 -35.900 1.00 27.78 136 ILE D C 1
ATOM 6134 O O . ILE D 1 136 ? 24.775 5.722 -37.129 1.00 35.25 136 ILE D O 1
ATOM 6139 N N . GLN D 1 137 ? 24.117 4.645 -35.259 1.00 21.86 137 GLN D N 1
ATOM 6140 C CA . GLN D 1 137 ? 23.354 3.631 -35.973 1.00 25.83 137 GLN D CA 1
ATOM 6141 C C . GLN D 1 137 ? 22.356 2.945 -35.054 1.00 32.61 137 GLN D C 1
ATOM 6142 O O . GLN D 1 137 ? 22.490 2.999 -33.829 1.00 28.92 137 GLN D O 1
ATOM 6156 N N . PHE D 1 139 ? 19.819 -0.599 -34.196 1.00 31.90 139 PHE D N 1
ATOM 6157 C CA . PHE D 1 139 ? 19.871 -2.054 -34.242 1.00 37.90 139 PHE D CA 1
ATOM 6158 C C . PHE D 1 139 ? 18.559 -2.653 -33.776 1.00 36.17 139 PHE D C 1
ATOM 6159 O O . PHE D 1 139 ? 17.987 -2.207 -32.778 1.00 36.33 139 PHE D O 1
ATOM 6167 N N . PRO D 1 140 ? 18.044 -3.657 -34.504 1.00 36.67 140 PRO D N 1
ATOM 6168 C CA . PRO D 1 140 ? 16.788 -4.294 -34.088 1.00 29.06 140 PRO D CA 1
ATOM 6169 C C . PRO D 1 140 ? 17.272 -5.292 -33.026 1.00 21.56 140 PRO D C 1
ATOM 6170 O O . PRO D 1 140 ? 18.464 -5.360 -32.773 1.00 6.98 140 PRO D O 1
ATOM 6174 N N . PRO D 1 141 ? 16.374 -6.069 -32.397 1.00 28.21 141 PRO D N 1
ATOM 6175 C CA . PRO D 1 141 ? 16.838 -7.023 -31.383 1.00 27.44 141 PRO D CA 1
ATOM 6176 C C . PRO D 1 141 ? 17.919 -7.958 -31.922 1.00 35.37 141 PRO D C 1
ATOM 6177 O O . PRO D 1 141 ? 18.016 -8.169 -33.129 1.00 36.19 141 PRO D O 1
ATOM 6181 N N . GLY D 1 142 ? 18.724 -8.512 -31.018 1.00 43.09 142 GLY D N 1
ATOM 6182 C CA . GLY D 1 142 ? 19.787 -9.420 -31.410 1.00 36.50 142 GLY D CA 1
ATOM 6183 C C . GLY D 1 142 ? 21.032 -9.264 -30.553 1.00 30.98 142 GLY D C 1
ATOM 6184 O O . GLY D 1 142 ? 21.074 -8.446 -29.638 1.00 33.00 142 GLY D O 1
ATOM 6185 N N . GLU D 1 143 ? 22.053 -10.060 -30.830 1.00 32.40 143 GLU D N 1
ATOM 6186 C CA . GLU D 1 143 ? 23.284 -9.964 -30.065 1.00 30.15 143 GLU D CA 1
ATOM 6187 C C . GLU D 1 143 ? 24.369 -9.415 -30.986 1.00 35.79 143 GLU D C 1
ATOM 6188 O O . GLU D 1 143 ? 24.590 -9.939 -32.078 1.00 39.43 143 GLU D O 1
ATOM 6194 N N . TYR D 1 144 ? 25.047 -8.360 -30.542 1.00 25.63 144 TYR D N 1
ATOM 6195 C CA . TYR D 1 144 ? 26.068 -7.719 -31.365 1.00 24.00 144 TYR D CA 1
ATOM 6196 C C . TYR D 1 144 ? 27.418 -7.566 -30.680 1.00 26.75 144 TYR D C 1
ATOM 6197 O O . TYR D 1 144 ? 27.506 -7.392 -29.469 1.00 38.15 144 TYR D O 1
ATOM 6206 N N . ASP D 1 145 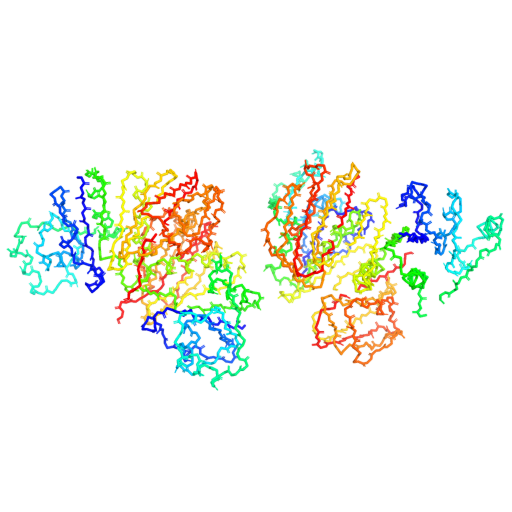? 28.472 -7.620 -31.477 1.00 27.65 145 ASP D N 1
ATOM 6207 C CA . ASP D 1 145 ? 29.824 -7.472 -30.967 1.00 26.67 145 ASP D CA 1
ATOM 6208 C C . ASP D 1 145 ? 30.418 -6.170 -31.488 1.00 28.27 145 ASP D C 1
ATOM 6209 O O . ASP D 1 145 ? 30.132 -5.754 -32.612 1.00 41.43 145 ASP D O 1
ATOM 6214 N N . ILE D 1 146 ? 31.221 -5.510 -30.664 1.00 17.36 146 ILE D N 1
ATOM 6215 C CA . ILE D 1 146 ? 31.902 -4.289 -31.102 1.00 21.67 146 ILE D CA 1
ATOM 6216 C C . ILE D 1 146 ? 33.298 -4.311 -30.485 1.00 17.28 146 ILE D C 1
ATOM 6217 O O . ILE D 1 146 ? 33.484 -4.822 -29.383 1.00 20.56 146 ILE D O 1
ATOM 6222 N N . GLU D 1 147 ? 34.282 -3.787 -31.202 1.00 25.65 147 GLU D N 1
ATOM 6223 C CA . GLU D 1 147 ? 35.639 -3.776 -30.678 1.00 41.09 147 GLU D CA 1
ATOM 6224 C C . GLU D 1 147 ? 36.005 -2.366 -30.240 1.00 33.58 147 GLU D C 1
ATOM 6225 O O . GLU D 1 147 ? 35.408 -1.398 -30.704 1.00 35.66 147 GLU D O 1
ATOM 6231 N N . LYS D 1 148 ? 36.982 -2.260 -29.342 1.00 24.69 148 LYS D N 1
ATOM 6232 C CA . LYS D 1 148 ? 37.410 -0.968 -28.809 1.00 31.14 148 LYS D CA 1
ATOM 6233 C C . LYS D 1 148 ? 37.868 0.036 -29.857 1.00 32.68 148 LYS D C 1
ATOM 6234 O O . LYS D 1 148 ? 38.714 -0.257 -30.697 1.00 30.43 148 LYS D O 1
ATOM 6240 N N . ASP D 1 149 ? 37.300 1.233 -29.797 1.00 36.56 149 ASP D N 1
ATOM 6241 C CA . ASP D 1 149 ? 37.681 2.271 -30.736 1.00 39.55 149 ASP D CA 1
ATOM 6242 C C . ASP D 1 149 ? 38.676 3.198 -30.053 1.00 45.39 149 ASP D C 1
ATOM 6243 O O . ASP D 1 149 ? 38.296 4.114 -29.334 1.00 50.49 149 ASP D O 1
ATOM 6248 N N . GLU D 1 150 ? 39.957 2.937 -30.277 1.00 48.89 150 GLU D N 1
ATOM 6249 C CA . GLU D 1 150 ? 41.029 3.724 -29.678 1.00 39.22 150 GLU D CA 1
ATOM 6250 C C . GLU D 1 150 ? 40.808 5.231 -29.687 1.00 36.53 150 GLU D C 1
ATOM 6251 O O . GLU D 1 150 ? 41.399 5.934 -28.882 1.00 40.85 150 GLU D O 1
ATOM 6257 N N . ASN D 1 151 ? 39.965 5.733 -30.583 1.00 35.18 151 ASN D N 1
ATOM 6258 C CA . ASN D 1 151 ? 39.723 7.171 -30.647 1.00 38.76 151 ASN D CA 1
ATOM 6259 C C . ASN D 1 151 ? 38.423 7.612 -29.982 1.00 44.71 151 ASN D C 1
ATOM 6260 O O . ASN D 1 151 ? 38.329 8.731 -29.482 1.00 54.36 151 ASN D O 1
ATOM 6265 N N . LYS D 1 152 ? 37.420 6.740 -29.987 1.00 40.45 152 LYS D N 1
ATOM 6266 C CA . LYS D 1 152 ? 36.125 7.051 -29.381 1.00 32.84 152 LYS D CA 1
ATOM 6267 C C . LYS D 1 152 ? 35.885 6.203 -28.129 1.00 25.86 152 LYS D C 1
ATOM 6268 O O . LYS D 1 152 ? 35.427 5.054 -28.193 1.00 13.74 152 LYS D O 1
ATOM 6274 N N . ARG D 1 153 ? 36.191 6.793 -26.983 1.00 17.25 153 ARG D N 1
ATOM 6275 C CA . ARG D 1 153 ? 36.054 6.118 -25.715 1.00 12.63 153 ARG D CA 1
ATOM 6276 C C . ARG D 1 153 ? 34.603 5.904 -25.308 1.00 25.12 153 ARG D C 1
ATOM 6277 O O . ARG D 1 153 ? 34.278 4.897 -24.666 1.00 33.56 153 ARG D O 1
ATOM 6285 N N . TYR D 1 154 ? 33.731 6.829 -25.700 1.00 24.41 154 TYR D N 1
ATOM 6286 C CA . TYR D 1 154 ? 32.326 6.764 -25.301 1.00 32.82 154 TYR D CA 1
ATOM 6287 C C . TYR D 1 154 ? 31.348 6.000 -26.184 1.00 32.48 154 TYR D C 1
ATOM 6288 O O . TYR D 1 154 ? 31.384 6.091 -27.411 1.00 30.16 154 TYR D O 1
ATOM 6297 N N . ILE D 1 155 ? 30.472 5.247 -25.524 1.00 23.90 155 ILE D N 1
ATOM 6298 C CA . ILE D 1 155 ? 29.440 4.463 -26.192 1.00 27.04 155 ILE D CA 1
ATOM 6299 C C . ILE D 1 155 ? 28.077 4.683 -25.518 1.00 23.39 155 ILE D C 1
ATOM 6300 O O . ILE D 1 155 ? 27.882 4.323 -24.355 1.00 23.31 155 ILE D O 1
ATOM 6305 N N . SER D 1 156 ? 27.135 5.272 -26.242 1.00 26.49 156 SER D N 1
ATOM 6306 C CA . SER D 1 156 ? 25.815 5.507 -25.673 1.00 25.24 156 SER D CA 1
ATOM 6307 C C . SER D 1 156 ? 24.730 4.681 -26.343 1.00 32.02 156 SER D C 1
ATOM 6308 O O . SER D 1 156 ? 24.745 4.473 -27.561 1.00 34.03 156 SER D O 1
ATOM 6311 N N . PHE D 1 157 ? 23.793 4.204 -25.532 1.00 33.93 157 PHE D N 1
ATOM 6312 C CA . PHE D 1 157 ? 22.668 3.425 -26.028 1.00 31.28 157 PHE D CA 1
ATOM 6313 C C . PHE D 1 157 ? 21.460 4.243 -25.635 1.00 29.79 157 PHE D C 1
ATOM 6314 O O . PHE D 1 157 ? 21.364 4.682 -24.496 1.00 31.69 157 PHE D O 1
ATOM 6322 N N . ILE D 1 158 ? 20.555 4.465 -26.579 1.00 33.21 158 ILE D N 1
ATOM 6323 C CA . ILE D 1 158 ? 19.348 5.241 -26.328 1.00 29.22 158 ILE D CA 1
ATOM 6324 C C . ILE D 1 158 ? 18.190 4.562 -27.032 1.00 37.63 158 ILE D C 1
ATOM 6325 O O . ILE D 1 158 ? 18.308 4.152 -28.185 1.00 47.99 158 ILE D O 1
ATOM 6330 N N . PRO D 1 159 ? 17.050 4.428 -26.349 1.00 34.52 159 PRO D N 1
ATOM 6331 C CA . PRO D 1 159 ? 15.890 3.783 -26.978 1.00 26.93 159 PRO D CA 1
ATOM 6332 C C . PRO D 1 159 ? 15.259 4.706 -28.003 1.00 29.85 159 PRO D C 1
ATOM 6333 O O . PRO D 1 159 ? 15.245 5.923 -27.824 1.00 34.83 159 PRO D O 1
ATOM 6337 N N . PHE D 1 160 ? 14.728 4.127 -29.072 1.0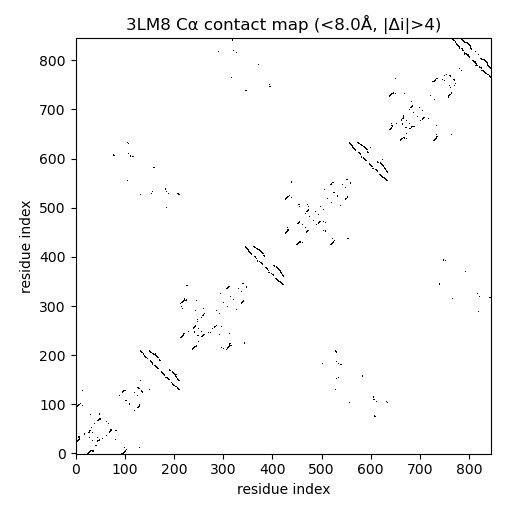0 36.34 160 PHE D N 1
ATOM 6338 C CA . PHE D 1 160 ? 14.091 4.924 -30.110 1.00 37.02 160 PHE D CA 1
ATOM 6339 C C . PHE D 1 160 ? 12.564 4.953 -30.013 1.00 47.27 160 PHE D C 1
ATOM 6340 O O . PHE D 1 160 ? 11.990 5.896 -29.472 1.00 42.46 160 PHE D O 1
ATOM 6348 N N . SER D 1 161 ? 11.911 3.921 -30.542 1.00 59.72 161 SER D N 1
ATOM 6349 C CA . SER D 1 161 ? 10.450 3.842 -30.531 1.00 66.70 161 SER D CA 1
ATOM 6350 C C . SER D 1 161 ? 9.848 3.433 -29.190 1.00 71.02 161 SER D C 1
ATOM 6351 O O . SER D 1 161 ? 9.124 4.205 -28.569 1.00 66.42 161 SER D O 1
ATOM 6354 N N . GLU D 1 162 ? 10.139 2.211 -28.756 1.00 78.27 162 GLU D N 1
ATOM 6355 C CA . GLU D 1 162 ? 9.614 1.699 -27.496 1.00 81.56 162 GLU D CA 1
ATOM 6356 C C . GLU D 1 162 ? 10.687 1.519 -26.430 1.00 76.28 162 GLU D C 1
ATOM 6357 O O . GLU D 1 162 ? 11.760 2.117 -26.500 1.00 76.87 162 GLU D O 1
ATOM 6363 N N . ASP D 1 163 ? 10.372 0.695 -25.435 1.00 66.20 163 ASP D N 1
ATOM 6364 C CA . ASP D 1 163 ? 11.284 0.388 -24.337 1.00 59.18 163 ASP D CA 1
ATOM 6365 C C . ASP D 1 163 ? 12.177 -0.775 -24.770 1.00 55.05 163 ASP D C 1
ATOM 6366 O O . ASP D 1 163 ? 11.779 -1.574 -25.615 1.00 48.62 163 ASP D O 1
ATOM 6371 N N . ILE D 1 164 ? 13.377 -0.866 -24.201 1.00 49.23 164 ILE D N 1
ATOM 6372 C CA . ILE D 1 164 ? 14.300 -1.947 -24.541 1.00 40.12 164 ILE D CA 1
ATOM 6373 C C . ILE D 1 164 ? 14.180 -3.095 -23.547 1.00 45.93 164 ILE D C 1
ATOM 6374 O O . ILE D 1 164 ? 14.415 -2.912 -22.354 1.00 49.35 164 ILE D O 1
ATOM 6379 N N . HIS D 1 165 ? 13.823 -4.277 -24.040 1.00 40.09 165 HIS D N 1
ATOM 6380 C CA . HIS D 1 165 ? 13.684 -5.447 -23.183 1.00 33.28 165 HIS D CA 1
ATOM 6381 C C . HIS D 1 165 ? 14.950 -6.298 -23.106 1.00 38.46 165 HIS D C 1
ATOM 6382 O O . HIS D 1 165 ? 15.504 -6.694 -24.124 1.00 40.94 165 HIS D O 1
ATOM 6389 N N . GLU D 1 166 ? 15.399 -6.572 -21.886 1.00 48.46 166 GLU D N 1
ATOM 6390 C CA . GLU D 1 166 ? 16.571 -7.414 -21.638 1.00 42.88 166 GLU D CA 1
ATOM 6391 C C . GLU D 1 166 ? 17.924 -6.980 -22.216 1.00 34.09 166 GLU D C 1
ATOM 6392 O O . GLU D 1 166 ? 18.651 -7.790 -22.796 1.00 34.55 166 GLU D O 1
ATOM 6398 N N . LEU D 1 167 ? 18.282 -5.715 -22.038 1.00 30.06 167 LEU D N 1
ATOM 6399 C CA . LEU D 1 167 ? 19.564 -5.257 -22.551 1.00 26.63 167 LEU D CA 1
ATOM 6400 C C . LEU D 1 167 ? 20.685 -5.771 -21.670 1.00 36.88 167 LEU D C 1
ATOM 6401 O O . LEU D 1 167 ? 20.731 -5.491 -20.472 1.00 35.13 167 LEU D O 1
ATOM 6406 N N . THR D 1 168 ? 21.588 -6.529 -22.274 1.00 34.64 168 THR D N 1
ATOM 6407 C CA . THR D 1 168 ? 22.728 -7.066 -21.556 1.00 33.46 168 THR D CA 1
ATOM 6408 C C . THR D 1 168 ? 23.987 -6.489 -22.187 1.00 28.57 168 THR D C 1
ATOM 6409 O O . THR D 1 168 ? 24.146 -6.515 -23.402 1.00 30.94 168 THR D O 1
ATOM 6413 N N . LEU D 1 169 ? 24.875 -5.955 -21.365 1.00 27.22 169 LEU D N 1
ATOM 6414 C CA . LEU D 1 169 ? 26.128 -5.405 -21.865 1.00 37.94 169 LEU D CA 1
ATOM 6415 C C . LEU D 1 169 ? 27.266 -6.171 -21.192 1.00 45.99 169 LEU D C 1
ATOM 6416 O O . LEU D 1 169 ? 27.132 -6.637 -20.057 1.00 55.73 169 LEU D O 1
ATOM 6421 N N . THR D 1 170 ? 28.385 -6.305 -21.891 1.00 37.69 170 THR D N 1
ATOM 6422 C CA . THR D 1 170 ? 29.525 -7.037 -21.361 1.00 31.29 170 THR D CA 1
ATOM 6423 C C . THR D 1 170 ? 30.794 -6.523 -21.994 1.00 29.94 170 THR D C 1
ATOM 6424 O O . THR D 1 170 ? 30.918 -6.531 -23.217 1.00 35.38 170 THR D O 1
ATOM 6428 N N . GLY D 1 171 ? 31.740 -6.094 -21.167 1.00 32.66 171 GLY D N 1
ATOM 6429 C CA . GLY D 1 171 ? 32.998 -5.585 -21.686 1.00 27.33 171 GLY D CA 1
ATOM 6430 C C . GLY D 1 171 ? 33.019 -4.080 -21.544 1.00 25.64 171 GLY D C 1
ATOM 6431 O O . GLY D 1 171 ? 33.920 -3.382 -22.034 1.00 24.32 171 GLY D O 1
ATOM 6432 N N . PHE D 1 172 ? 32.002 -3.577 -20.858 1.00 13.64 172 PHE D N 1
ATOM 6433 C CA . PHE D 1 172 ? 31.888 -2.151 -20.648 1.00 24.16 172 PHE D CA 1
ATOM 6434 C C . PHE D 1 172 ? 32.215 -1.808 -19.207 1.00 36.29 172 PHE D C 1
ATOM 6435 O O . PHE D 1 172 ? 32.391 -2.689 -18.364 1.00 31.27 172 PHE D O 1
ATOM 6443 N N . LYS D 1 173 ? 32.290 -0.508 -18.953 1.00 40.18 173 LYS D N 1
ATOM 6444 C CA . LYS D 1 173 ? 32.591 0.052 -17.645 1.00 31.89 173 LYS D CA 1
ATOM 6445 C C . LYS D 1 173 ? 31.366 -0.118 -16.757 1.00 29.77 173 LYS D C 1
ATOM 6446 O O . LYS D 1 173 ? 31.480 -0.498 -15.603 1.00 34.76 173 LYS D O 1
ATOM 6452 N N . TYR D 1 174 ? 30.194 0.159 -17.314 1.00 25.02 174 TYR D N 1
ATOM 6453 C CA . TYR D 1 174 ? 28.933 0.014 -16.588 1.00 29.26 174 TYR D CA 1
ATOM 6454 C C . TYR D 1 174 ? 28.212 -1.197 -17.189 1.00 19.89 174 TYR D C 1
ATOM 6455 O O . TYR D 1 174 ? 27.590 -1.108 -18.238 1.00 15.09 174 TYR D O 1
ATOM 6464 N N . PRO D 1 175 ? 28.308 -2.353 -16.519 1.00 24.62 175 PRO D N 1
ATOM 6465 C CA . PRO D 1 175 ? 27.704 -3.625 -16.922 1.00 26.38 175 PRO D CA 1
ATOM 6466 C C . PRO D 1 175 ? 26.195 -3.618 -16.782 1.00 29.83 175 PRO D C 1
ATOM 6467 O O . PRO D 1 175 ? 25.643 -2.983 -15.887 1.00 39.43 175 PRO D O 1
ATOM 6471 N N . LEU D 1 176 ? 25.530 -4.337 -17.672 1.00 22.07 176 LEU D N 1
ATOM 6472 C CA . LEU D 1 176 ? 24.079 -4.395 -17.653 1.00 22.23 176 LEU D CA 1
ATOM 6473 C C . LEU D 1 176 ? 23.754 -5.853 -17.881 1.00 22.92 176 LEU D C 1
ATOM 6474 O O . LEU D 1 176 ? 24.477 -6.542 -18.592 1.00 15.83 176 LEU D O 1
ATOM 6479 N N . ASN D 1 177 ? 22.681 -6.342 -17.284 1.00 24.88 177 ASN D N 1
ATOM 6480 C CA . ASN D 1 177 ? 22.357 -7.744 -17.457 1.00 30.75 177 ASN D CA 1
ATOM 6481 C C . ASN D 1 177 ? 20.862 -7.925 -17.409 1.00 26.84 177 ASN D C 1
ATOM 6482 O O . ASN D 1 177 ? 20.255 -7.748 -16.355 1.00 32.22 177 ASN D O 1
ATOM 6487 N N . ASN D 1 178 ? 20.282 -8.269 -18.559 1.00 22.38 178 ASN D N 1
ATOM 6488 C CA . ASN D 1 178 ? 18.838 -8.455 -18.694 1.00 33.94 178 ASN D CA 1
ATOM 6489 C C . ASN D 1 178 ? 18.048 -7.236 -18.248 1.00 38.27 178 ASN D C 1
ATOM 6490 O O . ASN D 1 178 ? 16.860 -7.338 -17.971 1.00 39.10 178 ASN D O 1
ATOM 6495 N N . CYS D 1 179 ? 18.698 -6.082 -18.185 1.00 35.14 179 CYS D N 1
ATOM 6496 C CA . CYS D 1 179 ? 18.025 -4.870 -17.739 1.00 28.86 179 CYS D CA 1
ATOM 6497 C C . CYS D 1 179 ? 16.900 -4.418 -18.669 1.00 27.05 179 CYS D C 1
ATOM 6498 O O . CYS D 1 179 ? 16.892 -4.727 -19.858 1.00 12.67 179 CYS D O 1
ATOM 6501 N N . HIS D 1 180 ? 15.940 -3.700 -18.100 1.00 32.09 180 HIS D N 1
ATOM 6502 C CA . HIS D 1 180 ? 14.828 -3.167 -18.862 1.00 27.77 180 HIS D CA 1
ATOM 6503 C C . HIS D 1 180 ? 14.993 -1.655 -18.906 1.00 42.32 180 HIS D C 1
ATOM 6504 O O . HIS D 1 180 ? 14.811 -0.972 -17.896 1.00 41.63 180 HIS D O 1
ATOM 6511 N N . ILE D 1 181 ? 15.328 -1.138 -20.083 1.00 39.51 181 ILE D N 1
ATOM 6512 C CA . ILE D 1 181 ? 15.536 0.287 -20.256 1.00 29.09 181 ILE D CA 1
ATOM 6513 C C . ILE D 1 181 ? 14.268 1.010 -20.687 1.00 35.18 181 ILE D C 1
ATOM 6514 O O . ILE D 1 181 ? 13.761 0.833 -21.792 1.00 38.59 181 ILE D O 1
ATOM 6519 N N . THR D 1 182 ? 13.758 1.843 -19.800 1.00 37.65 182 THR D N 1
ATOM 6520 C CA . THR D 1 182 ? 12.554 2.584 -20.101 1.00 35.80 182 THR D CA 1
ATOM 6521 C C . THR D 1 182 ? 12.789 3.634 -21.186 1.00 28.56 182 THR D C 1
ATOM 6522 O O . THR D 1 182 ? 13.850 4.258 -21.254 1.00 27.14 182 THR D O 1
ATOM 6526 N N . LEU D 1 183 ? 11.786 3.816 -22.036 1.00 21.03 183 LEU D N 1
ATOM 6527 C CA . LEU D 1 183 ? 11.827 4.807 -23.104 1.00 26.31 183 LEU D CA 1
ATOM 6528 C C . LEU D 1 183 ? 12.110 6.218 -22.564 1.00 39.89 183 LEU D C 1
ATOM 6529 O O . LEU D 1 183 ? 11.356 6.739 -21.742 1.00 38.08 183 LEU D O 1
ATOM 6534 N N . GLY D 1 184 ? 13.188 6.836 -23.037 1.00 50.62 184 GLY D N 1
ATOM 6535 C CA . GLY D 1 184 ? 13.517 8.178 -22.592 1.00 48.67 184 GLY D CA 1
ATOM 6536 C C . GLY D 1 184 ? 14.532 8.204 -21.469 1.00 53.36 184 GLY D C 1
ATOM 6537 O O . GLY D 1 184 ? 14.858 9.272 -20.945 1.00 64.73 184 GLY D O 1
ATOM 6538 N N . SER D 1 185 ? 15.035 7.030 -21.098 1.00 45.78 185 SER D N 1
ATOM 6539 C CA . SER D 1 185 ? 16.016 6.920 -20.025 1.00 48.40 185 SER D CA 1
ATOM 6540 C C . SER D 1 185 ? 17.392 7.358 -20.505 1.00 49.07 185 SER D C 1
ATOM 6541 O O . SER D 1 185 ? 17.743 7.158 -21.666 1.00 56.55 185 SER D O 1
ATOM 6544 N N . THR D 1 186 ? 18.165 7.963 -19.607 1.00 35.75 186 THR D N 1
ATOM 6545 C CA . THR D 1 186 ? 19.514 8.429 -19.926 1.00 30.26 186 THR D CA 1
ATOM 6546 C C . THR D 1 186 ? 20.538 7.552 -19.223 1.00 26.31 186 THR D C 1
ATOM 6547 O O . THR D 1 186 ? 21.742 7.767 -19.325 1.00 36.14 186 THR D O 1
ATOM 6551 N N . LEU D 1 187 ? 20.036 6.555 -18.504 1.00 23.03 187 LEU D N 1
ATOM 6552 C CA . LEU D 1 187 ? 20.874 5.622 -17.765 1.00 23.08 187 LEU D CA 1
ATOM 6553 C C . LEU D 1 187 ? 22.045 5.040 -18.577 1.00 31.86 187 LEU D C 1
ATOM 6554 O O . LEU D 1 187 ? 23.169 4.918 -18.073 1.00 28.88 187 LEU D O 1
ATOM 6559 N N . CYS D 1 188 ? 21.779 4.694 -19.834 1.00 30.16 188 CYS D N 1
ATOM 6560 C CA . CYS D 1 188 ? 22.795 4.071 -20.664 1.00 17.75 188 CYS D CA 1
ATOM 6561 C C . CYS D 1 188 ? 23.729 4.984 -21.437 1.00 18.30 188 CYS D C 1
ATOM 6562 O O . CYS D 1 188 ? 24.552 4.500 -22.205 1.00 23.79 188 CYS D O 1
ATOM 6565 N N . ILE D 1 189 ? 23.615 6.295 -21.227 1.00 24.13 189 ILE D N 1
ATOM 6566 C CA . ILE D 1 189 ? 24.470 7.276 -21.905 1.00 20.71 189 ILE D CA 1
ATOM 6567 C C . ILE D 1 189 ? 25.892 7.254 -21.332 1.00 17.20 189 ILE D C 1
ATOM 6568 O O . ILE D 1 189 ? 26.085 7.005 -20.135 1.00 10.40 189 ILE D O 1
ATOM 6573 N N . SER D 1 190 ? 26.885 7.510 -22.182 1.00 18.60 190 SER D N 1
ATOM 6574 C CA . SER D 1 190 ? 28.280 7.562 -21.741 1.00 24.46 190 SER D CA 1
ATOM 6575 C C . SER D 1 190 ? 28.860 6.310 -21.081 1.00 30.37 190 SER D C 1
ATOM 6576 O O . SER D 1 190 ? 29.215 6.330 -19.902 1.00 40.99 190 SER D O 1
ATOM 6579 N N . ASN D 1 191 ? 28.962 5.226 -21.838 1.00 29.92 191 ASN D N 1
ATOM 6580 C CA . ASN D 1 191 ? 29.541 3.996 -21.316 1.00 24.64 191 ASN D CA 1
ATOM 6581 C C . ASN D 1 191 ? 30.921 3.903 -21.948 1.00 20.58 191 ASN D C 1
ATOM 6582 O O . ASN D 1 191 ? 31.331 4.799 -22.686 1.00 24.50 191 ASN D O 1
ATOM 6587 N N . GLU D 1 192 ? 31.645 2.835 -21.664 1.00 22.47 192 GLU D N 1
ATOM 6588 C CA . GLU D 1 192 ? 32.980 2.662 -22.222 1.00 13.82 192 GLU D CA 1
ATOM 6589 C C . GLU D 1 192 ? 33.297 1.188 -22.304 1.00 15.24 192 GLU D C 1
ATOM 6590 O O . GLU D 1 192 ? 32.655 0.377 -21.649 1.00 20.79 192 GLU D O 1
ATOM 6596 N N . LEU D 1 193 ? 34.285 0.827 -23.108 1.00 21.29 193 LEU D N 1
ATOM 6597 C CA . LEU D 1 193 ? 34.682 -0.572 -23.160 1.00 18.01 193 LEU D CA 1
ATOM 6598 C C . LEU D 1 193 ? 35.872 -0.668 -22.225 1.00 21.30 193 LEU D C 1
ATOM 6599 O O . LEU D 1 193 ? 36.777 0.161 -22.315 1.00 20.30 193 LEU D O 1
ATOM 6604 N N . ILE D 1 194 ? 35.871 -1.635 -21.307 1.00 21.01 194 ILE D N 1
ATOM 6605 C CA . ILE D 1 194 ? 37.027 -1.781 -20.421 1.00 28.48 194 ILE D CA 1
ATOM 6606 C C . ILE D 1 194 ? 37.921 -2.890 -20.967 1.00 36.94 194 ILE D C 1
ATOM 6607 O O . ILE D 1 194 ? 39.043 -3.094 -20.505 1.00 52.85 194 ILE D O 1
ATOM 6612 N N . HIS D 1 195 ? 37.416 -3.596 -21.970 1.00 22.66 195 HIS D N 1
ATOM 6613 C CA . HIS D 1 195 ? 38.167 -4.661 -22.616 1.00 26.03 195 HIS D CA 1
ATOM 6614 C C . HIS D 1 195 ? 38.315 -4.323 -24.082 1.00 27.30 195 HIS D C 1
ATOM 6615 O O . HIS D 1 195 ? 37.865 -3.271 -24.525 1.00 28.61 195 HIS D O 1
ATOM 6622 N N . SER D 1 196 ? 38.917 -5.236 -24.832 1.00 24.88 196 SER D N 1
ATOM 6623 C CA . SER D 1 196 ? 39.174 -5.042 -26.255 1.00 26.06 196 SER D CA 1
ATOM 6624 C C . SER D 1 196 ? 37.958 -5.277 -27.135 1.00 27.97 196 SER D C 1
ATOM 6625 O O . SER D 1 196 ? 37.786 -4.629 -28.160 1.00 39.30 196 SER D O 1
ATOM 6628 N N . ARG D 1 197 ? 37.126 -6.224 -26.740 1.00 23.23 197 ARG D N 1
ATOM 6629 C CA . ARG D 1 197 ? 35.924 -6.543 -27.494 1.00 26.75 197 ARG D CA 1
ATOM 6630 C C . ARG D 1 197 ? 34.716 -6.381 -26.568 1.00 29.86 197 ARG D C 1
ATOM 6631 O O . ARG D 1 197 ? 34.830 -6.536 -25.348 1.00 23.21 197 ARG D O 1
ATOM 6639 N N . GLY D 1 198 ? 33.562 -6.061 -27.144 1.00 30.23 198 GLY D N 1
ATOM 6640 C CA . GLY D 1 198 ? 32.368 -5.878 -26.338 1.00 31.05 198 GLY D CA 1
ATOM 6641 C C . GLY D 1 198 ? 31.143 -6.610 -26.852 1.00 28.56 198 GLY D C 1
ATOM 6642 O O . GLY D 1 198 ? 31.121 -7.096 -27.982 1.00 42.42 198 GLY D O 1
ATOM 6643 N N . THR D 1 199 ? 30.109 -6.680 -26.026 1.00 27.05 199 THR D N 1
ATOM 6644 C CA . THR D 1 199 ? 28.898 -7.373 -26.430 1.00 27.78 199 THR D CA 1
ATOM 6645 C C . THR D 1 199 ? 27.650 -6.756 -25.818 1.00 34.20 199 THR D C 1
ATOM 6646 O O . THR D 1 199 ? 27.623 -6.420 -24.635 1.00 30.15 199 THR D O 1
ATOM 6650 N N . PHE D 1 200 ? 26.623 -6.581 -26.641 1.00 38.64 200 PHE D N 1
ATOM 6651 C CA . PHE D 1 200 ? 25.362 -6.041 -26.162 1.00 41.62 200 PHE D CA 1
ATOM 6652 C C . PHE D 1 200 ? 24.189 -6.726 -26.869 1.00 33.16 200 PHE D C 1
ATOM 6653 O O . PHE D 1 200 ? 24.197 -6.902 -28.090 1.00 27.41 200 PHE D O 1
ATOM 6661 N N . SER D 1 201 ? 23.197 -7.139 -26.087 1.00 28.82 201 SER D N 1
ATOM 6662 C CA . SER D 1 201 ? 22.019 -7.795 -26.643 1.00 35.41 201 SER D CA 1
ATOM 6663 C C . SER D 1 201 ? 20.708 -7.448 -25.937 1.00 42.19 201 SER D C 1
ATOM 6664 O O . SER D 1 201 ? 20.681 -7.102 -24.749 1.00 43.95 201 SER D O 1
ATOM 6667 N N . PHE D 1 202 ? 19.625 -7.537 -26.704 1.00 39.86 202 PHE D N 1
ATOM 6668 C CA . PHE D 1 202 ? 18.275 -7.260 -26.231 1.00 26.70 202 PHE D CA 1
ATOM 6669 C C . PHE D 1 202 ? 17.313 -7.944 -27.210 1.00 42.07 202 PHE D C 1
ATOM 6670 O O . PHE D 1 202 ? 17.670 -8.166 -28.369 1.00 48.90 202 PHE D O 1
ATOM 6678 N N . VAL D 1 203 ? 16.098 -8.263 -26.768 1.00 44.05 203 VAL D N 1
ATOM 6679 C CA . VAL D 1 203 ? 15.151 -8.966 -27.635 1.00 39.81 203 VAL D CA 1
ATOM 6680 C C . VAL D 1 203 ? 13.909 -8.230 -28.112 1.00 44.30 203 VAL D C 1
ATOM 6681 O O . VAL D 1 203 ? 13.164 -8.750 -28.953 1.00 49.14 203 VAL D O 1
ATOM 6685 N N . LYS D 1 204 ? 13.667 -7.040 -27.582 1.00 29.84 204 LYS D N 1
ATOM 6686 C CA . LYS D 1 204 ? 12.505 -6.269 -28.006 1.00 35.87 204 LYS D CA 1
ATOM 6687 C C . LYS D 1 204 ? 12.786 -4.768 -27.920 1.00 32.77 204 LYS D C 1
ATOM 6688 O O . LYS D 1 204 ? 13.127 -4.250 -26.857 1.00 30.56 204 LYS D O 1
ATOM 6694 N N . GLY D 1 205 ? 12.641 -4.078 -29.048 1.00 25.88 205 GLY D N 1
ATOM 6695 C CA . GLY D 1 205 ? 12.885 -2.647 -29.078 1.00 28.28 205 GLY D CA 1
ATOM 6696 C C . GLY D 1 205 ? 13.891 -2.263 -30.143 1.00 29.69 205 GLY D C 1
ATOM 6697 O O . GLY D 1 205 ? 14.552 -3.126 -30.708 1.00 44.28 205 GLY D O 1
ATOM 6698 N N . ILE D 1 206 ? 13.999 -0.971 -30.424 1.00 27.51 206 ILE D N 1
ATOM 6699 C CA . ILE D 1 206 ? 14.937 -0.471 -31.427 1.00 29.49 206 ILE D CA 1
ATOM 6700 C C . ILE D 1 206 ? 15.930 0.422 -30.693 1.00 32.31 206 ILE D C 1
ATOM 6701 O O . ILE D 1 206 ? 15.551 1.468 -30.170 1.00 32.95 206 ILE D O 1
ATOM 6706 N N . LEU D 1 207 ? 17.195 0.004 -30.655 1.00 26.53 207 LEU D N 1
ATOM 6707 C CA . LEU D 1 207 ? 18.229 0.746 -29.931 1.00 27.98 207 LEU D CA 1
ATOM 6708 C C . LEU D 1 207 ? 19.136 1.600 -30.806 1.00 19.88 207 LEU D C 1
ATOM 6709 O O . LEU D 1 207 ? 19.491 1.203 -31.917 1.00 36.33 207 LEU D O 1
ATOM 6714 N N . ILE D 1 208 ? 19.496 2.782 -30.308 1.00 18.29 208 ILE D N 1
ATOM 6715 C CA . ILE D 1 208 ? 20.392 3.684 -31.034 1.00 23.81 208 ILE D CA 1
ATOM 6716 C C . ILE D 1 208 ? 21.734 3.645 -30.327 1.00 24.12 208 ILE D C 1
ATOM 6717 O O . ILE D 1 208 ? 21.799 3.802 -29.115 1.00 22.68 208 ILE D O 1
ATOM 6730 N N . ILE D 1 210 ? 25.542 5.351 -30.043 1.00 26.61 210 ILE D N 1
ATOM 6731 C CA . ILE D 1 210 ? 26.406 6.435 -30.472 1.00 25.47 210 ILE D CA 1
ATOM 6732 C C . ILE D 1 210 ? 27.786 6.204 -29.899 1.00 29.76 210 ILE D C 1
ATOM 6733 O O . ILE D 1 210 ? 27.940 5.909 -28.714 1.00 37.52 210 ILE D O 1
ATOM 6738 N N . ARG D 1 211 ? 28.789 6.304 -30.748 1.00 26.74 211 ARG D N 1
ATOM 6739 C CA . ARG D 1 211 ? 30.154 6.153 -30.288 1.00 27.82 211 ARG D CA 1
ATOM 6740 C C . ARG D 1 211 ? 30.748 7.535 -30.517 1.00 25.75 211 ARG D C 1
ATOM 6741 O O . ARG D 1 211 ? 30.634 8.104 -31.607 1.00 23.87 211 ARG D O 1
ATOM 6749 N N . SER D 1 212 ? 31.331 8.102 -29.471 1.00 22.30 212 SER D N 1
ATOM 6750 C CA . SER D 1 212 ? 31.901 9.428 -29.595 1.00 25.40 212 SER D CA 1
ATOM 6751 C C . SER D 1 212 ? 33.148 9.647 -28.772 1.00 27.14 212 SER D C 1
ATOM 6752 O O . SER D 1 212 ? 33.568 8.784 -27.999 1.00 41.54 212 SER D O 1
ATOM 6755 N N . THR D 1 213 ? 33.738 10.820 -28.965 1.00 30.84 213 THR D N 1
ATOM 6756 C CA . THR D 1 213 ? 34.945 11.224 -28.262 1.00 32.19 213 THR D CA 1
ATOM 6757 C C . THR D 1 213 ? 34.723 12.650 -27.815 1.00 36.20 213 THR D C 1
ATOM 6758 O O . THR D 1 213 ? 34.108 13.440 -28.541 1.00 27.25 213 THR D O 1
ATOM 6762 N N . ASP D 1 214 ? 35.197 12.977 -26.616 1.00 47.84 214 ASP D N 1
ATOM 6763 C CA . ASP D 1 214 ? 35.034 14.323 -26.095 1.00 56.84 214 ASP D CA 1
ATOM 6764 C C . ASP D 1 214 ? 35.882 15.300 -26.886 1.00 61.12 214 ASP D C 1
ATOM 6765 O O . ASP D 1 214 ? 35.359 16.249 -27.467 1.00 66.27 214 ASP D O 1
ATOM 6770 N N . LEU D 1 215 ? 37.189 15.066 -26.915 1.00 66.85 215 LEU D N 1
ATOM 6771 C CA . LEU D 1 215 ? 38.088 15.940 -27.658 1.00 72.17 215 LEU D CA 1
ATOM 6772 C C . LEU D 1 215 ? 38.093 17.374 -27.113 1.00 69.01 215 LEU D C 1
ATOM 6773 O O . LEU D 1 215 ? 39.008 17.693 -26.316 1.00 39.05 215 LEU D O 1
#

Secondary structure (DSSP, 8-state):
-EEEEE-SS-GGGS--SGGG--TTEEEEEETHHHHHHHHHT---SEEES-STTS-HHHHHHHHHH-TT-EEE---SSS-HHHHHHHHHHHH--SEEEEES---S-HHHHHHHHHHHHHHHHTT-EEEEEETTEEE---SEEEEEE--SS--EE---B-SS-EEEEEEESBSS-EEEEEEPTT--TTSSB-BSSSEEEEEESBS-B--EE---/-EEEEE-SS-GGGS--GGGG--TTEEEEEETTHHHHHHHTT---SEEES-STTS-HHHHHHHHHH-TT--EEPP-TTS-HHHHHHHHHHHT--SEEEEES--SS-HHHHHHHHHHHHHHHHTT-EEEEEETTEEE---SEEEEEE-BTTB-EE---B-SS-EEEEEEESBSS-EEEEEE-TT--TTTTEEB-SSEEEEEESBS-B--EE---/-EEEEE-SS-GGGS--GGGG--TTEEEEEETTHHHHHHHHT---SEEES-STT--HHHHHHHHHH-TT--EE----S-HHHHHHHHHHHT--SEEEEES--SS-HHHHHHHHHHHHHHHTTT-EEEEEETTEEE---SEEEEEE--TT--EE---BSSS-EEEEEEESBSS-EEEEEE-TT--TTSSEEB-SSEEEEEESBS-B--EE---/-EEEEE-SS-GGGS--GGGG--TTEEEEEETHHHHHHHTTTPPPSEEES-STT--HHHHHHHHHH-TT--EE-----HHHHHHHHHHHT--SEEEEES---S-HHHHHHHHHHHHHHHTTT-EEEEEETTEEE---SEEEEEE--TT--EE---B-SSPEEEEEEESBSS-EEEEEE-TT--TTSSB-BSSSEEEEEESBS-B--EE---

Organism: Bacillus subtilis (strain 168) (NCBI:txid224308)

Solvent-accessible surface area: 39720 Å² total

Radius of gyration: 33.17 Å; Cα contacts (8 Å, |Δi|>4): 1979; chains: 4; bounding box: 60×72×110 Å

Sequence (845 aa):
KTINIVAGGPKNLIPDLTGYTDEHTLWIGVDKGTVTLLDAGIIPVEAFGDFDSITEQERRRIEKAAPALHVYQAEKDQTDLDLALDWALEKQPDIIQIFGITGGRADHFLGNIQLLYKGVKTNIKIRLIDKQNHIQFPPGEYDIEKDENKRYISFIPFSEDIHELTLTGFKYPLNNCHITLGSTLCISNELIHSRGTFSFVKGILIIRSTDLKTINIVAGGPKNLIPDLTGYTDEHTLWIGVDKGTVTLLDAGIIPVEAFGDFDSITEQERRRIEKAAPALHVYQAEKDQTDLDLALDWALEKQPDIIQIFGITGGRADHFLGNIQLLYKGVKTNIKIRLIDKQNHIQFPPGEYDIEKDENKRYISFIPFSEDIHELTLTGFKYPLNNCHITLGSTLCISNELIHSRGTFSFVKGILIIRSTDLKTINIVAGGPKNLIPDLTGYTDEHTLWIGVDKGTVTLLDAGIIPVEAFGDFDSITEQERRRIEKAAPALHVYQAKDQTDLDLALDWALEKQPDIIQIFGITGGRADHFLGNIQLLYKGVKTNIKIRLIDKQNHIQFPPGEYDIEKDENKRYISFIPFSEDIHELTLTGFKYPLNNCHITLGSTLCISNELIHSRGTFSFVKGILIIRSTDLKTINIVAGGPKNLIPDLTGYTDEHTLWIGVDKGTVTLLDAGIIPVEAFGDFDSITEQERRRIEKAAPALHVYQADQTDLDLALDWALEKQPDIIQIFGITGGRADHFLGNIQLLYKGVKTNIKIRLIDKQNHIQFPPGEYDIEKDENKRYISFIPFSEDIHELTLTGFKYPLNNCHITLGSTLCISNELIHSRGTFSFVKGILIIRSTDL

GO terms:
  GO:0004788 thiamine diphosphokinase activity (F, EXP)

Nearest PDB structures (foldseek):
  3lm8-assembly1_A  TM=1.005E+00  e=4.113E-47  Bacillus subtilis
  3lm8-assembly5_C  TM=9.877E-01  e=2.999E-43  Bacillus subtilis
  3lm8-assembly6_D  TM=9.573E-01  e=5.190E-43  Bacillus subtilis
  3k94-assembly1_A  TM=9.617E-01  e=4.499E-30  Geobacillus thermodenitrificans NG80-2
  3mel-assembly2_D  TM=8.537E-01  e=3.208E-18  Enterococcus faecalis

CATH classification: 3.40.50.10240

Foldseek 3Di:
DEEEEEAAADPVFADLCVVVDDPQYAYEYEACRQLVCVVSPHHHQEYEADCPRPDPVSVVVNCVVCVPHYYHHDDVVAGRVRVVVVVVVVVPDQEYEYHSQDHDDVVSNVVVVVSQVVCQVSVHWYWYDTPWKIKHYFFDKDKDFADPAFFFDAKAFDPFKWFQKAKFQKPDTDGRDIGGHPDRPRGGIGGNDGMMMIGTGGGDMMITGHPD/DEEEEEAAADLVQFDLCLVVDDPPYAYEYEACRCLSCVVSVHHHQEYEADCPVPDPVSVVSNCVVPVPHYYDHDDPPDGRVLVVLVVVVVVVDQEYEYESQDHDDPCSVVVVLVSLVVCQVSVHWYWYDTPWKIKHYFFDKDKDFADPRFFFDAKAFPPFKWFQKFKFQKPDTDGRDIGGHPDRPRGRIGGNDRMMMMGTGGGDMMITGDPD/DEEEEFEDADLVFFDLCVVVDDDPYAYEYYACRQLSQVVNVHQHQEYEADCPVPDDVSVVSNCVSCVPHYYYYDPPDHRVVVVVVVVCVVPDQEYEYESQDHDDPVSNVVVVVVQVVCQVRVHWYWYDTPWKIKHWFFDKDKDFADPAQFWDFKAFDPFKWFQKAKFQKPDGDGRDIGGHVDRVRGTIGGNDRMMMIGTGGGTMMMGGHDD/DEEEEFEPADPVFWPLCVVVDDPPYAYEYEVCRQVSQQVSPHHHQEYEYDCPRPDPVSVVSCCVRPVVHYYHYDVAGRVRVVVCVVVVVVDQEYEYTSQDDDDVVSVVVVVVVLVVCVVSPHWYWYDTPFKIKHYFFDKDKDFADPAFFWDAKAFDDFKFAFKAKDQKPDTDGRDIGGHPDRVRGGIGGNDGMMMIGTHHGDMMITGHDD